Protein AF-A0A2P7RDS1-F1 (afdb_monomer)

InterPro domains:
  IPR008929 Chondroitin AC/alginate lyase [G3DSA:1.50.10.100] (1-178)
  IPR008929 Chondroitin AC/alginate lyase [G3DSA:1.50.10.100] (371-722)
  IPR008929 Chondroitin AC/alginate lyase [SSF48230] (504-694)
  IPR012480 Heparinase II/III-like, C-terminal [PF07940] (217-354)
  IPR012480 Heparinase II/III-like, C-terminal [PF07940] (730-804)
  IPR031680 Heparin-sulfate lyase, N-terminal [PF16889] (427-682)

Nearest PDB structures (foldseek):
  4mmh-assembly1_A  TM=7.755E-01  e=9.569E-22  Pedobacter heparinus
  4mmi-assembly1_A  TM=7.653E-01  e=6.709E-21  Pedobacter heparinus
  4fnv-assembly1_A  TM=7.150E-01  e=7.907E-20  Bacteroides thetaiotaomicron VPI-5482
  3bs6-assembly2_B  TM=5.977E-01  e=6.184E-02  Escherichia coli
  3bs6-assembly1_A  TM=4.457E-01  e=7.352E-02  Escherichia coli

Secondary structure (DSSP, 8-state):
-HHHHHHHHHHHHHTTTTS-HHHHHHHHHHHHHHHHHHH-GGG--TTSHHHHHHHHHHHHHHHH-GGGGGT--HHHHHHHHHHHHHHHB-TTS-BSSS-TTHHHHHHHHHHHHHHHHHHTT-HHHHHHHHHHHHHHHHHHHHHB-TTS-B---SS--S---HHHHHHH-----S--TT------SEEEETTTTEEEEEEE-SS-EEEEEEE---S-STT--S-TT-EEEEETTEEEE------SSS-HHHHHHHTSGGGSSSEEETTSPBPPTTS--S--EEEEEEE-SSEEEEEEEEEEETTEEEEEEEEEETTTTEEEEEEEEE-SSPP-SEEEEEEEBPTTEEEEEETTEEEEEETTEEEEEEEEEEESS-EEEEEEEEEEEE-SSTT-EEEEEEEEEEEEPPSSSEEEEEEEEEE---TTTSS---SHHHHHHHHHHHSEEEETTTEEEE--STT---TT--TT--HHHHHHHHTTTTHHHHHHHTTT-TT-HHHHHHHHHHHHHHHHHTTS-TT-TTTT-HHHHHHHHHHHHHHHHHHHHHSPPPHHHHHHHHHHHHHHHHHHH-GGG--TTSHHHHHHHHHHHHHHHHTTTSHHHHHHHHHHHHHHHHHHHTTB-TTS-BTT--HHHHHHHHHHHHHHHHHHHHTTTTS-GGGTS-HHHHHHHHHHHHHHB-TTSSB---SS--SSPPP----TT---TTHHHHHHHHTTTSSS---S-SEEEETTTTEEEEES-SSSTTS-EEEEE---S-SSS--S-TT-EEEEETTEEEE-------S-TT-HHHHHHTSGGGSS-EEETT--B--S-GGGTTTSEEEEEEEETTEEEEEEEE--BTTEEEEEEEEEETT--EEEEEEEEETT--S-EEEEEEEEEETTSEEEE-SSEEEEEETTEEEEEEEE-SS-EEEEEEEEEEEEETTEEEEEEEEEEEEEESSEEEEEEEEEE-

Mean predicted aligned error: 16.76 Å

Organism: NCBI:txid347535

Structure (mmCIF, N/CA/C/O backbone):
data_AF-A0A2P7RDS1-F1
#
_entry.id   AF-A0A2P7RDS1-F1
#
loop_
_atom_site.group_PDB
_atom_site.id
_atom_site.type_symbol
_atom_site.label_atom_id
_atom_site.label_alt_id
_atom_site.label_comp_id
_atom_site.label_asym_id
_atom_site.label_entity_id
_atom_site.label_seq_id
_atom_site.pdbx_PDB_ins_code
_atom_site.Cartn_x
_atom_site.Cartn_y
_atom_site.Cartn_z
_atom_site.occupancy
_atom_site.B_iso_or_equiv
_atom_site.auth_seq_id
_atom_site.auth_comp_id
_atom_site.auth_asym_id
_atom_site.auth_atom_id
_atom_site.pdbx_PDB_model_num
ATOM 1 N N . MET A 1 1 ? -11.608 -21.181 30.225 1.00 66.75 1 MET A N 1
ATOM 2 C CA . MET A 1 1 ? -11.337 -21.434 31.660 1.00 66.75 1 MET A CA 1
ATOM 3 C C . MET A 1 1 ? -9.903 -21.084 32.046 1.00 66.75 1 MET A C 1
ATOM 5 O O . MET A 1 1 ? -9.755 -20.303 32.967 1.00 66.75 1 MET A O 1
ATOM 9 N N . SER A 1 2 ? -8.866 -21.530 31.322 1.00 78.00 2 SER A N 1
ATOM 10 C CA . SER A 1 2 ? -7.461 -21.102 31.535 1.00 78.00 2 SER A CA 1
ATOM 11 C C . SER A 1 2 ? -7.276 -19.579 31.649 1.00 78.00 2 SER A C 1
ATOM 13 O O . SER A 1 2 ? -6.775 -19.084 32.653 1.00 78.00 2 SER A O 1
ATOM 15 N N . ILE A 1 3 ? -7.775 -18.826 30.661 1.00 83.19 3 ILE A N 1
ATOM 16 C CA . ILE A 1 3 ? -7.734 -17.350 30.659 1.00 83.19 3 ILE A CA 1
ATOM 17 C C . ILE A 1 3 ? -8.481 -16.771 31.870 1.00 83.19 3 ILE A C 1
ATOM 19 O O . ILE A 1 3 ? -7.999 -15.840 32.508 1.00 83.19 3 ILE A O 1
ATOM 23 N N . ARG A 1 4 ? -9.638 -17.352 32.218 1.00 88.75 4 ARG A N 1
ATOM 24 C CA . ARG A 1 4 ? -10.463 -16.904 33.349 1.00 88.75 4 ARG A CA 1
ATOM 25 C C . ARG A 1 4 ? -9.722 -17.057 34.677 1.00 88.75 4 ARG A C 1
ATOM 27 O O . ARG A 1 4 ? -9.740 -16.116 35.458 1.00 88.75 4 ARG A O 1
ATOM 34 N N . LEU A 1 5 ? -9.033 -18.179 34.899 1.00 91.06 5 LEU A N 1
ATOM 35 C CA . LEU A 1 5 ? -8.253 -18.396 36.119 1.00 91.06 5 LEU A CA 1
ATOM 36 C C . LEU A 1 5 ? -7.163 -17.329 36.286 1.00 91.06 5 LEU A C 1
ATOM 38 O O . LEU A 1 5 ? -7.060 -16.743 37.360 1.00 91.06 5 LEU A O 1
ATOM 42 N N . LYS A 1 6 ? -6.396 -17.031 35.225 1.00 89.69 6 LYS A N 1
ATOM 43 C CA . LYS A 1 6 ? -5.368 -15.974 35.262 1.00 89.69 6 LYS A CA 1
ATOM 44 C C . LYS A 1 6 ? -5.982 -14.612 35.620 1.00 89.69 6 LYS A C 1
ATOM 46 O O . LYS A 1 6 ? -5.530 -13.974 36.564 1.00 89.69 6 LYS A O 1
ATOM 51 N N . VAL A 1 7 ? -7.078 -14.233 34.954 1.00 91.38 7 VAL A N 1
ATOM 52 C CA . VAL A 1 7 ? -7.802 -12.976 35.224 1.00 91.38 7 VAL A CA 1
ATOM 53 C C . VAL A 1 7 ? -8.325 -12.908 36.661 1.00 91.38 7 VAL A C 1
ATOM 55 O O . VAL A 1 7 ? -8.214 -11.866 37.298 1.00 91.38 7 VAL A O 1
ATOM 58 N N . LEU A 1 8 ? -8.881 -14.001 37.193 1.00 91.81 8 LEU A N 1
ATOM 59 C CA . LEU A 1 8 ? -9.380 -14.042 38.570 1.00 91.81 8 LEU A CA 1
ATOM 60 C C . LEU A 1 8 ? -8.249 -13.893 39.594 1.00 91.81 8 LEU A C 1
ATOM 62 O O . LEU A 1 8 ? -8.420 -13.175 40.577 1.00 91.81 8 LEU A O 1
ATOM 66 N N . VAL A 1 9 ? -7.097 -14.527 39.359 1.00 91.44 9 VAL A N 1
ATOM 67 C CA . VAL A 1 9 ? -5.906 -14.387 40.211 1.00 91.44 9 VAL A CA 1
ATOM 68 C C . VAL A 1 9 ? -5.378 -12.950 40.175 1.00 91.44 9 VAL A C 1
ATOM 70 O O . VAL A 1 9 ? -5.138 -12.367 41.231 1.00 91.44 9 VAL A O 1
ATOM 73 N N . ASP A 1 10 ? -5.272 -12.338 38.995 1.00 92.00 10 ASP A N 1
ATOM 74 C CA . ASP A 1 10 ? -4.827 -10.944 38.844 1.00 92.00 10 ASP A CA 1
ATOM 75 C C . ASP A 1 10 ? -5.782 -9.967 39.524 1.00 92.00 10 ASP A C 1
ATOM 77 O O . ASP A 1 10 ? -5.372 -9.061 40.259 1.00 92.00 10 ASP A O 1
ATOM 81 N N . PHE A 1 11 ? -7.081 -10.184 39.323 1.00 91.88 11 PHE A N 1
ATOM 82 C CA . PHE A 1 11 ? -8.120 -9.404 39.967 1.00 91.88 11 PHE A CA 1
ATOM 83 C C . PHE A 1 11 ? -8.026 -9.528 41.489 1.00 91.88 11 PHE A C 1
ATOM 85 O O . PHE A 1 11 ? -7.984 -8.506 42.172 1.00 91.88 11 PHE A O 1
ATOM 92 N N . TYR A 1 12 ? -7.886 -10.746 42.019 1.00 91.38 12 TYR A N 1
ATOM 93 C CA . TYR A 1 12 ? -7.690 -10.983 43.447 1.00 91.38 12 TYR A CA 1
ATOM 94 C C . TYR A 1 12 ? -6.478 -10.213 43.990 1.00 91.38 12 TYR A C 1
ATOM 96 O O . TYR A 1 12 ? -6.614 -9.457 44.953 1.00 91.38 12 TYR A O 1
ATOM 104 N N . LEU A 1 13 ? -5.311 -10.343 43.348 1.00 88.56 13 LEU A N 1
ATOM 105 C CA . LEU A 1 13 ? -4.067 -9.709 43.795 1.00 88.56 13 LEU A CA 1
ATOM 106 C C . LEU A 1 13 ? -4.141 -8.178 43.755 1.00 88.56 13 LEU A C 1
ATOM 108 O O . LEU A 1 13 ? -3.735 -7.514 44.707 1.00 88.56 13 LEU A O 1
ATOM 112 N N . SER A 1 14 ? -4.712 -7.608 42.691 1.00 89.19 14 SER A N 1
ATOM 113 C CA . SER A 1 14 ? -4.890 -6.153 42.538 1.00 89.19 14 SER A CA 1
ATOM 114 C C . SER A 1 14 ? -5.932 -5.544 43.495 1.00 89.19 14 SER A C 1
ATOM 116 O O . SER A 1 14 ? -5.934 -4.324 43.737 1.00 89.19 14 SER A O 1
ATOM 118 N N . SER A 1 15 ? -6.796 -6.394 44.057 1.00 85.50 15 SER A N 1
ATOM 119 C CA . SER A 1 15 ? -7.920 -6.025 44.925 1.00 85.50 15 SER A CA 1
ATOM 120 C C . SER A 1 15 ? -7.655 -6.239 46.417 1.00 85.50 15 SER A C 1
ATOM 122 O O . SER A 1 15 ? -8.512 -5.918 47.248 1.00 85.50 15 SER A O 1
ATOM 124 N N . LEU A 1 16 ? -6.475 -6.753 46.782 1.00 81.06 16 LEU A N 1
ATOM 125 C CA . LEU A 1 16 ? -6.088 -6.953 48.177 1.00 81.06 16 LEU A CA 1
ATOM 126 C C . LEU A 1 16 ? -6.200 -5.640 48.970 1.00 81.06 16 LEU A C 1
ATOM 128 O O . LEU A 1 16 ? -5.641 -4.611 48.595 1.00 81.06 16 LEU A O 1
ATOM 132 N N . GLY A 1 17 ? -6.958 -5.681 50.070 1.00 79.88 17 GLY A N 1
ATOM 133 C CA . GLY A 1 17 ? -7.198 -4.528 50.945 1.00 79.88 17 GLY A CA 1
ATOM 134 C C . GLY A 1 17 ? -8.265 -3.533 50.463 1.00 79.88 17 GLY A C 1
ATOM 135 O O . GLY A 1 17 ? -8.507 -2.552 51.158 1.00 79.88 17 GLY A O 1
ATOM 136 N N . LYS A 1 18 ? -8.909 -3.770 49.310 1.00 87.06 18 LYS A N 1
ATOM 137 C CA . LYS A 1 18 ? -9.953 -2.890 48.738 1.00 87.06 18 LYS A CA 1
ATOM 138 C C . LYS A 1 18 ? -11.364 -3.483 48.780 1.00 87.06 18 LYS A C 1
ATOM 140 O O . LYS A 1 18 ? -12.331 -2.753 48.593 1.00 87.06 18 LYS A O 1
ATOM 145 N N . LEU A 1 19 ? -11.479 -4.793 48.986 1.00 88.44 19 LEU A N 1
ATOM 146 C CA . LEU A 1 19 ? -12.742 -5.529 48.938 1.00 88.44 19 LEU A CA 1
ATOM 147 C C . LEU A 1 19 ? -13.222 -5.952 50.326 1.00 88.44 19 LEU A C 1
ATOM 149 O O . LEU A 1 19 ? -12.424 -6.113 51.254 1.00 88.44 19 LEU A O 1
ATOM 153 N N . SER A 1 20 ? -14.533 -6.172 50.449 1.00 89.81 20 SER A N 1
ATOM 154 C CA . SER A 1 20 ? -15.117 -6.749 51.657 1.00 89.81 20 SER A CA 1
ATOM 155 C C . SER A 1 20 ? -14.665 -8.202 51.843 1.00 89.81 20 SER A C 1
ATOM 157 O O . SER A 1 20 ? -14.316 -8.899 50.888 1.00 89.81 20 SER A O 1
ATOM 159 N N . VAL A 1 21 ? -14.707 -8.698 53.081 1.00 85.81 21 VAL A N 1
ATOM 160 C CA . VAL A 1 21 ? -14.340 -10.091 53.392 1.00 85.81 21 VAL A CA 1
ATOM 161 C C . VAL A 1 21 ? -15.208 -11.093 52.615 1.00 85.81 21 VAL A C 1
ATOM 163 O O . VAL A 1 21 ? -14.703 -12.130 52.184 1.00 85.81 21 VAL A O 1
ATOM 166 N N . SER A 1 22 ? -16.493 -10.786 52.396 1.00 88.88 22 SER A N 1
ATOM 167 C CA . SER A 1 22 ? -17.398 -11.629 51.605 1.00 88.88 22 SER A CA 1
ATOM 168 C C . SER A 1 22 ? -17.017 -11.675 50.127 1.00 88.88 22 SER A C 1
ATOM 170 O O . SER A 1 22 ? -17.043 -12.755 49.540 1.00 88.88 22 SER A O 1
ATOM 172 N N . ASP A 1 23 ? -16.602 -10.549 49.544 1.00 89.56 23 ASP A N 1
ATOM 173 C CA . ASP A 1 23 ? -16.216 -10.489 48.128 1.00 89.56 23 ASP A CA 1
ATOM 174 C C . ASP A 1 23 ? -14.889 -11.213 47.889 1.00 89.56 23 ASP A C 1
ATOM 176 O O . ASP A 1 23 ? -14.757 -11.992 46.946 1.00 89.56 23 ASP A O 1
ATOM 180 N N . VAL A 1 24 ? -13.922 -11.027 48.796 1.00 87.00 24 VAL A N 1
ATOM 181 C CA . VAL A 1 24 ? -12.646 -11.759 48.779 1.00 87.00 24 VAL A CA 1
ATOM 182 C C . VAL A 1 24 ? -12.894 -13.266 48.830 1.00 87.00 24 VAL A C 1
ATOM 184 O O . VAL A 1 24 ? -12.278 -14.016 48.072 1.00 87.00 24 VAL A O 1
ATOM 187 N N . LYS A 1 25 ? -13.816 -13.718 49.690 1.00 89.00 25 LYS A N 1
ATOM 188 C CA . LYS A 1 25 ? -14.192 -15.132 49.783 1.00 89.00 25 LYS A CA 1
ATOM 189 C C . LYS A 1 25 ? -14.826 -15.639 48.485 1.00 89.00 25 LYS A C 1
ATOM 191 O O . LYS A 1 25 ? -14.401 -16.674 47.987 1.00 89.00 25 LYS A O 1
ATOM 196 N N . ALA A 1 26 ? -15.769 -14.897 47.904 1.00 91.19 26 ALA A N 1
ATOM 197 C CA . ALA A 1 26 ? -16.424 -15.288 46.655 1.00 91.19 26 ALA A CA 1
ATOM 198 C C . ALA A 1 26 ? -15.431 -15.430 45.485 1.00 91.19 26 ALA A C 1
ATOM 200 O O . ALA A 1 26 ? -15.507 -16.387 44.716 1.00 91.19 26 ALA A O 1
ATOM 201 N N . ILE A 1 27 ? -14.462 -14.514 45.369 1.00 90.81 27 ILE A N 1
ATOM 202 C CA . ILE A 1 27 ? -13.417 -14.581 44.335 1.00 90.81 27 ILE A CA 1
ATOM 203 C C . ILE A 1 27 ? -12.525 -15.806 44.544 1.00 90.81 27 ILE A C 1
ATOM 205 O O . ILE A 1 27 ? -12.230 -16.516 43.584 1.00 90.81 27 ILE A O 1
ATOM 209 N N . LYS A 1 28 ? -12.122 -16.088 45.790 1.00 90.38 28 LYS A N 1
ATOM 210 C CA . LYS A 1 28 ? -11.350 -17.295 46.111 1.00 90.38 28 LYS A CA 1
ATOM 211 C C . LYS A 1 28 ? -12.117 -18.570 45.770 1.00 90.38 28 LYS A C 1
ATOM 213 O O . LYS A 1 28 ? -11.552 -19.447 45.129 1.00 90.38 28 LYS A O 1
ATOM 218 N N . ASP A 1 29 ? -13.402 -18.645 46.112 1.00 91.38 29 ASP A N 1
ATOM 219 C CA . ASP A 1 29 ? -14.250 -19.798 45.789 1.00 91.38 29 ASP A CA 1
ATOM 220 C C . ASP A 1 29 ? -14.329 -20.030 44.264 1.00 91.38 29 ASP A C 1
ATOM 222 O O . ASP A 1 29 ? -14.273 -21.174 43.803 1.00 91.38 29 ASP A O 1
ATOM 226 N N . LEU A 1 30 ? -14.375 -18.957 43.461 1.00 93.25 30 LEU A N 1
ATOM 227 C CA . LEU A 1 30 ? -14.298 -19.040 41.997 1.00 93.25 30 LEU A CA 1
ATOM 228 C C . LEU A 1 30 ? -12.928 -19.522 41.504 1.00 93.25 30 LEU A C 1
ATOM 230 O O . LEU A 1 30 ? -12.876 -20.400 40.642 1.00 93.25 30 LEU A O 1
ATOM 234 N N . ILE A 1 31 ? -11.830 -18.993 42.056 1.00 93.00 31 ILE A N 1
ATOM 235 C CA . ILE A 1 31 ? -10.463 -19.440 41.740 1.00 93.00 31 ILE A CA 1
ATOM 236 C C . ILE A 1 31 ? -10.318 -20.937 42.039 1.00 93.00 31 ILE A C 1
ATOM 238 O O . ILE A 1 31 ? -9.854 -21.691 41.186 1.00 93.00 31 ILE A O 1
ATOM 242 N N . PHE A 1 32 ? -10.767 -21.394 43.210 1.00 91.62 32 PHE A N 1
ATOM 243 C CA . PHE A 1 32 ? -10.698 -22.801 43.608 1.00 91.62 32 PHE A CA 1
ATOM 244 C C . PHE A 1 32 ? -11.563 -23.706 42.728 1.00 91.62 32 PHE A C 1
ATOM 246 O O . PHE A 1 32 ? -11.130 -24.797 42.349 1.00 91.62 32 PHE A O 1
ATOM 253 N N . SER A 1 33 ? -12.761 -23.251 42.358 1.00 91.56 33 SER A N 1
ATOM 254 C CA . SER A 1 33 ? -13.622 -23.954 41.402 1.00 91.56 33 SER A CA 1
ATOM 255 C C . SER A 1 33 ? -12.934 -24.115 40.042 1.00 91.56 33 SER A C 1
ATOM 257 O O . SER A 1 33 ? -12.936 -25.205 39.464 1.00 91.56 33 SER A O 1
ATOM 259 N N . ASP A 1 34 ? -12.273 -23.063 39.553 1.00 92.69 34 ASP A N 1
ATOM 260 C CA . ASP A 1 34 ? -11.528 -23.100 38.295 1.00 92.69 34 ASP A CA 1
ATOM 261 C C . ASP A 1 34 ? -10.317 -24.030 38.374 1.00 92.69 34 ASP A C 1
ATOM 263 O O . ASP A 1 34 ? -10.145 -24.857 37.480 1.00 92.69 34 ASP A O 1
ATOM 267 N N . ILE A 1 35 ? -9.535 -23.979 39.457 1.00 92.75 35 ILE A N 1
ATOM 268 C CA . ILE A 1 35 ? -8.428 -24.917 39.698 1.00 92.75 35 ILE A CA 1
ATOM 269 C C . ILE A 1 35 ? -8.935 -26.362 39.627 1.00 92.75 35 ILE A C 1
ATOM 271 O O . ILE A 1 35 ? -8.406 -27.161 38.856 1.00 92.75 35 ILE A O 1
ATOM 275 N N . LYS A 1 36 ? -10.009 -26.691 40.358 1.00 90.44 36 LYS A N 1
ATOM 276 C CA . LYS A 1 36 ? -10.587 -28.043 40.366 1.00 90.44 36 LYS A CA 1
ATOM 277 C C . LYS A 1 36 ? -11.021 -28.492 38.968 1.00 90.44 36 LYS A C 1
ATOM 279 O O . LYS A 1 36 ? -10.762 -29.629 38.581 1.00 90.44 36 LYS A O 1
ATOM 284 N N . ASN A 1 37 ? -11.636 -27.601 38.193 1.00 90.19 37 ASN A N 1
ATOM 285 C CA . ASN A 1 37 ? -12.050 -27.904 36.823 1.00 90.19 37 ASN A CA 1
ATOM 286 C C . ASN A 1 37 ? -10.862 -28.139 35.880 1.00 90.19 37 ASN A C 1
ATOM 288 O O . ASN A 1 37 ? -10.942 -29.026 35.031 1.00 90.19 37 ASN A O 1
ATOM 292 N N . LEU A 1 38 ? -9.768 -27.381 36.023 1.00 90.56 38 LEU A N 1
ATOM 293 C CA . LEU A 1 38 ? -8.552 -27.526 35.207 1.00 90.56 38 LEU A CA 1
ATOM 294 C C . LEU A 1 38 ? -7.701 -28.756 35.576 1.00 90.56 38 LEU A C 1
ATOM 296 O O . LEU A 1 38 ? -6.872 -29.203 34.775 1.00 90.56 38 LEU A O 1
ATOM 300 N N . LEU A 1 39 ? -7.883 -29.295 36.781 1.00 89.56 39 LEU A N 1
ATOM 301 C CA . LEU A 1 39 ? -7.261 -30.544 37.228 1.00 89.56 39 LEU A CA 1
ATOM 302 C C . LEU A 1 39 ? -8.040 -31.787 36.778 1.00 89.56 39 LEU A C 1
ATOM 304 O O . LEU A 1 39 ? -7.464 -32.870 36.760 1.00 89.56 39 LEU A O 1
ATOM 308 N N . SER A 1 40 ? -9.316 -31.641 36.403 1.00 87.75 40 SER A N 1
ATOM 309 C CA . SER A 1 40 ? -10.146 -32.757 35.937 1.00 87.75 40 SER A CA 1
ATOM 310 C C . SER A 1 40 ? -9.571 -33.404 34.674 1.00 87.75 40 SER A C 1
ATOM 312 O O . SER A 1 40 ? -9.276 -32.705 33.699 1.00 87.75 40 SER A O 1
ATOM 314 N N . GLU A 1 41 ? -9.463 -34.736 34.668 1.00 83.44 41 GLU A N 1
ATOM 315 C CA . GLU A 1 41 ? -9.017 -35.502 33.497 1.00 83.44 41 GLU A CA 1
ATOM 316 C C . GLU A 1 41 ? -9.964 -35.321 32.302 1.00 83.44 41 GLU A C 1
ATOM 318 O O . GLU A 1 41 ? -9.493 -35.202 31.174 1.00 83.44 41 GLU A O 1
ATOM 323 N N . ASP A 1 42 ? -11.271 -35.173 32.549 1.00 84.12 42 ASP A N 1
ATOM 324 C CA . ASP A 1 42 ? -12.288 -34.975 31.504 1.00 84.12 42 ASP A CA 1
ATOM 325 C C . ASP A 1 42 ? -12.080 -33.681 30.698 1.00 84.12 42 ASP A C 1
ATOM 327 O O . ASP A 1 42 ? -12.539 -33.562 29.563 1.00 84.12 42 ASP A O 1
ATOM 331 N N . ASN A 1 43 ? -11.384 -32.699 31.280 1.00 80.94 43 ASN A N 1
ATOM 332 C CA . ASN A 1 43 ? -11.129 -31.396 30.667 1.00 80.94 43 ASN A CA 1
ATOM 333 C C . ASN A 1 43 ? -9.703 -31.262 30.109 1.00 80.94 43 ASN A C 1
ATOM 335 O O . ASN A 1 43 ? -9.367 -30.210 29.554 1.00 80.94 43 ASN A O 1
ATOM 339 N N . TYR A 1 44 ? -8.846 -32.277 30.275 1.00 86.12 44 TYR A N 1
ATOM 340 C CA . TYR A 1 44 ? -7.436 -32.193 29.911 1.00 86.12 44 TYR A CA 1
ATOM 341 C C . TYR A 1 44 ? -7.117 -32.935 28.609 1.00 86.12 44 TYR A C 1
ATOM 343 O O . TYR A 1 44 ? -7.055 -34.161 28.552 1.00 86.12 44 TYR A O 1
ATOM 351 N N . ASN A 1 45 ? -6.801 -32.170 27.564 1.00 80.25 45 ASN A N 1
ATOM 352 C CA . ASN A 1 45 ? -6.382 -32.711 26.272 1.00 80.25 45 ASN A CA 1
ATOM 353 C C . ASN A 1 45 ? -4.859 -32.889 26.225 1.00 80.25 45 ASN A C 1
ATOM 355 O O . ASN A 1 45 ? -4.131 -31.986 25.800 1.00 80.25 45 ASN A O 1
ATOM 359 N N . ALA A 1 46 ? -4.378 -34.055 26.665 1.00 80.81 46 ALA A N 1
ATOM 360 C CA . ALA A 1 46 ? -2.962 -34.403 26.570 1.00 80.81 46 ALA A CA 1
ATOM 361 C C . ALA A 1 46 ? -2.476 -34.369 25.111 1.00 80.81 46 ALA A C 1
ATOM 363 O O . ALA A 1 46 ? -3.154 -34.854 24.205 1.00 80.81 46 ALA A O 1
ATOM 364 N N . GLY A 1 47 ? -1.299 -33.777 24.896 1.00 82.19 47 GLY A N 1
ATOM 365 C CA . GLY A 1 47 ? -0.678 -33.688 23.571 1.00 82.19 47 GLY A CA 1
ATOM 366 C C . GLY A 1 47 ? -1.263 -32.629 22.642 1.00 82.19 47 GLY A C 1
ATOM 367 O O . GLY A 1 47 ? -0.935 -32.629 21.459 1.00 82.19 47 GLY A O 1
ATOM 368 N N . HIS A 1 48 ? -2.084 -31.721 23.172 1.00 85.12 48 HIS A N 1
ATOM 369 C CA . HIS A 1 48 ? -2.648 -30.589 22.444 1.00 85.12 48 HIS A CA 1
ATOM 370 C C . HIS A 1 48 ? -2.258 -29.270 23.123 1.00 85.12 48 HIS A C 1
ATOM 372 O O . HIS A 1 48 ? -2.191 -29.189 24.353 1.00 85.12 48 HIS A O 1
ATOM 378 N N . ASN A 1 49 ? -2.086 -28.203 22.336 1.00 87.00 49 ASN A N 1
ATOM 379 C CA . ASN A 1 49 ? -1.786 -26.859 22.852 1.00 87.00 49 ASN A CA 1
ATOM 380 C C . ASN A 1 49 ? -2.772 -26.378 23.944 1.00 87.00 49 ASN A C 1
ATOM 382 O O . ASN A 1 49 ? -2.351 -25.767 24.923 1.00 87.00 49 ASN A O 1
ATOM 386 N N . HIS A 1 50 ? -4.060 -26.726 23.847 1.00 85.94 50 HIS A N 1
ATOM 387 C CA . HIS A 1 50 ? -5.076 -26.410 24.847 1.00 85.94 50 HIS A CA 1
ATOM 388 C C . HIS A 1 50 ? -4.743 -26.999 26.221 1.00 85.94 50 HIS A C 1
ATOM 390 O O . HIS A 1 50 ? -4.888 -26.286 27.210 1.00 85.94 50 HIS A O 1
ATOM 396 N N . GLY A 1 51 ? -4.264 -28.248 26.292 1.00 89.50 51 GLY A N 1
ATOM 397 C CA . GLY A 1 51 ? -3.836 -28.871 27.549 1.00 89.50 51 GLY A CA 1
ATOM 398 C C . GLY A 1 51 ? -2.671 -28.110 28.180 1.00 89.50 51 GLY A C 1
ATOM 399 O O . GLY A 1 51 ? -2.733 -27.740 29.352 1.00 89.50 51 GLY A O 1
ATOM 400 N N . LEU A 1 52 ? -1.671 -27.752 27.370 1.00 91.00 52 LEU A N 1
ATOM 401 C CA . LEU A 1 52 ? -0.523 -26.961 27.818 1.00 91.00 52 LEU A CA 1
ATOM 402 C C . LEU A 1 52 ? -0.937 -25.574 28.345 1.00 91.00 52 LEU A C 1
ATOM 404 O O . LEU A 1 52 ? -0.427 -25.122 29.365 1.00 91.00 52 LEU A O 1
ATOM 408 N N . MET A 1 53 ? -1.916 -24.914 27.714 1.00 91.19 53 MET A N 1
ATOM 409 C CA . MET A 1 53 ? -2.471 -23.644 28.209 1.00 91.19 53 MET A CA 1
ATOM 410 C C . MET A 1 53 ? -3.169 -23.783 29.573 1.00 91.19 53 MET A C 1
ATOM 412 O O . MET A 1 53 ? -3.163 -22.831 30.362 1.00 91.19 53 MET A O 1
ATOM 416 N N . LEU A 1 54 ? -3.793 -24.934 29.861 1.00 92.75 54 LEU A N 1
ATOM 417 C CA . LEU A 1 54 ? -4.365 -25.203 31.185 1.00 92.75 54 LEU A CA 1
ATOM 418 C C . LEU A 1 54 ? -3.253 -25.335 32.232 1.00 92.75 54 LEU A C 1
ATOM 420 O O . LEU A 1 54 ? -3.348 -24.710 33.287 1.00 92.75 54 LEU A O 1
ATOM 424 N N . ASP A 1 55 ? -2.187 -26.077 31.913 1.00 93.62 55 ASP A N 1
ATOM 425 C CA . ASP A 1 55 ? -1.020 -26.245 32.790 1.00 93.62 55 ASP A CA 1
ATOM 426 C C . ASP A 1 55 ? -0.340 -24.914 33.099 1.00 93.62 55 ASP A C 1
ATOM 428 O O . ASP A 1 55 ? -0.127 -24.592 34.263 1.00 93.62 55 ASP A O 1
ATOM 432 N N . LEU A 1 56 ? -0.091 -24.087 32.082 1.00 93.38 56 LEU A N 1
ATOM 433 C CA . LEU A 1 56 ? 0.472 -22.744 32.255 1.00 93.38 56 LEU A CA 1
ATOM 434 C C . LEU A 1 56 ? -0.386 -21.864 33.173 1.00 93.38 56 LEU A C 1
ATOM 436 O O . LEU A 1 56 ? 0.137 -21.061 33.940 1.00 93.38 56 LEU A O 1
ATOM 440 N N . SER A 1 57 ? -1.711 -22.018 33.126 1.00 92.75 57 SER A N 1
ATOM 441 C CA . SER A 1 57 ? -2.621 -21.261 33.996 1.00 92.75 57 SER A CA 1
ATOM 442 C C . SER A 1 57 ? -2.580 -21.747 35.445 1.00 92.75 57 SER A C 1
ATOM 444 O O . SER A 1 57 ? -2.645 -20.929 36.361 1.00 92.75 57 SER A O 1
ATOM 446 N N . LEU A 1 58 ? -2.432 -23.057 35.664 1.00 93.25 58 LEU A N 1
ATOM 447 C CA . LEU A 1 58 ? -2.222 -23.626 36.997 1.00 93.25 58 LEU A CA 1
ATOM 448 C C . LEU A 1 58 ? -0.851 -23.237 37.562 1.00 93.25 58 LEU A C 1
ATOM 450 O O . LEU A 1 58 ? -0.774 -22.845 38.720 1.00 93.25 58 LEU A O 1
ATOM 454 N N . LEU A 1 59 ? 0.210 -23.267 36.751 1.00 92.81 59 LEU A N 1
ATOM 455 C CA . LEU A 1 59 ? 1.554 -22.839 37.156 1.00 92.81 59 LEU A CA 1
ATOM 456 C C . LEU A 1 59 ? 1.601 -21.346 37.492 1.00 92.81 59 LEU A C 1
ATOM 458 O O . LEU A 1 59 ? 2.170 -20.976 38.515 1.00 92.81 59 LEU A O 1
ATOM 462 N N . TYR A 1 60 ? 0.926 -20.505 36.702 1.00 92.00 60 TYR A N 1
ATOM 463 C CA . TYR A 1 60 ? 0.728 -19.093 37.034 1.00 92.00 60 TYR A CA 1
ATOM 464 C C . TYR A 1 60 ? 0.017 -18.911 38.381 1.00 92.00 60 TYR A C 1
ATOM 466 O O . TYR A 1 60 ? 0.411 -18.091 39.209 1.00 92.00 60 TYR A O 1
ATOM 474 N N . CYS A 1 61 ? -1.037 -19.693 38.626 1.00 91.31 61 CYS A N 1
ATOM 475 C CA . CYS A 1 61 ? -1.743 -19.661 39.901 1.00 91.31 61 CYS A CA 1
ATOM 476 C C . CYS A 1 61 ? -0.829 -20.104 41.057 1.00 91.31 61 CYS A C 1
ATOM 478 O O . CYS A 1 61 ? -0.783 -19.425 42.079 1.00 91.31 61 CYS A O 1
ATOM 480 N N . ALA A 1 62 ? -0.033 -21.161 40.871 1.00 89.62 62 ALA A N 1
ATOM 481 C CA . ALA A 1 62 ? 0.942 -21.632 41.854 1.00 89.62 62 ALA A CA 1
ATOM 482 C C . ALA A 1 62 ? 2.023 -20.589 42.176 1.00 89.62 62 ALA A C 1
ATOM 484 O O . ALA A 1 62 ? 2.394 -20.428 43.339 1.00 89.62 62 ALA A O 1
ATOM 485 N N . SER A 1 63 ? 2.508 -19.848 41.173 1.00 86.56 63 SER A N 1
ATOM 486 C CA . SER A 1 63 ? 3.513 -18.798 41.376 1.00 86.56 63 SER A CA 1
ATOM 487 C C . SER A 1 63 ? 2.947 -17.553 42.061 1.00 86.56 63 SER A C 1
ATOM 489 O O . SER A 1 63 ? 3.636 -16.920 42.861 1.00 86.56 63 SER A O 1
ATOM 491 N N . SER A 1 64 ? 1.699 -17.192 41.755 1.00 87.62 64 SER A N 1
ATOM 492 C CA . SER A 1 64 ? 1.129 -15.885 42.112 1.00 87.62 64 SER A CA 1
ATOM 493 C C . SER A 1 64 ? 0.152 -15.940 43.296 1.00 87.62 64 SER A C 1
ATOM 495 O O . SER A 1 64 ? -0.051 -14.938 43.979 1.00 87.62 64 SER A O 1
ATOM 497 N N . PHE A 1 65 ? -0.438 -17.103 43.586 1.00 86.56 65 PHE A N 1
ATOM 498 C CA . PHE A 1 65 ? -1.469 -17.295 44.608 1.00 86.56 65 PHE A CA 1
ATOM 499 C C . PHE A 1 65 ? -1.128 -18.488 45.516 1.00 86.56 65 PHE A C 1
ATOM 501 O O . PHE A 1 65 ? -1.475 -19.632 45.232 1.00 86.56 65 PHE A O 1
ATOM 508 N N . LYS A 1 66 ? -0.454 -18.217 46.644 1.00 81.81 66 LYS A N 1
ATOM 509 C CA . LYS A 1 66 ? 0.135 -19.242 47.537 1.00 81.81 66 LYS A CA 1
ATOM 510 C C . LYS A 1 66 ? -0.845 -20.304 48.053 1.00 81.81 66 LYS A C 1
ATOM 512 O O . LYS A 1 66 ? -0.440 -21.441 48.252 1.00 81.81 66 LYS A O 1
ATOM 517 N N . GLU A 1 67 ? -2.112 -19.944 48.255 1.00 82.50 67 GLU A N 1
ATOM 518 C CA . GLU A 1 67 ? -3.161 -20.854 48.753 1.00 82.50 67 GLU A CA 1
ATOM 519 C C . GLU A 1 67 ? -3.521 -21.959 47.745 1.00 82.50 67 GLU A C 1
ATOM 521 O O . GLU A 1 67 ? -4.162 -22.940 48.102 1.00 82.50 67 GLU A O 1
ATOM 526 N N . SER A 1 68 ? -3.089 -21.843 46.485 1.00 82.12 68 SER A N 1
ATOM 527 C CA . SER A 1 68 ? -3.267 -22.901 45.483 1.00 82.12 68 SER A CA 1
ATOM 528 C C . SER A 1 68 ? -2.499 -24.190 45.806 1.00 82.12 68 SER A C 1
ATOM 530 O O . SER A 1 68 ? -2.927 -25.260 45.374 1.00 82.12 68 SER A O 1
ATOM 532 N N . GLY A 1 69 ? -1.418 -24.113 46.596 1.00 77.00 69 GLY A N 1
ATOM 533 C CA . GLY A 1 69 ? -0.606 -25.273 46.984 1.00 77.00 69 GLY A CA 1
ATOM 534 C C . GLY A 1 69 ? -1.358 -26.320 47.814 1.00 77.00 69 GLY A C 1
ATOM 535 O O . GLY A 1 69 ? -0.944 -27.474 47.852 1.00 77.00 69 GLY A O 1
ATOM 536 N N . ASP A 1 70 ? -2.493 -25.947 48.412 1.00 83.06 70 ASP A N 1
ATOM 537 C CA . ASP A 1 70 ? -3.361 -26.866 49.156 1.00 83.06 70 ASP A CA 1
ATOM 538 C C . ASP A 1 70 ? -4.263 -27.714 48.233 1.00 83.06 70 ASP A C 1
ATOM 540 O O . ASP A 1 70 ? -4.889 -28.674 48.682 1.00 83.06 70 ASP A O 1
ATOM 544 N N . PHE A 1 71 ? -4.346 -27.371 46.940 1.00 84.81 71 PHE A N 1
ATOM 545 C CA . PHE A 1 71 ? -5.291 -27.970 45.988 1.00 84.81 71 PHE A CA 1
ATOM 546 C C . PHE A 1 71 ? -4.640 -28.914 44.979 1.00 84.81 71 PHE A C 1
ATOM 548 O O . PHE A 1 71 ? -5.311 -29.823 44.489 1.00 84.81 71 PHE A O 1
ATOM 555 N N . PHE A 1 72 ? -3.366 -28.708 44.637 1.00 87.19 72 PHE A N 1
ATOM 556 C CA . PHE A 1 72 ? -2.644 -29.591 43.723 1.00 87.19 72 PHE A CA 1
ATOM 557 C C . PHE A 1 72 ? -1.133 -29.564 43.936 1.00 87.19 72 PHE A C 1
ATOM 559 O O . PHE A 1 72 ? -0.554 -28.560 44.344 1.00 87.19 72 PHE A O 1
ATOM 566 N N . ASP A 1 73 ? -0.491 -30.677 43.580 1.00 88.12 73 ASP A N 1
ATOM 567 C CA . ASP A 1 73 ? 0.962 -30.768 43.505 1.00 88.12 73 ASP A CA 1
ATOM 568 C C . ASP A 1 73 ? 1.459 -30.147 42.189 1.00 88.12 73 ASP A C 1
ATOM 570 O O . ASP A 1 73 ? 1.109 -30.596 41.093 1.00 88.12 73 ASP A O 1
ATOM 574 N N . VAL A 1 74 ? 2.306 -29.121 42.289 1.00 90.19 74 VAL A N 1
ATOM 575 C CA . VAL A 1 74 ? 2.944 -28.463 41.138 1.00 90.19 74 VAL A CA 1
ATOM 576 C C . VAL A 1 74 ? 3.755 -29.459 40.301 1.00 90.19 74 VAL A C 1
ATOM 578 O O . VAL A 1 74 ? 3.793 -29.342 39.075 1.00 90.19 74 VAL A O 1
ATOM 581 N N . LYS A 1 75 ? 4.353 -30.481 40.929 1.00 89.50 75 LYS A N 1
ATOM 582 C CA . LYS A 1 75 ? 5.086 -31.535 40.220 1.00 89.50 75 LYS A CA 1
ATOM 583 C C . LYS A 1 75 ? 4.180 -32.299 39.256 1.00 89.50 75 LYS A C 1
ATOM 585 O O . LYS A 1 75 ? 4.566 -32.520 38.113 1.00 89.50 75 LYS A O 1
ATOM 590 N N . MET A 1 76 ? 2.953 -32.614 39.673 1.00 91.75 76 MET A N 1
ATOM 591 C CA . MET A 1 76 ? 1.964 -33.278 38.819 1.00 91.75 76 MET A CA 1
ATOM 592 C C . MET A 1 76 ? 1.656 -32.448 37.564 1.00 91.75 76 MET A C 1
ATOM 594 O O . MET A 1 76 ? 1.518 -33.001 36.474 1.00 91.75 76 MET A O 1
ATOM 598 N N . VAL A 1 77 ? 1.575 -31.119 37.695 1.00 93.56 77 VAL A N 1
ATOM 599 C CA . VAL A 1 77 ? 1.333 -30.210 36.561 1.00 93.56 77 VAL A CA 1
ATOM 600 C C . VAL A 1 77 ? 2.523 -30.197 35.599 1.00 93.56 77 VAL A C 1
ATOM 602 O O . VAL A 1 77 ? 2.319 -30.249 34.387 1.00 93.56 77 VAL A O 1
ATOM 605 N N . PHE A 1 78 ? 3.761 -30.205 36.104 1.00 94.06 78 PHE A N 1
ATOM 606 C CA . PHE A 1 78 ? 4.951 -30.334 35.253 1.00 94.06 78 PHE A CA 1
ATOM 607 C C . PHE A 1 78 ? 5.042 -31.694 34.555 1.00 94.06 78 PHE A C 1
ATOM 609 O O . PHE A 1 78 ? 5.349 -31.730 33.364 1.00 94.06 78 PHE A O 1
ATOM 616 N N . ASP A 1 79 ? 4.726 -32.793 35.242 1.00 91.50 79 ASP A N 1
ATOM 617 C CA . ASP A 1 79 ? 4.691 -34.134 34.644 1.00 91.50 79 ASP A CA 1
ATOM 618 C C . ASP A 1 79 ? 3.659 -34.188 33.502 1.00 91.50 79 ASP A C 1
ATOM 620 O O . ASP A 1 79 ? 3.925 -34.714 32.414 1.00 91.50 79 ASP A O 1
ATOM 624 N N . ARG A 1 80 ? 2.492 -33.565 33.717 1.00 92.62 80 ARG A N 1
ATOM 625 C CA . ARG A 1 80 ? 1.414 -33.435 32.732 1.00 92.62 80 ARG A CA 1
ATOM 626 C C . ARG A 1 80 ? 1.840 -32.585 31.525 1.00 92.62 80 ARG A C 1
ATOM 628 O O . ARG A 1 80 ? 1.693 -33.031 30.383 1.00 92.62 80 ARG A O 1
ATOM 635 N N . ALA A 1 81 ? 2.461 -31.431 31.767 1.00 93.62 81 ALA A N 1
ATOM 636 C CA . ALA A 1 81 ? 2.978 -30.542 30.727 1.00 93.62 81 ALA A CA 1
ATOM 637 C C . ALA A 1 81 ? 4.117 -31.186 29.914 1.00 93.62 81 ALA A C 1
ATOM 639 O O . ALA A 1 81 ? 4.128 -31.099 28.685 1.00 93.62 81 ALA A O 1
ATOM 640 N N . SER A 1 82 ? 5.040 -31.891 30.577 1.00 93.19 82 SER A N 1
ATOM 641 C CA . SER A 1 82 ? 6.142 -32.628 29.945 1.00 93.19 82 SER A CA 1
ATOM 642 C C . SER A 1 82 ? 5.617 -33.734 29.025 1.00 93.19 82 SER A C 1
ATOM 644 O O . SER A 1 82 ? 6.003 -33.824 27.854 1.00 93.19 82 SER A O 1
ATOM 646 N N . LYS A 1 83 ? 4.638 -34.519 29.502 1.00 92.94 83 LYS A N 1
ATOM 647 C CA . LYS A 1 83 ? 3.942 -35.525 28.688 1.00 92.94 83 LYS A CA 1
ATOM 648 C C . LYS A 1 83 ? 3.278 -34.886 27.467 1.00 92.94 83 LYS A C 1
ATOM 650 O O . LYS A 1 83 ? 3.452 -35.394 26.358 1.00 92.94 83 LYS A O 1
ATOM 655 N N . THR A 1 84 ? 2.586 -33.762 27.641 1.00 93.19 84 THR A N 1
ATOM 656 C CA . THR A 1 84 ? 1.950 -33.027 26.540 1.00 93.19 84 THR A CA 1
ATOM 657 C C . THR A 1 84 ? 2.966 -32.521 25.518 1.00 93.19 84 THR A C 1
ATOM 659 O O . THR A 1 84 ? 2.797 -32.783 24.327 1.00 93.19 84 THR A O 1
ATOM 662 N N . LEU A 1 85 ? 4.076 -31.913 25.944 1.00 93.56 85 LEU A N 1
ATOM 663 C CA . LEU A 1 85 ? 5.137 -31.487 25.027 1.00 93.56 85 LEU A CA 1
ATOM 664 C C . LEU A 1 85 ? 5.753 -32.663 24.261 1.00 93.56 85 LEU A C 1
ATOM 666 O O . LEU A 1 85 ? 5.961 -32.554 23.056 1.00 93.56 85 LEU A O 1
ATOM 670 N N . SER A 1 86 ? 5.992 -33.808 24.910 1.00 91.56 86 SER A N 1
ATOM 671 C CA . SER A 1 86 ? 6.526 -35.009 24.240 1.00 91.56 86 SER A CA 1
ATOM 672 C C . SER A 1 86 ? 5.577 -35.589 23.178 1.00 91.56 86 SER A C 1
ATOM 674 O O . SER A 1 86 ? 5.995 -36.304 22.259 1.00 91.56 86 SER A O 1
ATOM 676 N N . GLN A 1 87 ? 4.282 -35.284 23.286 1.00 90.62 87 GLN A N 1
ATOM 677 C CA . GLN A 1 87 ? 3.264 -35.660 22.312 1.00 90.62 87 GLN A CA 1
ATOM 678 C C . GLN A 1 87 ? 3.156 -34.623 21.188 1.00 90.62 87 GLN A C 1
ATOM 680 O O . GLN A 1 87 ? 3.101 -35.042 20.033 1.00 90.62 87 GLN A O 1
ATOM 685 N N . MET A 1 88 ? 3.252 -33.325 21.492 1.00 91.19 88 MET A N 1
ATOM 686 C CA . MET A 1 88 ? 3.237 -32.229 20.509 1.00 91.19 88 MET A CA 1
ATOM 687 C C . MET A 1 88 ? 4.506 -32.174 19.647 1.00 91.19 88 MET A C 1
ATOM 689 O O . MET A 1 88 ? 4.428 -31.921 18.448 1.00 91.19 88 MET A O 1
ATOM 693 N N . PHE A 1 89 ? 5.671 -32.449 20.235 1.00 92.69 89 PHE A N 1
ATOM 694 C CA . PHE A 1 89 ? 6.973 -32.374 19.576 1.00 92.69 89 PHE A CA 1
ATOM 695 C C . PHE A 1 89 ? 7.624 -33.750 19.463 1.00 92.69 89 PHE A C 1
ATOM 697 O O . PHE A 1 89 ? 7.376 -34.665 20.252 1.00 92.69 89 PHE A O 1
ATOM 704 N N . ASN A 1 90 ? 8.457 -33.933 18.446 1.00 91.38 90 ASN A N 1
ATOM 705 C CA . ASN A 1 90 ? 9.340 -35.085 18.357 1.00 91.38 90 ASN A CA 1
ATOM 706 C C . ASN A 1 90 ? 10.611 -34.866 19.203 1.00 91.38 90 ASN A C 1
ATOM 708 O O . ASN A 1 90 ? 10.856 -33.784 19.732 1.00 91.38 90 ASN A O 1
ATOM 712 N N . SER A 1 91 ? 11.447 -35.899 19.322 1.00 91.19 91 SER A N 1
ATOM 713 C CA . SER A 1 91 ? 12.685 -35.849 20.120 1.00 91.19 91 SER A CA 1
ATOM 714 C C . SER A 1 91 ? 13.695 -34.784 19.665 1.00 91.19 91 SER A C 1
ATOM 716 O O . SER A 1 91 ? 14.589 -34.437 20.431 1.00 91.19 91 SER A O 1
ATOM 718 N N . SER A 1 92 ? 13.585 -34.310 18.421 1.00 90.00 92 SER A N 1
ATOM 719 C CA . SER A 1 92 ? 14.443 -33.281 17.826 1.00 90.00 92 SER A CA 1
ATOM 720 C C . SER A 1 92 ? 13.915 -31.859 18.060 1.00 90.00 92 SER A C 1
ATOM 722 O O . SER A 1 92 ? 14.615 -30.906 17.738 1.00 90.00 92 SER A O 1
ATOM 724 N N . GLY A 1 93 ? 12.703 -31.702 18.608 1.00 93.06 93 GLY A N 1
ATOM 725 C CA . GLY A 1 93 ? 12.074 -30.402 18.864 1.00 93.06 93 GLY A CA 1
ATOM 726 C C . GLY A 1 93 ? 11.163 -29.886 17.745 1.00 93.06 93 GLY A C 1
ATOM 727 O O . GLY A 1 93 ? 10.646 -28.776 17.862 1.00 93.06 93 GLY A O 1
ATOM 728 N N . PHE A 1 94 ? 10.924 -30.662 16.681 1.00 92.19 94 PHE A N 1
ATOM 729 C CA . PHE A 1 94 ? 9.951 -30.302 15.643 1.00 92.19 94 PHE A CA 1
ATOM 730 C C . PHE A 1 94 ? 8.539 -30.743 16.027 1.00 92.19 94 PHE A C 1
ATOM 732 O O . PHE A 1 94 ? 8.337 -31.825 16.587 1.00 92.19 94 PHE A O 1
ATOM 739 N N . THR A 1 95 ? 7.562 -29.897 15.724 1.00 91.44 95 THR A N 1
ATOM 740 C CA . THR A 1 95 ? 6.140 -30.127 15.952 1.00 91.44 95 THR A CA 1
ATOM 741 C C . THR A 1 95 ? 5.654 -31.300 15.111 1.00 91.44 95 THR A C 1
ATOM 743 O O . THR A 1 95 ? 6.110 -31.524 13.989 1.00 91.44 95 THR A O 1
ATOM 746 N N . LYS A 1 96 ? 4.701 -32.059 15.647 1.00 87.94 96 LYS A N 1
ATOM 747 C CA . LYS A 1 96 ? 4.033 -33.153 14.933 1.00 87.94 96 LYS A CA 1
ATOM 748 C C . LYS A 1 96 ? 2.797 -32.688 14.151 1.00 87.94 96 LYS A C 1
ATOM 750 O O . LYS A 1 96 ? 2.134 -33.531 13.554 1.00 87.94 96 LYS A O 1
ATOM 755 N N . GLU A 1 97 ? 2.499 -31.385 14.143 1.00 81.38 97 GLU A N 1
ATOM 756 C CA . GLU A 1 97 ? 1.291 -30.772 13.553 1.00 81.38 97 GLU A CA 1
ATOM 757 C C . GLU A 1 97 ? 1.404 -30.403 12.055 1.00 81.38 97 GLU A C 1
ATOM 759 O O . GLU A 1 97 ? 0.616 -29.603 11.575 1.00 81.38 97 GLU A O 1
ATOM 764 N N . HIS A 1 98 ? 2.352 -30.972 11.294 1.00 81.56 98 HIS A N 1
ATOM 765 C CA . HIS A 1 98 ? 2.486 -30.812 9.820 1.00 81.56 98 HIS A CA 1
ATOM 766 C C . HIS A 1 98 ? 2.366 -29.373 9.293 1.00 81.56 98 HIS A C 1
ATOM 768 O O . HIS A 1 98 ? 1.980 -29.162 8.152 1.00 81.56 98 HIS A O 1
ATOM 774 N N . SER A 1 99 ? 2.705 -28.378 10.114 1.00 89.12 99 SER A N 1
ATOM 775 C CA . SER A 1 99 ? 2.568 -26.964 9.785 1.00 89.12 99 SER A CA 1
ATOM 776 C C . SER A 1 99 ? 3.750 -26.168 10.324 1.00 89.12 99 SER A C 1
ATOM 778 O O . SER A 1 99 ? 4.138 -26.271 11.491 1.00 89.12 99 SER A O 1
ATOM 780 N N . ILE A 1 100 ? 4.297 -25.328 9.450 1.00 90.88 100 ILE A N 1
ATOM 781 C CA . ILE A 1 100 ? 5.408 -24.421 9.718 1.00 90.88 100 ILE A CA 1
ATOM 782 C C . ILE A 1 100 ? 4.982 -23.325 10.693 1.00 90.88 100 ILE A C 1
ATOM 784 O O . ILE A 1 100 ? 5.773 -22.954 11.553 1.00 90.88 100 ILE A O 1
ATOM 788 N N . VAL A 1 101 ? 3.738 -22.838 10.617 1.00 90.88 101 VAL A N 1
ATOM 789 C CA . VAL A 1 101 ? 3.228 -21.787 11.522 1.00 90.88 101 VAL A CA 1
ATOM 790 C C . VAL A 1 101 ? 2.936 -22.317 12.923 1.00 90.88 101 VAL A C 1
ATOM 792 O O . VAL A 1 101 ? 3.113 -21.597 13.908 1.00 90.88 101 VAL A O 1
ATOM 795 N N . TYR A 1 102 ? 2.536 -23.581 13.047 1.00 91.12 102 TYR A N 1
ATOM 796 C CA . TYR A 1 102 ? 2.265 -24.166 14.359 1.00 91.12 102 TYR A CA 1
ATOM 797 C C . TYR A 1 102 ? 3.536 -24.530 15.142 1.00 91.12 102 TYR A C 1
ATOM 799 O O . TYR A 1 102 ? 3.478 -24.651 16.366 1.00 91.12 102 TYR A O 1
ATOM 807 N N . GLN A 1 103 ? 4.707 -24.605 14.493 1.00 93.50 103 GLN A N 1
ATOM 808 C CA . GLN A 1 103 ? 5.995 -24.713 15.191 1.00 93.50 103 GLN A CA 1
ATOM 809 C C . GLN A 1 103 ? 6.238 -23.528 16.151 1.00 93.50 103 GLN A C 1
ATOM 811 O O . GLN A 1 103 ? 6.328 -23.775 17.356 1.00 93.50 103 GLN A O 1
ATOM 816 N N . PRO A 1 104 ? 6.325 -22.256 15.697 1.00 94.12 104 PRO A N 1
ATOM 817 C CA . PRO A 1 104 ? 6.542 -21.123 16.592 1.00 94.12 104 PRO A CA 1
ATOM 818 C C . PRO A 1 104 ? 5.368 -20.895 17.549 1.00 94.12 104 PRO A C 1
ATOM 820 O O . PRO A 1 104 ? 5.594 -20.463 18.676 1.00 94.12 104 PRO A O 1
ATOM 823 N N . PHE A 1 105 ? 4.132 -21.230 17.156 1.00 92.75 105 PHE A N 1
ATOM 824 C CA . PHE A 1 105 ? 2.981 -21.148 18.058 1.00 92.75 105 PHE A CA 1
ATOM 825 C C . PHE A 1 105 ? 3.141 -22.054 19.282 1.00 92.75 105 PHE A C 1
ATOM 827 O O . PHE A 1 105 ? 3.066 -21.593 20.422 1.00 92.75 105 PHE A O 1
ATOM 834 N N . ASN A 1 106 ? 3.435 -23.334 19.053 1.00 93.94 106 ASN A N 1
ATOM 835 C CA . ASN A 1 106 ? 3.635 -24.291 20.134 1.00 93.94 106 ASN A CA 1
ATOM 836 C C . ASN A 1 106 ? 4.939 -24.014 20.905 1.00 93.94 106 ASN A C 1
ATOM 838 O O . ASN A 1 106 ? 4.981 -24.198 22.122 1.00 93.94 106 ASN A O 1
ATOM 842 N N . ALA A 1 107 ? 5.988 -23.528 20.232 1.00 94.62 107 ALA A N 1
ATOM 843 C CA . ALA A 1 107 ? 7.245 -23.143 20.874 1.00 94.62 107 ALA A CA 1
ATOM 844 C C . ALA A 1 107 ? 7.080 -21.936 21.811 1.00 94.62 107 ALA A C 1
ATOM 846 O O . ALA A 1 107 ? 7.684 -21.911 22.878 1.00 94.62 107 ALA A O 1
ATOM 847 N N . ALA A 1 108 ? 6.220 -20.968 21.477 1.00 93.19 108 ALA A N 1
ATOM 848 C CA . ALA A 1 108 ? 5.911 -19.847 22.364 1.00 93.19 108 ALA A CA 1
ATOM 849 C C . ALA A 1 108 ? 5.278 -20.315 23.690 1.00 93.19 108 ALA A C 1
ATOM 851 O O . ALA A 1 108 ? 5.665 -19.837 24.755 1.00 93.19 108 ALA A O 1
ATOM 852 N N . LEU A 1 109 ? 4.369 -21.298 23.646 1.00 93.25 109 LEU A N 1
ATOM 853 C CA . LEU A 1 109 ? 3.800 -21.908 24.857 1.00 93.25 109 LEU A CA 1
ATOM 854 C C . LEU A 1 109 ? 4.853 -22.699 25.648 1.00 93.25 109 LEU A C 1
ATOM 856 O O . LEU A 1 109 ? 4.902 -22.617 26.875 1.00 93.25 109 LEU A O 1
ATOM 860 N N . ALA A 1 110 ? 5.729 -23.436 24.958 1.00 93.88 110 ALA A N 1
ATOM 861 C CA . ALA A 1 110 ? 6.853 -24.129 25.588 1.00 93.88 110 ALA A CA 1
ATOM 862 C C . ALA A 1 110 ? 7.818 -23.139 26.272 1.00 93.88 110 ALA A C 1
ATOM 864 O O . ALA A 1 110 ? 8.323 -23.407 27.359 1.00 93.88 110 ALA A O 1
ATOM 865 N N . ASN A 1 111 ? 8.028 -21.964 25.679 1.00 92.75 111 ASN A N 1
ATOM 866 C CA . ASN A 1 111 ? 8.827 -20.899 26.271 1.00 92.75 111 ASN A CA 1
ATOM 867 C C . ASN A 1 111 ? 8.162 -20.267 27.489 1.00 92.75 111 ASN A C 1
ATOM 869 O O . ASN A 1 111 ? 8.870 -19.980 28.446 1.00 92.75 111 ASN A O 1
ATOM 873 N N . GLU A 1 112 ? 6.842 -20.096 27.520 1.00 91.19 112 GLU A N 1
ATOM 874 C CA . GLU A 1 112 ? 6.153 -19.682 28.751 1.00 91.19 112 GLU A CA 1
ATOM 875 C C . GLU A 1 112 ? 6.369 -20.725 29.865 1.00 91.19 112 GLU A C 1
ATOM 877 O O . GLU A 1 112 ? 6.680 -20.377 31.003 1.00 91.19 112 GLU A O 1
ATOM 882 N N . LEU A 1 113 ? 6.327 -22.021 29.523 1.00 92.06 113 LEU A N 1
ATOM 883 C CA . LEU A 1 113 ? 6.590 -23.103 30.477 1.00 92.06 113 LEU A CA 1
ATOM 884 C C . LEU A 1 113 ? 8.029 -23.074 31.007 1.00 92.06 113 LEU A C 1
ATOM 886 O O . LEU A 1 113 ? 8.253 -23.413 32.167 1.00 92.06 113 LEU A O 1
ATOM 890 N N . PHE A 1 114 ? 8.997 -22.662 30.184 1.00 90.38 114 PHE A N 1
ATOM 891 C CA . PHE A 1 114 ? 10.403 -22.572 30.579 1.00 90.38 114 PHE A CA 1
ATOM 892 C C . PHE A 1 114 ? 10.615 -21.651 31.784 1.00 90.38 114 PHE A C 1
ATOM 894 O O . PHE A 1 114 ? 11.451 -21.975 32.623 1.00 90.38 114 PHE A O 1
ATOM 901 N N . ASP A 1 115 ? 9.894 -20.524 31.880 1.00 86.00 115 ASP A N 1
ATOM 902 C CA . ASP A 1 115 ? 10.053 -19.597 33.016 1.00 86.00 115 ASP A CA 1
ATOM 903 C C . ASP A 1 115 ? 9.692 -20.291 34.330 1.00 86.00 115 ASP A C 1
ATOM 905 O O . ASP A 1 115 ? 10.498 -20.337 35.257 1.00 86.00 115 ASP A O 1
ATOM 909 N N . TYR A 1 116 ? 8.541 -20.963 34.360 1.00 89.75 116 TYR A N 1
ATOM 910 C CA . TYR A 1 116 ? 8.131 -21.753 35.518 1.00 89.75 116 TYR A CA 1
ATOM 911 C C . TYR A 1 116 ? 9.066 -22.945 35.763 1.00 89.75 116 TYR A C 1
ATOM 913 O O . TYR A 1 116 ? 9.439 -23.232 36.897 1.00 89.75 116 TYR A O 1
ATOM 921 N N . ALA A 1 117 ? 9.482 -23.651 34.713 1.00 87.81 117 ALA A N 1
ATOM 922 C CA . ALA A 1 117 ? 10.384 -24.792 34.835 1.00 87.81 117 ALA A CA 1
ATOM 923 C C . ALA A 1 117 ? 11.731 -24.397 35.468 1.00 87.81 117 ALA A C 1
ATOM 925 O O . ALA A 1 117 ? 12.278 -25.167 36.261 1.00 87.81 117 ALA A O 1
ATOM 926 N N . ALA A 1 118 ? 12.247 -23.204 35.155 1.00 84.31 118 ALA A N 1
ATOM 927 C CA . ALA A 1 118 ? 13.462 -22.658 35.754 1.00 84.31 118 ALA A CA 1
ATOM 928 C C . ALA A 1 118 ? 13.282 -22.383 37.254 1.00 84.31 118 ALA A C 1
ATOM 930 O O . ALA A 1 118 ? 14.101 -22.842 38.056 1.00 84.31 118 ALA A O 1
ATOM 931 N N . ASP A 1 119 ? 12.181 -21.733 37.639 1.00 84.00 119 ASP A N 1
ATOM 932 C CA . ASP A 1 119 ? 11.867 -21.424 39.040 1.00 84.00 119 ASP A CA 1
ATOM 933 C C . ASP A 1 119 ? 11.724 -22.694 39.898 1.00 84.00 119 ASP A C 1
ATOM 935 O O . ASP A 1 119 ? 12.198 -22.753 41.036 1.00 84.00 119 ASP A O 1
ATOM 939 N N . PHE A 1 120 ? 11.143 -23.752 39.325 1.00 82.25 120 PHE A N 1
ATOM 940 C CA . PHE A 1 120 ? 10.920 -25.044 39.985 1.00 82.25 120 PHE A CA 1
ATOM 941 C C . PHE A 1 120 ? 11.994 -26.108 39.672 1.00 82.25 120 PHE A C 1
ATOM 943 O O . PHE A 1 120 ? 11.804 -27.286 39.991 1.00 82.25 120 PHE A O 1
ATOM 950 N N . LYS A 1 121 ? 13.135 -25.712 39.082 1.00 86.00 121 LYS A N 1
ATOM 951 C CA . LYS A 1 121 ? 14.324 -26.553 38.813 1.00 86.00 121 LYS A CA 1
ATOM 952 C C . LYS A 1 121 ? 14.054 -27.840 38.005 1.00 86.00 121 LYS A C 1
ATOM 954 O O . LYS A 1 121 ? 14.654 -28.881 38.272 1.00 86.00 121 LYS A O 1
ATOM 959 N N . GLN A 1 122 ? 13.190 -27.775 36.993 1.00 89.12 122 GLN A N 1
ATOM 960 C CA . GLN A 1 122 ? 12.842 -28.902 36.112 1.00 89.12 122 GLN A CA 1
ATOM 961 C C . GLN A 1 122 ? 13.849 -29.062 34.952 1.00 89.12 122 GLN A C 1
ATOM 963 O O . GLN A 1 122 ? 13.583 -28.666 33.817 1.00 89.12 122 GLN A O 1
ATOM 968 N N . SER A 1 123 ? 15.030 -29.630 35.220 1.00 87.25 123 SER A N 1
ATOM 969 C CA . SER A 1 123 ? 16.162 -29.652 34.271 1.00 87.25 123 SER A CA 1
ATOM 970 C C . SER A 1 123 ? 15.902 -30.386 32.948 1.00 87.25 123 SER A C 1
ATOM 972 O O . SER A 1 123 ? 16.285 -29.883 31.895 1.00 87.25 123 SER A O 1
ATOM 974 N N . GLU A 1 124 ? 15.243 -31.548 32.973 1.00 89.00 124 GLU A N 1
ATOM 975 C CA . GLU A 1 124 ? 14.967 -32.334 31.754 1.00 89.00 124 GLU A CA 1
ATOM 976 C C . GLU A 1 124 ? 13.997 -31.603 30.814 1.00 89.00 124 GLU A C 1
ATOM 978 O O . GLU A 1 124 ? 14.176 -31.575 29.594 1.00 89.00 124 GLU A O 1
ATOM 983 N N . LEU A 1 125 ? 12.991 -30.951 31.398 1.00 91.62 125 LEU A N 1
ATOM 984 C CA . LEU A 1 125 ? 12.008 -30.150 30.679 1.00 91.62 125 LEU A CA 1
ATOM 985 C C . LEU A 1 125 ? 12.660 -28.923 30.027 1.00 91.62 125 LEU A C 1
ATOM 987 O O . LEU A 1 125 ? 12.402 -28.634 28.860 1.00 91.62 125 LEU A O 1
ATOM 991 N N . ILE A 1 126 ? 13.548 -28.243 30.757 1.00 90.94 126 ILE A N 1
ATOM 992 C CA . ILE A 1 126 ? 14.346 -27.117 30.252 1.00 90.94 126 ILE A CA 1
ATOM 993 C C . ILE A 1 126 ? 15.173 -27.542 29.032 1.00 90.94 126 ILE A C 1
ATOM 995 O O . ILE A 1 126 ? 15.158 -26.847 28.014 1.00 90.94 126 ILE A O 1
ATOM 999 N N . GLU A 1 127 ? 15.856 -28.689 29.099 1.00 91.88 127 GLU A N 1
ATOM 1000 C CA . GLU A 1 127 ? 16.656 -29.205 27.981 1.00 91.88 127 GLU A CA 1
ATOM 1001 C C . GLU A 1 127 ? 15.780 -29.515 26.755 1.00 91.88 127 GLU A C 1
ATOM 1003 O O . GLU A 1 127 ? 16.146 -29.204 25.617 1.00 91.88 127 GLU A O 1
ATOM 1008 N N . PHE A 1 128 ? 14.593 -30.091 26.964 1.00 94.38 128 PHE A N 1
ATOM 1009 C CA . PHE A 1 128 ? 13.674 -30.372 25.864 1.00 94.38 128 PHE A CA 1
ATOM 1010 C C . PHE A 1 128 ? 13.123 -29.093 25.219 1.00 94.38 128 PHE A C 1
ATOM 1012 O O . PHE A 1 128 ? 13.089 -28.994 23.992 1.00 94.38 128 PHE A O 1
ATOM 1019 N N . ILE A 1 129 ? 12.783 -28.073 26.013 1.00 93.62 129 ILE A N 1
ATOM 1020 C CA . ILE A 1 129 ? 12.347 -26.768 25.492 1.00 93.62 129 ILE A CA 1
ATOM 1021 C C . ILE A 1 129 ? 13.472 -26.084 24.700 1.00 93.62 129 ILE A C 1
ATOM 1023 O O . ILE A 1 129 ? 13.225 -25.493 23.651 1.00 93.62 129 ILE A O 1
ATOM 1027 N N . GLN A 1 130 ? 14.732 -26.223 25.119 1.00 91.38 130 GLN A N 1
ATOM 1028 C CA . GLN A 1 130 ? 15.868 -25.724 24.336 1.00 91.38 130 GLN A CA 1
ATOM 1029 C C . GLN A 1 130 ? 15.999 -26.427 22.975 1.00 91.38 130 GLN A C 1
ATOM 1031 O O . GLN A 1 130 ? 16.305 -25.768 21.980 1.00 91.38 130 GLN A O 1
ATOM 1036 N N . LYS A 1 131 ? 15.722 -27.738 22.893 1.00 92.62 131 LYS A N 1
ATOM 1037 C CA . LYS A 1 131 ? 15.654 -28.459 21.606 1.00 92.62 131 LYS A CA 1
ATOM 1038 C C . LYS A 1 131 ? 14.537 -27.906 20.719 1.00 92.62 131 LYS A C 1
ATOM 1040 O O . LYS A 1 131 ? 14.779 -27.677 19.536 1.00 92.62 131 LYS A O 1
ATOM 1045 N N . ILE A 1 132 ? 13.363 -27.622 21.291 1.00 94.50 132 ILE A N 1
ATOM 1046 C CA . ILE A 1 132 ? 12.239 -26.984 20.583 1.00 94.50 132 ILE A CA 1
ATOM 1047 C C . ILE A 1 132 ? 12.647 -25.615 20.025 1.00 94.50 132 ILE A C 1
ATOM 1049 O O . ILE A 1 132 ? 12.402 -25.338 18.851 1.00 94.50 132 ILE A O 1
ATOM 1053 N N . ASN A 1 133 ? 13.320 -24.780 20.817 1.00 91.75 133 ASN A N 1
ATOM 1054 C CA . ASN A 1 133 ? 13.787 -23.465 20.369 1.00 91.75 133 ASN A CA 1
ATOM 1055 C C . ASN A 1 133 ? 14.786 -23.578 19.213 1.00 91.75 133 ASN A C 1
ATOM 1057 O O . ASN A 1 133 ? 14.596 -22.955 18.173 1.00 91.75 133 ASN A O 1
ATOM 1061 N N . ASN A 1 134 ? 15.785 -24.456 19.339 1.00 89.81 134 ASN A N 1
ATOM 1062 C CA . ASN A 1 134 ? 16.772 -24.681 18.282 1.00 89.81 134 ASN A CA 1
ATOM 1063 C C . ASN A 1 134 ? 16.134 -25.196 16.979 1.00 89.81 134 ASN A C 1
ATOM 1065 O O . ASN A 1 134 ? 16.554 -24.806 15.889 1.00 89.81 134 ASN A O 1
ATOM 1069 N N . ALA A 1 135 ? 15.139 -26.083 17.072 1.00 91.69 135 ALA A N 1
ATOM 1070 C CA . ALA A 1 135 ? 14.392 -26.566 15.912 1.00 91.69 135 ALA A CA 1
ATOM 1071 C C . ALA A 1 135 ? 13.541 -25.455 15.280 1.00 91.69 135 ALA A C 1
ATOM 1073 O O . ALA A 1 135 ? 13.503 -25.334 14.057 1.00 91.69 135 ALA A O 1
ATOM 1074 N N . THR A 1 136 ? 12.913 -24.614 16.106 1.00 93.19 136 THR A N 1
ATOM 1075 C CA . THR A 1 136 ? 12.095 -23.473 15.669 1.00 93.19 136 THR A CA 1
ATOM 1076 C C . THR A 1 136 ? 12.933 -22.443 14.920 1.00 93.19 136 THR A C 1
ATOM 1078 O O . THR A 1 136 ? 12.570 -22.071 13.806 1.00 93.19 136 THR A O 1
ATOM 1081 N N . ASP A 1 137 ? 14.086 -22.051 15.467 1.00 89.38 137 ASP A N 1
ATOM 1082 C CA . ASP A 1 137 ? 15.010 -21.108 14.825 1.00 89.38 137 ASP A CA 1
ATOM 1083 C C . ASP A 1 137 ? 15.465 -21.614 13.452 1.00 89.38 137 ASP A C 1
ATOM 1085 O O . ASP A 1 137 ? 15.406 -20.891 12.454 1.00 89.38 137 ASP A O 1
ATOM 1089 N N . LYS A 1 138 ? 15.872 -22.888 13.384 1.00 89.00 138 LYS A N 1
ATOM 1090 C CA . LYS A 1 138 ? 16.292 -23.527 12.131 1.00 89.00 138 LYS A CA 1
ATOM 1091 C C . LYS A 1 138 ? 15.151 -23.601 11.120 1.00 89.00 138 LYS A C 1
ATOM 1093 O O . LYS A 1 138 ? 15.368 -23.281 9.952 1.00 89.00 138 LYS A O 1
ATOM 1098 N N . LEU A 1 139 ? 13.951 -23.999 11.550 1.00 91.38 139 LEU A N 1
ATOM 1099 C CA . LEU A 1 139 ? 12.789 -24.097 10.668 1.00 91.38 139 LEU A CA 1
ATOM 1100 C C . LEU A 1 139 ? 12.419 -22.730 10.096 1.00 91.38 139 LEU A C 1
ATOM 1102 O O . LEU A 1 139 ? 12.278 -22.611 8.886 1.00 91.38 139 LEU A O 1
ATOM 1106 N N . LEU A 1 140 ? 12.301 -21.699 10.939 1.00 90.56 140 LEU A N 1
ATOM 1107 C CA . LEU A 1 140 ? 11.928 -20.354 10.498 1.00 90.56 140 LEU A CA 1
ATOM 1108 C C . LEU A 1 140 ? 12.969 -19.753 9.548 1.00 90.56 140 LEU A C 1
ATOM 1110 O O . LEU A 1 140 ? 12.599 -19.116 8.564 1.00 90.56 140 LEU A O 1
ATOM 1114 N N . ALA A 1 141 ? 14.262 -19.978 9.798 1.00 87.06 141 ALA A N 1
ATOM 1115 C CA . ALA A 1 141 ? 15.318 -19.515 8.903 1.00 87.06 141 ALA A CA 1
ATOM 1116 C C . ALA A 1 141 ? 15.241 -20.183 7.518 1.00 87.06 141 ALA A C 1
ATOM 1118 O O . ALA A 1 141 ? 15.366 -19.504 6.499 1.00 87.06 141 ALA A O 1
ATOM 1119 N N . MET A 1 142 ? 15.001 -21.497 7.482 1.00 89.44 142 MET A N 1
ATOM 1120 C CA . MET A 1 142 ? 14.977 -22.295 6.250 1.00 89.44 142 MET A CA 1
ATOM 1121 C C . MET A 1 142 ? 13.657 -22.196 5.476 1.00 89.44 142 MET A C 1
ATOM 1123 O O . MET A 1 142 ? 13.653 -22.306 4.254 1.00 89.44 142 MET A O 1
ATOM 1127 N N . ALA A 1 143 ? 12.537 -21.987 6.170 1.00 91.12 143 ALA A N 1
ATOM 1128 C CA . ALA A 1 143 ? 11.201 -21.931 5.580 1.00 91.12 143 ALA A CA 1
ATOM 1129 C C . ALA A 1 143 ? 10.804 -20.544 5.058 1.00 91.12 143 ALA A C 1
ATOM 1131 O O . ALA A 1 143 ? 9.715 -20.382 4.509 1.00 91.12 143 ALA A O 1
ATOM 1132 N N . LYS A 1 144 ? 11.645 -19.527 5.255 1.00 88.56 144 LYS A N 1
ATOM 1133 C CA . LYS A 1 144 ? 11.388 -18.171 4.773 1.00 88.56 144 LYS A CA 1
ATOM 1134 C C . LYS A 1 144 ? 11.820 -18.038 3.314 1.00 88.56 144 LYS A C 1
ATOM 1136 O O . LYS A 1 144 ? 12.972 -18.317 2.992 1.00 88.56 144 LYS A O 1
ATOM 1141 N N . LEU A 1 145 ? 10.933 -17.574 2.444 1.00 84.94 145 LEU A N 1
ATOM 1142 C CA . LEU A 1 145 ? 11.169 -17.241 1.037 1.00 84.94 145 LEU A CA 1
ATOM 1143 C C . LEU A 1 145 ? 11.912 -15.903 0.884 1.00 84.94 145 LEU A C 1
ATOM 1145 O O . LEU A 1 145 ? 12.155 -15.181 1.855 1.00 84.94 145 LEU A O 1
ATOM 1149 N N . SER A 1 146 ? 12.369 -15.594 -0.330 1.00 81.19 146 SER A N 1
ATOM 1150 C CA . SER A 1 146 ? 13.175 -14.396 -0.612 1.00 81.19 146 SER A CA 1
ATOM 1151 C C . SER A 1 146 ? 12.400 -13.083 -0.502 1.00 81.19 146 SER A C 1
ATOM 1153 O O . SER A 1 146 ? 12.996 -12.054 -0.189 1.00 81.19 146 SER A O 1
ATOM 1155 N N . ASP A 1 147 ? 11.086 -13.123 -0.701 1.00 75.31 147 ASP A N 1
ATOM 1156 C CA . ASP A 1 147 ? 10.173 -11.989 -0.523 1.00 75.31 147 ASP A CA 1
ATOM 1157 C C . ASP A 1 147 ? 9.788 -11.741 0.952 1.00 75.31 147 ASP A C 1
ATOM 1159 O O . ASP A 1 147 ? 9.123 -10.760 1.280 1.00 75.31 147 ASP A O 1
ATOM 1163 N N . GLY A 1 148 ? 10.240 -12.614 1.856 1.00 79.62 148 GLY A N 1
ATOM 1164 C CA . GLY A 1 148 ? 10.000 -12.530 3.288 1.00 79.62 148 GLY A CA 1
ATOM 1165 C C . GLY A 1 148 ? 8.805 -13.334 3.803 1.00 79.62 148 GLY A C 1
ATOM 1166 O O . GLY A 1 148 ? 8.643 -13.390 5.026 1.00 79.62 148 GLY A O 1
ATOM 1167 N N . HIS A 1 149 ? 8.023 -13.969 2.926 1.00 87.50 149 HIS A N 1
ATOM 1168 C CA . HIS A 1 149 ? 6.941 -14.880 3.305 1.00 87.50 149 HIS A CA 1
ATOM 1169 C C . HIS A 1 149 ? 7.474 -16.258 3.721 1.00 87.50 149 HIS A C 1
ATOM 1171 O O . HIS A 1 149 ? 8.654 -16.558 3.560 1.00 87.50 149 HIS A O 1
ATOM 1177 N N . TYR A 1 150 ? 6.613 -17.096 4.292 1.00 90.94 150 TYR A N 1
ATOM 1178 C CA . TYR A 1 150 ? 6.919 -18.470 4.685 1.00 90.94 150 TYR A CA 1
ATOM 1179 C C . TYR A 1 150 ? 6.225 -19.475 3.767 1.00 90.94 150 TYR A C 1
ATOM 1181 O O . TYR A 1 150 ? 5.142 -19.209 3.246 1.00 90.94 150 TYR A O 1
ATOM 1189 N N . LEU A 1 151 ? 6.855 -20.639 3.608 1.00 90.62 151 LEU A N 1
ATOM 1190 C CA . LEU A 1 151 ? 6.288 -21.791 2.910 1.00 90.62 151 LEU A CA 1
ATOM 1191 C C . LEU A 1 151 ? 4.934 -22.214 3.513 1.00 90.62 151 LEU A C 1
ATOM 1193 O O . LEU A 1 151 ? 4.738 -22.191 4.731 1.00 90.62 151 LEU A O 1
ATOM 1197 N N . THR A 1 152 ? 4.020 -22.667 2.660 1.00 89.69 152 THR A N 1
ATOM 1198 C CA . THR A 1 152 ? 2.621 -22.981 2.989 1.00 89.69 152 THR A CA 1
ATOM 1199 C C . THR A 1 152 ? 2.352 -24.485 3.143 1.00 89.69 152 THR A C 1
ATOM 1201 O O . THR A 1 152 ? 1.385 -25.007 2.607 1.00 89.69 152 THR A O 1
ATOM 1204 N N . VAL A 1 153 ? 3.198 -25.199 3.896 1.00 86.81 153 VAL A N 1
ATOM 1205 C CA . VAL A 1 153 ? 3.012 -26.643 4.172 1.00 86.81 153 VAL A CA 1
ATOM 1206 C C . VAL A 1 153 ? 1.920 -26.868 5.225 1.00 86.81 153 VAL A C 1
ATOM 1208 O O . VAL A 1 153 ? 1.953 -26.224 6.279 1.00 86.81 153 VAL A O 1
ATOM 1211 N N . GLY A 1 154 ? 0.983 -27.787 4.985 1.00 87.31 154 GLY A N 1
ATOM 1212 C CA . GLY A 1 154 ? -0.178 -28.004 5.852 1.00 87.31 154 GLY A CA 1
ATOM 1213 C C . GLY A 1 154 ? -1.018 -26.736 6.060 1.00 87.31 154 GLY A C 1
ATOM 1214 O O . GLY A 1 154 ? -1.104 -25.877 5.187 1.00 87.31 154 GLY A O 1
ATOM 1215 N N . ASP A 1 155 ? -1.593 -26.554 7.253 1.00 88.81 155 ASP A N 1
ATOM 1216 C CA . ASP A 1 155 ? -2.349 -25.332 7.594 1.00 88.81 155 ASP A CA 1
ATOM 1217 C C . ASP A 1 155 ? -1.436 -24.109 7.888 1.00 88.81 155 ASP A C 1
ATOM 1219 O O . ASP A 1 155 ? -1.649 -23.352 8.837 1.00 88.81 155 ASP A O 1
ATOM 1223 N N . SER A 1 156 ? -0.366 -23.922 7.107 1.00 90.06 156 SER A N 1
ATOM 1224 C CA . SER A 1 156 ? 0.555 -22.785 7.234 1.00 90.06 156 SER A CA 1
ATOM 1225 C C . SER A 1 156 ? 0.100 -21.565 6.439 1.00 90.06 156 SER A C 1
ATOM 1227 O O . SER A 1 156 ? -0.452 -21.664 5.345 1.00 90.06 156 SER A O 1
ATOM 1229 N N . PHE A 1 157 ? 0.418 -20.387 6.974 1.00 88.25 157 PHE A N 1
ATOM 1230 C CA . PHE A 1 157 ? 0.156 -19.094 6.355 1.00 88.25 157 PHE A CA 1
ATOM 1231 C C . PHE A 1 157 ? 1.446 -18.453 5.849 1.00 88.25 157 PHE A C 1
ATOM 1233 O O . PHE A 1 157 ? 2.499 -18.566 6.477 1.00 88.25 157 PHE A O 1
ATOM 1240 N N . ARG A 1 158 ? 1.329 -17.677 4.768 1.00 89.06 158 ARG A N 1
ATOM 1241 C CA . ARG A 1 158 ? 2.451 -16.960 4.138 1.00 89.06 158 ARG A CA 1
ATOM 1242 C C . ARG A 1 158 ? 3.104 -15.934 5.057 1.00 89.06 158 ARG A C 1
ATOM 1244 O O . ARG A 1 158 ? 4.291 -15.649 4.931 1.00 89.06 158 ARG A O 1
ATOM 1251 N N . LYS A 1 159 ? 2.346 -15.372 5.998 1.00 88.69 159 LYS A N 1
ATOM 1252 C CA . LYS A 1 159 ? 2.831 -14.384 6.962 1.00 88.69 159 LYS A CA 1
ATOM 1253 C C . LYS A 1 159 ? 2.636 -14.899 8.381 1.00 88.69 159 LYS A C 1
ATOM 1255 O O . LYS A 1 159 ? 1.525 -15.243 8.774 1.00 88.69 159 LYS A O 1
ATOM 1260 N N . ILE A 1 160 ? 3.718 -14.892 9.150 1.00 85.06 160 ILE A N 1
ATOM 1261 C CA . ILE A 1 160 ? 3.706 -15.193 10.583 1.00 85.06 160 ILE A CA 1
ATOM 1262 C C . ILE A 1 160 ? 3.770 -13.867 11.342 1.00 85.06 160 ILE A C 1
ATOM 1264 O O . ILE A 1 160 ? 4.547 -12.983 10.975 1.00 85.06 160 ILE A O 1
ATOM 1268 N N . ASP A 1 161 ? 2.943 -13.722 12.380 1.00 82.31 161 ASP A N 1
ATOM 1269 C CA . ASP A 1 161 ? 2.953 -12.548 13.257 1.00 82.31 161 ASP A CA 1
ATOM 1270 C C . ASP A 1 161 ? 4.357 -12.361 13.875 1.00 82.31 161 ASP A C 1
ATOM 1272 O O . ASP A 1 161 ? 4.850 -13.269 14.553 1.00 82.31 161 ASP A O 1
ATOM 1276 N N . PRO A 1 162 ? 5.015 -11.201 13.676 1.00 83.75 162 PRO A N 1
ATOM 1277 C CA . PRO A 1 162 ? 6.300 -10.905 14.302 1.00 83.75 162 PRO A CA 1
ATOM 1278 C C . PRO A 1 162 ? 6.305 -11.084 15.827 1.00 83.75 162 PRO A C 1
ATOM 1280 O O . PRO A 1 162 ? 7.314 -11.523 16.377 1.00 83.75 162 PRO A O 1
ATOM 1283 N N . SER A 1 163 ? 5.185 -10.803 16.506 1.00 84.38 163 SER A N 1
ATOM 1284 C CA . SER A 1 163 ? 5.059 -10.977 17.958 1.00 84.38 163 SER A CA 1
ATOM 1285 C C . SER A 1 163 ? 5.124 -12.451 18.373 1.00 84.38 163 SER A C 1
ATOM 1287 O O . SER A 1 163 ? 5.667 -12.785 19.428 1.00 84.38 163 SER A O 1
ATOM 1289 N N . LEU A 1 164 ? 4.617 -13.350 17.523 1.00 86.31 164 LEU A N 1
ATOM 1290 C CA . LEU A 1 164 ? 4.687 -14.791 17.733 1.00 86.31 164 LEU A CA 1
ATOM 1291 C C . LEU A 1 164 ? 6.117 -15.298 17.557 1.00 86.31 164 LEU A C 1
ATOM 1293 O O . LEU A 1 164 ? 6.598 -16.066 18.389 1.00 86.31 164 LEU A O 1
ATOM 1297 N N . ILE A 1 165 ? 6.804 -14.826 16.510 1.00 86.19 165 ILE A N 1
ATOM 1298 C CA . ILE A 1 165 ? 8.217 -15.145 16.275 1.00 86.19 165 ILE A CA 1
ATOM 1299 C C . ILE A 1 165 ? 9.038 -14.729 17.497 1.00 86.19 165 ILE A C 1
ATOM 1301 O O . ILE A 1 165 ? 9.783 -15.542 18.033 1.00 86.19 165 ILE A O 1
ATOM 1305 N N . GLU A 1 166 ? 8.851 -13.506 17.995 1.00 85.06 166 GLU A N 1
ATOM 1306 C CA . GLU A 1 166 ? 9.579 -13.017 19.166 1.00 85.06 166 GLU A CA 1
ATOM 1307 C C . GLU A 1 166 ? 9.342 -13.874 20.419 1.00 85.06 166 GLU A C 1
ATOM 1309 O O . GLU A 1 166 ? 10.300 -14.233 21.099 1.00 85.06 166 GLU A O 1
ATOM 1314 N N . LYS A 1 167 ? 8.096 -14.282 20.694 1.00 87.12 167 LYS A N 1
ATOM 1315 C CA . LYS A 1 167 ? 7.776 -15.172 21.828 1.00 87.12 167 LYS A CA 1
ATOM 1316 C C . LYS A 1 167 ? 8.342 -16.587 21.667 1.00 87.12 167 LYS A C 1
ATOM 1318 O O . LYS A 1 167 ? 8.629 -17.262 22.655 1.00 87.12 167 LYS A O 1
ATOM 1323 N N . SER A 1 168 ? 8.502 -17.054 20.431 1.00 85.31 168 SER A N 1
ATOM 1324 C CA . SER A 1 168 ? 9.037 -18.387 20.135 1.00 85.31 168 SER A CA 1
ATOM 1325 C C . SER A 1 168 ? 10.569 -18.483 20.230 1.00 85.31 168 SER A C 1
ATOM 1327 O O . SER A 1 168 ? 11.093 -19.590 20.307 1.00 85.31 168 SER A O 1
ATOM 1329 N N . ILE A 1 169 ? 11.285 -17.350 20.300 1.00 79.38 169 ILE A N 1
ATOM 1330 C CA . ILE A 1 169 ? 12.757 -17.290 20.306 1.00 79.38 169 ILE A CA 1
ATOM 1331 C C . ILE A 1 169 ? 13.250 -16.660 21.619 1.00 79.38 169 ILE A C 1
ATOM 1333 O O . ILE A 1 169 ? 13.383 -15.443 21.745 1.00 79.38 169 ILE A O 1
ATOM 1337 N N . LYS A 1 170 ? 13.549 -17.491 22.625 1.00 64.31 170 LYS A N 1
ATOM 1338 C CA . LYS A 1 170 ? 13.819 -17.026 24.000 1.00 64.31 170 LYS A CA 1
ATOM 1339 C C . LYS A 1 170 ? 15.246 -16.512 24.276 1.00 64.31 170 LYS A C 1
ATOM 1341 O O . LYS A 1 170 ? 15.501 -15.968 25.345 1.00 64.31 170 LYS A O 1
ATOM 1346 N N . ASN A 1 171 ? 16.184 -16.624 23.330 1.00 54.84 171 ASN A N 1
ATOM 1347 C CA . ASN A 1 171 ? 17.605 -16.308 23.552 1.00 54.84 171 ASN A CA 1
ATOM 1348 C C . ASN A 1 171 ? 18.148 -15.223 22.600 1.00 54.84 171 ASN A C 1
ATOM 1350 O O . ASN A 1 171 ? 18.809 -15.526 21.613 1.00 54.84 171 ASN A O 1
ATOM 1354 N N . LYS A 1 172 ? 17.961 -13.937 22.937 1.00 48.38 172 LYS A N 1
ATOM 1355 C CA . LYS A 1 172 ? 18.746 -12.820 22.349 1.00 48.38 172 LYS A CA 1
ATOM 1356 C C . LYS A 1 172 ? 20.032 -12.493 23.144 1.00 48.38 172 LYS A C 1
ATOM 1358 O O . LYS A 1 172 ? 20.774 -11.592 22.758 1.00 48.38 172 LYS A O 1
ATOM 1363 N N . THR A 1 173 ? 20.320 -13.195 24.247 1.00 33.84 173 THR A N 1
ATOM 1364 C CA . THR A 1 173 ? 21.391 -12.850 25.212 1.00 33.84 173 THR A CA 1
ATOM 1365 C C . THR A 1 173 ? 22.717 -13.592 25.057 1.00 33.84 173 THR A C 1
ATOM 1367 O O . THR A 1 173 ? 23.648 -13.311 25.810 1.00 33.84 173 THR A O 1
ATOM 1370 N N . THR A 1 174 ? 22.903 -14.431 24.041 1.00 33.56 174 THR A N 1
ATOM 1371 C CA . THR A 1 174 ? 24.257 -14.733 23.562 1.00 33.56 174 THR A CA 1
ATOM 1372 C C . THR A 1 174 ? 24.588 -13.771 22.432 1.00 33.56 174 THR A C 1
ATOM 1374 O O . THR A 1 174 ? 24.094 -13.875 21.313 1.00 33.56 174 THR A O 1
ATOM 1377 N N . LYS A 1 175 ? 25.460 -12.803 22.742 1.00 31.30 175 LYS A N 1
ATOM 1378 C CA . LYS A 1 175 ? 26.280 -12.090 21.760 1.00 31.30 175 LYS A CA 1
ATOM 1379 C C . LYS A 1 175 ? 27.079 -13.117 20.947 1.00 31.30 175 LYS A C 1
ATOM 1381 O O . LYS A 1 175 ? 28.259 -13.313 21.183 1.00 31.30 175 LYS A O 1
ATOM 1386 N N . ASN A 1 176 ? 26.436 -13.726 19.966 1.00 29.83 176 ASN A N 1
ATOM 1387 C CA . ASN A 1 176 ? 27.068 -14.243 18.772 1.00 29.83 176 ASN A CA 1
ATOM 1388 C C . ASN A 1 176 ? 26.388 -13.559 17.591 1.00 29.83 176 ASN A C 1
ATOM 1390 O O . ASN A 1 176 ? 25.672 -14.163 16.801 1.00 29.83 176 ASN A O 1
ATOM 1394 N N . LYS A 1 177 ? 26.715 -12.273 17.422 1.00 31.53 177 LYS A N 1
ATOM 1395 C CA . LYS A 1 177 ? 26.571 -11.576 16.135 1.00 31.53 177 LYS A CA 1
ATOM 1396 C C . LYS A 1 177 ? 27.400 -12.231 15.004 1.00 31.53 177 LYS A C 1
ATOM 1398 O O . LYS A 1 177 ? 27.388 -11.703 13.907 1.00 31.53 177 LYS A O 1
ATOM 1403 N N . ASN A 1 178 ? 28.055 -13.375 15.260 1.00 31.66 178 ASN A N 1
ATOM 1404 C CA . ASN A 1 178 ? 28.869 -14.160 14.328 1.00 31.66 178 ASN A CA 1
ATOM 1405 C C . ASN A 1 178 ? 28.632 -15.697 14.390 1.00 31.66 178 ASN A C 1
ATOM 1407 O O . ASN A 1 178 ? 29.525 -16.443 14.006 1.00 31.66 178 ASN A O 1
ATOM 1411 N N . SER A 1 179 ? 27.484 -16.230 14.850 1.00 30.12 179 SER A N 1
ATOM 1412 C CA . SER A 1 179 ? 27.272 -17.703 14.801 1.00 30.12 179 SER A CA 1
ATOM 1413 C C . SER A 1 179 ? 25.857 -18.194 14.460 1.00 30.12 179 SER A C 1
ATOM 1415 O O . SER A 1 179 ? 25.375 -19.164 15.039 1.00 30.12 179 SER A O 1
ATOM 1417 N N . LEU A 1 180 ? 25.216 -17.582 13.469 1.00 34.06 180 LEU A N 1
ATOM 1418 C CA . LEU A 1 180 ? 24.312 -18.323 12.579 1.00 34.06 180 LEU A CA 1
ATOM 1419 C C . LEU A 1 180 ? 24.848 -18.223 11.143 1.00 34.06 180 LEU A C 1
ATOM 1421 O O . LEU A 1 180 ? 24.115 -17.943 10.204 1.00 34.06 180 LEU A O 1
ATOM 1425 N N . ASN A 1 181 ? 26.151 -18.481 10.971 1.00 34.91 181 ASN A N 1
ATOM 1426 C CA . ASN A 1 181 ? 26.598 -19.183 9.769 1.00 34.91 181 ASN A CA 1
ATOM 1427 C C . ASN A 1 181 ? 25.993 -20.587 9.872 1.00 34.91 181 ASN A C 1
ATOM 1429 O O . ASN A 1 181 ? 26.622 -21.501 10.404 1.00 34.91 181 ASN A O 1
ATOM 1433 N N . VAL A 1 182 ? 24.727 -20.744 9.480 1.00 38.91 182 VAL A N 1
ATOM 1434 C CA . VAL A 1 182 ? 24.159 -22.076 9.281 1.00 38.91 182 VAL A CA 1
ATOM 1435 C C . VAL A 1 182 ? 24.739 -22.563 7.965 1.00 38.91 182 VAL A C 1
ATOM 1437 O O . VAL A 1 182 ? 24.152 -22.391 6.906 1.00 38.91 182 VAL A O 1
ATOM 1440 N N . ASP A 1 183 ? 25.938 -23.124 8.057 1.00 41.38 183 ASP A N 1
ATOM 1441 C CA . ASP A 1 183 ? 26.660 -23.804 6.981 1.00 41.38 183 ASP A CA 1
ATOM 1442 C C . ASP A 1 183 ? 26.035 -25.188 6.721 1.00 41.38 183 ASP A C 1
ATOM 1444 O O . ASP A 1 183 ? 26.691 -26.229 6.681 1.00 41.38 183 ASP A O 1
ATOM 1448 N N . HIS A 1 184 ? 24.707 -25.214 6.640 1.00 57.94 184 HIS A N 1
ATOM 1449 C CA . HIS A 1 184 ? 23.923 -26.372 6.267 1.00 57.94 184 HIS A CA 1
ATOM 1450 C C . HIS A 1 184 ? 22.853 -25.882 5.307 1.00 57.94 184 HIS A C 1
ATOM 1452 O O . HIS A 1 184 ? 21.772 -25.472 5.720 1.00 57.94 184 HIS A O 1
ATOM 1458 N N . ASP A 1 185 ? 23.144 -25.997 4.014 1.00 79.75 185 ASP A N 1
ATOM 1459 C CA . ASP A 1 185 ? 22.171 -25.791 2.940 1.00 79.75 185 ASP A CA 1
ATOM 1460 C C . ASP A 1 185 ? 20.935 -26.710 3.071 1.00 79.75 185 ASP A C 1
ATOM 1462 O O . ASP A 1 185 ? 20.023 -26.618 2.262 1.00 79.75 185 ASP A O 1
ATOM 1466 N N . LEU A 1 186 ? 20.896 -27.639 4.037 1.00 87.56 186 LEU A N 1
ATOM 1467 C CA . LEU A 1 186 ? 19.868 -28.662 4.200 1.00 87.56 186 LEU A CA 1
ATOM 1468 C C . LEU A 1 186 ? 19.382 -28.759 5.657 1.00 87.56 186 LEU A C 1
ATOM 1470 O O . LEU A 1 186 ? 20.165 -29.010 6.574 1.00 87.56 186 LEU A O 1
ATOM 1474 N N . LEU A 1 187 ? 18.065 -28.683 5.843 1.00 89.56 187 LEU A N 1
ATOM 1475 C CA . LEU A 1 187 ? 17.339 -29.103 7.037 1.00 89.56 187 LEU A CA 1
ATOM 1476 C C . LEU A 1 187 ? 16.532 -30.353 6.690 1.00 89.56 187 LEU A C 1
ATOM 1478 O O . LEU A 1 187 ? 15.619 -30.302 5.871 1.00 89.56 187 LEU A O 1
ATOM 1482 N N . LEU A 1 188 ? 16.851 -31.466 7.345 1.00 87.12 188 LEU A N 1
ATOM 1483 C CA . LEU A 1 188 ? 16.111 -32.718 7.237 1.00 87.12 188 LEU A CA 1
ATOM 1484 C C . LEU A 1 188 ? 15.662 -33.156 8.625 1.00 87.12 188 LEU A C 1
ATOM 1486 O O . LEU A 1 188 ? 16.495 -33.386 9.501 1.00 87.12 188 LEU A O 1
ATOM 1490 N N . ASP A 1 189 ? 14.360 -33.354 8.795 1.00 86.94 189 ASP A N 1
ATOM 1491 C CA . ASP A 1 189 ? 13.830 -34.098 9.931 1.00 86.94 189 ASP A CA 1
ATOM 1492 C C . ASP A 1 189 ? 12.858 -35.153 9.401 1.00 86.94 189 ASP A C 1
ATOM 1494 O O . ASP A 1 189 ? 11.705 -34.874 9.080 1.00 86.94 189 ASP A O 1
ATOM 1498 N N . THR A 1 190 ? 13.349 -36.388 9.272 1.00 79.94 190 THR A N 1
ATOM 1499 C CA . THR A 1 190 ? 12.569 -37.525 8.751 1.00 79.94 190 THR A CA 1
ATOM 1500 C C . THR A 1 190 ? 11.383 -37.863 9.641 1.00 79.94 190 THR A C 1
ATOM 1502 O O . THR A 1 190 ? 10.389 -38.396 9.156 1.00 79.94 190 THR A O 1
ATOM 1505 N N . LYS A 1 191 ? 11.463 -37.520 10.935 1.00 80.62 191 LYS A N 1
ATOM 1506 C CA . LYS A 1 191 ? 10.339 -37.653 11.852 1.00 80.62 191 LYS A CA 1
ATOM 1507 C C . LYS A 1 191 ? 9.271 -36.644 11.482 1.00 80.62 191 LYS A C 1
ATOM 1509 O O . LYS A 1 191 ? 8.180 -37.088 11.225 1.00 80.62 191 LYS A O 1
ATOM 1514 N N . ALA A 1 192 ? 9.535 -35.346 11.397 1.00 83.19 192 ALA A N 1
ATOM 1515 C CA . ALA A 1 192 ? 8.569 -34.336 10.950 1.00 83.19 192 ALA A CA 1
ATOM 1516 C C . ALA A 1 192 ? 8.187 -34.483 9.464 1.00 83.19 192 ALA A C 1
ATOM 1518 O O . ALA A 1 192 ? 7.202 -33.897 9.029 1.00 83.19 192 ALA A O 1
ATOM 1519 N N . GLY A 1 193 ? 8.969 -35.263 8.712 1.00 86.50 193 GLY A N 1
ATOM 1520 C CA . GLY A 1 193 ? 8.837 -35.525 7.284 1.00 86.50 193 GLY A CA 1
ATOM 1521 C C . GLY A 1 193 ? 8.942 -34.261 6.442 1.00 86.50 193 GLY A C 1
ATOM 1522 O O . GLY A 1 193 ? 8.232 -34.113 5.452 1.00 86.50 193 GLY A O 1
ATOM 1523 N N . ILE A 1 194 ? 9.851 -33.369 6.841 1.00 89.12 194 ILE A N 1
ATOM 1524 C CA . ILE A 1 194 ? 10.181 -32.135 6.132 1.00 89.12 194 ILE A CA 1
ATOM 1525 C C . ILE A 1 194 ? 11.649 -32.195 5.704 1.00 89.12 194 ILE A C 1
ATOM 1527 O O . ILE A 1 194 ? 12.538 -32.528 6.494 1.00 89.12 194 ILE A O 1
ATOM 1531 N N . CYS A 1 195 ? 11.891 -31.837 4.447 1.00 92.38 195 CYS A N 1
ATOM 1532 C CA . CYS A 1 195 ? 13.208 -31.607 3.874 1.00 92.38 195 CYS A CA 1
ATOM 1533 C C . CYS A 1 195 ? 13.219 -30.207 3.247 1.00 92.38 195 CYS A C 1
ATOM 1535 O O . CYS A 1 195 ? 12.501 -29.962 2.279 1.00 92.38 195 CYS A O 1
ATOM 1537 N N . LEU A 1 196 ? 13.997 -29.285 3.814 1.00 92.69 196 LEU A N 1
ATOM 1538 C CA . LEU A 1 196 ? 14.195 -27.936 3.284 1.00 92.69 196 LEU A CA 1
ATOM 1539 C C . LEU A 1 196 ? 15.638 -27.796 2.829 1.00 92.69 196 LEU A C 1
ATOM 1541 O O . LEU A 1 196 ? 16.560 -27.985 3.617 1.00 92.69 196 LEU A O 1
ATOM 1545 N N . TYR A 1 197 ? 15.831 -27.422 1.578 1.00 91.94 197 TYR A N 1
ATOM 1546 C CA . TYR A 1 197 ? 17.125 -27.100 1.011 1.00 91.94 197 TYR A CA 1
ATOM 1547 C C . TYR A 1 197 ? 17.157 -25.625 0.625 1.00 91.94 197 TYR A C 1
ATOM 1549 O O . TYR A 1 197 ? 16.213 -25.119 0.026 1.00 91.94 197 TYR A O 1
ATOM 1557 N N . SER A 1 198 ? 18.234 -24.928 0.964 1.00 88.56 198 SER A N 1
ATOM 1558 C CA . SER A 1 198 ? 18.465 -23.534 0.607 1.00 88.56 198 SER A CA 1
ATOM 1559 C C . SER A 1 198 ? 19.943 -23.344 0.323 1.00 88.56 198 SER A C 1
ATOM 1561 O O . SER A 1 198 ? 20.754 -23.471 1.230 1.00 88.56 198 SER A O 1
ATOM 1563 N N . LYS A 1 199 ? 20.288 -22.972 -0.908 1.00 83.75 199 LYS A N 1
ATOM 1564 C CA . LYS A 1 199 ? 21.654 -22.599 -1.282 1.00 83.75 199 LYS A CA 1
ATOM 1565 C C . LYS A 1 199 ? 21.651 -21.222 -1.921 1.00 83.75 199 LYS A C 1
ATOM 1567 O O . LYS A 1 199 ? 20.799 -20.913 -2.755 1.00 83.75 199 LYS A O 1
ATOM 1572 N N . LYS A 1 200 ? 22.623 -20.401 -1.532 1.00 74.94 200 LYS A N 1
ATOM 1573 C CA . LYS A 1 200 ? 22.886 -19.096 -2.136 1.00 74.94 200 LYS A CA 1
ATOM 1574 C C . LYS A 1 200 ? 24.379 -18.971 -2.408 1.00 74.94 200 LYS A C 1
ATOM 1576 O O . LYS A 1 200 ? 25.163 -18.879 -1.471 1.00 74.94 200 LYS A O 1
ATOM 1581 N N . ASP A 1 201 ? 24.756 -18.948 -3.678 1.00 67.31 201 ASP A N 1
ATOM 1582 C CA . ASP A 1 201 ? 26.103 -18.591 -4.119 1.00 67.31 201 ASP A CA 1
ATOM 1583 C C . ASP A 1 201 ? 26.059 -17.374 -5.059 1.00 67.31 201 ASP A C 1
ATOM 1585 O O . ASP A 1 201 ? 24.997 -16.800 -5.302 1.00 67.31 201 ASP A O 1
ATOM 1589 N N . ASN A 1 202 ? 27.219 -16.935 -5.557 1.00 55.50 202 ASN A N 1
ATOM 1590 C CA . ASN A 1 202 ? 27.314 -15.763 -6.437 1.00 55.50 202 ASN A CA 1
ATOM 1591 C C . ASN A 1 202 ? 26.566 -15.938 -7.773 1.00 55.50 202 ASN A C 1
ATOM 1593 O O . ASN A 1 202 ? 26.356 -14.953 -8.475 1.00 55.50 202 ASN A O 1
ATOM 1597 N N . SER A 1 203 ? 26.205 -17.169 -8.143 1.00 56.97 203 SER A N 1
ATOM 1598 C CA . SER A 1 203 ? 25.620 -17.509 -9.442 1.00 56.97 203 SER A CA 1
ATOM 1599 C C . SER A 1 203 ? 24.153 -17.933 -9.367 1.00 56.97 203 SER A C 1
ATOM 1601 O O . SER A 1 203 ? 23.432 -17.794 -10.355 1.00 56.97 203 SER A O 1
ATOM 1603 N N . CYS A 1 204 ? 23.692 -18.441 -8.221 1.00 70.50 204 CYS A N 1
ATOM 1604 C CA . CYS A 1 204 ? 22.327 -18.919 -8.055 1.00 70.50 204 CYS A CA 1
ATOM 1605 C C . CYS A 1 204 ? 21.836 -18.852 -6.606 1.00 70.50 204 CYS A C 1
ATOM 1607 O O . CYS A 1 204 ? 22.582 -19.039 -5.640 1.00 70.50 204 CYS A O 1
ATOM 1609 N N . GLN A 1 205 ? 20.533 -18.632 -6.463 1.00 83.00 205 GLN A N 1
ATOM 1610 C CA . GLN A 1 205 ? 19.810 -18.816 -5.215 1.00 83.00 205 GLN A CA 1
ATOM 1611 C C . GLN A 1 205 ? 18.692 -19.829 -5.453 1.00 83.00 205 GLN A C 1
ATOM 1613 O O . GLN A 1 205 ? 17.817 -19.588 -6.274 1.00 83.00 205 GLN A O 1
ATOM 1618 N N . ILE A 1 206 ? 18.691 -20.948 -4.738 1.00 88.56 206 ILE A N 1
ATOM 1619 C CA . ILE A 1 206 ? 17.642 -21.965 -4.844 1.00 88.56 206 ILE A CA 1
ATOM 1620 C C . ILE A 1 206 ? 17.114 -22.310 -3.460 1.00 88.56 206 ILE A C 1
ATOM 1622 O O . ILE A 1 206 ? 17.894 -22.503 -2.525 1.00 88.56 206 ILE A O 1
ATOM 1626 N N . LYS A 1 207 ? 15.790 -22.399 -3.337 1.00 91.62 207 LYS A N 1
ATOM 1627 C CA . LYS A 1 207 ? 15.123 -22.988 -2.179 1.00 91.62 207 LYS A CA 1
ATOM 1628 C C . LYS A 1 207 ? 14.161 -24.059 -2.643 1.00 91.62 207 LYS A C 1
ATOM 1630 O O . LYS A 1 207 ? 13.363 -23.832 -3.546 1.00 91.62 207 LYS A O 1
ATOM 1635 N N . LEU A 1 208 ? 14.242 -25.216 -2.010 1.00 93.69 208 LEU A N 1
ATOM 1636 C CA . LEU A 1 208 ? 13.393 -26.357 -2.287 1.00 93.69 208 LEU A CA 1
ATOM 1637 C C . LEU A 1 208 ? 12.831 -26.876 -0.969 1.00 93.69 208 LEU A C 1
ATOM 1639 O O . LEU A 1 208 ? 13.586 -27.164 -0.043 1.00 93.69 208 LEU A O 1
ATOM 1643 N N . ALA A 1 209 ? 11.518 -27.036 -0.902 1.00 93.62 209 ALA A N 1
ATOM 1644 C CA . ALA A 1 209 ? 10.855 -27.721 0.194 1.00 93.62 209 ALA A CA 1
ATOM 1645 C C . ALA A 1 209 ? 10.226 -29.007 -0.322 1.00 93.62 209 ALA A C 1
ATOM 1647 O O . ALA A 1 209 ? 9.624 -29.001 -1.389 1.00 93.62 209 ALA A O 1
ATOM 1648 N N . PHE A 1 210 ? 10.342 -30.087 0.439 1.00 94.81 210 PHE A N 1
ATOM 1649 C CA . PHE A 1 210 ? 9.699 -31.364 0.164 1.00 94.81 210 PHE A CA 1
ATOM 1650 C C . PHE A 1 210 ? 9.089 -31.906 1.455 1.00 94.81 210 PHE A C 1
ATOM 1652 O O . PHE A 1 210 ? 9.755 -31.923 2.496 1.00 94.81 210 PHE A O 1
ATOM 1659 N N . THR A 1 211 ? 7.836 -32.353 1.389 1.00 92.75 211 THR A N 1
ATOM 1660 C CA . THR A 1 211 ? 7.094 -32.849 2.554 1.00 92.75 211 THR A CA 1
ATOM 1661 C C . THR A 1 211 ? 6.489 -34.228 2.298 1.00 92.75 211 THR A C 1
ATOM 1663 O O . THR A 1 211 ? 5.963 -34.523 1.226 1.00 92.75 211 THR A O 1
ATOM 1666 N N . SER A 1 212 ? 6.581 -35.111 3.290 1.00 92.12 212 SER A N 1
ATOM 1667 C CA . SER A 1 212 ? 5.827 -36.365 3.331 1.00 92.12 212 SER A CA 1
ATOM 1668 C C . SER A 1 212 ? 5.742 -36.853 4.768 1.00 92.12 212 SER A C 1
ATOM 1670 O O . SER A 1 212 ? 6.705 -37.416 5.292 1.00 92.12 212 SER A O 1
ATOM 1672 N N . CYS A 1 213 ? 4.606 -36.614 5.426 1.00 87.38 213 CYS A N 1
ATOM 1673 C CA . CYS A 1 213 ? 4.402 -37.056 6.799 1.00 87.38 213 CYS A CA 1
ATOM 1674 C C . CYS A 1 213 ? 2.934 -37.076 7.227 1.00 87.38 213 CYS A C 1
ATOM 1676 O O . CYS A 1 213 ? 2.145 -36.248 6.774 1.00 87.38 213 CYS A O 1
ATOM 1678 N N . TRP A 1 214 ? 2.582 -37.978 8.154 1.00 85.00 214 TRP A N 1
ATOM 1679 C CA . TRP A 1 214 ? 1.256 -38.009 8.782 1.00 85.00 214 TRP A CA 1
ATOM 1680 C C . TRP A 1 214 ? 1.276 -38.586 10.213 1.00 85.00 214 TRP A C 1
ATOM 1682 O O . TRP A 1 214 ? 1.040 -39.770 10.448 1.00 85.00 214 TRP A O 1
ATOM 1692 N N . HIS A 1 215 ? 1.555 -37.728 11.199 1.00 81.31 215 HIS A N 1
ATOM 1693 C CA . HIS A 1 215 ? 1.516 -38.063 12.640 1.00 81.31 215 HIS A CA 1
ATOM 1694 C C . HIS A 1 215 ? 0.153 -37.878 13.279 1.00 81.31 215 HIS A C 1
ATOM 1696 O O . HIS A 1 215 ? -0.222 -38.648 14.164 1.00 81.31 215 HIS A O 1
ATOM 1702 N N . SER A 1 216 ? -0.545 -36.820 12.879 1.00 80.06 216 SER A N 1
ATOM 1703 C CA . SER A 1 216 ? -1.816 -36.390 13.443 1.00 80.06 216 SER A CA 1
ATOM 1704 C C . SER A 1 216 ? -2.721 -35.882 12.324 1.00 80.06 216 SER A C 1
ATOM 1706 O O . SER A 1 216 ? -2.272 -35.554 11.227 1.00 80.06 216 SER A O 1
ATOM 1708 N N . ASN A 1 217 ? -4.021 -35.857 12.597 1.00 80.00 217 ASN A N 1
ATOM 1709 C CA . ASN A 1 217 ? -5.017 -35.239 11.725 1.00 80.00 217 ASN A CA 1
ATOM 1710 C C . ASN A 1 217 ? -5.109 -33.713 11.919 1.00 80.00 217 ASN A C 1
ATOM 1712 O O . ASN A 1 217 ? -5.713 -33.034 11.091 1.00 80.00 217 ASN A O 1
ATOM 1716 N N . ALA A 1 218 ? -4.542 -33.183 13.006 1.00 81.62 218 ALA A N 1
ATOM 1717 C CA . ALA A 1 218 ? -4.514 -31.758 13.297 1.00 81.62 218 ALA A CA 1
ATOM 1718 C C . ALA A 1 218 ? -3.641 -31.034 12.269 1.00 81.62 218 ALA A C 1
ATOM 1720 O O . ALA A 1 218 ? -2.519 -31.463 12.006 1.00 81.62 218 ALA A O 1
ATOM 1721 N N . HIS A 1 219 ? -4.181 -29.959 11.689 1.00 85.81 219 HIS A N 1
ATOM 1722 C CA . HIS A 1 219 ? -3.489 -29.090 10.728 1.00 85.81 219 HIS A CA 1
ATOM 1723 C C . HIS A 1 219 ? -2.928 -29.797 9.481 1.00 85.81 219 HIS A C 1
ATOM 1725 O O . HIS A 1 219 ? -2.090 -29.250 8.765 1.00 85.81 219 HIS A O 1
ATOM 1731 N N . LYS A 1 220 ? -3.424 -31.012 9.207 1.00 85.94 220 LYS A N 1
ATOM 1732 C CA . LYS A 1 220 ? -2.966 -31.885 8.129 1.00 85.94 220 LYS A CA 1
ATOM 1733 C C . LYS A 1 220 ? -3.785 -31.689 6.853 1.00 85.94 220 LYS A C 1
ATOM 1735 O O . LYS A 1 220 ? -5.019 -31.715 6.881 1.00 85.94 220 LYS A O 1
ATOM 1740 N N . GLN A 1 221 ? -3.079 -31.609 5.730 1.00 90.19 221 GLN A N 1
ATOM 1741 C CA . GLN A 1 221 ? -3.624 -31.604 4.371 1.00 90.19 221 GLN A CA 1
ATOM 1742 C C . GLN A 1 221 ? -3.228 -32.890 3.628 1.00 90.19 221 GLN A C 1
ATOM 1744 O O . GLN A 1 221 ? -2.494 -33.716 4.169 1.00 90.19 221 GLN A O 1
ATOM 1749 N N . ASN A 1 222 ? -3.734 -33.112 2.416 1.00 91.00 222 ASN A N 1
ATOM 1750 C CA . ASN A 1 222 ? -3.324 -34.236 1.560 1.00 91.00 222 ASN A CA 1
ATOM 1751 C C . ASN A 1 222 ? -2.095 -33.868 0.708 1.00 91.00 222 ASN A C 1
ATOM 1753 O O . ASN A 1 222 ? -2.050 -34.115 -0.497 1.00 91.00 222 ASN A O 1
ATOM 1757 N N . ASP A 1 223 ? -1.109 -33.256 1.353 1.00 91.94 223 ASP A N 1
ATOM 1758 C CA . ASP A 1 223 ? 0.098 -32.677 0.767 1.00 91.94 223 ASP A CA 1
ATOM 1759 C C . ASP A 1 223 ? 1.280 -33.661 0.723 1.00 91.94 223 ASP A C 1
ATOM 1761 O O . ASP A 1 223 ? 2.419 -33.263 0.488 1.00 91.94 223 ASP A O 1
ATOM 1765 N N . GLU A 1 224 ? 1.045 -34.964 0.926 1.00 92.75 224 GLU A N 1
ATOM 1766 C CA . GLU A 1 224 ? 2.094 -35.974 0.780 1.00 92.75 224 GLU A CA 1
ATOM 1767 C C . GLU A 1 224 ? 2.791 -35.872 -0.582 1.00 92.75 224 GLU A C 1
ATOM 1769 O O . GLU A 1 224 ? 2.140 -35.782 -1.625 1.00 92.75 224 GLU A O 1
ATOM 1774 N N . LEU A 1 225 ? 4.128 -35.921 -0.555 1.00 94.88 225 LEU A N 1
ATOM 1775 C CA . LEU A 1 225 ? 5.014 -35.812 -1.718 1.00 94.88 225 LEU A CA 1
ATOM 1776 C C . LEU A 1 225 ? 4.964 -34.445 -2.429 1.00 94.88 225 LEU A C 1
ATOM 1778 O O . LEU A 1 225 ? 5.546 -34.313 -3.513 1.00 94.88 225 LEU A O 1
ATOM 1782 N N . SER A 1 226 ? 4.300 -33.440 -1.840 1.00 95.50 226 SER A N 1
ATOM 1783 C CA . SER A 1 226 ? 4.294 -32.065 -2.347 1.00 95.50 226 SER A CA 1
ATOM 1784 C C . SER A 1 226 ? 5.678 -31.431 -2.214 1.00 95.50 226 SER A C 1
ATOM 1786 O O . SER A 1 226 ? 6.478 -31.776 -1.333 1.00 95.50 226 SER A O 1
ATOM 1788 N N . PHE A 1 227 ? 5.961 -30.488 -3.108 1.00 96.31 227 PHE A N 1
ATOM 1789 C CA . PHE A 1 227 ? 7.184 -29.705 -3.082 1.00 96.31 227 PHE A CA 1
ATOM 1790 C C . PHE A 1 227 ? 6.923 -28.252 -3.486 1.00 96.31 227 PHE A C 1
ATOM 1792 O O . PHE A 1 227 ? 6.007 -27.963 -4.253 1.00 96.31 227 PHE A O 1
ATOM 1799 N N . ILE A 1 228 ? 7.766 -27.353 -2.980 1.00 96.06 228 ILE A N 1
ATOM 1800 C CA . ILE A 1 228 ? 7.782 -25.920 -3.302 1.00 96.06 228 ILE A CA 1
ATOM 1801 C C . ILE A 1 228 ? 9.179 -25.583 -3.818 1.00 96.06 228 ILE A C 1
ATOM 1803 O O . ILE A 1 228 ? 10.170 -26.089 -3.283 1.00 96.06 228 ILE A O 1
ATOM 1807 N N . LEU A 1 229 ? 9.268 -24.733 -4.839 1.00 95.88 229 LEU A N 1
ATOM 1808 C CA . LEU A 1 229 ? 10.525 -24.360 -5.483 1.00 95.88 229 LEU A CA 1
ATOM 1809 C C . LEU A 1 229 ? 10.604 -22.853 -5.727 1.00 95.88 229 LEU A C 1
ATOM 1811 O O . LEU A 1 229 ? 9.841 -22.299 -6.518 1.00 95.88 229 LEU A O 1
ATOM 1815 N N . GLU A 1 230 ? 11.612 -22.223 -5.134 1.00 93.19 230 GLU A N 1
ATOM 1816 C CA . GLU A 1 230 ? 12.054 -20.870 -5.456 1.00 93.19 230 GLU A CA 1
ATOM 1817 C C . GLU A 1 230 ? 13.421 -20.930 -6.142 1.00 93.19 230 GLU A C 1
ATOM 1819 O O . GLU A 1 230 ? 14.349 -21.577 -5.652 1.00 93.19 230 GLU A O 1
ATOM 1824 N N . TYR A 1 231 ? 13.565 -20.216 -7.254 1.00 90.38 231 TYR A N 1
ATOM 1825 C CA . TYR A 1 231 ? 14.824 -20.084 -7.977 1.00 90.38 231 TYR A CA 1
ATOM 1826 C C . TYR A 1 231 ? 15.080 -18.610 -8.314 1.00 90.38 231 TYR A C 1
ATOM 1828 O O . TYR A 1 231 ? 14.215 -17.916 -8.843 1.00 90.38 231 TYR A O 1
ATOM 1836 N N . ASN A 1 232 ? 16.257 -18.112 -7.938 1.00 83.56 232 ASN A N 1
ATOM 1837 C CA . ASN A 1 232 ? 16.701 -16.719 -8.030 1.00 83.56 232 ASN A CA 1
ATOM 1838 C C . ASN A 1 232 ? 15.685 -15.698 -7.489 1.00 83.56 232 ASN A C 1
ATOM 1840 O O . ASN A 1 232 ? 15.471 -14.638 -8.067 1.00 83.56 232 ASN A O 1
ATOM 1844 N N . GLY A 1 233 ? 15.055 -16.023 -6.356 1.00 80.88 233 GLY A N 1
ATOM 1845 C CA . GLY A 1 233 ? 14.062 -15.166 -5.701 1.00 80.88 233 GLY A CA 1
ATOM 1846 C C . GLY A 1 233 ? 12.675 -15.181 -6.349 1.00 80.88 233 GLY A C 1
ATOM 1847 O O . GLY A 1 233 ? 11.816 -14.403 -5.944 1.00 80.88 233 GLY A O 1
ATOM 1848 N N . ILE A 1 234 ? 12.443 -16.055 -7.332 1.00 86.00 234 ILE A N 1
ATOM 1849 C CA . ILE A 1 234 ? 11.142 -16.260 -7.968 1.00 86.00 234 ILE A CA 1
ATOM 1850 C C . ILE A 1 234 ? 10.581 -17.604 -7.502 1.00 86.00 234 ILE A C 1
ATOM 1852 O O . ILE A 1 234 ? 11.166 -18.652 -7.780 1.00 86.00 234 ILE A O 1
ATOM 1856 N N . CYS A 1 235 ? 9.440 -17.582 -6.809 1.00 92.94 235 CYS A N 1
ATOM 1857 C CA . CYS A 1 235 ? 8.678 -18.792 -6.505 1.00 92.94 235 CYS A CA 1
ATOM 1858 C C . CYS A 1 235 ? 8.056 -19.318 -7.808 1.00 92.94 235 CYS A C 1
ATOM 1860 O O . CYS A 1 235 ? 7.277 -18.609 -8.446 1.00 92.94 235 CYS A O 1
ATOM 1862 N N . ILE A 1 236 ? 8.454 -20.517 -8.241 1.00 95.62 236 ILE A N 1
ATOM 1863 C CA . ILE A 1 236 ? 7.963 -21.151 -9.473 1.00 95.62 236 ILE A CA 1
ATOM 1864 C C . ILE A 1 236 ? 6.789 -22.062 -9.134 1.00 95.62 236 ILE A C 1
ATOM 1866 O O . ILE A 1 236 ? 5.679 -21.860 -9.628 1.00 95.62 236 ILE A O 1
ATOM 1870 N N . PHE A 1 237 ? 7.057 -23.037 -8.263 1.00 97.19 237 PHE A N 1
ATOM 1871 C CA . PHE A 1 237 ? 6.067 -23.967 -7.740 1.00 97.19 237 PHE A CA 1
ATOM 1872 C C . PHE A 1 237 ? 5.794 -23.609 -6.291 1.00 97.19 237 PHE A C 1
ATOM 1874 O O . PHE A 1 237 ? 6.737 -23.537 -5.506 1.00 97.19 237 PHE A O 1
ATOM 1881 N N . ASP A 1 238 ? 4.531 -23.388 -5.959 1.00 94.75 238 ASP A N 1
ATOM 1882 C CA . ASP A 1 238 ? 4.064 -23.033 -4.617 1.00 94.75 238 ASP A CA 1
ATOM 1883 C C . ASP A 1 238 ? 2.969 -24.020 -4.188 1.00 94.75 238 ASP A C 1
ATOM 1885 O O . ASP A 1 238 ? 2.604 -24.919 -4.943 1.00 94.75 238 ASP A O 1
ATOM 1889 N N . ASP A 1 239 ? 2.443 -23.854 -2.983 1.00 93.38 239 ASP A N 1
ATOM 1890 C CA . ASP A 1 239 ? 1.266 -24.558 -2.488 1.00 93.38 239 ASP A CA 1
ATOM 1891 C C . ASP A 1 239 ? 0.099 -23.574 -2.280 1.00 93.38 239 ASP A C 1
ATOM 1893 O O . ASP A 1 239 ? 0.313 -22.374 -2.107 1.00 93.38 239 ASP A O 1
ATOM 1897 N N . VAL A 1 240 ? -1.151 -24.038 -2.292 1.00 91.69 240 VAL A N 1
ATOM 1898 C CA . VAL A 1 240 ? -2.332 -23.145 -2.266 1.00 91.69 240 VAL A CA 1
ATOM 1899 C C . VAL A 1 240 ? -2.509 -22.391 -0.948 1.00 91.69 240 VAL A C 1
ATOM 1901 O O . VAL A 1 240 ? -3.128 -21.327 -0.925 1.00 91.69 240 VAL A O 1
ATOM 1904 N N . GLY A 1 241 ? -1.927 -22.903 0.139 1.00 90.62 241 GLY A N 1
ATOM 1905 C CA . GLY A 1 241 ? -2.063 -22.349 1.482 1.00 90.62 241 GLY A CA 1
ATOM 1906 C C . GLY A 1 241 ? -3.404 -22.655 2.144 1.00 90.62 241 GLY A C 1
ATOM 1907 O O . GLY A 1 241 ? -4.242 -23.392 1.628 1.00 90.62 241 GLY A O 1
ATOM 1908 N N . TYR A 1 242 ? -3.591 -22.100 3.341 1.00 89.69 242 TYR A N 1
ATOM 1909 C CA . TYR A 1 242 ? -4.735 -22.395 4.200 1.00 89.69 242 TYR A CA 1
ATOM 1910 C C . TYR A 1 242 ? -5.479 -21.134 4.638 1.00 89.69 242 TYR A C 1
ATOM 1912 O O . TYR A 1 242 ? -4.870 -20.112 4.961 1.00 89.69 242 TYR A O 1
ATOM 1920 N N . THR A 1 243 ? -6.808 -21.230 4.697 1.00 89.31 243 THR A N 1
ATOM 1921 C CA . THR A 1 243 ? -7.684 -20.181 5.220 1.00 89.31 243 THR A CA 1
ATOM 1922 C C . THR A 1 243 ? -8.902 -20.755 5.941 1.00 89.31 243 THR A C 1
ATOM 1924 O O . THR A 1 243 ? -9.557 -21.693 5.482 1.00 89.31 243 THR A O 1
ATOM 1927 N N . GLU A 1 244 ? -9.237 -20.160 7.083 1.00 87.00 244 GLU A N 1
ATOM 1928 C CA . GLU A 1 244 ? -10.469 -20.412 7.821 1.00 87.00 244 GLU A CA 1
ATOM 1929 C C . GLU A 1 244 ? -11.695 -19.678 7.243 1.00 87.00 244 GLU A C 1
ATOM 1931 O O . GLU A 1 244 ? -12.824 -20.036 7.583 1.00 87.00 244 GLU A O 1
ATOM 1936 N N . PHE A 1 245 ? -11.487 -18.703 6.348 1.00 89.62 245 PHE A N 1
ATOM 1937 C CA . PHE A 1 245 ? -12.507 -17.778 5.827 1.00 89.62 245 PHE A CA 1
ATOM 1938 C C . PHE A 1 245 ? -13.298 -18.319 4.624 1.00 89.62 245 PHE A C 1
ATOM 1940 O O . PHE A 1 245 ? -14.012 -17.574 3.955 1.00 89.62 245 PHE A O 1
ATOM 1947 N N . VAL A 1 246 ? -13.203 -19.621 4.355 1.00 87.69 246 VAL A N 1
ATOM 1948 C CA . VAL A 1 246 ? -13.988 -20.319 3.328 1.00 87.69 246 VAL A CA 1
ATOM 1949 C C . VAL A 1 246 ? -14.997 -21.275 3.965 1.00 87.69 246 VAL A C 1
ATOM 1951 O O . VAL A 1 246 ? -14.883 -21.658 5.132 1.00 87.69 246 VAL A O 1
ATOM 1954 N N . THR A 1 247 ? -16.007 -21.673 3.186 1.00 91.62 247 THR A N 1
ATOM 1955 C CA . THR A 1 247 ? -17.007 -22.667 3.617 1.00 91.62 247 THR A CA 1
ATOM 1956 C C . THR A 1 247 ? -16.349 -23.996 4.000 1.00 91.62 247 THR A C 1
ATOM 1958 O O . THR A 1 247 ? -15.244 -24.290 3.553 1.00 91.62 247 THR A O 1
ATOM 1961 N N . ASP A 1 248 ? -17.040 -24.856 4.756 1.00 87.75 248 ASP A N 1
ATOM 1962 C CA . ASP A 1 248 ? -16.537 -26.204 5.076 1.00 87.75 248 ASP A CA 1
ATOM 1963 C C . ASP A 1 248 ? -16.129 -26.998 3.832 1.00 87.75 248 ASP A C 1
ATOM 1965 O O . ASP A 1 248 ? -15.076 -27.630 3.816 1.00 87.75 248 ASP A O 1
ATOM 1969 N N . LYS A 1 249 ? -16.920 -26.907 2.756 1.00 88.75 249 LYS A N 1
ATOM 1970 C CA . LYS A 1 249 ? -16.579 -27.522 1.466 1.00 88.75 249 LYS A CA 1
ATOM 1971 C C . LYS A 1 249 ? -15.300 -26.928 0.874 1.00 88.75 249 LYS A C 1
ATOM 1973 O O . LYS A 1 249 ? -14.459 -27.677 0.392 1.00 88.75 249 LYS A O 1
ATOM 1978 N N . GLY A 1 250 ? -15.145 -25.606 0.945 1.00 89.12 250 GLY A N 1
ATOM 1979 C CA . GLY A 1 250 ? -13.925 -24.919 0.523 1.00 89.12 250 GLY A CA 1
ATOM 1980 C C . GLY A 1 250 ? -12.709 -25.333 1.350 1.00 89.12 250 GLY A C 1
ATOM 1981 O O . GLY A 1 250 ? -11.645 -25.565 0.787 1.00 89.12 250 GLY A O 1
ATOM 1982 N N . ARG A 1 251 ? -12.854 -25.503 2.670 1.00 89.06 251 ARG A N 1
ATOM 1983 C CA . ARG A 1 251 ? -11.772 -25.994 3.539 1.00 89.06 251 ARG A CA 1
ATOM 1984 C C . ARG A 1 251 ? -11.378 -27.422 3.189 1.00 89.06 251 ARG A C 1
ATOM 1986 O O . ARG A 1 251 ? -10.196 -27.721 3.109 1.00 89.06 251 ARG A O 1
ATOM 1993 N N . GLU A 1 252 ? -12.347 -28.304 2.964 1.00 89.44 252 GLU A N 1
ATOM 1994 C CA . GLU A 1 252 ? -12.074 -29.684 2.553 1.00 89.44 252 GLU A CA 1
ATOM 1995 C C . GLU A 1 252 ? -11.364 -29.755 1.194 1.00 89.44 252 GLU A C 1
ATOM 1997 O O . GLU A 1 252 ? -10.472 -30.586 1.024 1.00 89.44 252 GLU A O 1
ATOM 2002 N N . TRP A 1 253 ? -11.703 -28.850 0.272 1.00 91.75 253 TRP A N 1
ATOM 2003 C CA . TRP A 1 253 ? -11.029 -28.701 -1.016 1.00 91.75 253 TRP A CA 1
ATOM 2004 C C . TRP A 1 253 ? -9.584 -28.194 -0.867 1.00 91.75 253 TRP A C 1
ATOM 2006 O O . TRP A 1 253 ? -8.682 -28.821 -1.407 1.00 91.75 253 TRP A O 1
ATOM 2016 N N . HIS A 1 254 ? -9.327 -27.164 -0.048 1.00 89.81 254 HIS A N 1
ATOM 2017 C CA . HIS A 1 254 ? -7.961 -26.663 0.215 1.00 89.81 254 HIS A CA 1
ATOM 2018 C C . HIS A 1 254 ? -7.063 -27.700 0.910 1.00 89.81 254 HIS A C 1
ATOM 2020 O O . HIS A 1 254 ? -5.848 -27.559 0.919 1.00 89.81 254 HIS A O 1
ATOM 2026 N N . ARG A 1 255 ? -7.657 -28.738 1.513 1.00 90.81 255 ARG A N 1
ATOM 2027 C CA . ARG A 1 255 ? -6.946 -29.857 2.150 1.00 90.81 255 ARG A CA 1
ATOM 2028 C C . ARG A 1 255 ? -6.924 -31.126 1.287 1.00 90.81 255 ARG A C 1
ATOM 2030 O O . ARG A 1 255 ? -6.529 -32.186 1.790 1.00 90.81 255 ARG A O 1
ATOM 2037 N N . SER A 1 256 ? -7.434 -31.066 0.057 1.00 91.62 256 SER A N 1
ATOM 2038 C CA . SER A 1 256 ? -7.473 -32.184 -0.892 1.00 91.62 256 SER A CA 1
ATOM 2039 C C . SER A 1 256 ? -6.131 -32.342 -1.591 1.00 91.62 256 SER A C 1
ATOM 2041 O O . SER A 1 256 ? -5.402 -31.392 -1.814 1.00 91.62 256 SER A O 1
ATOM 2043 N N . GLU A 1 257 ? -5.827 -33.561 -2.010 1.00 91.44 257 GLU A N 1
ATOM 2044 C CA . GLU A 1 257 ? -4.644 -33.886 -2.791 1.00 91.44 257 GLU A CA 1
ATOM 2045 C C . GLU A 1 257 ? -4.587 -33.063 -4.070 1.00 91.44 257 GLU A C 1
ATOM 2047 O O . GLU A 1 257 ? -3.497 -32.717 -4.493 1.00 91.44 257 GLU A O 1
ATOM 2052 N N . SER A 1 258 ? -5.747 -32.723 -4.644 1.00 90.75 258 SER A N 1
ATOM 2053 C CA . SER A 1 258 ? -5.913 -32.115 -5.967 1.00 90.75 258 SER A CA 1
ATOM 2054 C C . SER A 1 258 ? -5.301 -30.720 -6.114 1.00 90.75 258 SER A C 1
ATOM 2056 O O . SER A 1 258 ? -5.139 -30.250 -7.241 1.00 90.75 258 SER A O 1
ATOM 2058 N N . VAL A 1 259 ? -4.924 -30.087 -5.002 1.00 92.75 259 VAL A N 1
ATOM 2059 C CA . VAL A 1 259 ? -4.411 -28.712 -4.945 1.00 92.75 259 VAL A CA 1
ATOM 2060 C C . VAL A 1 259 ? -2.949 -28.627 -4.510 1.00 92.75 259 VAL A C 1
ATOM 2062 O O . VAL A 1 259 ? -2.453 -27.538 -4.253 1.00 92.75 259 VAL A O 1
ATOM 2065 N N . HIS A 1 260 ? -2.246 -29.760 -4.466 1.00 95.19 260 HIS A N 1
ATOM 2066 C CA . HIS A 1 260 ? -0.826 -29.827 -4.117 1.00 95.19 260 HIS A CA 1
ATOM 2067 C C . HIS A 1 260 ? 0.023 -30.276 -5.310 1.00 95.19 260 HIS A C 1
ATOM 2069 O O . HIS A 1 260 ? -0.469 -30.926 -6.239 1.00 95.19 260 HIS A O 1
ATOM 2075 N N . SER A 1 261 ? 1.324 -29.986 -5.281 1.00 96.62 261 SER A N 1
ATOM 2076 C CA . SER A 1 261 ? 2.278 -30.457 -6.293 1.00 96.62 261 SER A CA 1
ATOM 2077 C C . SER A 1 261 ? 2.632 -31.930 -6.067 1.00 96.62 261 SER A C 1
ATOM 2079 O O . SER A 1 261 ? 3.786 -32.247 -5.807 1.00 96.62 261 SER A O 1
ATOM 2081 N N . ASN A 1 262 ? 1.653 -32.839 -6.119 1.00 95.25 262 ASN A N 1
ATOM 2082 C CA . ASN A 1 262 ? 1.812 -34.292 -5.966 1.00 95.25 262 ASN A CA 1
ATOM 2083 C C . ASN A 1 262 ? 1.174 -35.060 -7.140 1.00 95.25 262 ASN A C 1
ATOM 2085 O O . ASN A 1 262 ? 1.037 -34.510 -8.233 1.00 95.25 262 ASN A O 1
ATOM 2089 N N . PHE A 1 263 ? 0.862 -36.345 -6.977 1.00 94.19 263 PHE A N 1
ATOM 2090 C CA . PHE A 1 263 ? 0.152 -37.106 -8.003 1.00 94.19 263 PHE A CA 1
ATOM 2091 C C . PHE A 1 263 ? -0.911 -38.023 -7.398 1.00 94.19 263 PHE A C 1
ATOM 2093 O O . PHE A 1 263 ? -0.876 -38.340 -6.211 1.00 94.19 263 PHE A O 1
ATOM 2100 N N . SER A 1 264 ? -1.879 -38.425 -8.217 1.00 91.69 264 SER A N 1
ATOM 2101 C CA . SER A 1 264 ? -3.016 -39.262 -7.822 1.00 91.69 264 SER A CA 1
ATOM 2102 C C . SER A 1 264 ? -3.399 -40.243 -8.926 1.00 91.69 264 SER A C 1
ATOM 2104 O O . SER A 1 264 ? -3.257 -39.935 -10.106 1.00 91.69 264 SER A O 1
ATOM 2106 N N . VAL A 1 265 ? -3.929 -41.408 -8.549 1.00 88.06 265 VAL A N 1
ATOM 2107 C CA . VAL A 1 265 ? -4.527 -42.377 -9.481 1.00 88.06 265 VAL A CA 1
ATOM 2108 C C . VAL A 1 265 ? -6.042 -42.241 -9.373 1.00 88.06 265 VAL A C 1
ATOM 2110 O O . VAL A 1 265 ? -6.589 -42.506 -8.311 1.00 88.06 265 VAL A O 1
ATOM 2113 N N . GLN A 1 266 ? -6.736 -41.848 -10.445 1.00 86.38 266 GLN A N 1
ATOM 2114 C CA . GLN A 1 266 ? -8.185 -41.578 -10.402 1.00 86.38 266 GLN A CA 1
ATOM 2115 C C . GLN A 1 266 ? -9.021 -42.778 -9.932 1.00 86.38 266 GLN A C 1
ATOM 2117 O O . GLN A 1 266 ? -10.089 -42.598 -9.358 1.00 86.38 266 GLN A O 1
ATOM 2122 N N . ALA A 1 267 ? -8.536 -44.000 -10.161 1.00 81.94 267 ALA A N 1
ATOM 2123 C CA . ALA A 1 267 ? -9.200 -45.226 -9.730 1.00 81.94 267 ALA A CA 1
ATOM 2124 C C . ALA A 1 267 ? -9.006 -45.558 -8.235 1.00 81.94 267 ALA A C 1
ATOM 2126 O O . ALA A 1 267 ? -9.618 -46.509 -7.755 1.00 81.94 267 ALA A O 1
ATOM 2127 N N . ILE A 1 268 ? -8.161 -44.821 -7.500 1.00 84.19 268 ILE A N 1
ATOM 2128 C CA . ILE A 1 268 ? -7.855 -45.094 -6.091 1.00 84.19 268 ILE A CA 1
ATOM 2129 C C . ILE A 1 268 ? -8.152 -43.864 -5.240 1.00 84.19 268 ILE A C 1
ATOM 2131 O O . ILE A 1 268 ? -7.539 -42.809 -5.394 1.00 84.19 268 ILE A O 1
ATOM 2135 N N . GLU A 1 269 ? -9.061 -44.021 -4.284 1.00 84.31 269 GLU A N 1
ATOM 2136 C CA . GLU A 1 269 ? -9.356 -42.966 -3.321 1.00 84.31 269 GLU A CA 1
ATOM 2137 C C . GLU A 1 269 ? -8.215 -42.777 -2.313 1.00 84.31 269 GLU A C 1
ATOM 2139 O O . GLU A 1 269 ? -7.589 -43.731 -1.833 1.00 84.31 269 GLU A O 1
ATOM 2144 N N . TRP A 1 270 ? -7.991 -41.522 -1.926 1.00 87.88 270 TRP A N 1
ATOM 2145 C CA . TRP A 1 270 ? -7.126 -41.194 -0.802 1.00 87.88 270 TRP A CA 1
ATOM 2146 C C . TRP A 1 270 ? -7.788 -41.578 0.524 1.00 87.88 270 TRP A C 1
ATOM 2148 O O . TRP A 1 270 ? -8.971 -41.329 0.764 1.00 87.88 270 TRP A O 1
ATOM 2158 N N . SER A 1 271 ? -7.001 -42.140 1.437 1.00 84.31 271 SER A N 1
ATOM 2159 C CA . SER A 1 271 ? -7.442 -42.477 2.785 1.00 84.31 271 SER A CA 1
ATOM 2160 C C . SER A 1 271 ? -7.956 -41.233 3.516 1.00 84.31 271 SER A C 1
ATOM 2162 O O . SER A 1 271 ? -7.414 -40.134 3.382 1.00 84.31 271 SER A O 1
ATOM 2164 N N . LYS A 1 272 ? -9.013 -41.390 4.320 1.00 82.88 272 LYS A N 1
ATOM 2165 C CA . LYS A 1 272 ? -9.588 -40.279 5.094 1.00 82.88 272 LYS A CA 1
ATOM 2166 C C . LYS A 1 272 ? -8.566 -39.726 6.096 1.00 82.88 272 LYS A C 1
ATOM 2168 O O . LYS A 1 272 ? -8.033 -40.495 6.894 1.00 82.88 272 LYS A O 1
ATOM 2173 N N . ARG A 1 273 ? -8.386 -38.397 6.147 1.00 81.56 273 ARG A N 1
ATOM 2174 C CA . ARG A 1 273 ? -7.452 -37.700 7.067 1.00 81.56 273 ARG A CA 1
ATOM 2175 C C . ARG A 1 273 ? -7.684 -37.991 8.557 1.00 81.56 273 ARG A C 1
ATOM 2177 O O . ARG A 1 273 ? -6.801 -37.756 9.374 1.00 81.56 273 ARG A O 1
ATOM 2184 N N . GLN A 1 274 ? -8.852 -38.510 8.936 1.00 78.25 274 GLN A N 1
ATOM 2185 C CA . GLN A 1 274 ? -9.163 -38.900 10.314 1.00 78.25 274 GLN A CA 1
ATOM 2186 C C . GLN A 1 274 ? -8.609 -40.284 10.710 1.00 78.25 274 GLN A C 1
ATOM 2188 O O . GLN A 1 274 ? -8.601 -40.602 11.895 1.00 78.25 274 GLN A O 1
ATOM 2193 N N . LYS A 1 275 ? -8.162 -41.114 9.757 1.00 69.88 275 LYS A N 1
ATOM 2194 C CA . LYS A 1 275 ? -7.665 -42.481 10.000 1.00 69.88 275 LYS A CA 1
ATOM 2195 C C . LYS A 1 275 ? -6.149 -42.563 9.785 1.00 69.88 275 LYS A C 1
ATOM 2197 O O . LYS A 1 275 ? -5.717 -43.120 8.783 1.00 69.88 275 LYS A O 1
ATOM 2202 N N . THR A 1 276 ? -5.367 -41.987 10.698 1.00 64.81 276 THR A N 1
ATOM 2203 C CA . THR A 1 276 ? -3.893 -41.956 10.619 1.00 64.81 276 THR A CA 1
ATOM 2204 C C . THR A 1 276 ? -3.292 -43.349 10.414 1.00 64.81 276 THR A C 1
ATOM 2206 O O . THR A 1 276 ? -3.582 -44.264 11.184 1.00 64.81 276 THR A O 1
ATOM 2209 N N . ASP A 1 277 ? -2.425 -43.505 9.408 1.00 64.12 277 ASP A N 1
ATOM 2210 C CA . ASP A 1 277 ? -1.688 -44.757 9.160 1.00 64.12 277 ASP A CA 1
ATOM 2211 C C . ASP A 1 277 ? -0.184 -44.676 9.491 1.00 64.12 277 ASP A C 1
ATOM 2213 O O . ASP A 1 277 ? 0.489 -45.699 9.461 1.00 64.12 277 ASP A O 1
ATOM 2217 N N . LYS A 1 278 ? 0.338 -43.495 9.876 1.00 71.38 278 LYS A N 1
ATOM 2218 C CA . LYS A 1 278 ? 1.750 -43.223 10.253 1.00 71.38 278 LYS A CA 1
ATOM 2219 C C . LYS A 1 278 ? 2.808 -43.742 9.264 1.00 71.38 278 LYS A C 1
ATOM 2221 O O . LYS A 1 278 ? 3.985 -43.808 9.612 1.00 71.38 278 LYS A O 1
ATOM 2226 N N . ASN A 1 279 ? 2.408 -44.060 8.038 1.00 81.12 279 ASN A N 1
ATOM 2227 C CA . ASN A 1 279 ? 3.283 -44.638 7.023 1.00 81.12 279 ASN A CA 1
ATOM 2228 C C . ASN A 1 279 ? 3.763 -43.595 6.006 1.00 81.12 279 ASN A C 1
ATOM 2230 O O . ASN A 1 279 ? 4.638 -43.890 5.199 1.00 81.12 279 ASN A O 1
ATOM 2234 N N . SER A 1 280 ? 3.229 -42.370 6.034 1.00 88.25 280 SER A N 1
ATOM 2235 C CA . SER A 1 280 ? 3.792 -41.247 5.279 1.00 88.25 280 SER A CA 1
ATOM 2236 C C . SER A 1 280 ? 5.096 -40.785 5.930 1.00 88.25 280 SER A C 1
ATOM 2238 O O . SER A 1 280 ? 5.076 -40.352 7.084 1.00 88.25 280 SER A O 1
ATOM 2240 N N . LEU A 1 281 ? 6.214 -40.862 5.206 1.00 88.62 281 LEU A N 1
ATOM 2241 C CA . LEU A 1 281 ? 7.522 -40.417 5.689 1.00 88.62 281 LEU A CA 1
ATOM 2242 C C . LEU A 1 281 ? 8.463 -39.973 4.563 1.00 88.62 281 LEU A C 1
ATOM 2244 O O . LEU A 1 281 ? 8.401 -40.454 3.428 1.00 88.62 281 LEU A O 1
ATOM 2248 N N . VAL A 1 282 ? 9.400 -39.088 4.906 1.00 88.75 282 VAL A N 1
ATOM 2249 C CA . VAL A 1 282 ? 10.618 -38.866 4.118 1.00 88.75 282 VAL A CA 1
ATOM 2250 C C . VAL A 1 282 ? 11.595 -39.988 4.465 1.00 88.75 282 VAL A C 1
ATOM 2252 O O . VAL A 1 282 ? 12.118 -40.052 5.576 1.00 88.75 282 VAL A O 1
ATOM 2255 N N . THR A 1 283 ? 11.798 -40.904 3.520 1.00 86.38 283 THR A N 1
ATOM 2256 C CA . THR A 1 283 ? 12.584 -42.140 3.703 1.00 86.38 283 THR A CA 1
ATOM 2257 C C . THR A 1 283 ? 14.084 -41.906 3.625 1.00 86.38 283 THR A C 1
ATOM 2259 O O . THR A 1 283 ? 14.855 -42.617 4.266 1.00 86.38 283 THR A O 1
ATOM 2262 N N . TYR A 1 284 ? 14.505 -40.924 2.832 1.00 84.88 284 TYR A N 1
ATOM 2263 C CA . TYR A 1 284 ? 15.908 -40.676 2.545 1.00 84.88 284 TYR A CA 1
ATOM 2264 C C . TYR A 1 284 ? 16.093 -39.242 2.056 1.00 84.88 284 TYR A C 1
ATOM 2266 O O . TYR A 1 284 ? 15.277 -38.739 1.282 1.00 84.88 284 TYR A O 1
ATOM 2274 N N . ALA A 1 285 ? 17.177 -38.602 2.485 1.00 84.75 285 ALA A N 1
ATOM 2275 C CA . ALA A 1 285 ? 17.717 -37.449 1.789 1.00 84.75 285 ALA A CA 1
ATOM 2276 C C . ALA A 1 285 ? 19.246 -37.446 1.874 1.00 84.75 285 ALA A C 1
ATOM 2278 O O . ALA A 1 285 ? 19.819 -37.760 2.917 1.00 84.75 285 ALA A O 1
ATOM 2279 N N . GLU A 1 286 ? 19.894 -37.071 0.779 1.00 85.88 286 GLU A N 1
ATOM 2280 C CA . GLU A 1 286 ? 21.340 -36.920 0.671 1.00 85.88 286 GLU A CA 1
ATOM 2281 C C . GLU A 1 286 ? 21.655 -35.580 0.016 1.00 85.88 286 GLU A C 1
ATOM 2283 O O . GLU A 1 286 ? 21.064 -35.218 -0.999 1.00 85.88 286 GLU A O 1
ATOM 2288 N N . ASN A 1 287 ? 22.609 -34.855 0.591 1.00 87.12 287 ASN A N 1
ATOM 2289 C CA . ASN A 1 287 ? 23.107 -33.595 0.065 1.00 87.12 287 ASN A CA 1
ATOM 2290 C C . ASN A 1 287 ? 24.633 -33.651 0.019 1.00 87.12 287 ASN A C 1
ATOM 2292 O O . ASN A 1 287 ? 25.275 -33.737 1.064 1.00 87.12 287 ASN A O 1
ATOM 2296 N N . ASN A 1 288 ? 25.210 -33.594 -1.177 1.00 85.56 288 ASN A N 1
ATOM 2297 C CA . ASN A 1 288 ? 26.656 -33.507 -1.371 1.00 85.56 288 ASN A CA 1
ATOM 2298 C C . ASN A 1 288 ? 27.008 -32.316 -2.277 1.00 85.56 288 ASN A C 1
ATOM 2300 O O . ASN A 1 288 ? 26.163 -31.461 -2.526 1.00 85.56 288 ASN A O 1
ATOM 2304 N N . HIS A 1 289 ? 28.250 -32.204 -2.749 1.00 79.81 289 HIS A N 1
ATOM 2305 C CA . HIS A 1 289 ? 28.661 -31.045 -3.546 1.00 79.81 289 HIS A CA 1
ATOM 2306 C C . HIS A 1 289 ? 27.885 -30.895 -4.870 1.00 79.81 289 HIS A C 1
ATOM 2308 O O . HIS A 1 289 ? 27.547 -29.774 -5.245 1.00 79.81 289 HIS A O 1
ATOM 2314 N N . ASN A 1 290 ? 27.539 -32.008 -5.523 1.00 84.25 290 ASN A N 1
ATOM 2315 C CA . ASN A 1 290 ? 26.993 -32.024 -6.883 1.00 84.25 290 ASN A CA 1
ATOM 2316 C C . ASN A 1 290 ? 25.479 -32.237 -6.917 1.00 84.25 290 ASN A C 1
ATOM 2318 O O . ASN A 1 290 ? 24.808 -31.724 -7.810 1.00 84.25 290 ASN A O 1
ATOM 2322 N N . HIS A 1 291 ? 24.923 -32.970 -5.949 1.00 88.62 291 HIS A N 1
ATOM 2323 C CA . HIS A 1 291 ? 23.512 -33.337 -5.954 1.00 88.62 291 HIS A CA 1
ATOM 2324 C C . HIS A 1 291 ? 22.827 -33.181 -4.601 1.00 88.62 291 HIS A C 1
ATOM 2326 O O . HIS A 1 291 ? 23.441 -33.266 -3.535 1.00 88.62 291 HIS A O 1
ATOM 2332 N N . LEU A 1 292 ? 21.518 -32.957 -4.673 1.00 91.31 292 LEU A N 1
ATOM 2333 C CA . LEU A 1 292 ? 20.572 -33.156 -3.582 1.00 91.31 292 LEU A CA 1
ATOM 2334 C C . LEU A 1 292 ? 19.557 -34.199 -4.042 1.00 91.31 292 LEU A C 1
ATOM 2336 O O . LEU A 1 292 ? 18.953 -34.028 -5.093 1.00 91.31 292 LEU A O 1
ATOM 2340 N N . VAL A 1 293 ? 19.333 -35.242 -3.253 1.00 93.94 293 VAL A N 1
ATOM 2341 C CA . VAL A 1 293 ? 18.297 -36.248 -3.508 1.00 93.94 293 VAL A CA 1
ATOM 2342 C C . VAL A 1 293 ? 17.413 -36.351 -2.277 1.00 93.94 293 VAL A C 1
ATOM 2344 O O . VAL A 1 293 ? 17.927 -36.462 -1.171 1.00 93.94 293 VAL A O 1
ATOM 2347 N N . VAL A 1 294 ? 16.095 -36.338 -2.454 1.00 94.31 294 VAL A N 1
ATOM 2348 C CA . VAL A 1 294 ? 15.109 -36.599 -1.399 1.00 94.31 294 VAL A CA 1
ATOM 2349 C C . VAL A 1 294 ? 14.079 -37.607 -1.893 1.00 94.31 294 VAL A C 1
ATOM 2351 O O . VAL A 1 294 ? 13.622 -37.529 -3.030 1.00 94.31 294 VAL A O 1
ATOM 2354 N N . LYS A 1 295 ? 13.721 -38.573 -1.047 1.00 95.19 295 LYS A N 1
ATOM 2355 C CA . LYS A 1 295 ? 12.737 -39.614 -1.349 1.00 95.19 295 LYS A CA 1
ATOM 2356 C C . LYS A 1 295 ? 11.648 -39.651 -0.283 1.00 95.19 295 LYS A C 1
ATOM 2358 O O . LYS A 1 295 ? 11.921 -39.917 0.890 1.00 95.19 295 LYS A O 1
ATOM 2363 N N . GLY A 1 296 ? 10.408 -39.433 -0.700 1.00 94.62 296 GLY A N 1
ATOM 2364 C CA . GLY A 1 296 ? 9.211 -39.580 0.122 1.00 94.62 296 GLY A CA 1
ATOM 2365 C C . GLY A 1 296 ? 8.443 -40.855 -0.204 1.00 94.62 296 GLY A C 1
ATOM 2366 O O . GLY A 1 296 ? 8.508 -41.363 -1.322 1.00 94.62 296 GLY A O 1
ATOM 2367 N N . HIS A 1 297 ? 7.700 -41.337 0.784 1.00 92.56 297 HIS A N 1
ATOM 2368 C CA . HIS A 1 297 ? 6.804 -42.483 0.692 1.00 92.56 297 HIS A CA 1
ATOM 2369 C C . HIS A 1 297 ? 5.494 -42.183 1.433 1.00 92.56 297 HIS A C 1
ATOM 2371 O O . HIS A 1 297 ? 5.533 -41.504 2.462 1.00 92.56 297 HIS A O 1
ATOM 2377 N N . HIS A 1 298 ? 4.362 -42.713 0.960 1.00 91.88 298 HIS A N 1
ATOM 2378 C CA . HIS A 1 298 ? 3.122 -42.823 1.739 1.00 91.88 298 HIS A CA 1
ATOM 2379 C C . HIS A 1 298 ? 2.252 -44.011 1.298 1.00 91.88 298 HIS A C 1
ATOM 2381 O O . HIS A 1 298 ? 2.399 -44.523 0.192 1.00 91.88 298 HIS A O 1
ATOM 2387 N N . THR A 1 299 ? 1.295 -44.414 2.144 1.00 88.69 299 THR A N 1
ATOM 2388 C CA . THR A 1 299 ? 0.320 -45.490 1.854 1.00 88.69 299 THR A CA 1
ATOM 2389 C C . THR A 1 299 ? -1.120 -44.993 1.751 1.00 88.69 299 THR A C 1
ATOM 2391 O O . THR A 1 299 ? -2.082 -45.727 1.988 1.00 88.69 299 THR A O 1
ATOM 2394 N N . ARG A 1 300 ? -1.299 -43.717 1.397 1.00 86.31 300 ARG A N 1
ATOM 2395 C CA . ARG A 1 300 ? -2.632 -43.093 1.407 1.00 86.31 300 ARG A CA 1
ATOM 2396 C C . ARG A 1 300 ? -3.553 -43.537 0.277 1.00 86.31 300 ARG A C 1
ATOM 2398 O O . ARG A 1 300 ? -4.753 -43.332 0.388 1.00 86.31 300 ARG A O 1
ATOM 2405 N N . PHE A 1 301 ? -3.040 -44.191 -0.757 1.00 84.81 301 PHE A N 1
ATOM 2406 C CA . PHE A 1 301 ? -3.848 -44.798 -1.818 1.00 84.81 301 PHE A CA 1
ATOM 2407 C C . PHE A 1 301 ? -4.404 -46.148 -1.352 1.00 84.81 301 PHE A C 1
ATOM 2409 O O . PHE A 1 301 ? -3.878 -47.189 -1.731 1.00 84.81 301 PHE A O 1
ATOM 2416 N N . ALA A 1 302 ? -5.410 -46.161 -0.475 1.00 74.44 302 ALA A N 1
ATOM 2417 C CA . ALA A 1 302 ? -5.987 -47.399 0.074 1.00 74.44 302 ALA A CA 1
ATOM 2418 C C . ALA A 1 302 ? -4.929 -48.459 0.494 1.00 74.44 302 ALA A C 1
ATOM 2420 O O . ALA A 1 302 ? -5.054 -49.637 0.172 1.00 74.44 302 ALA A O 1
ATOM 2421 N N . SER A 1 303 ? -3.862 -48.027 1.183 1.00 70.50 303 SER A N 1
ATOM 2422 C CA . SER A 1 303 ? -2.717 -48.853 1.616 1.00 70.50 303 SER A CA 1
ATOM 2423 C C . SER A 1 303 ? -1.736 -49.314 0.524 1.00 70.50 303 SER A C 1
ATOM 2425 O O . SER A 1 303 ? -0.823 -50.085 0.810 1.00 70.50 303 SER A O 1
ATOM 2427 N N . THR A 1 304 ? -1.856 -48.793 -0.695 1.00 80.94 304 THR A N 1
ATOM 2428 C CA . THR A 1 304 ? -0.858 -48.929 -1.763 1.00 80.94 304 THR A CA 1
ATOM 2429 C C . THR A 1 304 ? 0.357 -48.046 -1.470 1.00 80.94 304 THR A C 1
ATOM 2431 O O . THR A 1 304 ? 0.179 -46.840 -1.288 1.00 80.94 304 THR A O 1
ATOM 2434 N N . PRO A 1 305 ? 1.582 -48.601 -1.457 1.00 86.81 305 PRO A N 1
ATOM 2435 C CA . PRO A 1 305 ? 2.817 -47.828 -1.377 1.00 86.81 305 PRO A CA 1
ATOM 2436 C C . PRO A 1 305 ? 3.022 -46.920 -2.592 1.00 86.81 305 PRO A C 1
ATOM 2438 O O . PRO A 1 305 ? 3.070 -47.386 -3.733 1.00 86.81 305 PRO A O 1
ATOM 2441 N N . VAL A 1 306 ? 3.200 -45.631 -2.324 1.00 91.56 306 VAL A N 1
ATOM 2442 C CA . VAL A 1 306 ? 3.469 -44.584 -3.311 1.00 91.56 306 VAL A CA 1
ATOM 2443 C C . VAL A 1 306 ? 4.767 -43.891 -2.937 1.00 91.56 306 VAL A C 1
ATOM 2445 O O . VAL A 1 306 ? 4.979 -43.557 -1.771 1.00 91.56 306 VAL A O 1
ATOM 2448 N N . GLU A 1 307 ? 5.632 -43.657 -3.917 1.00 95.06 307 GLU A N 1
ATOM 2449 C CA . GLU A 1 307 ? 6.927 -43.022 -3.714 1.00 95.06 307 GLU A CA 1
ATOM 2450 C C . GLU A 1 307 ? 7.167 -41.895 -4.718 1.00 95.06 307 GLU A C 1
ATOM 2452 O O . GLU A 1 307 ? 6.819 -41.997 -5.897 1.00 95.06 307 GLU A O 1
ATOM 2457 N N . ARG A 1 308 ? 7.847 -40.849 -4.246 1.00 96.50 308 ARG A N 1
ATOM 2458 C CA . ARG A 1 308 ? 8.435 -39.808 -5.091 1.00 96.50 308 ARG A CA 1
ATOM 2459 C C . ARG A 1 308 ? 9.885 -39.594 -4.711 1.00 96.50 308 ARG A C 1
ATOM 2461 O O . ARG A 1 308 ? 10.200 -39.423 -3.534 1.00 96.50 308 ARG A O 1
ATOM 2468 N N . LEU A 1 309 ? 10.751 -39.546 -5.714 1.00 96.50 309 LEU A N 1
ATOM 2469 C CA . LEU A 1 309 ? 12.139 -39.123 -5.583 1.00 96.50 309 LEU A CA 1
ATOM 2470 C C . LEU A 1 309 ? 12.329 -37.797 -6.318 1.00 96.50 309 LEU A C 1
ATOM 2472 O O . LEU A 1 309 ? 11.976 -37.688 -7.486 1.00 96.50 309 LEU A O 1
ATOM 2476 N N . LEU A 1 310 ? 12.905 -36.808 -5.644 1.00 96.56 310 LEU A N 1
ATOM 2477 C CA . LEU A 1 310 ? 13.308 -35.535 -6.227 1.00 96.56 310 LEU A CA 1
ATOM 2478 C C . LEU A 1 310 ? 14.833 -35.427 -6.147 1.00 96.56 310 LEU A C 1
ATOM 2480 O O . LEU A 1 310 ? 15.403 -35.475 -5.059 1.00 96.56 310 LEU A O 1
ATOM 2484 N N . ALA A 1 311 ? 15.489 -35.296 -7.299 1.00 95.56 311 ALA A N 1
ATOM 2485 C CA . ALA A 1 311 ? 16.934 -35.148 -7.421 1.00 95.56 311 ALA A CA 1
ATOM 2486 C C . ALA A 1 311 ? 17.292 -33.832 -8.122 1.00 95.56 311 ALA A C 1
ATOM 2488 O O . ALA A 1 311 ? 16.987 -33.652 -9.295 1.00 95.56 311 ALA A O 1
ATOM 2489 N N . LEU A 1 312 ? 17.957 -32.923 -7.416 1.00 93.94 312 LEU A N 1
ATOM 2490 C CA . LEU A 1 312 ? 18.539 -31.702 -7.963 1.00 93.94 312 LEU A CA 1
ATOM 2491 C C . LEU A 1 312 ? 20.009 -31.954 -8.324 1.00 93.94 312 LEU A C 1
ATOM 2493 O O . LEU A 1 312 ? 20.839 -32.184 -7.443 1.00 93.94 312 LEU A O 1
ATOM 2497 N N . ASP A 1 313 ? 20.321 -31.850 -9.612 1.00 91.56 313 ASP A N 1
ATOM 2498 C CA . ASP A 1 313 ? 21.673 -31.674 -10.141 1.00 91.56 313 ASP A CA 1
ATOM 2499 C C . ASP A 1 313 ? 22.042 -30.190 -10.012 1.00 91.56 313 ASP A C 1
ATOM 2501 O O . ASP A 1 313 ? 21.453 -29.326 -10.668 1.00 91.56 313 ASP A O 1
ATOM 2505 N N . LYS A 1 314 ? 22.980 -29.885 -9.113 1.00 86.06 314 LYS A N 1
ATOM 2506 C CA . LYS A 1 314 ? 23.338 -28.508 -8.751 1.00 86.06 314 LYS A CA 1
ATOM 2507 C C . LYS A 1 314 ? 24.183 -27.824 -9.816 1.00 86.06 314 LYS A C 1
ATOM 2509 O O . LYS A 1 314 ? 24.124 -26.603 -9.922 1.00 86.06 314 LYS A O 1
ATOM 2514 N N . GLU A 1 315 ? 24.961 -28.592 -10.574 1.00 82.00 315 GLU A N 1
ATOM 2515 C CA . GLU A 1 315 ? 25.822 -28.075 -11.637 1.00 82.00 315 GLU A CA 1
ATOM 2516 C C . GLU A 1 315 ? 24.980 -27.714 -12.860 1.00 82.00 315 GLU A C 1
ATOM 2518 O O . GLU A 1 315 ? 25.095 -26.616 -13.401 1.00 82.00 315 GLU A O 1
ATOM 2523 N N . ARG A 1 316 ? 24.067 -28.609 -13.251 1.00 84.69 316 ARG A N 1
ATOM 2524 C CA . ARG A 1 316 ? 23.164 -28.394 -14.391 1.00 84.69 316 ARG A CA 1
ATOM 2525 C C . ARG A 1 316 ? 21.903 -27.615 -14.042 1.00 84.69 316 ARG A C 1
ATOM 2527 O O . ARG A 1 316 ? 21.079 -27.394 -14.923 1.00 84.69 316 ARG A O 1
ATOM 2534 N N . GLN A 1 317 ? 21.711 -27.277 -12.766 1.00 88.25 317 GLN A N 1
ATOM 2535 C CA . GLN A 1 317 ? 20.505 -26.626 -12.247 1.00 88.25 317 GLN A CA 1
ATOM 2536 C C . GLN A 1 317 ? 19.225 -27.313 -12.747 1.00 88.25 317 GLN A C 1
ATOM 2538 O O . GLN A 1 317 ? 18.289 -26.689 -13.239 1.00 88.25 317 GLN A O 1
ATOM 2543 N N . THR A 1 318 ? 19.213 -28.640 -12.671 1.00 93.19 318 THR A N 1
ATOM 2544 C CA . THR A 1 318 ? 18.139 -29.473 -13.213 1.00 93.19 318 THR A CA 1
ATOM 2545 C C . THR A 1 318 ? 17.548 -30.320 -12.102 1.00 93.19 318 THR A C 1
ATOM 2547 O O . THR A 1 318 ? 18.283 -30.952 -11.347 1.00 93.19 318 THR A O 1
ATOM 2550 N N . ILE A 1 319 ? 16.222 -30.363 -12.013 1.00 96.25 319 ILE A N 1
ATOM 2551 C CA . ILE A 1 319 ? 15.496 -31.190 -11.052 1.00 96.25 319 ILE A CA 1
ATOM 2552 C C . ILE A 1 319 ? 14.845 -32.355 -11.791 1.00 96.25 319 ILE A C 1
ATOM 2554 O O . ILE A 1 319 ? 14.073 -32.154 -12.724 1.00 96.25 319 ILE A O 1
ATOM 2558 N N . TYR A 1 320 ? 15.120 -33.572 -11.344 1.00 96.88 320 TYR A N 1
ATOM 2559 C CA . TYR A 1 320 ? 14.439 -34.785 -11.773 1.00 96.88 320 TYR A CA 1
ATOM 2560 C C . TYR A 1 320 ? 13.427 -35.196 -10.710 1.00 96.88 320 TYR A C 1
ATOM 2562 O O . TYR A 1 320 ? 13.775 -35.310 -9.536 1.00 96.88 320 TYR A O 1
ATOM 2570 N N . ILE A 1 321 ? 12.184 -35.437 -11.116 1.00 97.12 321 ILE A N 1
ATOM 2571 C CA . ILE A 1 321 ? 11.118 -35.948 -10.254 1.00 97.12 321 ILE A CA 1
ATOM 2572 C C . ILE A 1 321 ? 10.720 -37.311 -10.788 1.00 97.12 321 ILE A C 1
ATOM 2574 O O . ILE A 1 321 ? 10.283 -37.418 -11.929 1.00 97.12 321 ILE A O 1
ATOM 2578 N N . LYS A 1 322 ? 10.870 -38.344 -9.967 1.00 96.00 322 LYS A N 1
ATOM 2579 C CA . LYS A 1 322 ? 10.463 -39.704 -10.289 1.00 96.00 322 LYS A CA 1
ATOM 2580 C C . LYS A 1 322 ? 9.299 -40.119 -9.400 1.00 96.00 322 LYS A C 1
ATOM 2582 O O . LYS A 1 322 ? 9.485 -40.276 -8.195 1.00 96.00 322 LYS A O 1
ATOM 2587 N N . ASP A 1 323 ? 8.145 -40.337 -10.016 1.00 94.81 323 ASP A N 1
ATOM 2588 C CA . ASP A 1 323 ? 6.930 -40.833 -9.373 1.00 94.81 323 ASP A CA 1
ATOM 2589 C C . ASP A 1 323 ? 6.786 -42.330 -9.624 1.00 94.81 323 ASP A C 1
ATOM 2591 O O . ASP A 1 323 ? 6.947 -42.789 -10.757 1.00 94.81 323 ASP A O 1
ATOM 2595 N N . SER A 1 324 ? 6.479 -43.094 -8.575 1.00 91.88 324 SER A N 1
ATOM 2596 C CA . SER A 1 324 ? 6.297 -44.541 -8.690 1.00 91.88 324 SER A CA 1
ATOM 2597 C C . SER A 1 324 ? 5.319 -45.100 -7.663 1.00 91.88 324 SER A C 1
ATOM 2599 O O . SER A 1 324 ? 5.163 -44.564 -6.567 1.00 91.88 324 SER A O 1
ATOM 2601 N N . PHE A 1 325 ? 4.663 -46.200 -8.014 1.00 89.06 325 PHE A N 1
ATOM 2602 C CA . PHE A 1 325 ? 3.898 -47.014 -7.072 1.00 89.06 325 PHE A CA 1
ATOM 2603 C C . PHE A 1 325 ? 3.921 -48.479 -7.502 1.00 89.06 325 PHE A C 1
ATOM 2605 O O . PHE A 1 325 ? 4.175 -48.800 -8.668 1.00 89.06 325 PHE A O 1
ATOM 2612 N N . PHE A 1 326 ? 3.607 -49.363 -6.557 1.00 84.44 326 PHE A N 1
ATOM 2613 C CA . PHE A 1 326 ? 3.406 -50.786 -6.810 1.00 84.44 326 PHE A CA 1
ATOM 2614 C C . PHE A 1 326 ? 2.098 -51.263 -6.174 1.00 84.44 326 PHE A C 1
ATOM 2616 O O . PHE A 1 326 ? 1.841 -50.979 -5.007 1.00 84.44 326 PHE A O 1
ATOM 2623 N N . THR A 1 327 ? 1.296 -52.022 -6.920 1.00 77.31 327 THR A N 1
ATOM 2624 C CA . THR A 1 327 ? 0.023 -52.602 -6.466 1.00 77.31 327 THR A CA 1
ATOM 2625 C C . THR A 1 327 ? -0.033 -54.105 -6.679 1.00 77.31 327 THR A C 1
ATOM 2627 O O . THR A 1 327 ? 0.627 -54.652 -7.556 1.00 77.31 327 THR A O 1
ATOM 2630 N N . LEU A 1 328 ? -0.828 -54.794 -5.855 1.00 71.12 328 LEU A N 1
ATOM 2631 C CA . LEU A 1 328 ? -1.030 -56.242 -5.975 1.00 71.12 328 LEU A CA 1
ATOM 2632 C C . LEU A 1 328 ? -1.970 -56.601 -7.137 1.00 71.12 328 LEU A C 1
ATOM 2634 O O . LEU A 1 328 ? -1.788 -57.633 -7.783 1.00 71.12 328 LEU A O 1
ATOM 2638 N N . GLU A 1 329 ? -2.944 -55.741 -7.428 1.00 75.19 329 GLU A N 1
ATOM 2639 C CA . GLU A 1 329 ? -3.899 -55.897 -8.527 1.00 75.19 329 GLU A CA 1
ATOM 2640 C C . GLU A 1 329 ? -3.520 -54.990 -9.701 1.00 75.19 329 GLU A C 1
ATOM 2642 O O . GLU A 1 329 ? -2.900 -53.948 -9.509 1.00 75.19 329 GLU A O 1
ATOM 2647 N N . LYS A 1 330 ? -3.882 -55.378 -10.930 1.00 69.81 330 LYS A N 1
ATOM 2648 C CA . LYS A 1 330 ? -3.726 -54.489 -12.087 1.00 69.81 330 LYS A CA 1
ATOM 2649 C C . LYS A 1 330 ? -4.675 -53.307 -11.938 1.00 69.81 330 LYS A C 1
ATOM 2651 O O . LYS A 1 330 ? -5.875 -53.505 -11.754 1.00 69.81 330 LYS A O 1
ATOM 2656 N N . LEU A 1 331 ? -4.143 -52.101 -12.075 1.00 70.81 331 LEU A N 1
ATOM 2657 C CA . LEU A 1 331 ? -4.940 -50.884 -12.083 1.00 70.81 331 LEU A CA 1
ATOM 2658 C C . LEU A 1 331 ? -5.261 -50.469 -13.520 1.00 70.81 331 LEU A C 1
ATOM 2660 O O . LEU A 1 331 ? -4.482 -50.705 -14.437 1.00 70.81 331 LEU A O 1
ATOM 2664 N N . GLY A 1 332 ? -6.419 -49.842 -13.699 1.00 72.81 332 GLY A N 1
ATOM 2665 C CA . GLY A 1 332 ? -6.772 -49.102 -14.908 1.00 72.81 332 GLY A CA 1
ATOM 2666 C C . GLY A 1 332 ? -7.103 -47.652 -14.555 1.00 72.81 332 GLY A C 1
ATOM 2667 O O . GLY A 1 332 ? -7.189 -47.294 -13.380 1.00 72.81 332 GLY A O 1
ATOM 2668 N N . GLY A 1 333 ? -7.299 -46.807 -15.565 1.00 84.31 333 GLY A N 1
ATOM 2669 C CA . GLY A 1 333 ? -7.715 -45.412 -15.385 1.00 84.31 333 GLY A CA 1
ATOM 2670 C C . GLY A 1 333 ? -6.617 -44.407 -15.722 1.00 84.31 333 GLY A C 1
ATOM 2671 O O . GLY A 1 333 ? -5.820 -44.631 -16.630 1.00 84.31 333 GLY A O 1
ATOM 2672 N N . VAL A 1 334 ? -6.601 -43.277 -15.014 1.00 90.44 334 VAL A N 1
ATOM 2673 C CA . VAL A 1 334 ? -5.733 -42.130 -15.318 1.00 90.44 334 VAL A CA 1
ATOM 2674 C C . VAL A 1 334 ? -4.909 -41.751 -14.094 1.00 90.44 334 VAL A C 1
ATOM 2676 O O . VAL A 1 334 ? -5.428 -41.667 -12.979 1.00 90.44 334 VAL A O 1
ATOM 2679 N N . ILE A 1 335 ? -3.624 -41.506 -14.317 1.00 91.50 335 ILE A N 1
ATOM 2680 C CA . ILE A 1 335 ? -2.698 -40.928 -13.349 1.00 91.50 335 ILE A CA 1
ATOM 2681 C C . ILE A 1 335 ? -2.623 -39.433 -13.621 1.00 91.50 335 ILE A C 1
ATOM 2683 O O . ILE A 1 335 ? -2.358 -39.016 -14.746 1.00 91.50 335 ILE A O 1
ATOM 2687 N N . GLU A 1 336 ? -2.854 -38.633 -12.590 1.00 94.19 336 GLU A N 1
ATOM 2688 C CA . GLU A 1 336 ? -2.799 -37.178 -12.641 1.00 94.19 336 GLU A CA 1
ATOM 2689 C C . GLU A 1 336 ? -1.611 -36.693 -11.809 1.00 94.19 336 GLU A C 1
ATOM 2691 O O . GLU A 1 336 ? -1.663 -36.732 -10.579 1.00 94.19 336 GLU A O 1
ATOM 2696 N N . THR A 1 337 ? -0.546 -36.239 -12.474 1.00 95.31 337 THR A N 1
ATOM 2697 C CA . THR A 1 337 ? 0.577 -35.539 -11.832 1.00 95.31 337 THR A CA 1
ATOM 2698 C C . THR A 1 337 ? 0.347 -34.033 -11.907 1.00 95.31 337 THR A C 1
ATOM 2700 O O . THR A 1 337 ? -0.000 -33.508 -12.966 1.00 95.31 337 THR A O 1
ATOM 2703 N N . ARG A 1 338 ? 0.549 -33.339 -10.784 1.00 97.00 338 ARG A N 1
ATOM 2704 C CA . ARG A 1 338 ? 0.244 -31.918 -10.608 1.00 97.00 338 ARG A CA 1
ATOM 2705 C C . ARG A 1 338 ? 1.472 -31.100 -10.231 1.00 97.00 338 ARG A C 1
ATOM 2707 O O . ARG A 1 338 ? 2.295 -31.528 -9.423 1.00 97.00 338 ARG A O 1
ATOM 2714 N N . PHE A 1 339 ? 1.530 -29.893 -10.786 1.00 97.62 339 PHE A N 1
ATOM 2715 C CA . PHE A 1 339 ? 2.509 -28.860 -10.464 1.00 97.62 339 PHE A CA 1
ATOM 2716 C C . PHE A 1 339 ? 1.779 -27.536 -10.247 1.00 97.62 339 PHE A C 1
ATOM 2718 O O . PHE A 1 339 ? 1.299 -26.921 -11.203 1.00 97.62 339 PHE A O 1
ATOM 2725 N N . VAL A 1 340 ? 1.644 -27.128 -8.990 1.00 97.81 340 VAL A N 1
ATOM 2726 C CA . VAL A 1 340 ? 0.941 -25.906 -8.590 1.00 97.81 340 VAL A CA 1
ATOM 2727 C C . VAL A 1 340 ? 1.886 -24.726 -8.743 1.00 97.81 340 VAL A C 1
ATOM 2729 O O . VAL A 1 340 ? 3.007 -24.756 -8.241 1.00 97.81 340 VAL A O 1
ATOM 2732 N N . LEU A 1 341 ? 1.457 -23.698 -9.471 1.00 97.50 341 LEU A N 1
ATOM 2733 C CA . LEU A 1 341 ? 2.291 -22.539 -9.764 1.00 97.50 341 LEU A CA 1
ATOM 2734 C C . LEU A 1 341 ? 2.066 -21.424 -8.751 1.00 97.50 341 LEU A C 1
ATOM 2736 O O . LEU A 1 341 ? 0.978 -21.276 -8.193 1.00 97.50 341 LEU A O 1
ATOM 2740 N N . HIS A 1 342 ? 3.074 -20.578 -8.565 1.00 95.00 342 HIS A N 1
ATOM 2741 C CA . HIS A 1 342 ? 2.857 -19.276 -7.941 1.00 95.00 342 HIS A CA 1
ATOM 2742 C C . HIS A 1 342 ? 2.047 -18.361 -8.894 1.00 95.00 342 HIS A C 1
ATOM 2744 O O . HIS A 1 342 ? 2.306 -18.384 -10.102 1.00 95.00 342 HIS A O 1
ATOM 2750 N N . PRO A 1 343 ? 1.129 -17.494 -8.410 1.00 91.00 343 PRO A N 1
ATOM 2751 C CA . PRO A 1 343 ? 0.278 -16.652 -9.267 1.00 91.00 343 PRO A CA 1
ATOM 2752 C C . PRO A 1 343 ? 1.022 -15.713 -10.225 1.00 91.00 343 PRO A C 1
ATOM 2754 O O . PRO A 1 343 ? 0.445 -15.224 -11.194 1.00 91.00 343 PRO A O 1
ATOM 2757 N N . SER A 1 344 ? 2.302 -15.431 -9.962 1.00 86.12 344 SER A N 1
ATOM 2758 C CA . SER A 1 344 ? 3.142 -14.615 -10.849 1.00 86.12 344 SER A CA 1
ATOM 2759 C C . SER A 1 344 ? 3.678 -15.368 -12.069 1.00 86.12 344 SER A C 1
ATOM 2761 O O . SER A 1 344 ? 4.354 -14.757 -12.900 1.00 86.12 344 SER A O 1
ATOM 2763 N N . ILE A 1 345 ? 3.462 -16.682 -12.146 1.00 90.75 345 ILE A N 1
ATOM 2764 C CA . ILE A 1 345 ? 3.988 -17.539 -13.203 1.00 90.75 345 ILE A CA 1
ATOM 2765 C C . ILE A 1 345 ? 2.927 -17.741 -14.275 1.00 90.75 345 ILE A C 1
ATOM 2767 O O . ILE A 1 345 ? 1.786 -18.108 -14.011 1.00 90.75 345 ILE A O 1
ATOM 2771 N N . SER A 1 346 ? 3.339 -17.512 -15.514 1.00 87.12 346 SER A N 1
ATOM 2772 C CA . SER A 1 346 ? 2.572 -17.830 -16.716 1.00 87.12 346 SER A CA 1
ATOM 2773 C C . SER A 1 346 ? 3.200 -19.024 -17.429 1.00 87.12 346 SER A C 1
ATOM 2775 O O . SER A 1 346 ? 4.335 -19.398 -17.135 1.00 87.12 346 SER A O 1
ATOM 2777 N N . VAL A 1 347 ? 2.452 -19.654 -18.334 1.00 89.38 347 VAL A N 1
ATOM 2778 C CA . VAL A 1 347 ? 2.852 -20.922 -18.955 1.00 89.38 347 VAL A CA 1
ATOM 2779 C C . VAL A 1 347 ? 2.660 -20.861 -20.456 1.00 89.38 347 VAL A C 1
ATOM 2781 O O . VAL A 1 347 ? 1.585 -20.468 -20.911 1.00 89.38 347 VAL A O 1
ATOM 2784 N N . ASN A 1 348 ? 3.666 -21.332 -21.191 1.00 85.50 348 ASN A N 1
ATOM 2785 C CA . ASN A 1 348 ? 3.568 -21.626 -22.614 1.00 85.50 348 ASN A CA 1
ATOM 2786 C C . ASN A 1 348 ? 3.731 -23.130 -22.846 1.00 85.50 348 ASN A C 1
ATOM 2788 O O . ASN A 1 348 ? 4.603 -23.773 -22.263 1.00 85.50 348 ASN A O 1
ATOM 2792 N N . PHE A 1 349 ? 2.903 -23.675 -23.734 1.00 85.38 349 PHE A N 1
ATOM 2793 C CA . PHE A 1 349 ? 3.004 -25.059 -24.187 1.00 85.38 349 PHE A CA 1
ATOM 2794 C C . PHE A 1 349 ? 3.730 -25.092 -25.531 1.00 85.38 349 PHE A C 1
ATOM 2796 O O . PHE A 1 349 ? 3.282 -24.450 -26.481 1.00 85.38 349 PHE A O 1
ATOM 2803 N N . ASN A 1 350 ? 4.834 -25.833 -25.620 1.00 75.88 350 ASN A N 1
ATOM 2804 C CA . ASN A 1 350 ? 5.582 -26.017 -26.859 1.00 75.88 350 ASN A CA 1
ATOM 2805 C C . ASN A 1 350 ? 5.831 -27.510 -27.105 1.00 75.88 350 ASN A C 1
ATOM 2807 O O . ASN A 1 350 ? 6.724 -28.111 -26.515 1.00 75.88 350 ASN A O 1
ATOM 2811 N N . ASN A 1 351 ? 5.030 -28.117 -27.983 1.00 70.12 351 ASN A N 1
ATOM 2812 C CA . ASN A 1 351 ? 5.009 -29.565 -28.217 1.00 70.12 351 ASN A CA 1
ATOM 2813 C C . ASN A 1 351 ? 4.767 -30.362 -26.916 1.00 70.12 351 ASN A C 1
ATOM 2815 O O . ASN A 1 351 ? 3.635 -30.405 -26.441 1.00 70.12 351 ASN A O 1
ATOM 2819 N N . ASN A 1 352 ? 5.827 -30.957 -26.350 1.00 69.06 352 ASN A N 1
ATOM 2820 C CA . ASN A 1 352 ? 5.829 -31.737 -25.103 1.00 69.06 352 ASN A CA 1
ATOM 2821 C C . ASN A 1 352 ? 6.528 -31.011 -23.937 1.00 69.06 352 ASN A C 1
ATOM 2823 O O . ASN A 1 352 ? 6.614 -31.566 -22.839 1.00 69.06 352 ASN A O 1
ATOM 2827 N N . ASP A 1 353 ? 7.014 -29.790 -24.170 1.00 84.44 353 ASP A N 1
ATOM 2828 C CA . ASP A 1 353 ? 7.716 -28.982 -23.182 1.00 84.44 353 ASP A CA 1
ATOM 2829 C C . ASP A 1 353 ? 6.772 -27.914 -22.628 1.00 84.44 353 ASP A C 1
ATOM 2831 O O . ASP A 1 353 ? 6.005 -27.269 -23.353 1.00 84.44 353 ASP A O 1
ATOM 2835 N N . ILE A 1 354 ? 6.840 -27.721 -21.316 1.00 93.88 354 ILE A N 1
ATOM 2836 C CA . ILE A 1 354 ? 6.043 -26.741 -20.589 1.00 93.88 354 ILE A CA 1
ATOM 2837 C C . ILE A 1 354 ? 7.004 -25.669 -20.096 1.00 93.88 354 ILE A C 1
ATOM 2839 O O . ILE A 1 354 ? 7.820 -25.916 -19.208 1.00 93.88 354 ILE A O 1
ATOM 2843 N N . GLU A 1 355 ? 6.936 -24.484 -20.691 1.00 91.44 355 GLU A N 1
ATOM 2844 C CA . GLU A 1 355 ? 7.769 -23.354 -20.295 1.00 91.44 355 GLU A CA 1
ATOM 2845 C C . GLU A 1 355 ? 7.056 -22.541 -19.216 1.00 91.44 355 GLU A C 1
ATOM 2847 O O . GLU A 1 355 ? 5.923 -22.098 -19.409 1.00 91.44 355 GLU A O 1
ATOM 2852 N N . PHE A 1 356 ? 7.734 -22.300 -18.097 1.00 93.69 356 PHE A N 1
ATOM 2853 C CA . PHE A 1 356 ? 7.274 -21.405 -17.039 1.00 93.69 356 PHE A CA 1
ATOM 2854 C C . PHE A 1 356 ? 7.919 -20.045 -17.220 1.00 93.69 356 PHE A C 1
ATOM 2856 O O . PHE A 1 356 ? 9.143 -19.942 -17.339 1.00 93.69 356 PHE A O 1
ATOM 2863 N N . LEU A 1 357 ? 7.101 -18.999 -17.228 1.00 83.25 357 LEU A N 1
ATOM 2864 C CA . LEU A 1 357 ? 7.533 -17.635 -17.469 1.00 83.25 357 LEU A CA 1
ATOM 2865 C C . LEU A 1 357 ? 7.202 -16.749 -16.275 1.00 83.25 357 LEU A C 1
ATOM 2867 O O . LEU A 1 357 ? 6.046 -16.657 -15.861 1.00 83.25 357 LEU A O 1
ATOM 2871 N N . SER A 1 358 ? 8.203 -16.026 -15.781 1.00 78.38 358 SER A N 1
ATOM 2872 C CA . SER A 1 358 ? 7.996 -14.896 -14.880 1.00 78.38 358 SER A CA 1
ATOM 2873 C C . SER A 1 358 ? 8.138 -13.622 -15.684 1.00 78.38 358 SER A C 1
ATOM 2875 O O . SER A 1 358 ? 9.157 -13.409 -16.343 1.00 78.38 358 SER A O 1
ATOM 2877 N N . LYS A 1 359 ? 7.099 -12.780 -15.653 1.00 67.69 359 LYS A N 1
ATOM 2878 C CA . LYS A 1 359 ? 7.107 -11.483 -16.340 1.00 67.69 359 LYS A CA 1
ATOM 2879 C C . LYS A 1 359 ? 7.516 -11.604 -17.821 1.00 67.69 359 LYS A C 1
ATOM 2881 O O . LYS A 1 359 ? 8.352 -10.847 -18.291 1.00 67.69 359 LYS A O 1
ATOM 2886 N N . GLY A 1 360 ? 6.975 -12.605 -18.521 1.00 65.00 360 GLY A N 1
ATOM 2887 C CA . GLY A 1 360 ? 7.241 -12.863 -19.943 1.00 65.00 360 GLY A CA 1
ATOM 2888 C C . GLY A 1 360 ? 8.581 -13.536 -20.265 1.00 65.00 360 GLY A C 1
ATOM 2889 O O . GLY A 1 360 ? 8.823 -13.859 -21.425 1.00 65.00 360 GLY A O 1
ATOM 2890 N N . VAL A 1 361 ? 9.441 -13.794 -19.275 1.00 69.12 361 VAL A N 1
ATOM 2891 C CA . VAL A 1 361 ? 10.745 -14.443 -19.470 1.00 69.12 361 VAL A CA 1
ATOM 2892 C C . VAL A 1 361 ? 10.689 -15.886 -18.983 1.00 69.12 361 VAL A C 1
ATOM 2894 O O . VAL A 1 361 ? 10.297 -16.134 -17.845 1.00 69.12 361 VAL A O 1
ATOM 2897 N N . CYS A 1 362 ? 11.109 -16.835 -19.824 1.00 82.44 362 CYS A N 1
ATOM 2898 C CA . CYS A 1 362 ? 11.201 -18.246 -19.451 1.00 82.44 362 CYS A CA 1
ATOM 2899 C C . CYS A 1 362 ? 12.259 -18.456 -18.352 1.00 82.44 362 CYS A C 1
ATOM 2901 O O . CYS A 1 362 ? 13.414 -18.054 -18.510 1.00 82.44 362 CYS A O 1
ATOM 2903 N N . ILE A 1 363 ? 11.844 -19.073 -17.245 1.00 86.00 363 ILE A N 1
ATOM 2904 C CA . ILE A 1 363 ? 12.671 -19.335 -16.054 1.00 86.00 363 ILE A CA 1
ATOM 2905 C C . ILE A 1 363 ? 12.865 -20.814 -15.760 1.00 86.00 363 ILE A C 1
ATOM 2907 O O . ILE A 1 363 ? 13.805 -21.182 -15.060 1.00 86.00 363 ILE A O 1
ATOM 2911 N N . ALA A 1 364 ? 11.980 -21.660 -16.275 1.00 93.81 364 ALA A N 1
ATOM 2912 C CA . ALA A 1 364 ? 12.100 -23.096 -16.149 1.00 93.81 364 ALA A CA 1
ATOM 2913 C C . ALA A 1 364 ? 11.367 -23.793 -17.295 1.00 93.81 364 ALA A C 1
ATOM 2915 O O . ALA A 1 364 ? 10.393 -23.259 -17.832 1.00 93.81 364 ALA A O 1
ATOM 2916 N N . ARG A 1 365 ? 11.812 -25.001 -17.638 1.00 94.31 365 ARG A N 1
ATOM 2917 C CA . ARG A 1 365 ? 11.126 -25.893 -18.580 1.00 94.31 365 ARG A CA 1
ATOM 2918 C C . ARG A 1 365 ? 10.877 -27.241 -17.940 1.00 94.31 365 ARG A C 1
ATOM 2920 O O . ARG A 1 365 ? 11.813 -27.842 -17.428 1.00 94.31 365 ARG A O 1
ATOM 2927 N N . LEU A 1 366 ? 9.641 -27.717 -17.991 1.00 96.06 366 LEU A N 1
ATOM 2928 C CA . LEU A 1 366 ? 9.256 -29.059 -17.569 1.00 96.06 366 LEU A CA 1
ATOM 2929 C C . LEU A 1 366 ? 9.058 -29.947 -18.797 1.00 96.06 366 LEU A C 1
ATOM 2931 O O . LEU A 1 366 ? 8.315 -29.597 -19.709 1.00 96.06 366 LEU A O 1
ATOM 2935 N N . THR A 1 367 ? 9.704 -31.109 -18.783 1.00 93.19 367 THR A N 1
ATOM 2936 C CA . THR A 1 367 ? 9.623 -32.134 -19.831 1.00 93.19 367 THR A CA 1
ATOM 2937 C C . THR A 1 367 ? 9.385 -33.504 -19.201 1.00 93.19 367 THR A C 1
ATOM 2939 O O . THR A 1 367 ? 9.885 -33.795 -18.109 1.00 93.19 367 THR A O 1
ATOM 2942 N N . VAL A 1 368 ? 8.626 -34.367 -19.875 1.00 89.50 368 VAL A N 1
ATOM 2943 C CA . VAL A 1 368 ? 8.482 -35.774 -19.472 1.00 89.50 368 VAL A CA 1
ATOM 2944 C C . VAL A 1 368 ? 9.599 -36.573 -20.143 1.00 89.50 368 VAL A C 1
ATOM 2946 O O . VAL A 1 368 ? 9.643 -36.647 -21.367 1.00 89.50 368 VAL A O 1
ATOM 2949 N N . GLN A 1 369 ? 10.526 -37.130 -19.359 1.00 83.19 369 GLN A N 1
ATOM 2950 C CA . GLN A 1 369 ? 11.716 -37.820 -19.879 1.00 83.19 369 GLN A CA 1
ATOM 2951 C C . GLN A 1 369 ? 11.430 -39.280 -20.214 1.00 83.19 369 GLN A C 1
ATOM 2953 O O . GLN A 1 369 ? 11.716 -39.748 -21.311 1.00 83.19 369 GLN A O 1
ATOM 2958 N N . GLU A 1 370 ? 10.864 -40.002 -19.252 1.00 77.75 370 GLU A N 1
ATOM 2959 C CA . GLU A 1 370 ? 10.596 -41.430 -19.362 1.00 77.75 370 GLU A CA 1
ATOM 2960 C C . GLU A 1 370 ? 9.280 -41.729 -18.660 1.00 77.75 370 GLU A C 1
ATOM 2962 O O . GLU A 1 370 ? 9.081 -41.336 -17.513 1.00 77.75 370 GLU A O 1
ATOM 2967 N N . SER A 1 371 ? 8.379 -42.436 -19.329 1.00 77.38 371 SER A N 1
ATOM 2968 C CA . SER A 1 371 ? 7.166 -42.954 -18.709 1.00 77.38 371 SER A CA 1
ATOM 2969 C C . SER A 1 371 ? 6.840 -44.301 -19.328 1.00 77.38 371 SER A C 1
ATOM 2971 O O . SER A 1 371 ? 6.835 -44.444 -20.551 1.00 77.38 371 SER A O 1
ATOM 2973 N N . LYS A 1 372 ? 6.536 -45.297 -18.488 1.00 73.25 372 LYS A N 1
ATOM 2974 C CA . LYS A 1 372 ? 5.945 -46.569 -18.954 1.00 73.25 372 LYS A CA 1
ATOM 2975 C C . LYS A 1 372 ? 4.508 -46.388 -19.458 1.00 73.25 372 LYS A C 1
ATOM 2977 O O . LYS A 1 372 ? 3.924 -47.319 -20.004 1.00 73.25 372 LYS A O 1
ATOM 2982 N N . SER A 1 373 ? 3.956 -45.199 -19.249 1.00 79.00 373 SER A N 1
ATOM 2983 C CA . SER A 1 373 ? 2.571 -44.843 -19.489 1.00 79.00 373 SER A CA 1
ATOM 2984 C C . SER A 1 373 ? 2.468 -43.850 -20.631 1.00 79.00 373 SER A C 1
ATOM 2986 O O . SER A 1 373 ? 3.255 -42.905 -20.725 1.00 79.00 373 SER A O 1
ATOM 2988 N N . LYS A 1 374 ? 1.462 -44.022 -21.485 1.00 85.12 374 LYS A N 1
ATOM 2989 C CA . LYS A 1 374 ? 1.169 -43.056 -22.538 1.00 85.12 374 LYS A CA 1
ATOM 2990 C C . LYS A 1 374 ? 0.612 -41.772 -21.915 1.00 85.12 374 LYS A C 1
ATOM 2992 O O . LYS A 1 374 ? -0.353 -41.827 -21.155 1.00 85.12 374 LYS A O 1
ATOM 2997 N N . ILE A 1 375 ? 1.188 -40.620 -22.261 1.00 88.25 375 ILE A N 1
ATOM 2998 C CA . ILE A 1 375 ? 0.610 -39.315 -21.912 1.00 88.25 375 ILE A CA 1
ATOM 2999 C C . ILE A 1 375 ? -0.689 -39.149 -22.708 1.00 88.25 375 ILE A C 1
ATOM 3001 O O . ILE A 1 375 ? -0.692 -39.263 -23.936 1.00 88.25 375 ILE A O 1
ATOM 3005 N N . LEU A 1 376 ? -1.789 -38.913 -22.001 1.00 90.06 376 LEU A N 1
ATOM 3006 C CA . LEU A 1 376 ? -3.120 -38.709 -22.566 1.00 90.06 376 LEU A CA 1
ATOM 3007 C C . LEU A 1 376 ? -3.373 -37.229 -22.856 1.00 90.06 376 LEU A C 1
ATOM 3009 O O . LEU A 1 376 ? -3.849 -36.884 -23.933 1.00 90.06 376 LEU A O 1
ATOM 3013 N N . GLU A 1 377 ? -3.056 -36.365 -21.892 1.00 91.69 377 GLU A N 1
ATOM 3014 C CA . GLU A 1 377 ? -3.316 -34.928 -21.962 1.00 91.69 377 GLU A CA 1
ATOM 3015 C C . GLU A 1 377 ? -2.343 -34.175 -21.048 1.00 91.69 377 GLU A C 1
ATOM 3017 O O . GLU A 1 377 ? -2.088 -34.591 -19.920 1.00 91.69 377 GLU A O 1
ATOM 3022 N N . ILE A 1 378 ? -1.838 -33.035 -21.512 1.00 92.00 378 ILE A N 1
ATOM 3023 C CA . ILE A 1 378 ? -1.197 -32.033 -20.660 1.00 92.00 378 ILE A CA 1
ATOM 3024 C C . ILE A 1 378 ? -2.099 -30.809 -20.688 1.00 92.00 378 ILE A C 1
ATOM 3026 O O . ILE A 1 378 ? -2.373 -30.273 -21.762 1.00 92.00 378 ILE A O 1
ATOM 3030 N N . LYS A 1 379 ? -2.560 -30.362 -19.521 1.00 91.81 379 LYS A N 1
ATOM 3031 C CA . LYS A 1 379 ? -3.443 -29.199 -19.428 1.00 91.81 379 LYS A CA 1
ATOM 3032 C C . LYS A 1 379 ? -3.110 -28.290 -18.264 1.00 91.81 379 LYS A C 1
ATOM 3034 O O . LYS A 1 379 ? -2.453 -28.674 -17.298 1.00 91.81 379 LYS A O 1
ATOM 3039 N N . LYS A 1 380 ? -3.623 -27.070 -18.374 1.00 93.62 380 LYS A N 1
ATOM 3040 C CA . LYS A 1 380 ? -3.630 -26.066 -17.318 1.00 93.62 380 LYS A CA 1
ATOM 3041 C C . LYS A 1 380 ? -5.034 -25.943 -16.749 1.00 93.62 380 LYS A C 1
ATOM 3043 O O . LYS A 1 380 ? -5.991 -25.838 -17.512 1.00 93.62 380 LYS A O 1
ATOM 3048 N N . GLU A 1 381 ? -5.143 -25.909 -15.431 1.00 94.25 381 GLU A N 1
ATOM 3049 C CA . GLU A 1 381 ? -6.397 -25.677 -14.719 1.00 94.25 381 GLU A CA 1
ATOM 3050 C C . GLU A 1 381 ? -6.217 -24.530 -13.727 1.00 94.25 381 GLU A C 1
ATOM 3052 O O . GLU A 1 381 ? -5.138 -24.364 -13.163 1.00 94.25 381 GLU A O 1
ATOM 3057 N N . ARG A 1 382 ? -7.261 -23.722 -13.533 1.00 94.75 382 ARG A N 1
ATOM 3058 C CA . ARG A 1 382 ? -7.248 -22.634 -12.556 1.00 94.75 382 ARG A CA 1
ATOM 3059 C C . ARG A 1 382 ? -7.832 -23.137 -11.238 1.00 94.75 382 ARG A C 1
ATOM 3061 O O . ARG A 1 382 ? -8.935 -23.674 -11.241 1.00 94.75 382 ARG A O 1
ATOM 3068 N N . ILE A 1 383 ? -7.111 -22.934 -10.141 1.00 94.69 383 ILE A N 1
ATOM 3069 C CA . ILE A 1 383 ? -7.500 -23.343 -8.785 1.00 94.69 383 ILE A CA 1
ATOM 3070 C C . ILE A 1 383 ? -7.434 -22.153 -7.821 1.00 94.69 383 ILE A C 1
ATOM 3072 O O . ILE A 1 383 ? -6.738 -21.175 -8.109 1.00 94.69 383 ILE A O 1
ATOM 3076 N N . ASP A 1 384 ? -8.150 -22.218 -6.696 1.00 94.12 384 ASP A N 1
ATOM 3077 C CA . ASP A 1 384 ? -8.075 -21.194 -5.648 1.00 94.12 384 ASP A CA 1
ATOM 3078 C C . ASP A 1 384 ? -6.657 -21.096 -5.064 1.00 94.12 384 ASP A C 1
ATOM 3080 O O . ASP A 1 384 ? -5.901 -22.069 -5.016 1.00 94.12 384 ASP A O 1
ATOM 3084 N N . TYR A 1 385 ? -6.301 -19.896 -4.612 1.00 93.50 385 TYR A N 1
ATOM 3085 C CA . TYR A 1 385 ? -5.009 -19.606 -4.001 1.00 93.50 385 TYR A CA 1
ATOM 3086 C C . TYR A 1 385 ? -5.178 -18.631 -2.838 1.00 93.50 385 TYR A C 1
ATOM 3088 O O . TYR A 1 385 ? -5.750 -17.551 -3.004 1.00 93.50 385 TYR A O 1
ATOM 3096 N N . VAL A 1 386 ? -4.670 -18.985 -1.658 1.00 92.88 386 VAL A N 1
ATOM 3097 C CA . VAL A 1 386 ? -4.747 -18.126 -0.474 1.00 92.88 386 VAL A CA 1
ATOM 3098 C C . VAL A 1 386 ? -3.624 -17.092 -0.513 1.00 92.88 386 VAL A C 1
ATOM 3100 O O . VAL A 1 386 ? -2.432 -17.421 -0.523 1.00 92.88 386 VAL A O 1
ATOM 3103 N N . GLU A 1 387 ? -4.007 -15.815 -0.518 1.00 87.50 387 GLU A N 1
ATOM 3104 C CA . GLU A 1 387 ? -3.059 -14.705 -0.540 1.00 87.50 387 GLU A CA 1
ATOM 3105 C C . GLU A 1 387 ? -2.411 -14.453 0.833 1.00 87.50 387 GLU A C 1
ATOM 3107 O O . GLU A 1 387 ? -2.682 -15.105 1.841 1.00 87.50 387 GLU A O 1
ATOM 3112 N N . ASN A 1 388 ? -1.551 -13.435 0.895 1.00 82.50 388 ASN A N 1
ATOM 3113 C CA . ASN A 1 388 ? -0.917 -12.990 2.137 1.00 82.50 388 ASN A CA 1
ATOM 3114 C C . ASN A 1 388 ? -1.936 -12.557 3.199 1.00 82.50 388 ASN A C 1
ATOM 3116 O O . ASN A 1 388 ? -1.699 -12.736 4.396 1.00 82.50 388 ASN A O 1
ATOM 3120 N N . ASN A 1 389 ? -3.063 -11.982 2.769 1.00 82.56 389 ASN A N 1
ATOM 3121 C CA . ASN A 1 389 ? -4.211 -11.800 3.640 1.00 82.56 389 ASN A CA 1
ATOM 3122 C C . ASN A 1 389 ? -5.059 -13.071 3.597 1.00 82.56 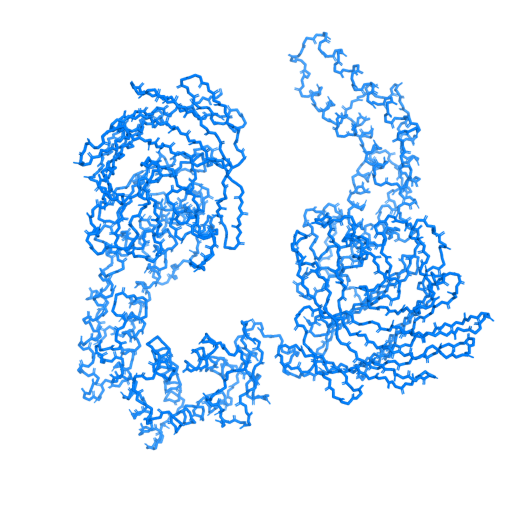389 ASN A C 1
ATOM 3124 O O . ASN A 1 389 ? -5.672 -13.370 2.579 1.00 82.56 389 ASN A O 1
ATOM 3128 N N . ARG A 1 390 ? -5.134 -13.774 4.728 1.00 82.56 390 ARG A N 1
ATOM 3129 C CA . ARG A 1 390 ? -5.842 -15.052 4.859 1.00 82.56 390 ARG A CA 1
ATOM 3130 C C . ARG A 1 390 ? -7.330 -14.957 4.527 1.00 82.56 390 ARG A C 1
ATOM 3132 O O . ARG A 1 390 ? -7.916 -15.965 4.161 1.00 82.56 390 ARG A O 1
ATOM 3139 N N . SER A 1 391 ? -7.948 -13.779 4.626 1.00 85.62 391 SER A N 1
ATOM 3140 C CA . SER A 1 391 ? -9.345 -13.593 4.215 1.00 85.62 391 SER A CA 1
ATOM 3141 C C . SER A 1 391 ? -9.531 -13.438 2.702 1.00 85.62 391 SER A C 1
ATOM 3143 O O . SER A 1 391 ? -10.666 -13.434 2.232 1.00 85.62 391 SER A O 1
ATOM 3145 N N . LYS A 1 392 ? -8.443 -13.315 1.930 1.00 86.12 392 LYS A N 1
ATOM 3146 C CA . LYS A 1 392 ? -8.469 -13.169 0.474 1.00 86.12 392 LYS A CA 1
ATOM 3147 C C . LYS A 1 392 ? -8.054 -14.469 -0.205 1.00 86.12 392 LYS A C 1
ATOM 3149 O O . LYS A 1 392 ? -6.946 -14.968 -0.013 1.00 86.12 392 LYS A O 1
ATOM 3154 N N . VAL A 1 393 ? -8.953 -14.967 -1.043 1.00 88.69 393 VAL A N 1
ATOM 3155 C CA . VAL A 1 393 ? -8.725 -16.108 -1.925 1.00 88.69 393 VAL A CA 1
ATOM 3156 C C . VAL A 1 393 ? -8.761 -15.591 -3.355 1.00 88.69 393 VAL A C 1
ATOM 3158 O O . VAL A 1 393 ? -9.771 -15.036 -3.791 1.00 88.69 393 VAL A O 1
ATOM 3161 N N . SER A 1 394 ? -7.643 -15.722 -4.059 1.00 90.69 394 SER A N 1
ATOM 3162 C CA . SER A 1 394 ? -7.546 -15.473 -5.493 1.00 90.69 394 SER A CA 1
ATOM 3163 C C . SER A 1 394 ? -7.378 -16.795 -6.227 1.00 90.69 394 SER A C 1
ATOM 3165 O O . SER A 1 394 ? -7.994 -17.787 -5.847 1.00 90.69 394 SER A O 1
ATOM 3167 N N . SER A 1 395 ? -6.603 -16.824 -7.310 1.00 92.06 395 SER A N 1
ATOM 3168 C CA . SER A 1 395 ? -6.463 -18.029 -8.117 1.00 92.06 395 SER A CA 1
ATOM 3169 C C . SER A 1 395 ? -5.070 -18.167 -8.713 1.00 92.06 395 SER A C 1
ATOM 3171 O O . SER A 1 395 ? -4.435 -17.178 -9.084 1.00 92.06 395 SER A O 1
ATOM 3173 N N . THR A 1 396 ? -4.620 -19.407 -8.861 1.00 94.56 396 THR A N 1
ATOM 3174 C CA . THR A 1 396 ? -3.371 -19.759 -9.534 1.00 94.56 396 THR A CA 1
ATOM 3175 C C . THR A 1 396 ? -3.597 -20.866 -10.555 1.00 94.56 396 THR A C 1
ATOM 3177 O O . THR A 1 396 ? -4.641 -21.517 -10.568 1.00 94.56 396 THR A O 1
ATOM 3180 N N . ASP A 1 397 ? -2.634 -21.046 -11.447 1.00 95.44 397 ASP A N 1
ATOM 3181 C CA . ASP A 1 397 ? -2.650 -22.126 -12.423 1.00 95.44 397 ASP A CA 1
ATOM 3182 C C . ASP A 1 397 ? -1.977 -23.381 -11.827 1.00 95.44 397 ASP A C 1
ATOM 3184 O O . ASP A 1 397 ? -0.937 -23.302 -11.173 1.00 95.44 397 ASP A O 1
ATOM 3188 N N . VAL A 1 398 ? -2.551 -24.557 -12.080 1.00 97.00 398 VAL A N 1
ATOM 3189 C CA . VAL A 1 398 ? -1.925 -25.865 -11.854 1.00 97.00 398 VAL A CA 1
ATOM 3190 C C . VAL A 1 398 ? -1.734 -26.560 -13.195 1.00 97.00 398 VAL A C 1
ATOM 3192 O O . VAL A 1 398 ? -2.638 -26.600 -14.035 1.00 97.00 398 VAL A O 1
ATOM 3195 N N . ILE A 1 399 ? -0.545 -27.115 -13.408 1.00 97.00 399 ILE A N 1
ATOM 3196 C CA . ILE A 1 399 ? -0.260 -27.964 -14.562 1.00 97.00 399 ILE A CA 1
ATOM 3197 C C . ILE A 1 399 ? -0.573 -29.406 -14.206 1.00 97.00 399 ILE A C 1
ATOM 3199 O O . ILE A 1 399 ? -0.034 -29.938 -13.238 1.00 97.00 399 ILE A O 1
ATOM 3203 N N . LYS A 1 400 ? -1.436 -30.026 -15.011 1.00 95.56 400 LYS A N 1
ATOM 3204 C CA . LYS A 1 400 ? -1.860 -31.419 -14.892 1.00 95.56 400 LYS A CA 1
ATOM 3205 C C . LYS A 1 400 ? -1.328 -32.214 -16.074 1.00 95.56 400 LYS A C 1
ATOM 3207 O O . LYS A 1 400 ? -1.649 -31.909 -17.222 1.00 95.56 400 LYS A O 1
ATOM 3212 N N . ILE A 1 401 ? -0.543 -33.245 -15.783 1.00 94.06 401 ILE A N 1
ATOM 3213 C CA . ILE A 1 401 ? -0.107 -34.245 -16.757 1.00 94.06 401 ILE A CA 1
ATOM 3214 C C . ILE A 1 401 ? -0.921 -35.508 -16.499 1.00 94.06 401 ILE A C 1
ATOM 3216 O O . ILE A 1 401 ? -0.754 -36.164 -15.470 1.00 94.06 401 ILE A O 1
ATOM 3220 N N . LEU A 1 402 ? -1.824 -35.817 -17.428 1.00 93.31 402 LEU A N 1
ATOM 3221 C CA . LEU A 1 402 ? -2.657 -37.009 -17.402 1.00 93.31 402 LEU A CA 1
ATOM 3222 C C . LEU A 1 402 ? -1.968 -38.117 -18.187 1.00 93.31 402 LEU A C 1
ATOM 3224 O O . LEU A 1 402 ? -1.730 -37.979 -19.387 1.00 93.31 402 LEU A O 1
ATOM 3228 N N . SER A 1 403 ? -1.672 -39.223 -17.517 1.00 90.62 403 SER A N 1
ATOM 3229 C CA . SER A 1 403 ? -1.083 -40.418 -18.120 1.00 90.62 403 SER A CA 1
ATOM 3230 C C . SER A 1 403 ? -2.010 -41.613 -17.949 1.00 90.62 403 SER A C 1
ATOM 3232 O O . SER A 1 403 ? -2.735 -41.714 -16.963 1.00 90.62 403 SER A O 1
ATOM 3234 N N . GLU A 1 404 ? -1.992 -42.530 -18.907 1.00 88.56 404 GLU A N 1
ATOM 3235 C CA . GLU A 1 404 ? -2.697 -43.805 -18.797 1.00 88.56 404 GLU A CA 1
ATOM 3236 C C . GLU A 1 404 ? -2.141 -44.600 -17.613 1.00 88.56 404 GLU A C 1
ATOM 3238 O O . GLU A 1 404 ? -0.934 -44.778 -17.503 1.00 88.56 404 GLU A O 1
ATOM 3243 N N . CYS A 1 405 ? -2.991 -45.078 -16.708 1.00 80.69 405 CYS A N 1
ATOM 3244 C CA . CYS A 1 405 ? -2.539 -46.028 -15.701 1.00 80.69 405 CYS A CA 1
ATOM 3245 C C . CYS A 1 405 ? -2.289 -47.369 -16.410 1.00 80.69 405 CYS A C 1
ATOM 3247 O O . CYS A 1 405 ? -3.239 -47.922 -16.971 1.00 80.69 405 CYS A O 1
ATOM 3249 N N . PRO A 1 406 ? -1.048 -47.880 -16.451 1.00 71.12 406 PRO A N 1
ATOM 3250 C CA . PRO A 1 406 ? -0.756 -49.097 -17.189 1.00 71.12 406 PRO A CA 1
ATOM 3251 C C . PRO A 1 406 ? -1.494 -50.275 -16.543 1.00 71.12 406 PRO A C 1
ATOM 3253 O O . PRO A 1 406 ? -1.550 -50.358 -15.319 1.00 71.12 406 PRO A O 1
ATOM 3256 N N . GLU A 1 407 ? -1.985 -51.231 -17.346 1.00 70.69 407 GLU A N 1
ATOM 3257 C CA . GLU A 1 407 ? -2.544 -52.512 -16.862 1.00 70.69 407 GLU A CA 1
ATOM 3258 C C . GLU A 1 407 ? -1.450 -53.452 -16.297 1.00 70.69 407 GLU A C 1
ATOM 3260 O O . GLU A 1 407 ? -1.358 -54.651 -16.608 1.00 70.69 407 GLU A O 1
ATOM 3265 N N . SER A 1 408 ? -0.566 -52.893 -15.481 1.00 69.88 408 SER A N 1
ATOM 3266 C CA . SER A 1 408 ? 0.546 -53.519 -14.790 1.00 69.88 408 SER A CA 1
ATOM 3267 C C . SER A 1 408 ? 0.408 -53.283 -13.285 1.00 69.88 408 SER A C 1
ATOM 3269 O O . SER A 1 408 ? -0.383 -52.474 -12.809 1.00 69.88 408 SER A O 1
ATOM 3271 N N . GLN A 1 409 ? 1.213 -54.011 -12.519 1.00 75.31 409 GLN A N 1
ATOM 3272 C CA . GLN A 1 409 ? 1.318 -53.846 -11.069 1.00 75.31 409 GLN A CA 1
ATOM 3273 C C . GLN A 1 409 ? 2.227 -52.673 -10.667 1.00 75.31 409 GLN A C 1
ATOM 3275 O O . GLN A 1 409 ? 2.431 -52.442 -9.480 1.00 75.31 409 GLN A O 1
ATOM 3280 N N . SER A 1 410 ? 2.825 -51.946 -11.619 1.00 81.06 410 SER A N 1
ATOM 3281 C CA . SER A 1 410 ? 3.795 -50.889 -11.316 1.00 81.06 410 SER A CA 1
ATOM 3282 C C . SER A 1 410 ? 3.753 -49.723 -12.291 1.00 81.06 410 SER A C 1
ATOM 3284 O O . SER A 1 410 ? 3.617 -49.902 -13.503 1.00 81.06 410 SER A O 1
ATOM 3286 N N . TYR A 1 411 ? 3.955 -48.532 -11.740 1.00 85.44 411 TYR A N 1
ATOM 3287 C CA . TYR A 1 411 ? 4.094 -47.280 -12.469 1.00 85.44 411 TYR A CA 1
ATOM 3288 C C . TYR A 1 411 ? 5.444 -46.642 -12.159 1.00 85.44 411 TYR A C 1
ATOM 3290 O O . TYR A 1 411 ? 5.889 -46.656 -11.014 1.00 85.44 411 TYR A O 1
ATOM 3298 N N . ASP A 1 412 ? 6.061 -46.069 -13.189 1.00 88.69 412 ASP A N 1
ATOM 3299 C CA . ASP A 1 412 ? 7.226 -45.197 -13.087 1.00 88.69 412 ASP A CA 1
ATOM 3300 C C . ASP A 1 412 ? 7.094 -44.094 -14.145 1.00 88.69 412 ASP A C 1
ATOM 3302 O O . ASP A 1 412 ? 6.933 -44.400 -15.335 1.00 88.69 412 ASP A O 1
ATOM 3306 N N . ALA A 1 413 ? 7.215 -42.837 -13.720 1.00 91.69 413 ALA A N 1
ATOM 3307 C CA . ALA A 1 413 ? 7.392 -41.695 -14.609 1.00 91.69 413 ALA A CA 1
ATOM 3308 C C . ALA A 1 413 ? 8.462 -40.744 -14.072 1.00 91.69 413 ALA A C 1
ATOM 3310 O O . ALA A 1 413 ? 8.518 -40.470 -12.873 1.00 91.69 413 ALA A O 1
ATOM 3311 N N . THR A 1 414 ? 9.285 -40.228 -14.980 1.00 94.88 414 THR A N 1
ATOM 3312 C CA . THR A 1 414 ? 10.354 -39.275 -14.702 1.00 94.88 414 THR A CA 1
ATOM 3313 C C . THR A 1 414 ? 10.075 -37.964 -15.423 1.00 94.88 414 THR A C 1
ATOM 3315 O O . THR A 1 414 ? 9.975 -37.910 -16.651 1.00 94.88 414 THR A O 1
ATOM 3318 N N . TYR A 1 415 ? 10.018 -36.892 -14.648 1.00 95.31 415 TYR A N 1
ATOM 3319 C CA . TYR A 1 415 ? 9.883 -35.515 -15.094 1.00 95.31 415 TYR A CA 1
ATOM 3320 C C . TYR A 1 415 ? 11.203 -34.783 -14.890 1.00 95.31 415 TYR A C 1
ATOM 3322 O O . TYR A 1 415 ? 11.890 -35.002 -13.893 1.00 95.31 415 TYR A O 1
ATOM 3330 N N . LYS A 1 416 ? 11.553 -33.896 -15.816 1.00 95.88 416 LYS A N 1
ATOM 3331 C CA . LYS A 1 416 ? 12.753 -33.065 -15.743 1.00 95.88 416 LYS A CA 1
ATOM 3332 C C . LYS A 1 416 ? 12.354 -31.601 -15.801 1.00 95.88 416 LYS A C 1
ATOM 3334 O O . LYS A 1 416 ? 11.706 -31.185 -16.756 1.00 95.88 416 LYS A O 1
ATOM 3339 N N . ILE A 1 417 ? 12.767 -30.844 -14.793 1.00 96.81 417 ILE A N 1
ATOM 3340 C CA . ILE A 1 417 ? 12.643 -29.393 -14.715 1.00 96.81 417 ILE A CA 1
ATOM 3341 C C . ILE A 1 417 ? 14.037 -28.801 -14.912 1.00 96.81 417 ILE A C 1
ATOM 3343 O O . ILE A 1 417 ? 14.900 -28.929 -14.046 1.00 96.81 417 ILE A O 1
ATOM 3347 N N . GLU A 1 418 ? 14.266 -28.157 -16.047 1.00 94.06 418 GLU A N 1
ATOM 3348 C CA . GLU A 1 418 ? 15.483 -27.389 -16.312 1.00 94.06 418 GLU A CA 1
ATOM 3349 C C . GLU A 1 418 ? 15.283 -25.962 -15.817 1.00 94.06 418 GLU A C 1
ATOM 3351 O O . GLU A 1 418 ? 14.388 -25.271 -16.303 1.00 94.06 418 GLU A O 1
ATOM 3356 N N . LEU A 1 419 ? 16.093 -25.517 -14.853 1.00 91.81 419 LEU A N 1
ATOM 3357 C CA . LEU A 1 419 ? 16.072 -24.137 -14.376 1.00 91.81 419 LEU A CA 1
ATOM 3358 C C . LEU A 1 419 ? 16.953 -23.294 -15.289 1.00 91.81 419 LEU A C 1
ATOM 3360 O O . LEU A 1 419 ? 18.105 -23.632 -15.558 1.00 91.81 419 LEU A O 1
ATOM 3364 N N . ILE A 1 420 ? 16.402 -22.194 -15.786 1.00 84.25 420 ILE A N 1
ATOM 3365 C CA . ILE A 1 420 ? 17.092 -21.332 -16.737 1.00 84.25 420 ILE A CA 1
ATOM 3366 C C . ILE A 1 420 ? 17.664 -20.151 -15.967 1.00 84.25 420 ILE A C 1
ATOM 3368 O O . ILE A 1 420 ? 16.946 -19.225 -15.579 1.00 84.25 420 ILE A O 1
ATOM 3372 N N . SER A 1 421 ? 18.985 -20.168 -15.782 1.00 65.31 421 SER A N 1
ATOM 3373 C CA . SER A 1 421 ? 19.736 -19.001 -15.336 1.00 65.31 421 SER A CA 1
ATOM 3374 C C . SER A 1 421 ? 19.724 -17.959 -16.450 1.00 65.31 421 SER A C 1
ATOM 3376 O O . SER A 1 421 ? 20.597 -17.928 -17.319 1.00 65.31 421 SER A O 1
ATOM 3378 N N . ASN A 1 422 ? 18.715 -17.100 -16.465 1.00 53.19 422 ASN A N 1
ATOM 3379 C CA . ASN A 1 422 ? 18.802 -15.904 -17.276 1.00 53.19 422 ASN A CA 1
ATOM 3380 C C . ASN A 1 422 ? 19.626 -14.893 -16.478 1.00 53.19 422 ASN A C 1
ATOM 3382 O O . ASN A 1 422 ? 19.202 -14.487 -15.396 1.00 53.19 422 ASN A O 1
ATOM 3386 N N . ASN A 1 423 ? 20.779 -14.458 -16.995 1.00 42.53 423 ASN A N 1
ATOM 3387 C CA . ASN A 1 423 ? 21.526 -13.348 -16.384 1.00 42.53 423 ASN A CA 1
ATOM 3388 C C . ASN A 1 423 ? 20.683 -12.055 -16.334 1.00 42.53 423 ASN A C 1
ATOM 3390 O O . ASN A 1 423 ? 20.985 -11.144 -15.579 1.00 42.53 423 ASN A O 1
ATOM 3394 N N . ALA A 1 424 ? 19.584 -12.004 -17.095 1.00 40.19 424 ALA A N 1
ATOM 3395 C CA . ALA A 1 424 ? 18.510 -11.019 -16.999 1.00 40.19 424 ALA A CA 1
ATOM 3396 C C . ALA A 1 424 ? 17.663 -11.095 -15.708 1.00 40.19 424 ALA A C 1
ATOM 3398 O O . ALA A 1 424 ? 16.930 -10.160 -15.410 1.00 40.19 424 ALA A O 1
ATOM 3399 N N . LEU A 1 425 ? 17.677 -12.215 -14.979 1.00 39.50 425 LEU A N 1
ATOM 3400 C CA . LEU A 1 425 ? 16.777 -12.515 -13.854 1.00 39.50 425 LEU A CA 1
ATOM 3401 C C . LEU A 1 425 ? 17.505 -12.856 -12.546 1.00 39.50 425 LEU A C 1
ATOM 3403 O O . LEU A 1 425 ? 16.905 -12.745 -11.482 1.00 39.50 425 LEU A O 1
ATOM 3407 N N . THR A 1 426 ? 18.789 -13.233 -12.593 1.00 38.03 426 THR A N 1
ATOM 3408 C CA . THR A 1 426 ? 19.688 -13.178 -11.418 1.00 38.03 426 THR A CA 1
ATOM 3409 C C . THR A 1 426 ? 19.982 -11.744 -10.993 1.00 38.03 426 THR A C 1
ATOM 3411 O O . THR A 1 426 ? 20.390 -11.495 -9.858 1.00 38.03 426 THR A O 1
ATOM 3414 N N . VAL A 1 427 ? 19.732 -10.790 -11.888 1.00 39.44 427 VAL A N 1
ATOM 3415 C CA . VAL A 1 427 ? 19.702 -9.376 -11.570 1.00 39.44 427 VAL A CA 1
ATOM 3416 C C . VAL A 1 427 ? 18.394 -9.098 -10.842 1.00 39.44 427 VAL A C 1
ATOM 3418 O O . VAL A 1 427 ? 17.335 -8.873 -11.422 1.00 39.44 427 VAL A O 1
ATOM 3421 N N . ARG A 1 428 ? 18.490 -9.156 -9.521 1.00 42.03 428 ARG A N 1
ATOM 3422 C CA . ARG A 1 428 ? 17.603 -8.442 -8.621 1.00 42.03 428 ARG A CA 1
ATOM 3423 C C . ARG A 1 428 ? 17.447 -7.009 -9.148 1.00 42.03 428 ARG A C 1
ATOM 3425 O O . ARG A 1 428 ? 18.409 -6.246 -9.121 1.00 42.03 428 ARG A O 1
ATOM 3432 N N . TYR A 1 429 ? 16.272 -6.672 -9.688 1.00 53.34 429 TYR A N 1
ATOM 3433 C CA . TYR A 1 429 ? 15.950 -5.312 -10.142 1.00 53.34 429 TYR A CA 1
ATOM 3434 C C . TYR A 1 429 ? 15.684 -4.391 -8.945 1.00 53.34 429 TYR A C 1
ATOM 3436 O O . TYR A 1 429 ? 14.634 -3.754 -8.845 1.00 53.34 429 TYR A O 1
ATOM 3444 N N . ASP A 1 430 ? 16.607 -4.411 -7.987 1.00 49.09 430 ASP A N 1
ATOM 3445 C CA . ASP A 1 430 ? 16.507 -3.722 -6.705 1.00 49.09 430 ASP A CA 1
ATOM 3446 C C . ASP A 1 430 ? 16.771 -2.217 -6.878 1.00 49.09 430 ASP A C 1
ATOM 3448 O O . ASP A 1 430 ? 16.403 -1.420 -6.014 1.00 49.09 430 ASP A O 1
ATOM 3452 N N . ASP A 1 431 ? 17.385 -1.828 -8.003 1.00 60.22 431 ASP A N 1
ATOM 3453 C CA . ASP A 1 431 ? 17.764 -0.459 -8.345 1.00 60.22 431 ASP A CA 1
ATOM 3454 C C . ASP A 1 431 ? 17.717 -0.175 -9.865 1.00 60.22 431 ASP A C 1
ATOM 3456 O O . ASP A 1 431 ? 17.595 -1.070 -10.700 1.00 60.22 431 ASP A O 1
ATOM 3460 N N . GLU A 1 432 ? 17.806 1.101 -10.245 1.00 70.94 432 GLU A N 1
ATOM 3461 C CA . GLU A 1 432 ? 17.727 1.557 -11.645 1.00 70.94 432 GLU A CA 1
ATOM 3462 C C . GLU A 1 432 ? 18.932 1.100 -12.502 1.00 70.94 432 GLU A C 1
ATOM 3464 O O . GLU A 1 432 ? 18.825 0.997 -13.724 1.00 70.94 432 GLU A O 1
ATOM 3469 N N . GLN A 1 433 ? 20.074 0.787 -11.883 1.00 74.25 433 GLN A N 1
ATOM 3470 C CA . GLN A 1 433 ? 21.308 0.380 -12.567 1.00 74.25 433 GLN A CA 1
ATOM 3471 C C . GLN A 1 433 ? 21.196 -1.038 -13.131 1.00 74.25 433 GLN A C 1
ATOM 3473 O O . GLN A 1 433 ? 21.536 -1.302 -14.288 1.00 74.25 433 GLN A O 1
ATOM 3478 N N . SER A 1 434 ? 20.682 -1.943 -12.309 1.00 67.62 434 SER A N 1
ATOM 3479 C CA . SER A 1 434 ? 20.415 -3.338 -12.634 1.00 67.62 434 SER A CA 1
ATOM 3480 C C . SER A 1 434 ? 19.459 -3.479 -13.841 1.00 67.62 434 SER A C 1
ATOM 3482 O O . SER A 1 434 ? 19.667 -4.304 -14.739 1.00 67.62 434 SER A O 1
ATOM 3484 N N . VAL A 1 435 ? 18.472 -2.579 -13.941 1.00 77.50 435 VAL A N 1
ATOM 3485 C CA . VAL A 1 435 ? 17.553 -2.459 -15.082 1.00 77.50 435 VAL A CA 1
ATOM 3486 C C . VAL A 1 435 ? 18.290 -1.977 -16.337 1.00 77.50 435 VAL A C 1
ATOM 3488 O O . VAL A 1 435 ? 18.106 -2.556 -17.409 1.00 77.50 435 VAL A O 1
ATOM 3491 N N . GLY A 1 436 ? 19.162 -0.969 -16.217 1.00 83.00 436 GLY A N 1
ATOM 3492 C CA . GLY A 1 436 ? 19.977 -0.465 -17.327 1.00 83.00 436 GLY A CA 1
ATOM 3493 C C . GLY A 1 436 ? 20.901 -1.529 -17.930 1.00 83.00 436 GLY A C 1
ATOM 3494 O O . GLY A 1 436 ? 20.945 -1.687 -19.152 1.00 83.00 436 GLY A O 1
ATOM 3495 N N . TYR A 1 437 ? 21.560 -2.331 -17.085 1.00 78.62 437 TYR A N 1
ATOM 3496 C CA . TYR A 1 437 ? 22.362 -3.477 -17.532 1.00 78.62 437 TYR A CA 1
ATOM 3497 C C . TYR A 1 437 ? 21.523 -4.473 -18.344 1.00 78.62 437 TYR A C 1
ATOM 3499 O O . TYR A 1 437 ? 21.961 -4.942 -19.398 1.00 78.62 437 TYR A O 1
ATOM 3507 N N . ASN A 1 438 ? 20.304 -4.784 -17.893 1.00 75.94 438 ASN A N 1
ATOM 3508 C CA . ASN A 1 438 ? 19.427 -5.715 -18.597 1.00 75.94 438 ASN A CA 1
ATOM 3509 C C . ASN A 1 438 ? 18.998 -5.199 -19.977 1.00 75.94 438 ASN A C 1
ATOM 3511 O O . ASN A 1 438 ? 18.972 -5.970 -20.937 1.00 75.94 438 ASN A O 1
ATOM 3515 N N . ILE A 1 439 ? 18.713 -3.901 -20.099 1.00 83.31 439 ILE A N 1
ATOM 3516 C CA . ILE A 1 439 ? 18.387 -3.297 -21.395 1.00 83.31 439 ILE A CA 1
ATOM 3517 C C . ILE A 1 439 ? 19.579 -3.437 -22.350 1.00 83.31 439 ILE A C 1
ATOM 3519 O O . ILE A 1 439 ? 19.401 -3.867 -23.485 1.00 83.31 439 ILE A O 1
ATOM 3523 N N . LEU A 1 440 ? 20.801 -3.151 -21.894 1.00 81.94 440 LEU A N 1
ATOM 3524 C CA . LEU A 1 440 ? 21.989 -3.214 -22.751 1.00 81.94 440 LEU A CA 1
ATOM 3525 C C . LEU A 1 440 ? 22.356 -4.634 -23.195 1.00 81.94 440 LEU A C 1
ATOM 3527 O O . LEU A 1 440 ? 22.767 -4.825 -24.338 1.00 81.94 440 LEU A O 1
ATOM 3531 N N . ASN A 1 441 ? 22.232 -5.619 -22.304 1.00 77.75 441 ASN A N 1
ATOM 3532 C CA . ASN A 1 441 ? 22.723 -6.975 -22.565 1.00 77.75 441 ASN A CA 1
ATOM 3533 C C . ASN A 1 441 ? 21.645 -7.912 -23.117 1.00 77.75 441 ASN A C 1
ATOM 3535 O O . ASN A 1 441 ? 21.964 -8.817 -23.883 1.00 77.75 441 ASN A O 1
ATOM 3539 N N . ASN A 1 442 ? 20.378 -7.688 -22.759 1.00 71.44 442 ASN A N 1
ATOM 3540 C CA . ASN A 1 442 ? 19.269 -8.588 -23.091 1.00 71.44 442 ASN A CA 1
ATOM 3541 C C . ASN A 1 442 ? 18.172 -7.913 -23.927 1.00 71.44 442 ASN A C 1
ATOM 3543 O O . ASN A 1 442 ? 17.189 -8.558 -24.282 1.00 71.44 442 ASN A O 1
ATOM 3547 N N . ASN A 1 443 ? 18.322 -6.619 -24.228 1.00 76.50 443 ASN A N 1
ATOM 3548 C CA . ASN A 1 443 ? 17.343 -5.794 -24.932 1.00 76.50 443 ASN A CA 1
ATOM 3549 C C . ASN A 1 443 ? 15.913 -5.914 -24.394 1.00 76.50 443 ASN A C 1
ATOM 3551 O O . ASN A 1 443 ? 14.936 -5.983 -25.145 1.00 76.50 443 ASN A O 1
ATOM 3555 N N . ALA A 1 444 ? 15.804 -5.958 -23.070 1.00 79.50 444 ALA A N 1
ATOM 3556 C CA . ALA A 1 444 ? 14.543 -6.059 -22.369 1.00 79.50 444 ALA A CA 1
ATOM 3557 C C . ALA A 1 444 ? 14.492 -5.050 -21.225 1.00 79.50 444 ALA A C 1
ATOM 3559 O O . ALA A 1 444 ? 15.486 -4.796 -20.546 1.00 79.50 444 ALA A O 1
ATOM 3560 N N . TRP A 1 445 ? 13.319 -4.481 -20.991 1.00 82.19 445 TRP A N 1
ATOM 3561 C CA . TRP A 1 445 ? 13.106 -3.497 -19.943 1.00 82.19 445 TRP A CA 1
ATOM 3562 C C . TRP A 1 445 ? 12.175 -4.023 -18.876 1.00 82.19 445 TRP A C 1
ATOM 3564 O O . TRP A 1 445 ? 11.047 -4.417 -19.156 1.00 82.19 445 TRP A O 1
ATOM 3574 N N . PHE A 1 446 ? 12.660 -4.005 -17.641 1.00 78.06 446 PHE A N 1
ATOM 3575 C CA . PHE A 1 446 ? 11.866 -4.322 -16.473 1.00 78.06 446 PHE A CA 1
ATOM 3576 C C . PHE A 1 446 ? 11.169 -3.080 -15.929 1.00 78.06 446 PHE A C 1
ATOM 3578 O O . PHE A 1 446 ? 11.800 -2.061 -15.657 1.00 78.06 446 PHE A O 1
ATOM 3585 N N . THR A 1 447 ? 9.869 -3.202 -15.671 1.00 71.00 447 THR A N 1
ATOM 3586 C CA . THR A 1 447 ? 9.097 -2.207 -14.925 1.00 71.00 447 THR A CA 1
ATOM 3587 C C . THR A 1 447 ? 8.408 -2.875 -13.730 1.00 71.00 447 THR A C 1
ATOM 3589 O O . THR A 1 447 ? 7.902 -3.994 -13.867 1.00 71.00 447 THR A O 1
ATOM 3592 N N . PRO A 1 448 ? 8.303 -2.217 -12.558 1.00 62.09 448 PRO A N 1
ATOM 3593 C CA . PRO A 1 448 ? 7.644 -2.812 -11.393 1.00 62.09 448 PRO A CA 1
ATOM 3594 C C . PRO A 1 448 ? 6.194 -3.241 -11.654 1.00 62.09 448 PRO A C 1
ATOM 3596 O O . PRO A 1 448 ? 5.758 -4.269 -11.141 1.00 62.09 448 PRO A O 1
ATOM 3599 N N . ARG A 1 449 ? 5.462 -2.474 -12.476 1.00 63.19 449 ARG A N 1
ATOM 3600 C CA . ARG A 1 449 ? 4.027 -2.675 -12.735 1.00 63.19 449 ARG A CA 1
ATOM 3601 C C . ARG A 1 449 ? 3.731 -3.673 -13.857 1.00 63.19 449 ARG A C 1
ATOM 3603 O O . ARG A 1 449 ? 2.691 -4.318 -13.808 1.00 63.19 449 ARG A O 1
ATOM 3610 N N . PHE A 1 450 ? 4.614 -3.790 -14.849 1.00 67.00 450 PHE A N 1
ATOM 3611 C CA . PHE A 1 450 ? 4.375 -4.588 -16.062 1.00 67.00 450 PHE A CA 1
ATOM 3612 C C . PHE A 1 450 ? 5.376 -5.731 -16.267 1.00 67.00 450 PHE A C 1
ATOM 3614 O O . PHE A 1 450 ? 5.212 -6.551 -17.162 1.00 67.00 450 PHE A O 1
ATOM 3621 N N . GLY A 1 451 ? 6.401 -5.824 -15.422 1.00 65.31 451 GLY A N 1
ATOM 3622 C CA . GLY A 1 451 ? 7.449 -6.824 -15.559 1.00 65.31 451 GLY A CA 1
ATOM 3623 C C . GLY A 1 451 ? 8.430 -6.526 -16.692 1.00 65.31 451 GLY A C 1
ATOM 3624 O O . GLY A 1 451 ? 8.610 -5.365 -17.056 1.00 65.31 451 GLY A O 1
ATOM 3625 N N . THR A 1 452 ? 9.110 -7.560 -17.186 1.00 74.44 452 THR A N 1
ATOM 3626 C CA . THR A 1 452 ? 10.142 -7.475 -18.219 1.00 74.44 452 THR A CA 1
ATOM 3627 C C . THR A 1 452 ? 9.511 -7.556 -19.600 1.00 74.44 452 THR A C 1
ATOM 3629 O O . THR A 1 452 ? 8.809 -8.509 -19.919 1.00 74.44 452 THR A O 1
ATOM 3632 N N . VAL A 1 453 ? 9.787 -6.567 -20.440 1.00 74.62 453 VAL A N 1
ATOM 3633 C CA . VAL A 1 453 ? 9.271 -6.498 -21.805 1.00 74.62 453 VAL A CA 1
ATOM 3634 C C . VAL A 1 453 ? 10.440 -6.390 -22.786 1.00 74.62 453 VAL A C 1
ATOM 3636 O O . VAL A 1 453 ? 11.249 -5.470 -22.653 1.00 74.62 453 VAL A O 1
ATOM 3639 N N . PRO A 1 454 ? 10.571 -7.309 -23.757 1.00 76.94 454 PRO A N 1
ATOM 3640 C CA . PRO A 1 454 ? 11.606 -7.224 -24.784 1.00 76.94 454 PRO A CA 1
ATOM 3641 C C . PRO A 1 454 ? 11.315 -6.086 -25.777 1.00 76.94 454 PRO A C 1
ATOM 3643 O O . PRO A 1 454 ? 10.184 -5.933 -26.230 1.00 76.94 454 PRO A O 1
ATOM 3646 N N . PHE A 1 455 ? 12.339 -5.308 -26.145 1.00 68.38 455 PHE A N 1
ATOM 3647 C CA . PHE A 1 455 ? 12.224 -4.160 -27.058 1.00 68.38 455 PHE A CA 1
ATOM 3648 C C . PHE A 1 455 ? 12.365 -4.507 -28.554 1.00 68.38 455 PHE A C 1
ATOM 3650 O O . PHE A 1 455 ? 12.093 -3.657 -29.399 1.00 68.38 455 PHE A O 1
ATOM 3657 N N . GLY A 1 456 ? 12.781 -5.732 -28.901 1.00 57.34 456 GLY A N 1
ATOM 3658 C CA . GLY A 1 456 ? 13.154 -6.144 -30.268 1.00 57.34 456 GLY A CA 1
ATOM 3659 C C . GLY A 1 456 ? 14.642 -6.520 -30.348 1.00 57.34 456 GLY A C 1
ATOM 3660 O O . GLY A 1 456 ? 15.209 -6.881 -29.322 1.00 57.34 456 GLY A O 1
ATOM 3661 N N . PRO A 1 457 ? 15.319 -6.487 -31.511 1.00 53.03 457 PRO A N 1
ATOM 3662 C CA . PRO A 1 457 ? 16.776 -6.654 -31.607 1.00 53.03 457 PRO A CA 1
ATOM 3663 C C . PRO A 1 457 ? 17.537 -5.306 -31.643 1.00 53.03 457 PRO A C 1
ATOM 3665 O O . PRO A 1 457 ? 17.422 -4.531 -32.595 1.00 53.03 457 PRO A O 1
ATOM 3668 N N . GLY A 1 458 ? 18.379 -5.042 -30.636 1.00 63.12 458 GLY A N 1
ATOM 3669 C CA . GLY A 1 458 ? 19.204 -3.826 -30.527 1.00 63.12 458 GLY A CA 1
ATOM 3670 C C . GLY A 1 458 ? 18.399 -2.520 -30.399 1.00 63.12 458 GLY A C 1
ATOM 3671 O O . GLY A 1 458 ? 17.340 -2.485 -29.783 1.00 63.12 458 GLY A O 1
ATOM 3672 N N . VAL A 1 459 ? 18.883 -1.431 -31.010 1.00 65.19 459 VAL A N 1
ATOM 3673 C CA . VAL A 1 459 ? 18.248 -0.089 -30.960 1.00 65.19 459 VAL A CA 1
ATOM 3674 C C . VAL A 1 459 ? 17.010 0.069 -31.863 1.00 65.19 459 VAL A C 1
ATOM 3676 O O . VAL A 1 459 ? 16.417 1.145 -31.907 1.00 65.19 459 VAL A O 1
ATOM 3679 N N . LYS A 1 460 ? 16.618 -0.971 -32.613 1.00 70.06 460 LYS A N 1
ATOM 3680 C CA . LYS A 1 460 ? 15.435 -0.958 -33.490 1.00 70.06 460 LYS A CA 1
ATOM 3681 C C . LYS A 1 460 ? 14.205 -1.403 -32.702 1.00 70.06 460 LYS A C 1
ATOM 3683 O O . LYS A 1 460 ? 13.805 -2.562 -32.771 1.00 70.06 460 LYS A O 1
ATOM 3688 N N . ILE A 1 461 ? 13.663 -0.467 -31.935 1.00 83.25 461 ILE A N 1
ATOM 3689 C CA . ILE A 1 461 ? 12.510 -0.689 -31.065 1.00 83.25 461 ILE A CA 1
ATOM 3690 C C . ILE A 1 461 ? 11.216 -0.716 -31.891 1.00 83.25 461 ILE A C 1
ATOM 3692 O O . ILE A 1 461 ? 11.004 0.158 -32.735 1.00 83.25 461 ILE A O 1
ATOM 3696 N N . ASP A 1 462 ? 10.344 -1.693 -31.630 1.00 85.50 462 ASP A N 1
ATOM 3697 C CA . ASP A 1 462 ? 8.962 -1.666 -32.121 1.00 85.50 462 ASP A CA 1
ATOM 3698 C C . ASP A 1 462 ? 8.135 -0.677 -31.286 1.00 85.50 462 ASP A C 1
ATOM 3700 O O . ASP A 1 462 ? 7.762 -0.944 -30.144 1.00 85.50 462 ASP A O 1
ATOM 3704 N N . TRP A 1 463 ? 7.855 0.493 -31.858 1.00 89.81 463 TRP A N 1
ATOM 3705 C CA . TRP A 1 463 ? 7.094 1.549 -31.188 1.00 89.81 463 TRP A CA 1
ATOM 3706 C C . TRP A 1 463 ? 5.579 1.299 -31.151 1.00 89.81 463 TRP A C 1
ATOM 3708 O O . TRP A 1 463 ? 4.860 2.109 -30.579 1.00 89.81 463 TRP A O 1
ATOM 3718 N N . SER A 1 464 ? 5.087 0.198 -31.731 1.00 87.88 464 SER A N 1
ATOM 3719 C CA . SER A 1 464 ? 3.682 -0.230 -31.635 1.00 87.88 464 SER A CA 1
ATOM 3720 C C . SER A 1 464 ? 3.416 -1.212 -30.486 1.00 87.88 464 SER A C 1
ATOM 3722 O O . SER A 1 464 ? 2.292 -1.684 -30.313 1.00 87.88 464 SER A O 1
ATOM 3724 N N . LEU A 1 465 ? 4.445 -1.515 -29.690 1.00 84.81 465 LEU A N 1
ATOM 3725 C CA . LEU A 1 465 ? 4.421 -2.542 -28.658 1.00 84.81 465 LEU A CA 1
ATOM 3726 C C . LEU A 1 465 ? 3.390 -2.254 -27.551 1.00 84.81 465 LEU A C 1
ATOM 3728 O O . LEU A 1 465 ? 3.608 -1.415 -26.675 1.00 84.81 465 LEU A O 1
ATOM 3732 N N . ASP A 1 466 ? 2.304 -3.029 -27.540 1.00 85.12 466 ASP A N 1
ATOM 3733 C CA . ASP A 1 466 ? 1.277 -3.029 -26.488 1.00 85.12 466 ASP A CA 1
ATOM 3734 C C . ASP A 1 466 ? 0.886 -4.461 -26.052 1.00 85.12 466 ASP A C 1
ATOM 3736 O O . ASP A 1 466 ? -0.244 -4.909 -26.264 1.00 85.12 466 ASP A O 1
ATOM 3740 N N . PRO A 1 467 ? 1.811 -5.220 -25.432 1.00 79.06 467 PRO A N 1
ATOM 3741 C CA . PRO A 1 467 ? 1.589 -6.616 -25.050 1.00 79.06 467 PRO A CA 1
ATOM 3742 C C . PRO A 1 467 ? 0.519 -6.786 -23.963 1.00 79.06 467 PRO A C 1
ATOM 3744 O O . PRO A 1 467 ? 0.063 -7.901 -23.723 1.00 79.06 467 PRO A O 1
ATOM 3747 N N . PHE A 1 468 ? 0.115 -5.698 -23.302 1.00 78.06 468 PHE A N 1
ATOM 3748 C CA . PHE A 1 468 ? -0.864 -5.717 -22.215 1.00 78.06 468 PHE A CA 1
ATOM 3749 C C . PHE A 1 468 ? -2.213 -5.112 -22.605 1.00 78.06 468 PHE A C 1
ATOM 3751 O O . PHE A 1 468 ? -3.106 -5.074 -21.758 1.00 78.06 468 PHE A O 1
ATOM 3758 N N . SER A 1 469 ? -2.363 -4.613 -23.841 1.00 78.00 469 SER A N 1
ATOM 3759 C CA . SER A 1 469 ? -3.541 -3.841 -24.267 1.00 78.00 469 SER A CA 1
ATOM 3760 C C . SER A 1 469 ? -3.883 -2.731 -23.260 1.00 78.00 469 SER A C 1
ATOM 3762 O O . SER A 1 469 ? -5.026 -2.590 -22.817 1.00 78.00 469 SER A O 1
ATOM 3764 N N . ASN A 1 470 ? -2.862 -1.998 -22.798 1.00 78.06 470 ASN A N 1
ATOM 3765 C CA . ASN A 1 470 ? -2.957 -1.131 -21.628 1.00 78.06 470 ASN A CA 1
ATOM 3766 C C . ASN A 1 470 ? -2.427 0.280 -21.906 1.00 78.06 470 ASN A C 1
ATOM 3768 O O . ASN A 1 470 ? -1.228 0.504 -22.058 1.00 78.06 470 ASN A O 1
ATOM 3772 N N . ARG A 1 471 ? -3.315 1.280 -21.833 1.00 81.62 471 ARG A N 1
ATOM 3773 C CA . ARG A 1 471 ? -2.962 2.695 -22.053 1.00 81.62 471 ARG A CA 1
ATOM 3774 C C . ARG A 1 471 ? -1.817 3.207 -21.171 1.00 81.62 471 ARG A C 1
ATOM 3776 O O . ARG A 1 471 ? -1.045 4.051 -21.607 1.00 81.62 471 ARG A O 1
ATOM 3783 N N . SER A 1 472 ? -1.703 2.725 -19.929 1.00 80.31 472 SER A N 1
ATOM 3784 C CA . SER A 1 472 ? -0.648 3.156 -19.006 1.00 80.31 472 SER A CA 1
ATOM 3785 C C . SER A 1 472 ? 0.701 2.549 -19.369 1.00 80.31 472 SER A C 1
ATOM 3787 O O . SER A 1 472 ? 1.716 3.197 -19.140 1.00 80.31 472 SER A O 1
ATOM 3789 N N . TRP A 1 473 ? 0.717 1.345 -19.950 1.00 86.06 473 TRP A N 1
ATOM 3790 C CA . TRP A 1 473 ? 1.922 0.779 -20.550 1.00 86.06 473 TRP A CA 1
ATOM 3791 C C . TRP A 1 473 ? 2.371 1.628 -21.743 1.00 86.06 473 TRP A C 1
ATOM 3793 O O . TRP A 1 473 ? 3.501 2.110 -21.752 1.00 86.06 473 TRP A O 1
ATOM 3803 N N . VAL A 1 474 ? 1.464 1.886 -22.691 1.00 90.19 474 VAL A N 1
ATOM 3804 C CA . VAL A 1 474 ? 1.747 2.686 -23.893 1.00 90.19 474 VAL A CA 1
ATOM 3805 C C . VAL A 1 474 ? 2.270 4.076 -23.511 1.00 90.19 474 VAL A C 1
ATOM 3807 O O . VAL A 1 474 ? 3.323 4.496 -23.983 1.00 90.19 474 VAL A O 1
ATOM 3810 N N . TRP A 1 475 ? 1.608 4.764 -22.577 1.00 90.81 475 TRP A N 1
ATOM 3811 C CA . TRP A 1 475 ? 2.071 6.051 -22.052 1.00 90.81 475 TRP A CA 1
ATOM 3812 C C . TRP A 1 475 ? 3.478 5.970 -21.432 1.00 90.81 475 TRP A C 1
ATOM 3814 O O . TRP A 1 475 ? 4.348 6.775 -21.770 1.00 90.81 475 TRP A O 1
ATOM 3824 N N . LEU A 1 476 ? 3.731 4.972 -20.572 1.00 89.62 476 LEU A N 1
ATOM 3825 C CA . LEU A 1 476 ? 5.024 4.760 -19.906 1.00 89.62 476 LEU A CA 1
ATOM 3826 C C . LEU A 1 476 ? 6.156 4.479 -20.912 1.00 89.62 476 LEU A C 1
ATOM 3828 O O . LEU A 1 476 ? 7.290 4.931 -20.729 1.00 89.62 476 LEU A O 1
ATOM 3832 N N . PHE A 1 477 ? 5.845 3.740 -21.972 1.00 92.12 477 PHE A N 1
ATOM 3833 C CA . PHE A 1 477 ? 6.779 3.391 -23.030 1.00 92.12 477 PHE A CA 1
ATOM 3834 C C . PHE A 1 477 ? 7.099 4.596 -23.923 1.00 92.12 477 PHE A C 1
ATOM 3836 O O . PHE A 1 477 ? 8.270 4.931 -24.110 1.00 92.12 477 PHE A O 1
ATOM 3843 N N . HIS A 1 478 ? 6.078 5.325 -24.385 1.00 93.25 478 HIS A N 1
ATOM 3844 C CA . HIS A 1 478 ? 6.256 6.496 -25.248 1.00 93.25 478 HIS A CA 1
ATOM 3845 C C . HIS A 1 478 ? 6.841 7.719 -24.533 1.00 93.25 478 HIS A C 1
ATOM 3847 O O . HIS A 1 478 ? 7.337 8.612 -25.218 1.00 93.25 478 HIS A O 1
ATOM 3853 N N . GLN A 1 479 ? 6.856 7.781 -23.198 1.00 94.25 479 GLN A N 1
ATOM 3854 C CA . GLN A 1 479 ? 7.633 8.798 -22.473 1.00 94.25 479 GLN A CA 1
ATOM 3855 C C . GLN A 1 479 ? 9.128 8.453 -22.320 1.00 94.25 479 GLN A C 1
ATOM 3857 O O . GLN A 1 479 ? 9.879 9.224 -21.724 1.00 94.25 479 GLN A O 1
ATOM 3862 N N . LEU A 1 480 ? 9.566 7.296 -22.835 1.00 94.75 480 LEU A N 1
ATOM 3863 C CA . LEU A 1 480 ? 10.946 6.800 -22.763 1.00 94.75 480 LEU A CA 1
ATOM 3864 C C . LEU A 1 480 ? 11.455 6.631 -21.323 1.00 94.75 480 LEU A C 1
ATOM 3866 O O . LEU A 1 480 ? 12.602 6.952 -21.008 1.00 94.75 480 LEU A O 1
ATOM 3870 N N . ALA A 1 481 ? 10.598 6.134 -20.424 1.00 91.94 481 ALA A N 1
ATOM 3871 C CA . ALA A 1 481 ? 10.913 6.058 -18.996 1.00 91.94 481 ALA A CA 1
ATOM 3872 C C . ALA A 1 481 ? 12.187 5.251 -18.690 1.00 91.94 481 ALA A C 1
ATOM 3874 O O . ALA A 1 481 ? 12.891 5.594 -17.744 1.00 91.94 481 ALA A O 1
ATOM 3875 N N . PHE A 1 482 ? 12.509 4.253 -19.518 1.00 91.12 482 PHE A N 1
ATOM 3876 C CA . PHE A 1 482 ? 13.704 3.410 -19.412 1.00 91.12 482 PHE A CA 1
ATOM 3877 C C . PHE A 1 482 ? 15.036 4.131 -19.659 1.00 91.12 482 PHE A C 1
ATOM 3879 O O . PHE A 1 482 ? 16.088 3.610 -19.295 1.00 91.12 482 PHE A O 1
ATOM 3886 N N . ILE A 1 483 ? 15.030 5.336 -20.247 1.00 93.44 483 ILE A N 1
ATOM 3887 C CA . ILE A 1 483 ? 16.263 6.119 -20.445 1.00 93.44 483 ILE A CA 1
ATOM 3888 C C . ILE A 1 483 ? 16.955 6.391 -19.106 1.00 93.44 483 ILE A C 1
ATOM 3890 O O . ILE A 1 483 ? 18.179 6.349 -19.036 1.00 93.44 483 ILE A O 1
ATOM 3894 N N . LYS A 1 484 ? 16.200 6.624 -18.024 1.00 90.88 484 LYS A N 1
ATOM 3895 C CA . LYS A 1 484 ? 16.796 6.868 -16.699 1.00 90.88 484 LYS A CA 1
ATOM 3896 C C . LYS A 1 484 ? 17.632 5.672 -16.221 1.00 90.88 484 LYS A C 1
ATOM 3898 O O . LYS A 1 484 ? 18.696 5.869 -15.647 1.00 90.88 484 LYS A O 1
ATOM 3903 N N . ASP A 1 485 ? 17.174 4.456 -16.509 1.00 89.31 485 ASP A N 1
ATOM 3904 C CA . ASP A 1 485 ? 17.812 3.212 -16.085 1.00 89.31 485 ASP A CA 1
ATOM 3905 C C . ASP A 1 485 ? 19.147 3.033 -16.836 1.00 89.31 485 ASP A C 1
ATOM 3907 O O . ASP A 1 485 ? 20.188 2.772 -16.235 1.00 89.31 485 ASP A O 1
ATOM 3911 N N . LEU A 1 486 ? 19.151 3.318 -18.145 1.00 90.31 486 LEU A N 1
ATOM 3912 C CA . LEU A 1 486 ? 20.353 3.328 -18.990 1.00 90.31 486 LEU A CA 1
ATOM 3913 C C . LEU A 1 486 ? 21.375 4.404 -18.592 1.00 90.31 486 LEU A C 1
ATOM 3915 O O . LEU A 1 486 ? 22.575 4.146 -18.610 1.00 90.31 486 LEU A O 1
ATOM 3919 N N . LEU A 1 487 ? 20.925 5.608 -18.232 1.00 90.19 487 LEU A N 1
ATOM 3920 C CA . LEU A 1 487 ? 21.825 6.683 -17.799 1.00 90.19 487 LEU A CA 1
ATOM 3921 C C . LEU A 1 487 ? 22.398 6.431 -16.397 1.00 90.19 487 LEU A C 1
ATOM 3923 O O . LEU A 1 487 ? 23.513 6.852 -16.105 1.00 90.19 487 LEU A O 1
ATOM 3927 N N . ASN A 1 488 ? 21.655 5.754 -15.517 1.00 85.44 488 ASN A N 1
ATOM 3928 C CA . ASN A 1 488 ? 22.178 5.345 -14.214 1.00 85.44 488 ASN A CA 1
ATOM 3929 C C . ASN A 1 488 ? 23.214 4.227 -14.329 1.00 85.44 488 ASN A C 1
ATOM 3931 O O . ASN A 1 488 ? 24.170 4.238 -13.563 1.00 85.44 488 ASN A O 1
ATOM 3935 N N . TYR A 1 489 ? 23.060 3.311 -15.289 1.00 86.12 489 TYR A N 1
ATOM 3936 C CA . TYR A 1 489 ? 24.066 2.286 -15.570 1.00 86.12 489 TYR A CA 1
ATOM 3937 C C . TYR A 1 489 ? 25.459 2.889 -15.836 1.00 86.12 489 TYR A C 1
ATOM 3939 O O . TYR A 1 489 ? 26.447 2.457 -15.244 1.00 86.12 489 TYR A O 1
ATOM 3947 N N . ASP A 1 490 ? 25.528 3.951 -16.641 1.00 86.12 490 ASP A N 1
ATOM 3948 C CA . ASP A 1 490 ? 26.786 4.620 -17.001 1.00 86.12 490 ASP A CA 1
ATOM 3949 C C . ASP A 1 490 ? 27.453 5.393 -15.842 1.00 86.12 490 ASP A C 1
ATOM 3951 O O . ASP A 1 490 ? 28.588 5.845 -15.984 1.00 86.12 490 ASP A O 1
ATOM 3955 N N . LYS A 1 491 ? 26.800 5.559 -14.680 1.00 82.44 491 LYS A N 1
ATOM 3956 C CA . LYS A 1 491 ? 27.446 6.197 -13.514 1.00 82.44 491 LYS A CA 1
ATOM 3957 C C . LYS A 1 491 ? 28.603 5.364 -12.957 1.00 82.44 491 LYS A C 1
ATOM 3959 O O . LYS A 1 491 ? 29.574 5.947 -12.480 1.00 82.44 491 LYS A O 1
ATOM 3964 N N . ASP A 1 492 ? 28.507 4.038 -13.063 1.00 69.56 492 ASP A N 1
ATOM 3965 C CA . ASP A 1 492 ? 29.515 3.093 -12.567 1.00 69.56 492 ASP A CA 1
ATOM 3966 C C . ASP A 1 492 ? 30.289 2.398 -13.702 1.00 69.56 492 ASP A C 1
ATOM 3968 O O . ASP A 1 492 ? 31.355 1.824 -13.468 1.00 69.56 492 ASP A O 1
ATOM 3972 N N . ASP A 1 493 ? 29.786 2.468 -14.940 1.00 72.06 493 ASP A N 1
ATOM 3973 C CA . ASP A 1 493 ? 30.467 1.992 -16.145 1.00 72.06 493 ASP A CA 1
ATOM 3974 C C . ASP A 1 493 ? 30.962 3.176 -16.990 1.00 72.06 493 ASP A C 1
ATOM 3976 O O . ASP A 1 493 ? 30.211 3.822 -17.722 1.00 72.06 493 ASP A O 1
ATOM 3980 N N . SER A 1 494 ? 32.272 3.425 -16.948 1.00 73.31 494 SER A N 1
ATOM 3981 C CA . SER A 1 494 ? 32.919 4.504 -17.702 1.00 73.31 494 SER A CA 1
ATOM 3982 C C . SER A 1 494 ? 32.971 4.281 -19.221 1.00 73.31 494 SER A C 1
ATOM 3984 O O . SER A 1 494 ? 33.511 5.122 -19.941 1.00 73.31 494 SER A O 1
ATOM 3986 N N . SER A 1 495 ? 32.419 3.177 -19.741 1.00 79.06 495 SER A N 1
ATOM 3987 C CA . SER A 1 495 ? 32.404 2.881 -21.177 1.00 79.06 495 SER A CA 1
ATOM 3988 C C . SER A 1 495 ? 31.395 3.702 -21.990 1.00 79.06 495 SER A C 1
ATOM 3990 O O . SER A 1 495 ? 31.507 3.727 -23.217 1.00 79.06 495 SER A O 1
ATOM 3992 N N . GLY A 1 496 ? 30.424 4.374 -21.353 1.00 84.06 496 GLY A N 1
ATOM 3993 C CA . GLY A 1 496 ? 29.442 5.239 -22.032 1.00 84.06 496 GLY A CA 1
ATOM 3994 C C . GLY A 1 496 ? 28.464 4.492 -22.954 1.00 84.06 496 GLY A C 1
ATOM 3995 O O . GLY A 1 496 ? 27.922 5.062 -23.915 1.00 84.06 496 GLY A O 1
ATOM 3996 N N . LYS A 1 497 ? 28.284 3.186 -22.724 1.00 88.56 497 LYS A N 1
ATOM 3997 C CA . LYS A 1 497 ? 27.424 2.318 -23.539 1.00 88.56 497 LYS A CA 1
ATOM 3998 C C . LYS A 1 497 ? 25.947 2.651 -23.363 1.00 88.56 497 LYS A C 1
ATOM 4000 O O . LYS A 1 497 ? 25.226 2.657 -24.360 1.00 88.56 497 LYS A O 1
ATOM 4005 N N . GLY A 1 498 ? 25.507 2.956 -22.143 1.00 90.50 498 GLY A N 1
ATOM 4006 C CA . GLY A 1 498 ? 24.138 3.369 -21.838 1.00 90.50 498 GLY A CA 1
ATOM 4007 C C . GLY A 1 498 ? 23.744 4.626 -22.605 1.00 90.50 498 GLY A C 1
ATOM 4008 O O . GLY A 1 498 ? 22.741 4.639 -23.316 1.00 90.50 498 GLY A O 1
ATOM 4009 N N . LEU A 1 499 ? 24.584 5.655 -22.560 1.00 92.38 499 LEU 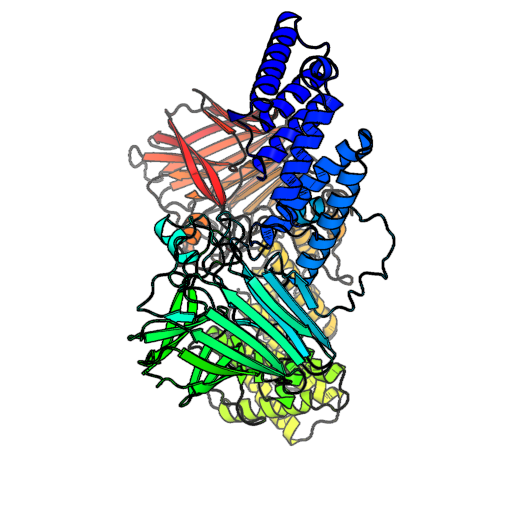A N 1
ATOM 4010 C CA . LEU A 1 499 ? 24.397 6.931 -23.239 1.00 92.38 499 LEU A CA 1
ATOM 4011 C C . LEU A 1 499 ? 24.392 6.773 -24.764 1.00 92.38 499 LEU A C 1
ATOM 4013 O O . LEU A 1 499 ? 23.560 7.367 -25.455 1.00 92.38 499 LEU A O 1
ATOM 4017 N N . SER A 1 500 ? 25.277 5.925 -25.294 1.00 90.94 500 SER A N 1
ATOM 4018 C CA . SER A 1 500 ? 25.307 5.587 -26.722 1.00 90.94 500 SER A CA 1
ATOM 4019 C C . SER A 1 500 ? 24.032 4.859 -27.163 1.00 90.94 500 SER A C 1
ATOM 4021 O O . SER A 1 500 ? 23.477 5.165 -28.222 1.00 90.94 500 SER A O 1
ATOM 4023 N N . PHE A 1 501 ? 23.526 3.936 -26.339 1.00 91.12 501 PHE A N 1
ATOM 4024 C CA . PHE A 1 501 ? 22.261 3.245 -26.583 1.00 91.12 501 PHE A CA 1
ATOM 4025 C C . PHE A 1 501 ? 21.082 4.222 -26.546 1.00 91.12 501 PHE A C 1
ATOM 4027 O O . PHE A 1 501 ? 20.264 4.222 -27.465 1.00 91.12 501 PHE A O 1
ATOM 4034 N N . CYS A 1 502 ? 21.034 5.117 -25.554 1.00 94.19 502 CYS A N 1
ATOM 4035 C CA . CYS A 1 502 ? 20.040 6.186 -25.464 1.00 94.19 502 CYS A CA 1
ATOM 4036 C C . CYS A 1 502 ? 19.997 7.039 -26.739 1.00 94.19 502 CYS A C 1
ATOM 4038 O O . CYS A 1 502 ? 18.914 7.287 -27.266 1.00 94.19 502 CYS A O 1
ATOM 4040 N N . LEU A 1 503 ? 21.148 7.445 -27.290 1.00 94.69 503 LEU A N 1
ATOM 4041 C CA . LEU A 1 503 ? 21.190 8.185 -28.556 1.00 94.69 503 LEU A CA 1
ATOM 4042 C C . LEU A 1 503 ? 20.577 7.382 -29.716 1.00 94.69 503 LEU A C 1
ATOM 4044 O O . LEU A 1 503 ? 19.830 7.937 -30.523 1.00 94.69 503 LEU A O 1
ATOM 4048 N N . GLY A 1 504 ? 20.866 6.079 -29.793 1.00 93.19 504 GLY A N 1
ATOM 4049 C CA . GLY A 1 504 ? 20.263 5.178 -30.778 1.00 93.19 504 GLY A CA 1
ATOM 4050 C C . GLY A 1 504 ? 18.742 5.070 -30.631 1.00 93.19 504 GLY A C 1
ATOM 4051 O O . GLY A 1 504 ? 18.023 5.171 -31.623 1.00 93.19 504 GLY A O 1
ATOM 4052 N N . VAL A 1 505 ? 18.250 4.954 -29.395 1.00 93.62 505 VAL A N 1
ATOM 4053 C CA . VAL A 1 505 ? 16.815 4.942 -29.071 1.00 93.62 505 VAL A CA 1
ATOM 4054 C C . VAL A 1 505 ? 16.138 6.236 -29.508 1.00 93.62 505 VAL A C 1
ATOM 4056 O O . VAL A 1 505 ? 15.092 6.183 -30.149 1.00 93.62 505 VAL A O 1
ATOM 4059 N N . LEU A 1 506 ? 16.729 7.399 -29.211 1.00 96.25 506 LEU A N 1
ATOM 4060 C CA . LEU A 1 506 ? 16.161 8.689 -29.610 1.00 96.25 506 LEU A CA 1
ATOM 4061 C C . LEU A 1 506 ? 16.082 8.826 -31.134 1.00 96.25 506 LEU A C 1
ATOM 4063 O O . LEU A 1 506 ? 15.064 9.289 -31.650 1.00 96.25 506 LEU A O 1
ATOM 4067 N N . LYS A 1 507 ? 17.125 8.399 -31.859 1.00 95.38 507 LYS A N 1
ATOM 4068 C CA . LYS A 1 507 ? 17.127 8.387 -33.331 1.00 95.38 507 LYS A CA 1
ATOM 4069 C C . LYS A 1 507 ? 16.045 7.456 -33.880 1.00 95.38 507 LYS A C 1
ATOM 4071 O O . LYS A 1 507 ? 15.264 7.885 -34.724 1.00 95.38 507 LYS A O 1
ATOM 4076 N N . SER A 1 508 ? 15.936 6.239 -33.342 1.00 93.62 508 SER A N 1
ATOM 4077 C CA . SER A 1 508 ? 14.885 5.285 -33.717 1.00 93.62 508 SER A CA 1
ATOM 4078 C C . SER A 1 508 ? 13.487 5.853 -33.465 1.00 93.62 508 SER A C 1
ATOM 4080 O O . SER A 1 508 ? 12.633 5.805 -34.352 1.00 93.62 508 SER A O 1
ATOM 4082 N N . TRP A 1 509 ? 13.245 6.436 -32.288 1.00 95.06 509 TRP A N 1
ATOM 4083 C CA . TRP A 1 509 ? 11.958 7.046 -31.966 1.00 95.06 509 TRP A CA 1
ATOM 4084 C C . TRP A 1 509 ? 11.619 8.169 -32.945 1.00 95.06 509 TRP A C 1
ATOM 4086 O O . TRP A 1 509 ? 10.507 8.217 -33.471 1.00 95.06 509 TRP A O 1
ATOM 4096 N N . TRP A 1 510 ? 12.586 9.047 -33.227 1.00 96.19 510 TRP A N 1
ATOM 4097 C CA . TRP A 1 510 ? 12.409 10.169 -34.142 1.00 96.19 510 TRP A CA 1
ATOM 4098 C C . TRP A 1 510 ? 12.085 9.712 -35.563 1.00 96.19 510 TRP A C 1
ATOM 4100 O O . TRP A 1 510 ? 11.116 10.189 -36.142 1.00 96.19 510 TRP A O 1
ATOM 4110 N N . GLU A 1 511 ? 12.831 8.756 -36.114 1.00 94.50 511 GLU A N 1
ATOM 4111 C CA . GLU A 1 511 ? 12.588 8.232 -37.464 1.00 94.50 511 GLU A CA 1
ATOM 4112 C C . GLU A 1 511 ? 11.168 7.683 -37.641 1.00 94.50 511 GLU A C 1
ATOM 4114 O O . GLU A 1 511 ? 10.572 7.886 -38.696 1.00 94.50 511 GLU A O 1
ATOM 4119 N N . ASN A 1 512 ? 10.610 7.055 -36.602 1.00 93.50 512 ASN A N 1
ATOM 4120 C CA . ASN A 1 512 ? 9.278 6.453 -36.647 1.00 93.50 512 ASN A CA 1
ATOM 4121 C C . ASN A 1 512 ? 8.138 7.433 -36.317 1.00 93.50 512 ASN A C 1
ATOM 4123 O O . ASN A 1 512 ? 7.000 7.188 -36.707 1.00 93.50 512 ASN A O 1
ATOM 4127 N N . ASN A 1 513 ? 8.410 8.536 -35.606 1.00 95.06 513 ASN A N 1
ATOM 4128 C CA . ASN A 1 513 ? 7.359 9.397 -35.041 1.00 95.06 513 ASN A CA 1
ATOM 4129 C C . ASN A 1 513 ? 7.444 10.880 -35.454 1.00 95.06 513 ASN A C 1
ATOM 4131 O O . ASN A 1 513 ? 6.539 11.664 -35.145 1.00 95.06 513 ASN A O 1
ATOM 4135 N N . LYS A 1 514 ? 8.492 11.306 -36.173 1.00 94.38 514 LYS A N 1
ATOM 4136 C CA . LYS A 1 514 ? 8.704 12.716 -36.561 1.00 94.38 514 LYS A CA 1
ATOM 4137 C C . LYS A 1 514 ? 7.624 13.302 -37.470 1.00 94.38 514 LYS A C 1
ATOM 4139 O O . LYS A 1 514 ? 7.502 14.520 -37.498 1.00 94.38 514 LYS A O 1
ATOM 4144 N N . ASP A 1 515 ? 6.827 12.485 -38.152 1.00 95.38 515 ASP A N 1
ATOM 4145 C CA . ASP A 1 515 ? 5.761 12.949 -39.055 1.00 95.38 515 ASP A CA 1
ATOM 4146 C C . ASP A 1 515 ? 4.352 12.745 -38.462 1.00 95.38 515 ASP A C 1
ATOM 4148 O O . ASP A 1 515 ? 3.356 13.171 -39.043 1.00 95.38 515 ASP A O 1
ATOM 4152 N N . VAL A 1 516 ? 4.249 12.156 -37.260 1.00 94.94 516 VAL A N 1
ATOM 4153 C CA . VAL A 1 516 ? 2.970 11.976 -36.557 1.00 94.94 516 VAL A CA 1
ATOM 4154 C C . VAL A 1 516 ? 2.430 13.344 -36.100 1.00 94.94 516 VAL A C 1
ATOM 4156 O O . VAL A 1 516 ? 3.194 14.120 -35.499 1.00 94.94 516 VAL A O 1
ATOM 4159 N N . PRO A 1 517 ? 1.141 13.659 -36.355 1.00 93.88 517 PRO A N 1
ATOM 4160 C CA . PRO A 1 517 ? 0.530 14.929 -35.970 1.00 93.88 517 PRO A CA 1
ATOM 4161 C C . PRO A 1 517 ? 0.316 15.026 -34.456 1.00 93.88 517 PRO A C 1
ATOM 4163 O O . PRO A 1 517 ? 0.044 14.025 -33.794 1.00 93.88 517 PRO A O 1
ATOM 4166 N N . PHE A 1 518 ? 0.355 16.249 -33.921 1.00 94.94 518 PHE A N 1
ATOM 4167 C CA . PHE A 1 518 ? 0.167 16.534 -32.490 1.00 94.94 518 PHE A CA 1
ATOM 4168 C C . PHE A 1 518 ? -1.183 16.085 -31.912 1.00 94.94 518 PHE A C 1
ATOM 4170 O O . PHE A 1 518 ? -1.302 15.926 -30.707 1.00 94.94 518 PHE A O 1
ATOM 4177 N N . THR A 1 519 ? -2.183 15.824 -32.755 1.00 90.62 519 THR A N 1
ATOM 4178 C CA . THR A 1 519 ? -3.496 15.299 -32.347 1.00 90.62 519 THR A CA 1
ATOM 4179 C C . THR A 1 519 ? -3.483 13.810 -31.978 1.00 90.62 519 THR A C 1
ATOM 4181 O O . THR A 1 519 ? -4.532 13.258 -31.671 1.00 90.62 519 THR A O 1
ATOM 4184 N N . SER A 1 520 ? -2.345 13.118 -32.089 1.00 91.31 520 SER A N 1
ATOM 4185 C CA . SER A 1 520 ? -2.223 11.724 -31.656 1.00 91.31 520 SER A CA 1
ATOM 4186 C C . SER A 1 520 ? -2.056 11.646 -30.140 1.00 91.31 520 SER A C 1
ATOM 4188 O O . SER A 1 520 ? -0.972 11.915 -29.629 1.00 91.31 520 SER A O 1
ATOM 4190 N N . ASP A 1 521 ? -3.088 11.178 -29.439 1.00 83.69 521 ASP A N 1
ATOM 4191 C CA . ASP A 1 521 ? -3.082 11.023 -27.974 1.00 83.69 521 ASP A CA 1
ATOM 4192 C C . ASP A 1 521 ? -2.131 9.919 -27.466 1.00 83.69 521 ASP A C 1
ATOM 4194 O O . ASP A 1 521 ? -1.906 9.787 -26.264 1.00 83.69 521 ASP A O 1
ATOM 4198 N N . VAL A 1 522 ? -1.560 9.120 -28.374 1.00 87.31 522 VAL A N 1
ATOM 4199 C CA . VAL A 1 522 ? -0.570 8.078 -28.059 1.00 87.31 522 VAL A CA 1
ATOM 4200 C C . VAL A 1 522 ? 0.846 8.650 -28.100 1.00 87.31 522 VAL A C 1
ATOM 4202 O O . VAL A 1 522 ? 1.578 8.611 -27.113 1.00 87.31 522 VAL A O 1
ATOM 4205 N N . VAL A 1 523 ? 1.241 9.205 -29.249 1.00 92.12 523 VAL A N 1
ATOM 4206 C CA . VAL A 1 523 ? 2.606 9.712 -29.462 1.00 92.12 523 VAL A CA 1
ATOM 4207 C C . VAL A 1 523 ? 2.781 11.063 -28.782 1.00 92.12 523 VAL A C 1
ATOM 4209 O O . VAL A 1 523 ? 3.781 11.295 -28.100 1.00 92.12 523 VAL A O 1
ATOM 4212 N N . TRP A 1 524 ? 1.792 11.939 -28.934 1.00 94.75 524 TRP A N 1
ATOM 4213 C CA . TRP A 1 524 ? 1.770 13.301 -28.417 1.00 94.75 524 TRP A CA 1
ATOM 4214 C C . TRP A 1 524 ? 0.767 13.426 -27.271 1.00 94.75 524 TRP A C 1
ATOM 4216 O O . TRP A 1 524 ? -0.038 14.348 -27.226 1.00 94.75 524 TRP A O 1
ATOM 4226 N N . HIS A 1 525 ? 0.817 12.484 -26.329 1.00 93.62 525 HIS A N 1
ATOM 4227 C CA . HIS A 1 525 ? 0.109 12.604 -25.058 1.00 93.62 525 HIS A CA 1
ATOM 4228 C C . HIS A 1 525 ? 0.604 13.843 -24.290 1.00 93.62 525 HIS A C 1
ATOM 4230 O O . HIS A 1 525 ? 1.815 14.079 -24.237 1.00 93.62 525 HIS A O 1
ATOM 4236 N N . ASP A 1 526 ? -0.297 14.583 -23.639 1.00 89.38 526 ASP A N 1
ATOM 4237 C CA . ASP A 1 526 ? -0.018 15.862 -22.961 1.00 89.38 526 ASP A CA 1
ATOM 4238 C C . ASP A 1 526 ? 1.169 15.784 -21.975 1.00 89.38 526 ASP A C 1
ATOM 4240 O O . ASP A 1 526 ? 2.193 16.447 -22.160 1.00 89.38 526 ASP A O 1
ATOM 4244 N N . HIS A 1 527 ? 1.083 14.913 -20.968 1.00 90.88 527 HIS A N 1
ATOM 4245 C CA . HIS A 1 527 ? 2.104 14.714 -19.940 1.00 90.88 527 HIS A CA 1
ATOM 4246 C C . HIS A 1 527 ? 3.272 13.862 -20.437 1.00 90.88 527 HIS A C 1
ATOM 4248 O O . HIS A 1 527 ? 4.433 14.175 -20.174 1.00 90.88 527 HIS A O 1
ATOM 4254 N N . GLY A 1 528 ? 2.974 12.814 -21.215 1.00 94.38 528 GLY A N 1
ATOM 4255 C CA . GLY A 1 528 ? 3.987 11.900 -21.747 1.00 94.38 528 GLY A CA 1
ATOM 4256 C C . GLY A 1 528 ? 5.008 12.608 -22.643 1.00 94.38 528 GLY A C 1
ATOM 4257 O O . GLY A 1 528 ? 6.197 12.300 -22.584 1.00 94.38 528 GLY A O 1
ATOM 4258 N N . SER A 1 529 ? 4.578 13.612 -23.415 1.00 96.88 529 SER A N 1
ATOM 4259 C CA . SER A 1 529 ? 5.465 14.414 -24.271 1.00 96.88 529 SER A CA 1
ATOM 4260 C C . SER A 1 529 ? 6.408 15.313 -23.473 1.00 96.88 529 SER A C 1
ATOM 4262 O O . SER A 1 529 ? 7.572 15.455 -23.851 1.00 96.88 529 SER A O 1
ATOM 4264 N N . ALA A 1 530 ? 5.942 15.881 -22.355 1.00 96.38 530 ALA A N 1
ATOM 4265 C CA . ALA A 1 530 ? 6.793 16.641 -21.444 1.00 96.38 530 ALA A CA 1
ATOM 4266 C C . ALA A 1 530 ? 7.848 15.731 -20.809 1.00 96.38 530 ALA A C 1
ATOM 4268 O O . ALA A 1 530 ? 9.044 15.992 -20.911 1.00 96.38 530 ALA A O 1
ATOM 4269 N N . LEU A 1 531 ? 7.431 14.602 -20.237 1.00 95.88 531 LEU A N 1
ATOM 4270 C CA . LEU A 1 531 ? 8.354 13.652 -19.616 1.00 95.88 531 LEU A CA 1
ATOM 4271 C C . LEU A 1 531 ? 9.356 13.081 -20.633 1.00 95.88 531 LEU A C 1
ATOM 4273 O O . LEU A 1 531 ? 10.539 12.964 -20.313 1.00 95.88 531 LEU A O 1
ATOM 4277 N N . ARG A 1 532 ? 8.938 12.844 -21.883 1.00 97.62 532 ARG A N 1
ATOM 4278 C CA . ARG A 1 532 ? 9.842 12.475 -22.980 1.00 97.62 532 ARG A CA 1
ATOM 4279 C C . ARG A 1 532 ? 10.868 13.565 -23.285 1.00 97.62 532 ARG A C 1
ATOM 4281 O O . ARG A 1 532 ? 12.053 13.253 -23.378 1.00 97.62 532 ARG A O 1
ATOM 4288 N N . LEU A 1 533 ? 10.452 14.831 -23.415 1.00 98.00 533 LEU A N 1
ATOM 4289 C CA . LEU A 1 533 ? 11.387 15.940 -23.644 1.00 98.00 533 LEU A CA 1
ATOM 4290 C C . LEU A 1 533 ? 12.407 16.051 -22.507 1.00 98.00 533 LEU A C 1
ATOM 4292 O O . LEU A 1 533 ? 13.588 16.268 -22.766 1.00 98.00 533 LEU A O 1
ATOM 4296 N N . ARG A 1 534 ? 11.993 15.809 -21.260 1.00 96.06 534 ARG A N 1
ATOM 4297 C CA . ARG A 1 534 ? 12.915 15.755 -20.122 1.00 96.06 534 ARG A CA 1
ATOM 4298 C C . ARG A 1 534 ? 14.009 14.704 -20.332 1.00 96.06 534 ARG A C 1
ATOM 4300 O O . ARG A 1 534 ? 15.181 15.017 -20.163 1.00 96.06 534 ARG A O 1
ATOM 4307 N N . ARG A 1 535 ? 13.647 13.493 -20.773 1.00 96.75 535 ARG A N 1
ATOM 4308 C CA . ARG A 1 535 ? 14.617 12.426 -21.091 1.00 96.75 535 ARG A CA 1
ATOM 4309 C C . ARG A 1 535 ? 15.518 12.774 -22.268 1.00 96.75 535 ARG A C 1
ATOM 4311 O O . ARG A 1 535 ? 16.706 12.474 -22.228 1.00 96.75 535 ARG A O 1
ATOM 4318 N N . ILE A 1 536 ? 14.981 13.440 -23.288 1.00 98.19 536 ILE A N 1
ATOM 4319 C CA . ILE A 1 536 ? 15.769 13.933 -24.424 1.00 98.19 536 ILE A CA 1
ATOM 4320 C C . ILE A 1 536 ? 16.828 14.938 -23.946 1.00 98.19 536 ILE A C 1
ATOM 4322 O O . ILE A 1 536 ? 17.993 14.817 -24.325 1.00 98.19 536 ILE A O 1
ATOM 4326 N N . LEU A 1 537 ? 16.450 15.887 -23.083 1.00 97.19 537 LEU A N 1
ATOM 4327 C CA . LEU A 1 537 ? 17.374 16.863 -22.497 1.00 97.19 537 LEU A CA 1
ATOM 4328 C C . LEU A 1 537 ? 18.420 16.198 -21.593 1.00 97.19 537 LEU A C 1
ATOM 4330 O O . LEU A 1 537 ? 19.588 16.579 -21.654 1.00 97.19 537 LEU A O 1
ATOM 4334 N N . ASP A 1 538 ? 18.036 15.194 -20.796 1.00 94.94 538 ASP A N 1
ATOM 4335 C CA . ASP A 1 538 ? 18.970 14.423 -19.963 1.00 94.94 538 ASP A CA 1
ATOM 4336 C C . ASP A 1 538 ? 20.088 13.800 -20.831 1.00 94.94 538 ASP A C 1
ATOM 4338 O O . ASP A 1 538 ? 21.272 13.965 -20.531 1.00 94.94 538 ASP A O 1
ATOM 4342 N N . VAL A 1 539 ? 19.726 13.151 -21.947 1.00 96.06 539 VAL A N 1
ATOM 4343 C CA . VAL A 1 539 ? 20.680 12.536 -22.893 1.00 96.06 539 VAL A CA 1
ATOM 4344 C C . VAL A 1 539 ? 21.533 13.592 -23.603 1.00 96.06 539 VAL A C 1
ATOM 4346 O O . VAL A 1 539 ? 22.751 13.437 -23.692 1.00 96.06 539 VAL A O 1
ATOM 4349 N N . PHE A 1 540 ? 20.921 14.679 -24.084 1.00 96.38 540 PHE A N 1
ATOM 4350 C CA . PHE A 1 540 ? 21.627 15.780 -24.747 1.00 96.38 540 PHE A CA 1
ATOM 4351 C C . PHE A 1 540 ? 22.691 16.416 -23.841 1.00 96.38 540 PHE A C 1
ATOM 4353 O O . PHE A 1 540 ? 23.837 16.596 -24.261 1.00 96.38 540 PHE A O 1
ATOM 4360 N N . ASN A 1 541 ? 22.329 16.724 -22.592 1.00 93.06 541 ASN A N 1
ATOM 4361 C CA . ASN A 1 541 ? 23.226 17.358 -21.629 1.00 93.06 541 ASN A CA 1
ATOM 4362 C C . ASN A 1 541 ? 24.400 16.438 -21.270 1.00 93.06 541 ASN A C 1
ATOM 4364 O O . ASN A 1 541 ? 25.539 16.899 -21.208 1.00 93.06 541 ASN A O 1
ATOM 4368 N N . GLN A 1 542 ? 24.148 15.139 -21.076 1.00 92.12 542 GLN A N 1
ATOM 4369 C CA . GLN A 1 542 ? 25.216 14.176 -20.802 1.00 92.12 542 GLN A CA 1
ATOM 4370 C C . GLN A 1 542 ? 26.156 13.993 -21.999 1.00 92.12 542 GLN A C 1
ATOM 4372 O O . GLN A 1 542 ? 27.371 14.022 -21.819 1.00 92.12 542 GLN A O 1
ATOM 4377 N N . LEU A 1 543 ? 25.628 13.879 -23.225 1.00 92.50 543 LEU A N 1
ATOM 4378 C CA . LEU A 1 543 ? 26.455 13.778 -24.436 1.00 92.50 543 LEU A CA 1
ATOM 4379 C C . LEU A 1 543 ? 27.329 15.016 -24.637 1.00 92.50 543 LEU A C 1
ATOM 4381 O O . LEU A 1 543 ? 28.527 14.879 -24.871 1.00 92.50 543 LEU A O 1
ATOM 4385 N N . SER A 1 544 ? 26.739 16.205 -24.507 1.00 89.88 544 SER A N 1
ATOM 4386 C CA . SER A 1 544 ? 27.443 17.482 -24.680 1.00 89.88 544 SER A CA 1
ATOM 4387 C C . SER A 1 544 ? 28.493 17.723 -23.594 1.00 89.88 544 SER A C 1
ATOM 4389 O O . SER A 1 544 ? 29.521 18.341 -23.853 1.00 89.88 544 SER A O 1
ATOM 4391 N N . GLY A 1 545 ? 28.250 17.227 -22.375 1.00 87.88 545 GLY A N 1
ATOM 4392 C CA . GLY A 1 545 ? 29.226 17.255 -21.286 1.00 87.88 545 GLY A CA 1
ATOM 4393 C C . GLY A 1 545 ? 30.364 16.246 -21.465 1.00 87.88 545 GLY A C 1
ATOM 4394 O O . GLY A 1 545 ? 31.480 16.507 -21.021 1.00 87.88 545 GLY A O 1
ATOM 4395 N N . ALA A 1 546 ? 30.103 15.115 -22.127 1.00 86.06 546 ALA A N 1
ATOM 4396 C CA . ALA A 1 546 ? 31.094 14.069 -22.369 1.00 86.06 546 ALA A CA 1
ATOM 4397 C C . ALA A 1 546 ? 32.001 14.363 -23.578 1.00 86.06 546 ALA A C 1
ATOM 4399 O O . ALA A 1 546 ? 33.186 14.030 -23.548 1.00 86.06 546 ALA A O 1
ATOM 4400 N N . ARG A 1 547 ? 31.467 14.964 -24.654 1.00 89.44 547 ARG A N 1
ATOM 4401 C CA . ARG A 1 547 ? 32.229 15.312 -25.867 1.00 89.44 547 ARG A CA 1
ATOM 4402 C C . ARG A 1 547 ? 31.563 16.406 -26.700 1.00 89.44 547 ARG A C 1
ATOM 4404 O O . ARG A 1 547 ? 30.369 16.664 -26.586 1.00 89.44 547 ARG A O 1
ATOM 4411 N N . ALA A 1 548 ? 32.324 16.966 -27.642 1.00 89.00 548 ALA A N 1
ATOM 4412 C CA . ALA A 1 548 ? 31.746 17.781 -28.705 1.00 89.00 548 ALA A CA 1
ATOM 4413 C C . ALA A 1 548 ? 30.755 16.950 -29.544 1.00 89.00 548 ALA A C 1
ATOM 4415 O O . ALA A 1 548 ? 31.054 15.822 -29.963 1.00 89.00 548 ALA A O 1
ATOM 4416 N N . LEU A 1 549 ? 29.572 17.515 -29.786 1.00 91.06 549 LEU A N 1
ATOM 4417 C CA . LEU A 1 549 ? 28.585 16.934 -30.690 1.00 91.06 549 LEU A CA 1
ATOM 4418 C C . LEU A 1 549 ? 29.045 17.090 -32.141 1.00 91.06 549 LEU A C 1
ATOM 4420 O O . LEU A 1 549 ? 29.618 18.110 -32.524 1.00 91.06 549 LEU A O 1
ATOM 4424 N N . THR A 1 550 ? 28.773 16.078 -32.962 1.00 93.75 550 THR A N 1
ATOM 4425 C CA . THR A 1 550 ? 28.951 16.193 -34.416 1.00 93.75 550 THR A CA 1
ATOM 4426 C C . THR A 1 550 ? 27.895 17.130 -35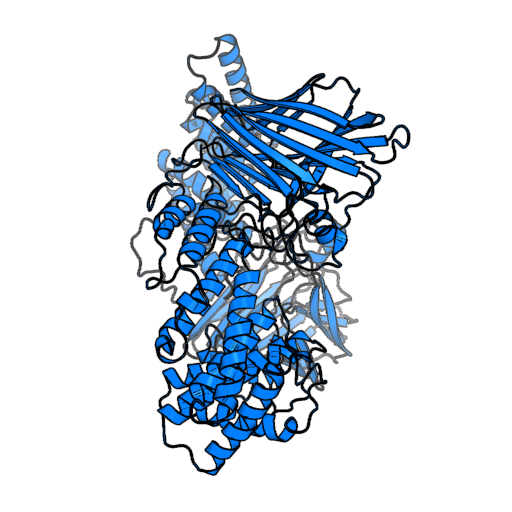.012 1.00 93.75 550 THR A C 1
ATOM 4428 O O . THR A 1 550 ? 26.844 17.355 -34.409 1.00 93.75 550 THR A O 1
ATOM 4431 N N . SER A 1 551 ? 28.140 17.657 -36.218 1.00 92.94 551 SER A N 1
ATOM 4432 C CA . SER A 1 551 ? 27.160 18.507 -36.918 1.00 92.94 551 SER A CA 1
ATOM 4433 C C . SER A 1 551 ? 25.809 17.802 -37.095 1.00 92.94 551 SER A C 1
ATOM 4435 O O . SER A 1 551 ? 24.763 18.420 -36.904 1.00 92.94 551 SER A O 1
ATOM 4437 N N . ASP A 1 552 ? 25.827 16.501 -37.399 1.00 94.19 552 ASP A N 1
ATOM 4438 C CA . ASP A 1 552 ? 24.614 15.698 -37.581 1.00 94.19 552 ASP A CA 1
ATOM 4439 C C . ASP A 1 552 ? 23.852 15.500 -36.267 1.00 94.19 552 ASP A C 1
ATOM 4441 O O . ASP A 1 552 ? 22.628 15.598 -36.234 1.00 94.19 552 ASP A O 1
ATOM 4445 N N . GLU A 1 553 ? 24.558 15.251 -35.160 1.00 94.38 553 GLU A N 1
ATOM 4446 C CA . GLU A 1 553 ? 23.934 15.132 -33.837 1.00 94.38 553 GLU A CA 1
ATOM 4447 C C . GLU A 1 553 ? 23.357 16.462 -33.362 1.00 94.38 553 GLU A C 1
ATOM 4449 O O . GLU A 1 553 ? 22.250 16.482 -32.829 1.00 94.38 553 GLU A O 1
ATOM 4454 N N . SER A 1 554 ? 24.071 17.566 -33.594 1.00 93.25 554 SER A N 1
ATOM 4455 C CA . SER A 1 554 ? 23.570 18.907 -33.294 1.00 93.25 554 SER A CA 1
ATOM 4456 C C . SER A 1 554 ? 22.283 19.195 -34.069 1.00 93.25 554 SER A C 1
ATOM 4458 O O . SER A 1 554 ? 21.291 19.595 -33.467 1.00 93.25 554 SER A O 1
ATOM 4460 N N . GLY A 1 555 ? 22.266 18.938 -35.383 1.00 94.94 555 GLY A N 1
ATOM 4461 C CA . GLY A 1 555 ? 21.071 19.118 -36.212 1.00 94.94 555 GLY A CA 1
ATOM 4462 C C . GLY A 1 555 ? 19.915 18.199 -35.801 1.00 94.94 555 GLY A C 1
ATOM 4463 O O . GLY A 1 555 ? 18.760 18.622 -35.772 1.00 94.94 555 GLY A O 1
ATOM 4464 N N . PHE A 1 556 ? 20.219 16.956 -35.419 1.00 97.38 556 PHE A N 1
ATOM 4465 C CA . PHE A 1 556 ? 19.234 16.005 -34.907 1.00 97.38 556 PHE A CA 1
ATOM 4466 C C . PHE A 1 556 ? 18.560 16.500 -33.621 1.00 97.38 556 PHE A C 1
ATOM 4468 O O . PHE A 1 556 ? 17.329 16.538 -33.557 1.00 97.38 556 PHE A O 1
ATOM 4475 N N . PHE A 1 557 ? 19.345 16.896 -32.613 1.00 97.19 557 PHE A N 1
ATOM 4476 C CA . PHE A 1 557 ? 18.800 17.406 -31.354 1.00 97.19 557 PHE A CA 1
ATOM 4477 C C . PHE A 1 557 ? 18.049 18.722 -31.554 1.00 97.19 557 PHE A C 1
ATOM 4479 O O . PHE A 1 557 ? 16.971 18.868 -30.982 1.00 97.19 557 PHE A O 1
ATOM 4486 N N . ASP A 1 558 ? 18.543 19.620 -32.415 1.00 95.31 558 ASP A N 1
ATOM 4487 C CA . ASP A 1 558 ? 17.847 20.859 -32.778 1.00 95.31 558 ASP A CA 1
ATOM 4488 C C . ASP A 1 558 ? 16.429 20.570 -33.299 1.00 95.31 558 ASP A C 1
ATOM 4490 O O . ASP A 1 558 ? 15.459 21.143 -32.801 1.00 95.31 558 ASP A O 1
ATOM 4494 N N . CYS A 1 559 ? 16.274 19.648 -34.256 1.00 96.56 559 CYS A N 1
ATOM 4495 C CA . CYS A 1 559 ? 14.960 19.291 -34.796 1.00 96.56 559 CYS A CA 1
ATOM 4496 C C . CYS A 1 559 ? 14.068 18.577 -33.769 1.00 96.56 559 CYS A C 1
ATOM 4498 O O . CYS A 1 559 ? 12.889 18.916 -33.630 1.00 96.56 559 CYS A O 1
ATOM 4500 N N . LEU A 1 560 ? 14.619 17.589 -33.055 1.00 97.94 560 LEU A N 1
ATOM 4501 C CA . LEU A 1 560 ? 13.878 16.775 -32.092 1.00 97.94 560 LEU A CA 1
ATOM 4502 C C . LEU A 1 560 ? 13.334 17.629 -30.940 1.00 97.94 560 LEU A C 1
ATOM 4504 O O . LEU A 1 560 ? 12.148 17.545 -30.614 1.00 97.94 560 LEU A O 1
ATOM 4508 N N . ILE A 1 561 ? 14.189 18.457 -30.338 1.00 97.94 561 ILE A N 1
ATOM 4509 C CA . ILE A 1 561 ? 13.843 19.300 -29.190 1.00 97.94 561 ILE A CA 1
ATOM 4510 C C . ILE A 1 561 ? 12.917 20.426 -29.624 1.00 97.94 561 ILE A C 1
ATOM 4512 O O . ILE A 1 561 ? 11.907 20.641 -28.957 1.00 97.94 561 ILE A O 1
ATOM 4516 N N . LYS A 1 562 ? 13.175 21.078 -30.768 1.00 97.00 562 LYS A N 1
ATOM 4517 C CA . LYS A 1 562 ? 12.278 22.117 -31.291 1.00 97.00 562 LYS A CA 1
ATOM 4518 C C . LYS A 1 562 ? 10.864 21.585 -31.507 1.00 97.00 562 LYS A C 1
ATOM 4520 O O . LYS A 1 562 ? 9.920 22.223 -31.064 1.00 97.00 562 LYS A O 1
ATOM 4525 N N . LYS A 1 563 ? 10.696 20.398 -32.104 1.00 97.69 563 LYS A N 1
ATOM 4526 C CA . LYS A 1 563 ? 9.353 19.832 -32.321 1.00 97.69 563 LYS A CA 1
ATOM 4527 C C . LYS A 1 563 ? 8.606 19.577 -31.005 1.00 97.69 563 LYS A C 1
ATOM 4529 O O . LYS A 1 563 ? 7.404 19.816 -30.929 1.00 97.69 563 LYS A O 1
ATOM 4534 N N . HIS A 1 564 ? 9.303 19.109 -29.969 1.00 98.06 564 HIS A N 1
ATOM 4535 C CA . HIS A 1 564 ? 8.699 18.936 -28.646 1.00 98.06 564 HIS A CA 1
ATOM 4536 C C . HIS A 1 564 ? 8.409 20.277 -27.964 1.00 98.06 564 HIS A C 1
ATOM 4538 O O . HIS A 1 564 ? 7.365 20.415 -27.335 1.00 98.06 564 HIS A O 1
ATOM 4544 N N . ALA A 1 565 ? 9.295 21.264 -28.106 1.00 97.94 565 ALA A N 1
ATOM 4545 C CA . ALA A 1 565 ? 9.076 22.608 -27.588 1.00 97.94 565 ALA A CA 1
ATOM 4546 C C . ALA A 1 565 ? 7.839 23.257 -28.230 1.00 97.94 565 ALA A C 1
ATOM 4548 O O . ALA A 1 565 ? 7.026 23.824 -27.512 1.00 97.94 565 ALA A O 1
ATOM 4549 N N . ASP A 1 566 ? 7.642 23.083 -29.539 1.00 97.62 566 ASP A N 1
ATOM 4550 C CA . ASP A 1 566 ? 6.479 23.600 -30.276 1.00 97.62 566 ASP A CA 1
ATOM 4551 C C . ASP A 1 566 ? 5.173 22.983 -29.785 1.00 97.62 566 ASP A C 1
ATOM 4553 O O . ASP A 1 566 ? 4.198 23.695 -29.557 1.00 97.62 566 ASP A O 1
ATOM 4557 N N . TYR A 1 567 ? 5.174 21.665 -29.568 1.00 97.56 567 TYR A N 1
ATOM 4558 C CA . TYR A 1 567 ? 4.035 20.962 -28.985 1.00 97.56 567 TYR A CA 1
ATOM 4559 C C . TYR A 1 567 ? 3.695 21.498 -27.590 1.00 97.56 567 TYR A C 1
ATOM 4561 O O . TYR A 1 567 ? 2.540 21.802 -27.311 1.00 97.56 567 TYR A O 1
ATOM 4569 N N . 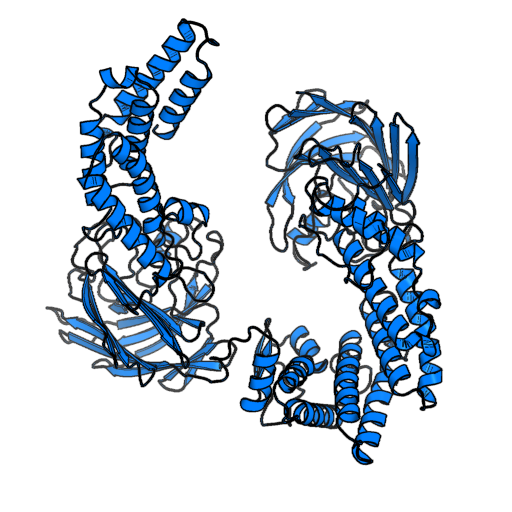LEU A 1 568 ? 4.701 21.634 -26.717 1.00 97.69 568 LEU A N 1
ATOM 4570 C CA . LEU A 1 568 ? 4.495 22.109 -25.348 1.00 97.69 568 LEU A CA 1
ATOM 4571 C C . LEU A 1 568 ? 4.134 23.598 -25.289 1.00 97.69 568 LEU A C 1
ATOM 4573 O O . LEU A 1 568 ? 3.465 24.018 -24.348 1.00 97.69 568 LEU A O 1
ATOM 4577 N N . ALA A 1 569 ? 4.575 24.406 -26.254 1.00 97.19 569 ALA A N 1
ATOM 4578 C CA . ALA A 1 569 ? 4.248 25.824 -26.332 1.00 97.19 569 ALA A CA 1
ATOM 4579 C C . ALA A 1 569 ? 2.816 26.065 -26.842 1.00 97.19 569 ALA A C 1
ATOM 4581 O O . ALA A 1 569 ? 2.172 27.018 -26.401 1.00 97.19 569 ALA A O 1
ATOM 4582 N N . ASP A 1 570 ? 2.286 25.203 -27.713 1.00 96.31 570 ASP A N 1
ATOM 4583 C CA . ASP A 1 570 ? 0.934 25.351 -28.259 1.00 96.31 570 ASP A CA 1
ATOM 4584 C C . ASP A 1 570 ? -0.137 25.235 -27.158 1.00 96.31 570 ASP A C 1
ATOM 4586 O O . ASP A 1 570 ? -0.280 24.230 -26.460 1.00 96.31 570 ASP A O 1
ATOM 4590 N N . GLU A 1 571 ? -0.921 26.303 -27.014 1.00 95.00 571 GLU A N 1
ATOM 4591 C CA . GLU A 1 571 ? -1.980 26.436 -26.016 1.00 95.00 571 GLU A CA 1
ATOM 4592 C C . GLU A 1 571 ? -3.054 25.344 -26.122 1.00 95.00 571 GLU A C 1
ATOM 4594 O O . GLU A 1 571 ? -3.692 25.018 -25.124 1.00 95.00 571 GLU A O 1
ATOM 4599 N N . LYS A 1 572 ? -3.244 24.737 -27.300 1.00 94.81 572 LYS A N 1
ATOM 4600 C CA . LYS A 1 572 ? -4.212 23.646 -27.496 1.00 94.81 572 LYS A CA 1
ATOM 4601 C C . LYS A 1 572 ? -3.861 22.376 -26.722 1.00 94.81 572 LYS A C 1
ATOM 4603 O O . LYS A 1 572 ? -4.766 21.605 -26.417 1.00 94.81 572 LYS A O 1
ATOM 4608 N N . PHE A 1 573 ? -2.578 22.153 -26.439 1.00 94.19 573 PHE A N 1
ATOM 4609 C CA . PHE A 1 573 ? -2.074 20.943 -25.779 1.00 94.19 573 PHE A CA 1
ATOM 4610 C C . PHE A 1 573 ? -1.589 21.207 -24.349 1.00 94.19 573 PHE A C 1
ATOM 4612 O O . PHE A 1 573 ? -1.098 20.301 -23.674 1.00 94.19 573 PHE A O 1
ATOM 4619 N N . TYR A 1 574 ? -1.733 22.446 -23.879 1.00 94.69 574 TYR A N 1
ATOM 4620 C CA . TYR A 1 574 ? -1.394 22.838 -22.524 1.00 94.69 574 TYR A CA 1
ATOM 4621 C C . TYR A 1 574 ? -2.497 22.422 -21.547 1.00 94.69 574 TYR A C 1
ATOM 4623 O O . TYR A 1 574 ? -3.625 22.920 -21.588 1.00 94.69 574 TYR A O 1
ATOM 4631 N N . SER A 1 575 ? -2.144 21.536 -20.619 1.00 91.56 575 SER A N 1
ATOM 4632 C CA . SER A 1 575 ? -3.026 21.023 -19.567 1.00 91.56 575 SER A CA 1
ATOM 4633 C C . SER A 1 575 ? -3.136 22.020 -18.411 1.00 91.56 575 SER A C 1
ATOM 4635 O O . SER A 1 575 ? -2.743 21.766 -17.277 1.00 91.56 575 SER A O 1
ATOM 4637 N N . ARG A 1 576 ? -3.659 23.203 -18.737 1.00 89.88 576 ARG A N 1
ATOM 4638 C CA . ARG A 1 576 ? -3.716 24.385 -17.877 1.00 89.88 576 ARG A CA 1
ATOM 4639 C C . ARG A 1 576 ? -4.373 24.108 -16.519 1.00 89.88 576 ARG A C 1
ATOM 4641 O O . ARG A 1 576 ? -5.544 23.725 -16.461 1.00 89.88 576 ARG A O 1
ATOM 4648 N N . GLY A 1 577 ? -3.672 24.437 -15.433 1.00 80.75 577 GLY A N 1
ATOM 4649 C CA . GLY A 1 577 ? -4.227 24.434 -14.076 1.00 80.75 577 GLY A CA 1
ATOM 4650 C C . GLY A 1 577 ? -4.351 23.045 -13.452 1.00 80.75 577 GLY A C 1
ATOM 4651 O O . GLY A 1 577 ? -5.179 22.851 -12.561 1.00 80.75 577 GLY A O 1
ATOM 4652 N N . ASN A 1 578 ? -3.577 22.078 -13.945 1.00 79.81 578 ASN A N 1
ATOM 4653 C CA . ASN A 1 578 ? -3.374 20.785 -13.305 1.00 79.81 578 ASN A CA 1
ATOM 4654 C C . ASN A 1 578 ? -1.871 20.450 -13.252 1.00 79.81 578 ASN A C 1
ATOM 4656 O O . ASN A 1 578 ? -1.023 21.160 -13.793 1.00 79.81 578 ASN A O 1
ATOM 4660 N N . ASN A 1 579 ? -1.531 19.340 -12.604 1.00 80.56 579 ASN A N 1
ATOM 4661 C CA . ASN A 1 579 ? -0.150 18.880 -12.463 1.00 80.56 579 ASN A CA 1
ATOM 4662 C C . ASN A 1 579 ? 0.576 18.646 -13.806 1.00 80.56 579 ASN A C 1
ATOM 4664 O O . ASN A 1 579 ? 1.779 18.893 -13.890 1.00 80.56 579 ASN A O 1
ATOM 4668 N N . HIS A 1 580 ? -0.122 18.212 -14.861 1.00 88.56 580 HIS A N 1
ATOM 4669 C CA . HIS A 1 580 ? 0.485 18.035 -16.182 1.00 88.56 580 HIS A CA 1
ATOM 4670 C C . HIS A 1 580 ? 0.925 19.384 -16.765 1.00 88.56 580 HIS A C 1
ATOM 4672 O O . HIS A 1 580 ? 2.029 19.474 -17.299 1.00 88.56 580 HIS A O 1
ATOM 4678 N N . GLY A 1 581 ? 0.112 20.438 -16.622 1.00 92.38 581 GLY A N 1
ATOM 4679 C CA . GLY A 1 581 ? 0.442 21.789 -17.085 1.00 92.38 581 GLY A CA 1
ATOM 4680 C C . GLY A 1 581 ? 1.722 22.347 -16.457 1.00 92.38 581 GLY A C 1
ATOM 4681 O O . GLY A 1 581 ? 2.565 22.927 -17.154 1.00 92.38 581 GLY A O 1
ATOM 4682 N N . LEU A 1 582 ? 1.922 22.105 -15.158 1.00 91.75 582 LEU A N 1
ATOM 4683 C CA . LEU A 1 582 ? 3.164 22.457 -14.470 1.00 91.75 582 LEU A CA 1
ATOM 4684 C C . LEU A 1 582 ? 4.368 21.709 -15.058 1.00 91.75 582 LEU A C 1
ATOM 4686 O O . LEU A 1 582 ? 5.369 22.339 -15.399 1.00 91.75 582 LEU A O 1
ATOM 4690 N N . ASP A 1 583 ? 4.277 20.386 -15.212 1.00 92.06 583 ASP A N 1
ATOM 4691 C CA . ASP A 1 583 ? 5.374 19.562 -15.736 1.00 92.06 583 ASP A CA 1
ATOM 4692 C C . ASP A 1 583 ? 5.720 19.901 -17.195 1.00 92.06 583 ASP A C 1
ATOM 4694 O O . ASP A 1 583 ? 6.903 19.949 -17.564 1.00 92.06 583 ASP A O 1
ATOM 4698 N N . GLN A 1 584 ? 4.704 20.188 -18.017 1.00 96.62 584 GLN A N 1
ATOM 4699 C CA . GLN A 1 584 ? 4.862 20.703 -19.379 1.00 96.62 584 GLN A CA 1
ATOM 4700 C C . GLN A 1 584 ? 5.659 22.007 -19.373 1.00 96.62 584 GLN A C 1
ATOM 4702 O O . GLN A 1 584 ? 6.647 22.139 -20.098 1.00 96.62 584 GLN A O 1
ATOM 4707 N N . THR A 1 585 ? 5.279 22.943 -18.503 1.00 96.75 585 THR A N 1
ATOM 4708 C CA . THR A 1 585 ? 5.916 24.258 -18.412 1.00 96.75 585 THR A CA 1
ATOM 4709 C C . THR A 1 585 ? 7.345 24.171 -17.874 1.00 96.75 585 THR A C 1
ATOM 4711 O O . THR A 1 585 ? 8.253 24.761 -18.456 1.00 96.75 585 THR A O 1
ATOM 4714 N N . ILE A 1 586 ? 7.585 23.398 -16.808 1.00 95.75 586 ILE A N 1
ATOM 4715 C CA . ILE A 1 586 ? 8.929 23.149 -16.265 1.00 95.75 586 ILE A CA 1
ATOM 4716 C C . ILE A 1 586 ? 9.847 22.577 -17.346 1.00 95.75 586 ILE A C 1
ATOM 4718 O O . ILE A 1 586 ? 11.008 22.976 -17.464 1.00 95.75 586 ILE A O 1
ATOM 4722 N N . THR A 1 587 ? 9.344 21.632 -18.138 1.00 97.06 587 THR A N 1
ATOM 4723 C CA . THR A 1 587 ? 10.170 20.972 -19.146 1.00 97.06 587 THR A CA 1
ATOM 4724 C C . THR A 1 587 ? 10.438 21.869 -20.353 1.00 97.06 587 THR A C 1
ATOM 4726 O O . THR A 1 587 ? 11.566 21.892 -20.849 1.00 97.06 587 THR A O 1
ATOM 4729 N N . LEU A 1 588 ? 9.456 22.666 -20.786 1.00 98.00 588 LEU A N 1
ATOM 4730 C CA . LEU A 1 588 ? 9.666 23.690 -21.811 1.00 98.00 588 LEU A CA 1
ATOM 4731 C C . LEU A 1 588 ? 10.678 24.748 -21.345 1.00 98.00 588 LEU A C 1
ATOM 4733 O O . LEU A 1 588 ? 11.567 25.116 -22.110 1.00 98.00 588 LEU A O 1
ATOM 4737 N N . PHE A 1 589 ? 10.610 25.175 -20.080 1.00 97.69 589 PHE A N 1
ATOM 4738 C CA . PHE A 1 589 ? 11.580 26.099 -19.488 1.00 97.69 589 PHE A CA 1
ATOM 4739 C C . PHE A 1 589 ? 13.000 25.526 -19.534 1.00 97.69 589 PHE A C 1
ATOM 4741 O O . PHE A 1 589 ? 13.921 26.199 -19.993 1.00 97.69 589 PHE A O 1
ATOM 4748 N N . LEU A 1 590 ? 13.176 24.264 -19.124 1.00 96.56 590 LEU A N 1
ATOM 4749 C CA . LEU A 1 590 ? 14.465 23.570 -19.206 1.00 96.56 590 LEU A CA 1
ATOM 4750 C C . LEU A 1 590 ? 15.004 23.530 -20.645 1.00 96.56 590 LEU A C 1
ATOM 4752 O O . LEU A 1 590 ? 16.187 23.789 -20.852 1.00 96.56 590 LEU A O 1
ATOM 4756 N N . ALA A 1 591 ? 14.144 23.274 -21.637 1.00 97.25 591 ALA A N 1
ATOM 4757 C CA . ALA A 1 591 ? 14.540 23.314 -23.043 1.00 97.25 591 ALA A CA 1
ATOM 4758 C C . ALA A 1 591 ? 14.990 24.719 -23.479 1.00 97.25 591 ALA A C 1
ATOM 4760 O O . ALA A 1 591 ? 16.024 24.851 -24.128 1.00 97.25 591 ALA A O 1
ATOM 4761 N N . CYS A 1 592 ? 14.265 25.772 -23.083 1.00 96.69 592 CYS A N 1
ATOM 4762 C CA . CYS A 1 592 ? 14.633 27.155 -23.401 1.00 96.69 592 CYS A CA 1
ATOM 4763 C C . CYS A 1 592 ? 15.984 27.544 -22.788 1.00 96.69 592 CYS A C 1
ATOM 4765 O O . CYS A 1 592 ? 16.800 28.188 -23.441 1.00 96.69 592 CYS A O 1
ATOM 4767 N N . VAL A 1 593 ? 16.248 27.127 -21.547 1.00 94.69 593 VAL A N 1
ATOM 4768 C CA . VAL A 1 593 ? 17.526 27.388 -20.871 1.00 94.69 593 VAL A CA 1
ATOM 4769 C C . VAL A 1 593 ? 18.683 26.650 -21.550 1.00 94.69 593 VAL A C 1
ATOM 4771 O O . VAL A 1 593 ? 19.750 27.237 -21.737 1.00 94.69 593 VAL A O 1
ATOM 4774 N N . SER A 1 594 ? 18.481 25.385 -21.937 1.00 92.44 594 SER A N 1
ATOM 4775 C CA . SER A 1 594 ? 19.494 24.579 -22.632 1.00 92.44 594 SER A CA 1
ATOM 4776 C C . SER A 1 594 ? 19.843 25.105 -24.030 1.00 92.44 594 SER A C 1
ATOM 4778 O O . SER A 1 594 ? 20.951 24.850 -24.489 1.00 92.44 594 SER A O 1
ATOM 4780 N N . PHE A 1 595 ? 18.935 25.839 -24.684 1.00 92.81 595 PHE A N 1
ATOM 4781 C CA . PHE A 1 595 ? 19.069 26.336 -26.063 1.00 92.81 595 PHE A CA 1
ATOM 4782 C C . PHE A 1 595 ? 18.924 27.863 -26.148 1.00 92.81 595 PHE A C 1
ATOM 4784 O O . PHE A 1 595 ? 18.352 28.399 -27.100 1.00 92.81 595 PHE A O 1
ATOM 4791 N N . LYS A 1 596 ? 19.414 28.584 -25.132 1.00 91.06 596 LYS A N 1
ATOM 4792 C CA . LYS A 1 596 ? 19.226 30.038 -24.966 1.00 91.06 596 LYS A CA 1
ATOM 4793 C C . LYS A 1 596 ? 19.743 30.895 -26.130 1.00 91.06 596 LYS A C 1
ATOM 4795 O O . LYS A 1 596 ? 19.351 32.049 -26.260 1.00 91.06 596 LYS A O 1
ATOM 4800 N N . GLU A 1 597 ? 20.632 30.358 -26.960 1.00 90.62 597 GLU A N 1
ATOM 4801 C CA . GLU A 1 597 ? 21.161 30.998 -28.166 1.00 90.62 597 GLU A CA 1
ATOM 4802 C C . GLU A 1 597 ? 20.221 30.909 -29.380 1.00 90.62 597 GLU A C 1
ATOM 4804 O O . GLU A 1 597 ? 20.432 31.605 -30.374 1.00 90.62 597 GLU A O 1
ATOM 4809 N N . LYS A 1 598 ? 19.188 30.060 -29.331 1.00 92.50 598 LYS A N 1
ATOM 4810 C CA . LYS A 1 598 ? 18.210 29.907 -30.412 1.00 92.50 598 LYS A CA 1
ATOM 4811 C C . LYS A 1 598 ? 17.089 30.940 -30.273 1.00 92.50 598 LYS A C 1
ATOM 4813 O O . LYS A 1 598 ? 16.527 31.124 -29.199 1.00 92.50 598 LYS A O 1
ATOM 4818 N N . ASN A 1 599 ? 16.664 31.534 -31.391 1.00 90.62 599 ASN A N 1
ATOM 4819 C CA . ASN A 1 599 ? 15.615 32.568 -31.399 1.00 90.62 599 ASN A CA 1
ATOM 4820 C C . ASN A 1 599 ? 14.284 32.113 -30.767 1.00 90.62 599 ASN A C 1
ATOM 4822 O O . ASN A 1 599 ? 13.634 32.896 -30.081 1.00 90.62 599 ASN A O 1
ATOM 4826 N N . TRP A 1 600 ? 13.887 30.851 -30.967 1.00 93.38 600 TRP A N 1
ATOM 4827 C CA . TRP A 1 600 ? 12.635 30.310 -30.421 1.00 93.38 600 TRP A CA 1
ATOM 4828 C C . TRP A 1 600 ? 12.651 30.179 -28.892 1.00 93.38 600 TRP A C 1
ATOM 4830 O O . TRP A 1 600 ? 11.600 30.251 -28.260 1.00 93.38 600 TRP A O 1
ATOM 4840 N N . ALA A 1 601 ? 13.830 30.011 -28.283 1.00 94.31 601 ALA A N 1
ATOM 4841 C CA . ALA A 1 601 ? 13.951 29.860 -26.837 1.00 94.31 601 ALA A CA 1
ATOM 4842 C C . ALA A 1 601 ? 13.570 31.155 -26.110 1.00 94.31 601 ALA A C 1
ATOM 4844 O O . ALA A 1 601 ? 12.941 31.101 -25.058 1.00 94.31 601 ALA A O 1
ATOM 4845 N N . ALA A 1 602 ? 13.888 32.319 -26.689 1.00 90.56 602 ALA A N 1
ATOM 4846 C CA . ALA A 1 602 ? 13.508 33.613 -26.127 1.00 90.56 602 ALA A CA 1
ATOM 4847 C C . ALA A 1 602 ? 11.981 33.817 -26.113 1.00 90.56 602 ALA A C 1
ATOM 4849 O O . ALA A 1 602 ? 11.433 34.284 -25.114 1.00 90.56 602 ALA A O 1
ATOM 4850 N N . GLU A 1 603 ? 11.290 33.426 -27.189 1.00 90.88 603 GLU A N 1
ATOM 4851 C CA . GLU A 1 603 ? 9.825 33.498 -27.287 1.00 90.88 603 GLU A CA 1
ATOM 4852 C C . GLU A 1 603 ? 9.154 32.587 -26.248 1.00 90.88 603 GLU A C 1
ATOM 4854 O O . GLU A 1 603 ? 8.302 33.025 -25.470 1.00 90.88 603 GLU A O 1
ATOM 4859 N N . TYR A 1 604 ? 9.586 31.327 -26.171 1.00 97.00 604 TYR A N 1
ATOM 4860 C CA . TYR A 1 604 ? 8.998 30.350 -25.255 1.00 97.00 604 TYR A CA 1
ATOM 4861 C C . TYR A 1 604 ? 9.387 30.572 -23.794 1.00 97.00 604 TYR A C 1
ATOM 4863 O O . TYR A 1 604 ? 8.625 30.190 -22.908 1.00 97.00 604 TYR A O 1
ATOM 4871 N N . LEU A 1 605 ? 10.501 31.248 -23.508 1.00 95.12 605 LEU A N 1
ATOM 4872 C CA . LEU A 1 605 ? 10.865 31.621 -22.143 1.00 95.12 605 LEU A CA 1
ATOM 4873 C C . LEU A 1 605 ? 9.857 32.604 -21.524 1.00 95.12 605 LEU A C 1
ATOM 4875 O O . LEU A 1 605 ? 9.508 32.459 -20.348 1.00 95.12 605 LEU A O 1
ATOM 4879 N N . SER A 1 606 ? 9.349 33.566 -22.304 1.00 91.81 606 SER A N 1
ATOM 4880 C CA . SER A 1 606 ? 8.284 34.466 -21.838 1.00 91.81 606 SER A CA 1
ATOM 4881 C C . SER A 1 606 ? 7.020 33.675 -21.497 1.00 91.81 606 SER A C 1
ATOM 4883 O O . SER A 1 606 ? 6.478 33.816 -20.403 1.00 91.81 606 SER A O 1
ATOM 4885 N N . LEU A 1 607 ? 6.613 32.765 -22.389 1.00 96.38 607 LEU A N 1
ATOM 4886 C CA . LEU A 1 607 ? 5.470 31.877 -22.170 1.00 96.38 607 LEU A CA 1
ATOM 4887 C C . LEU A 1 607 ? 5.647 30.998 -20.922 1.00 96.38 607 LEU A C 1
ATOM 4889 O O . LEU A 1 607 ? 4.717 30.856 -20.129 1.00 96.38 607 LEU A O 1
ATOM 4893 N N . CYS A 1 608 ? 6.837 30.424 -20.722 1.00 96.69 608 CYS A N 1
ATOM 4894 C CA . CYS A 1 608 ? 7.148 29.627 -19.536 1.00 96.69 608 CYS A CA 1
ATOM 4895 C C . CYS A 1 608 ? 7.021 30.447 -18.256 1.00 96.69 608 CYS A C 1
ATOM 4897 O O . CYS A 1 608 ? 6.502 29.946 -17.266 1.00 96.69 608 CYS A O 1
ATOM 4899 N N . THR A 1 609 ? 7.481 31.698 -18.273 1.00 94.50 609 THR A N 1
ATOM 4900 C CA . THR A 1 609 ? 7.396 32.593 -17.113 1.00 94.50 609 THR A CA 1
ATOM 4901 C C . THR A 1 609 ? 5.941 32.830 -16.720 1.00 94.50 609 THR A C 1
ATOM 4903 O O . THR A 1 609 ? 5.582 32.664 -15.553 1.00 94.50 609 THR A O 1
ATOM 4906 N N . ASP A 1 610 ? 5.090 33.147 -17.696 1.00 94.75 610 ASP A N 1
ATOM 4907 C CA . ASP A 1 610 ? 3.669 33.401 -17.461 1.00 94.75 610 ASP A CA 1
ATOM 4908 C C . ASP A 1 610 ? 2.932 32.140 -16.996 1.00 94.75 610 ASP A C 1
ATOM 4910 O O . ASP A 1 610 ? 2.143 32.191 -16.050 1.00 94.75 610 ASP A O 1
ATOM 4914 N N . ARG A 1 611 ? 3.227 30.982 -17.602 1.00 96.38 611 ARG A N 1
ATOM 4915 C CA . ARG A 1 611 ? 2.639 29.700 -17.194 1.00 96.38 611 ARG A CA 1
ATOM 4916 C C . ARG A 1 611 ? 3.115 29.248 -15.816 1.00 96.38 611 ARG A C 1
ATOM 4918 O O . ARG A 1 611 ? 2.290 28.805 -15.030 1.00 96.38 611 ARG A O 1
ATOM 4925 N N . LEU A 1 612 ? 4.397 29.395 -15.471 1.00 95.12 612 LEU A N 1
ATOM 4926 C CA . LEU A 1 612 ? 4.899 29.034 -14.139 1.00 95.12 612 LEU A CA 1
ATOM 4927 C C . LEU A 1 612 ? 4.227 29.871 -13.047 1.00 95.12 612 LEU A C 1
ATOM 4929 O O . LEU A 1 612 ? 3.832 29.316 -12.024 1.00 95.12 612 LEU A O 1
ATOM 4933 N N . ARG A 1 613 ? 4.064 31.183 -13.272 1.00 93.31 613 ARG A N 1
ATOM 4934 C CA . ARG A 1 613 ? 3.303 32.055 -12.362 1.00 93.31 613 ARG A CA 1
ATOM 4935 C C . ARG A 1 613 ? 1.870 31.571 -12.218 1.00 93.31 613 ARG A C 1
ATOM 4937 O O . ARG A 1 613 ? 1.419 31.351 -11.101 1.00 93.31 613 ARG A O 1
ATOM 4944 N N . TYR A 1 614 ? 1.197 31.337 -13.343 1.00 93.38 614 TYR A N 1
ATOM 4945 C CA . TYR A 1 614 ? -0.178 30.855 -13.351 1.00 93.38 614 TYR A CA 1
ATOM 4946 C C . TYR A 1 614 ? -0.335 29.529 -12.595 1.00 93.38 614 TYR A C 1
ATOM 4948 O O . TYR A 1 614 ? -1.231 29.412 -11.767 1.00 93.38 614 TYR A O 1
ATOM 4956 N N . GLU A 1 615 ? 0.519 28.536 -12.848 1.00 91.38 615 GLU A N 1
ATOM 4957 C CA . GLU A 1 615 ? 0.416 27.231 -12.186 1.00 91.38 615 GLU A CA 1
ATOM 4958 C C . GLU A 1 615 ? 0.674 27.345 -10.678 1.00 91.38 615 GLU A C 1
ATOM 4960 O O . GLU A 1 615 ? -0.075 26.774 -9.891 1.00 91.38 615 GLU A O 1
ATOM 4965 N N . VAL A 1 616 ? 1.664 28.139 -10.251 1.00 90.19 616 VAL A N 1
ATOM 4966 C CA . VAL A 1 616 ? 1.929 28.387 -8.821 1.00 90.19 616 VAL A CA 1
ATOM 4967 C C . VAL A 1 616 ? 0.758 29.107 -8.143 1.00 90.19 616 VAL A C 1
ATOM 4969 O O . VAL A 1 616 ? 0.328 28.693 -7.066 1.00 90.19 616 VAL A O 1
ATOM 4972 N N . GLU A 1 617 ? 0.186 30.128 -8.785 1.00 88.88 617 GLU A N 1
ATOM 4973 C CA . GLU A 1 617 ? -1.019 30.832 -8.315 1.00 88.88 617 GLU A CA 1
ATOM 4974 C C . GLU A 1 617 ? -2.259 29.925 -8.237 1.00 88.88 617 GLU A C 1
ATOM 4976 O O . GLU A 1 617 ? -3.248 30.276 -7.592 1.00 88.88 617 GLU A O 1
ATOM 4981 N N . ARG A 1 618 ? -2.241 28.764 -8.904 1.00 87.19 618 ARG A N 1
ATOM 4982 C CA . ARG A 1 618 ? -3.339 27.788 -8.902 1.00 87.19 618 ARG A CA 1
ATOM 4983 C C . ARG A 1 618 ? -3.128 26.595 -7.976 1.00 87.19 618 ARG A C 1
ATOM 4985 O O . ARG A 1 618 ? -3.997 25.728 -7.934 1.00 87.19 618 ARG A O 1
ATOM 4992 N N . MET A 1 619 ? -2.038 26.561 -7.216 1.00 88.19 619 MET A N 1
ATOM 4993 C CA . MET A 1 619 ? -1.805 25.520 -6.209 1.00 88.19 619 MET A CA 1
ATOM 4994 C C . MET A 1 619 ? -2.385 25.897 -4.842 1.00 88.19 619 MET A C 1
ATOM 4996 O O . MET A 1 619 ? -2.984 25.061 -4.166 1.00 88.19 619 MET A O 1
ATOM 5000 N N . PHE A 1 620 ? -2.218 27.156 -4.433 1.00 91.75 620 PHE A N 1
ATOM 5001 C CA . PHE A 1 620 ? -2.519 27.623 -3.079 1.00 91.75 620 PHE A CA 1
ATOM 5002 C C . PHE A 1 620 ? -3.317 28.923 -3.090 1.00 91.75 620 PHE A C 1
ATOM 5004 O O . PHE A 1 620 ? -3.087 29.791 -3.930 1.00 91.75 620 PHE A O 1
ATOM 5011 N N . ASP A 1 621 ? -4.217 29.079 -2.120 1.00 91.31 621 ASP A N 1
ATOM 5012 C CA . ASP A 1 621 ? -4.856 30.369 -1.843 1.00 91.31 621 ASP A CA 1
ATOM 5013 C C . ASP A 1 621 ? -3.862 31.303 -1.128 1.00 91.31 621 ASP A C 1
ATOM 5015 O O . ASP A 1 621 ? -2.814 30.872 -0.630 1.00 91.31 621 ASP A O 1
ATOM 5019 N N . GLY A 1 622 ? -4.178 32.602 -1.049 1.00 90.56 622 GLY A N 1
ATOM 5020 C CA . GLY A 1 622 ? -3.292 33.596 -0.426 1.00 90.56 622 GLY A CA 1
ATOM 5021 C C . GLY A 1 622 ? -3.049 33.348 1.071 1.00 90.56 622 GLY A C 1
ATOM 5022 O O . GLY A 1 622 ? -2.061 33.830 1.644 1.00 90.56 622 GLY A O 1
ATOM 5023 N N . ASP A 1 623 ? -3.933 32.562 1.692 1.00 92.50 623 ASP A N 1
ATOM 5024 C CA . ASP A 1 623 ? -3.856 32.090 3.073 1.00 92.50 623 ASP A CA 1
ATOM 5025 C C . ASP A 1 623 ? -2.941 30.858 3.270 1.00 92.50 623 ASP A C 1
ATOM 5027 O O . ASP A 1 623 ? -2.619 30.504 4.405 1.00 92.50 623 ASP A O 1
ATOM 5031 N N . GLY A 1 624 ? -2.435 30.265 2.181 1.00 94.62 624 GLY A N 1
ATOM 5032 C CA . GLY A 1 624 ? -1.489 29.147 2.181 1.00 94.62 624 GLY A CA 1
ATOM 5033 C C . GLY A 1 624 ? -2.121 27.754 2.179 1.00 94.62 624 GLY A C 1
ATOM 5034 O O . GLY A 1 624 ? -1.380 26.769 2.214 1.00 94.62 624 GLY A O 1
ATOM 5035 N N . GLY A 1 625 ? -3.450 27.627 2.143 1.00 94.94 625 GLY A N 1
ATOM 5036 C CA . GLY A 1 625 ? -4.105 26.330 1.967 1.00 94.94 625 GLY A CA 1
ATOM 5037 C C . GLY A 1 625 ? -4.156 25.889 0.501 1.00 94.94 625 GLY A C 1
ATOM 5038 O O . GLY A 1 625 ? -4.363 26.698 -0.401 1.00 94.94 625 GLY A O 1
ATOM 5039 N N . HIS A 1 626 ? -3.952 24.595 0.259 1.00 93.75 626 HIS A N 1
ATOM 5040 C CA . HIS A 1 626 ? -3.959 24.006 -1.078 1.00 93.75 626 HIS A CA 1
ATOM 5041 C C . HIS A 1 626 ? -5.384 23.872 -1.640 1.00 93.75 626 HIS A C 1
ATOM 5043 O O . HIS A 1 626 ? -6.307 23.460 -0.929 1.00 93.75 626 HIS A O 1
ATOM 5049 N N . PHE A 1 627 ? -5.557 24.146 -2.937 1.00 88.75 627 PHE A N 1
ATOM 5050 C CA . PHE A 1 627 ? -6.866 24.186 -3.617 1.00 88.75 627 PHE A CA 1
ATOM 5051 C C . PHE A 1 627 ? -7.627 22.857 -3.629 1.00 88.75 627 PHE A C 1
ATOM 5053 O O . PHE A 1 627 ? -8.838 22.823 -3.856 1.00 88.75 627 PHE A O 1
ATOM 5060 N N . GLU A 1 628 ? -6.918 21.748 -3.449 1.00 88.75 628 GLU A N 1
ATOM 5061 C CA . GLU A 1 628 ? -7.494 20.409 -3.564 1.00 88.75 628 GLU A CA 1
ATOM 5062 C C . GLU A 1 628 ? -8.141 19.894 -2.276 1.00 88.75 628 GLU A C 1
ATOM 5064 O O . GLU A 1 628 ? -8.692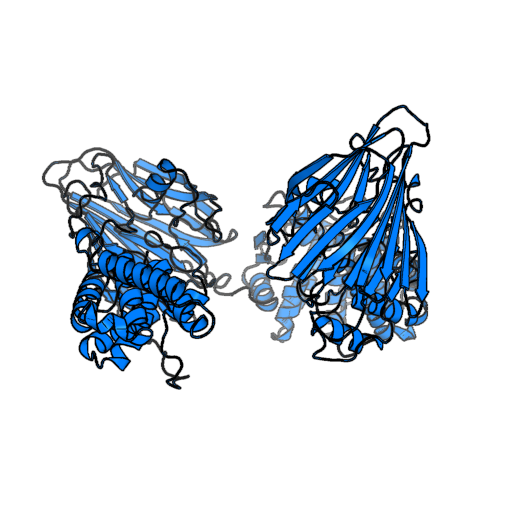 18.797 -2.276 1.00 88.75 628 GLU A O 1
ATOM 5069 N N . ASN A 1 629 ? -8.116 20.690 -1.201 1.00 90.75 629 ASN A N 1
ATOM 5070 C CA . ASN A 1 629 ? -8.761 20.378 0.075 1.00 90.75 629 ASN A CA 1
ATOM 5071 C C . ASN A 1 629 ? -8.422 18.976 0.629 1.00 90.75 629 ASN A C 1
ATOM 5073 O O . ASN A 1 629 ? -9.284 18.292 1.171 1.00 90.75 629 ASN A O 1
ATOM 5077 N N . SER A 1 630 ? -7.149 18.579 0.532 1.00 94.31 630 SER A N 1
ATOM 5078 C CA . SER A 1 630 ? -6.603 17.356 1.131 1.00 94.31 630 SER A CA 1
ATOM 5079 C C . SER A 1 630 ? -5.312 17.660 1.897 1.00 94.31 630 SER A C 1
ATOM 5081 O O . SER A 1 630 ? -4.465 18.433 1.435 1.00 94.31 630 SER A O 1
ATOM 5083 N N . CYS A 1 631 ? -5.146 17.029 3.063 1.00 96.19 631 CYS A N 1
ATOM 5084 C CA . CYS A 1 631 ? -3.941 17.155 3.879 1.00 96.19 631 CYS A CA 1
ATOM 5085 C C . CYS A 1 631 ? -2.706 16.564 3.187 1.00 96.19 631 CYS A C 1
ATOM 5087 O O . CYS A 1 631 ? -1.621 17.142 3.263 1.00 96.19 631 CYS A O 1
ATOM 5089 N N . HIS A 1 632 ? -2.866 15.456 2.457 1.00 94.81 632 HIS A N 1
ATOM 5090 C CA . HIS A 1 632 ? -1.776 14.863 1.682 1.00 94.81 632 HIS A CA 1
ATOM 5091 C C . HIS A 1 632 ? -1.307 15.817 0.574 1.00 94.81 632 HIS A C 1
ATOM 5093 O O . HIS A 1 632 ? -0.108 16.070 0.414 1.00 94.81 632 HIS A O 1
ATOM 5099 N N . TYR A 1 633 ? -2.261 16.408 -0.147 1.00 93.00 633 TYR A N 1
ATOM 5100 C CA . TYR A 1 633 ? -1.970 17.292 -1.273 1.00 93.00 633 TYR A CA 1
ATOM 5101 C C . TYR A 1 633 ? -1.433 18.665 -0.852 1.00 93.00 633 TYR A C 1
ATOM 5103 O O . TYR A 1 633 ? -0.674 19.262 -1.610 1.00 93.00 633 TYR A O 1
ATOM 5111 N N . GLN A 1 634 ? -1.681 19.116 0.384 1.00 95.56 634 GLN A N 1
ATOM 5112 C CA . GLN A 1 634 ? -0.935 20.238 0.969 1.00 95.56 634 GLN A CA 1
ATOM 5113 C C . GLN A 1 634 ? 0.582 19.980 0.930 1.00 95.56 634 GLN A C 1
ATOM 5115 O O . GLN A 1 634 ? 1.355 20.837 0.501 1.00 95.56 634 GLN A O 1
ATOM 5120 N N . GLY A 1 635 ? 1.021 18.790 1.357 1.00 94.12 635 GLY A N 1
ATOM 5121 C CA . GLY A 1 635 ? 2.434 18.404 1.350 1.00 94.12 635 GLY A CA 1
ATOM 5122 C C . GLY A 1 635 ? 2.996 18.213 -0.062 1.00 94.12 635 GLY A C 1
ATOM 5123 O O . GLY A 1 635 ? 4.116 18.648 -0.355 1.00 94.12 635 GLY A O 1
ATOM 5124 N N . LEU A 1 636 ? 2.213 17.608 -0.960 1.00 90.25 636 LEU A N 1
ATOM 5125 C CA . LEU A 1 636 ? 2.609 17.429 -2.358 1.00 90.25 636 LEU A CA 1
ATOM 5126 C C . LEU A 1 636 ? 2.781 18.777 -3.080 1.00 90.25 636 LEU A C 1
ATOM 5128 O O . LEU A 1 636 ? 3.802 18.986 -3.735 1.00 90.25 636 LEU A O 1
ATOM 5132 N N . GLY A 1 637 ? 1.852 19.717 -2.891 1.00 91.81 637 GLY A N 1
ATOM 5133 C CA . GLY A 1 637 ? 1.944 21.065 -3.453 1.00 91.81 637 GLY A CA 1
ATOM 5134 C C . GLY A 1 637 ? 3.170 21.830 -2.943 1.00 91.81 637 GLY A C 1
ATOM 5135 O O . GLY A 1 637 ? 3.876 22.462 -3.725 1.00 91.81 637 GLY A O 1
ATOM 5136 N N . ILE A 1 638 ? 3.512 21.713 -1.651 1.00 93.38 638 ILE A N 1
ATOM 5137 C CA . ILE A 1 638 ? 4.744 22.315 -1.103 1.00 93.38 638 ILE A CA 1
ATOM 5138 C C . ILE A 1 638 ? 5.978 21.710 -1.781 1.00 93.38 638 ILE A C 1
ATOM 5140 O O . ILE A 1 638 ? 6.910 22.432 -2.134 1.00 93.38 638 ILE A O 1
ATOM 5144 N N . THR A 1 639 ? 5.979 20.396 -2.017 1.00 90.81 639 THR A N 1
ATOM 5145 C CA . THR A 1 639 ? 7.069 19.717 -2.733 1.00 90.81 639 THR A CA 1
ATOM 5146 C C . THR A 1 639 ? 7.236 20.274 -4.150 1.00 90.81 639 THR A C 1
ATOM 5148 O O . THR A 1 639 ? 8.361 20.534 -4.582 1.00 90.81 639 THR A O 1
ATOM 5151 N N . GLN A 1 640 ? 6.130 20.520 -4.858 1.00 88.94 640 GLN A N 1
ATOM 5152 C CA . GLN A 1 640 ? 6.134 21.134 -6.190 1.00 88.94 640 GLN A CA 1
ATOM 5153 C C . GLN A 1 640 ? 6.633 22.587 -6.156 1.00 88.94 640 GLN A C 1
ATOM 5155 O O . GLN A 1 640 ? 7.491 22.948 -6.963 1.00 88.94 640 GLN A O 1
ATOM 5160 N N . LEU A 1 641 ? 6.204 23.401 -5.183 1.00 90.75 641 LEU A N 1
ATOM 5161 C CA . LEU A 1 641 ? 6.723 24.764 -4.997 1.00 90.75 641 LEU A CA 1
ATOM 5162 C C . LEU A 1 641 ? 8.235 24.776 -4.766 1.00 90.75 641 LEU A C 1
ATOM 5164 O O . LEU A 1 641 ? 8.959 25.560 -5.384 1.00 90.75 641 LEU A O 1
ATOM 5168 N N . LEU A 1 642 ? 8.731 23.894 -3.895 1.00 90.31 642 LEU A N 1
ATOM 5169 C CA . LEU A 1 642 ? 10.162 23.764 -3.631 1.00 90.31 642 LEU A CA 1
ATOM 5170 C C . LEU A 1 642 ? 10.910 23.286 -4.878 1.00 90.31 642 LEU A C 1
ATOM 5172 O O . LEU A 1 642 ? 12.006 23.775 -5.146 1.00 90.31 642 LEU A O 1
ATOM 5176 N N . MET A 1 643 ? 10.326 22.381 -5.668 1.00 88.81 643 MET A N 1
ATOM 5177 C CA . MET A 1 643 ? 10.896 21.947 -6.944 1.00 88.81 643 MET A CA 1
ATOM 5178 C C . MET A 1 643 ? 11.062 23.127 -7.911 1.00 88.81 643 MET A C 1
ATOM 5180 O O . MET A 1 643 ? 12.164 23.320 -8.428 1.00 88.81 643 MET A O 1
ATOM 5184 N N . VAL A 1 644 ? 10.014 23.933 -8.115 1.00 91.69 644 VAL A N 1
ATOM 5185 C CA . VAL A 1 644 ? 10.057 25.121 -8.987 1.00 91.69 644 VAL A CA 1
ATOM 5186 C C . VAL A 1 644 ? 11.059 26.146 -8.454 1.00 91.69 644 VAL A C 1
ATOM 5188 O O . VAL A 1 644 ? 11.927 26.599 -9.196 1.00 91.69 644 VAL A O 1
ATOM 5191 N N . SER A 1 645 ? 11.019 26.462 -7.157 1.00 90.94 645 SER A N 1
ATOM 5192 C CA . SER A 1 645 ? 11.956 27.407 -6.534 1.00 90.94 645 SER A CA 1
ATOM 5193 C C . SER A 1 645 ? 13.415 26.965 -6.709 1.00 90.94 645 SER A C 1
ATOM 5195 O O . SER A 1 645 ? 14.276 27.761 -7.088 1.00 90.94 645 SER A O 1
ATOM 5197 N N . ASN A 1 646 ? 13.702 25.677 -6.501 1.00 89.31 646 ASN A N 1
ATOM 5198 C CA . ASN A 1 646 ? 15.043 25.119 -6.660 1.00 89.31 646 ASN A CA 1
ATOM 5199 C C . ASN A 1 646 ? 15.498 25.098 -8.125 1.00 89.31 646 ASN A C 1
ATOM 5201 O O . ASN A 1 646 ? 16.668 25.372 -8.397 1.00 89.31 646 ASN A O 1
ATOM 5205 N N . LEU A 1 647 ? 14.595 24.790 -9.061 1.00 91.44 647 LEU A N 1
ATOM 5206 C CA . LEU A 1 647 ? 14.859 24.870 -10.497 1.00 91.44 647 LEU A CA 1
ATOM 5207 C C . LEU A 1 647 ? 15.267 26.292 -10.893 1.00 91.44 647 LEU A C 1
ATOM 5209 O O . LEU A 1 647 ? 16.331 26.486 -11.478 1.00 91.44 647 LEU A O 1
ATOM 5213 N N . LEU A 1 648 ? 14.462 27.287 -10.520 1.00 93.19 648 LEU A N 1
ATOM 5214 C CA . LEU A 1 648 ? 14.735 28.686 -10.840 1.00 93.19 648 LEU A CA 1
ATOM 5215 C C . LEU A 1 648 ? 16.010 29.183 -10.156 1.00 93.19 648 LEU A C 1
ATOM 5217 O O . LEU A 1 648 ? 16.764 29.950 -10.738 1.00 93.19 648 LEU A O 1
ATOM 5221 N N . ARG A 1 649 ? 16.331 28.692 -8.952 1.00 90.94 649 ARG A N 1
ATOM 5222 C CA . ARG A 1 649 ? 17.570 29.071 -8.254 1.00 90.94 649 ARG A CA 1
ATOM 5223 C C . ARG A 1 649 ? 18.816 28.619 -9.013 1.00 90.94 649 ARG A C 1
ATOM 5225 O O . ARG A 1 649 ? 19.806 29.351 -9.035 1.00 90.94 649 ARG A O 1
ATOM 5232 N N . LYS A 1 650 ? 18.764 27.441 -9.647 1.00 91.69 650 LYS A N 1
ATOM 5233 C CA . LYS A 1 650 ? 19.838 26.933 -10.519 1.00 91.69 650 LYS A CA 1
ATOM 5234 C C . LYS A 1 650 ? 19.999 27.755 -11.801 1.00 91.69 650 LYS A C 1
ATOM 5236 O O . LYS A 1 650 ? 21.091 27.766 -12.355 1.00 91.69 650 LYS A O 1
ATOM 5241 N N . HIS A 1 651 ? 18.948 28.454 -12.230 1.00 93.44 651 HIS A N 1
ATOM 5242 C CA . HIS A 1 651 ? 18.894 29.245 -13.466 1.00 93.44 651 HIS A CA 1
ATOM 5243 C C . HIS A 1 651 ? 18.518 30.712 -13.199 1.00 93.44 651 HIS A C 1
ATOM 5245 O O . HIS A 1 651 ? 17.798 31.343 -13.974 1.00 93.44 651 HIS A O 1
ATOM 5251 N N . ARG A 1 652 ? 18.997 31.257 -12.072 1.00 92.94 652 ARG A N 1
ATOM 5252 C CA . ARG A 1 652 ? 18.669 32.611 -11.584 1.00 92.94 652 ARG A CA 1
ATOM 5253 C C . ARG A 1 652 ? 19.122 33.734 -12.515 1.00 92.94 652 ARG A C 1
ATOM 5255 O O . ARG A 1 652 ? 18.657 34.859 -12.377 1.00 92.94 652 ARG A O 1
ATOM 5262 N N . ASP A 1 653 ? 20.072 33.446 -13.400 1.00 91.69 653 ASP A N 1
ATOM 5263 C CA . ASP A 1 653 ? 20.541 34.336 -14.462 1.00 91.69 653 ASP A CA 1
ATOM 5264 C C . ASP A 1 653 ? 19.520 34.475 -15.600 1.00 91.69 653 ASP A C 1
ATOM 5266 O O . ASP A 1 653 ? 19.545 35.473 -16.315 1.00 91.69 653 ASP A O 1
ATOM 5270 N N . VAL A 1 654 ? 18.609 33.506 -15.736 1.00 91.75 654 VAL A N 1
ATOM 5271 C CA . VAL A 1 654 ? 17.540 33.492 -16.742 1.00 91.75 654 VAL A CA 1
ATOM 5272 C C . VAL A 1 654 ? 16.219 33.984 -16.153 1.00 91.75 654 VAL A C 1
ATOM 5274 O O . VAL A 1 654 ? 15.582 34.866 -16.724 1.00 91.75 654 VAL A O 1
ATOM 5277 N N . LEU A 1 655 ? 15.801 33.429 -15.010 1.00 91.88 655 LEU A N 1
ATOM 5278 C CA . LEU A 1 655 ? 14.558 33.803 -14.333 1.00 91.88 655 LEU A CA 1
ATOM 5279 C C . LEU A 1 655 ? 14.735 33.721 -12.813 1.00 91.88 655 LEU A C 1
ATOM 5281 O O . LEU A 1 655 ? 15.083 32.674 -12.269 1.00 91.88 655 LEU A O 1
ATOM 5285 N N . SER A 1 656 ? 14.484 34.832 -12.117 1.00 91.12 656 SER A N 1
ATOM 5286 C CA . SER A 1 656 ? 14.599 34.889 -10.654 1.00 91.12 656 SER A CA 1
ATOM 5287 C C . SER A 1 656 ? 13.484 34.061 -9.986 1.00 91.12 656 SER A C 1
ATOM 5289 O O . SER A 1 656 ? 12.316 34.207 -10.367 1.00 91.12 656 SER A O 1
ATOM 5291 N N . PRO A 1 657 ? 13.803 33.225 -8.974 1.00 89.69 657 PRO A N 1
ATOM 5292 C CA . PRO A 1 657 ? 12.813 32.435 -8.235 1.00 89.69 657 PRO A CA 1
ATOM 5293 C C . PRO A 1 657 ? 11.678 33.268 -7.646 1.00 89.69 657 PRO A C 1
ATOM 5295 O O . PRO A 1 657 ? 10.520 32.870 -7.719 1.00 89.69 657 PRO A O 1
ATOM 5298 N N . GLU A 1 658 ? 12.011 34.438 -7.103 1.00 89.81 658 GLU A N 1
ATOM 5299 C CA . GLU A 1 658 ? 11.093 35.340 -6.403 1.00 89.81 658 GLU A CA 1
ATOM 5300 C C . GLU A 1 658 ? 10.022 35.917 -7.336 1.00 89.81 658 GLU A C 1
ATOM 5302 O O . GLU A 1 658 ? 8.977 36.374 -6.884 1.00 89.81 658 GLU A O 1
ATOM 5307 N N . SER A 1 659 ? 10.263 35.869 -8.649 1.00 90.12 659 SER A N 1
ATOM 5308 C CA . SER A 1 659 ? 9.308 36.309 -9.663 1.00 90.12 659 SER A CA 1
ATOM 5309 C C . SER A 1 659 ? 8.194 35.292 -9.951 1.00 90.12 659 SER A C 1
ATOM 5311 O O . SER A 1 659 ? 7.265 35.622 -10.686 1.00 90.12 659 SER A O 1
ATOM 5313 N N . VAL A 1 660 ? 8.296 34.075 -9.404 1.00 92.06 660 VAL A N 1
ATOM 5314 C CA . VAL A 1 660 ? 7.354 32.962 -9.615 1.00 92.06 660 VAL A CA 1
ATOM 5315 C C . VAL A 1 660 ? 6.890 32.370 -8.285 1.00 92.06 660 VAL A C 1
ATOM 5317 O O . VAL A 1 660 ? 5.700 32.151 -8.096 1.00 92.06 660 VAL A O 1
ATOM 5320 N N . VAL A 1 661 ? 7.816 32.100 -7.360 1.00 90.81 661 VAL A N 1
ATOM 5321 C CA . VAL A 1 661 ? 7.529 31.458 -6.073 1.00 90.81 661 VAL A CA 1
ATOM 5322 C C . VAL A 1 661 ? 7.807 32.433 -4.938 1.00 90.81 661 VAL A C 1
ATOM 5324 O O . VAL A 1 661 ? 8.946 32.835 -4.704 1.00 90.81 661 VAL A O 1
ATOM 5327 N N . SER A 1 662 ? 6.762 32.772 -4.188 1.00 90.12 662 SER A N 1
ATOM 5328 C CA . SER A 1 662 ? 6.881 33.603 -2.991 1.00 90.12 662 SER A CA 1
ATOM 5329 C C . SER A 1 662 ? 7.404 32.791 -1.801 1.00 90.12 662 SER A C 1
ATOM 5331 O O . SER A 1 662 ? 6.840 31.754 -1.447 1.00 90.12 662 SER A O 1
ATOM 5333 N N . GLN A 1 663 ? 8.442 33.293 -1.124 1.00 89.56 663 GLN A N 1
ATOM 5334 C CA . GLN A 1 663 ? 8.906 32.707 0.140 1.00 89.56 663 GLN A CA 1
ATOM 5335 C C . GLN A 1 663 ? 7.817 32.779 1.221 1.00 89.56 663 GLN A C 1
ATOM 5337 O O . GLN A 1 663 ? 7.673 31.850 2.011 1.00 89.56 663 GLN A O 1
ATOM 5342 N N . GLU A 1 664 ? 7.017 33.848 1.234 1.00 92.69 664 GLU A N 1
ATOM 5343 C CA . GLU A 1 664 ? 5.890 33.991 2.160 1.00 92.69 664 GLU A CA 1
ATOM 5344 C C . GLU A 1 664 ? 4.855 32.879 1.952 1.00 92.69 664 GLU A C 1
ATOM 5346 O O . GLU A 1 664 ? 4.340 32.331 2.925 1.00 92.69 664 GLU A O 1
ATOM 5351 N N . LEU A 1 665 ? 4.595 32.497 0.696 1.00 92.94 665 LEU A N 1
ATOM 5352 C CA . LEU A 1 665 ? 3.680 31.402 0.383 1.00 92.94 665 LEU A CA 1
ATOM 5353 C C . LEU A 1 665 ? 4.191 30.066 0.934 1.00 92.94 665 LEU A C 1
ATOM 5355 O O . LEU A 1 665 ? 3.421 29.334 1.549 1.00 92.94 665 LEU A O 1
ATOM 5359 N N . ILE A 1 666 ? 5.487 29.771 0.777 1.00 93.31 666 ILE A N 1
ATOM 5360 C CA . ILE A 1 666 ? 6.104 28.557 1.336 1.00 93.31 666 ILE A CA 1
ATOM 5361 C C . ILE A 1 666 ? 5.962 28.539 2.865 1.00 93.31 666 ILE A C 1
ATOM 5363 O O . ILE A 1 666 ? 5.620 27.501 3.438 1.00 93.31 666 ILE A O 1
ATOM 5367 N N . GLU A 1 667 ? 6.191 29.673 3.535 1.00 94.81 667 GLU A N 1
ATOM 5368 C CA . GLU A 1 667 ? 6.037 29.777 4.991 1.00 94.81 667 GLU A CA 1
ATOM 5369 C C . GLU A 1 667 ? 4.591 29.553 5.435 1.00 94.81 667 GLU A C 1
ATOM 5371 O O . GLU A 1 667 ? 4.351 28.752 6.342 1.00 94.81 667 GLU A O 1
ATOM 5376 N N . LYS A 1 668 ? 3.622 30.207 4.779 1.00 96.19 668 LYS A N 1
ATOM 5377 C CA . LYS A 1 668 ? 2.195 30.016 5.065 1.00 96.19 668 LYS A CA 1
ATOM 5378 C C . LYS A 1 668 ? 1.786 28.567 4.836 1.00 96.19 668 LYS A C 1
ATOM 5380 O O . LYS A 1 668 ? 1.282 27.938 5.759 1.00 96.19 668 LYS A O 1
ATOM 5385 N N . ALA A 1 669 ? 2.088 28.002 3.668 1.00 96.62 669 ALA A N 1
ATOM 5386 C CA . ALA A 1 669 ? 1.732 26.628 3.332 1.00 96.62 669 ALA A CA 1
ATOM 5387 C C . ALA A 1 669 ? 2.349 25.605 4.297 1.00 96.62 669 ALA A C 1
ATOM 5389 O O . ALA A 1 669 ? 1.679 24.655 4.707 1.00 96.62 669 ALA A O 1
ATOM 5390 N N . THR A 1 670 ? 3.596 25.821 4.726 1.00 96.19 670 THR A N 1
ATOM 5391 C CA . THR A 1 670 ? 4.252 24.967 5.729 1.00 96.19 670 THR A CA 1
ATOM 5392 C C . THR A 1 670 ? 3.586 25.093 7.096 1.00 96.19 670 THR A C 1
ATOM 5394 O O . THR A 1 670 ? 3.381 24.088 7.777 1.00 96.19 670 THR A O 1
ATOM 5397 N N . LYS A 1 671 ? 3.204 26.307 7.506 1.00 97.19 671 LYS A N 1
ATOM 5398 C CA . LYS A 1 671 ? 2.440 26.518 8.739 1.00 97.19 671 LYS A CA 1
ATOM 5399 C C . LYS A 1 671 ? 1.084 25.808 8.680 1.00 97.19 671 LYS A C 1
ATOM 5401 O O . LYS A 1 671 ? 0.712 25.162 9.657 1.00 97.19 671 LYS A O 1
ATOM 5406 N N . VAL A 1 672 ? 0.397 25.846 7.534 1.00 97.75 672 VAL A N 1
ATOM 5407 C CA . VAL A 1 672 ? -0.836 25.075 7.306 1.00 97.75 672 VAL A CA 1
ATOM 5408 C C . VAL A 1 672 ? -0.600 23.580 7.485 1.00 97.75 672 VAL A C 1
ATOM 5410 O O . VAL A 1 672 ? -1.314 22.931 8.249 1.00 97.75 672 VAL A O 1
ATOM 5413 N N . LEU A 1 673 ? 0.457 23.050 6.869 1.00 97.38 673 LEU A N 1
ATOM 5414 C CA . LEU A 1 673 ? 0.826 21.642 6.981 1.00 97.38 673 LEU A CA 1
ATOM 5415 C C . LEU A 1 673 ? 1.062 21.210 8.439 1.00 97.38 673 LEU A C 1
ATOM 5417 O O . LEU A 1 673 ? 0.658 20.115 8.815 1.00 97.38 673 LEU A O 1
ATOM 5421 N N . CYS A 1 674 ? 1.652 22.070 9.280 1.00 96.69 674 CYS A N 1
ATOM 5422 C CA . CYS A 1 674 ? 1.843 21.781 10.708 1.00 96.69 674 CYS A CA 1
ATOM 5423 C C . CYS A 1 674 ? 0.516 21.501 11.427 1.00 96.69 674 CYS A C 1
ATOM 5425 O O . CYS A 1 674 ? 0.445 20.586 12.242 1.00 96.69 674 CYS A O 1
ATOM 5427 N N . PHE A 1 675 ? -0.530 22.277 11.127 1.00 97.62 675 PHE A N 1
ATOM 5428 C CA . PHE A 1 675 ? -1.859 22.095 11.716 1.00 97.62 675 PHE A CA 1
ATOM 5429 C C . PHE A 1 675 ? -2.625 20.906 11.129 1.00 97.62 675 PHE A C 1
ATOM 5431 O O . PHE A 1 675 ? -3.546 20.425 11.777 1.00 97.62 675 PHE A O 1
ATOM 5438 N N . MET A 1 676 ? -2.261 20.406 9.947 1.00 97.94 676 MET A N 1
ATOM 5439 C CA . MET A 1 676 ? -2.859 19.201 9.350 1.00 97.94 676 MET A CA 1
ATOM 5440 C C . MET A 1 676 ? -2.328 17.891 9.955 1.00 97.94 676 MET A C 1
ATOM 5442 O O . MET A 1 676 ? -2.882 16.821 9.695 1.00 97.94 676 MET A O 1
ATOM 5446 N N . VAL A 1 677 ? -1.267 17.963 10.765 1.00 97.38 677 VAL A N 1
ATOM 5447 C CA . VAL A 1 677 ? -0.762 16.835 11.553 1.00 97.38 677 VAL A CA 1
ATOM 5448 C C . VAL A 1 677 ? -1.481 16.803 12.900 1.00 97.38 677 VAL A C 1
ATOM 5450 O O . VAL A 1 677 ? -1.435 17.755 13.681 1.00 97.38 677 VAL A O 1
ATOM 5453 N N . THR A 1 678 ? -2.146 15.686 13.173 1.00 97.38 678 THR A N 1
ATOM 5454 C CA . THR A 1 678 ? -2.887 15.449 14.418 1.00 97.38 678 THR A CA 1
ATOM 5455 C C . THR A 1 678 ? -1.935 15.303 15.617 1.00 97.38 678 THR A C 1
ATOM 5457 O O . THR A 1 678 ? -0.743 15.036 15.434 1.00 97.38 678 THR A O 1
ATOM 5460 N N . PRO A 1 679 ? -2.425 15.381 16.872 1.00 96.88 679 PRO A N 1
ATOM 5461 C CA . PRO A 1 679 ? -1.613 15.073 18.056 1.00 96.88 679 PRO A CA 1
ATOM 5462 C C . PRO A 1 679 ? -1.015 13.656 18.067 1.00 96.88 679 PRO A C 1
ATOM 5464 O O . PRO A 1 679 ? -0.097 13.389 18.839 1.00 96.88 679 PRO A O 1
ATOM 5467 N N . LEU A 1 680 ? -1.517 12.751 17.217 1.00 95.12 680 LEU A N 1
ATOM 5468 C CA . LEU A 1 680 ? -1.013 11.385 17.061 1.00 95.12 680 LEU A CA 1
ATOM 5469 C C . LEU A 1 680 ? 0.131 11.269 16.034 1.00 95.12 680 LEU A C 1
ATOM 5471 O O . LEU A 1 680 ? 0.630 10.170 15.807 1.00 95.12 680 LEU A O 1
ATOM 5475 N N . GLY A 1 681 ? 0.546 12.374 15.403 1.00 94.62 681 GLY A N 1
ATOM 5476 C CA . GLY A 1 681 ? 1.676 12.416 14.465 1.00 94.62 681 GLY A CA 1
ATOM 5477 C C . GLY A 1 681 ? 1.352 11.979 13.031 1.00 94.62 681 GLY A C 1
ATOM 5478 O O . GLY A 1 681 ? 2.245 11.955 12.183 1.00 94.62 681 GLY A O 1
ATOM 5479 N N . ASN A 1 682 ? 0.086 11.671 12.747 1.00 96.44 682 ASN A N 1
ATOM 5480 C CA . ASN A 1 682 ? -0.412 11.329 11.414 1.00 96.44 682 ASN A CA 1
ATOM 5481 C C . ASN A 1 682 ? -1.189 12.500 10.802 1.00 96.44 682 ASN A C 1
ATOM 5483 O O . ASN A 1 682 ? -1.677 13.370 11.534 1.00 96.44 682 ASN A O 1
ATOM 5487 N N . PHE A 1 683 ? -1.352 12.505 9.478 1.00 97.75 683 PHE A N 1
ATOM 5488 C CA . PHE A 1 683 ? -2.304 13.406 8.834 1.00 97.75 683 PHE A CA 1
ATOM 5489 C C . PHE A 1 683 ? -3.733 13.156 9.327 1.00 97.75 683 PHE A C 1
ATOM 5491 O O . PHE A 1 683 ? -4.130 12.015 9.575 1.00 97.75 683 PHE A O 1
ATOM 5498 N N . ALA A 1 684 ? -4.515 14.230 9.430 1.00 96.81 684 ALA A N 1
ATOM 5499 C CA . ALA A 1 684 ? -5.963 14.117 9.532 1.00 96.81 684 ALA A CA 1
ATOM 5500 C C . ALA A 1 684 ? -6.529 13.580 8.197 1.00 96.81 684 ALA A C 1
ATOM 5502 O O . ALA A 1 684 ? -6.179 14.125 7.146 1.00 96.81 684 ALA A O 1
ATOM 5503 N N . PRO A 1 685 ? -7.385 12.542 8.198 1.00 95.88 685 PRO A N 1
ATOM 5504 C CA . PRO A 1 685 ? -7.816 11.848 6.979 1.00 95.88 685 PRO A CA 1
ATOM 5505 C C . PRO A 1 685 ? -8.937 12.589 6.221 1.00 95.88 685 PRO A C 1
ATOM 5507 O O . PRO A 1 685 ? -9.960 12.000 5.899 1.00 95.88 685 PRO A O 1
ATOM 5510 N N . ILE A 1 686 ? -8.762 13.888 5.959 1.00 95.69 686 ILE A N 1
ATOM 5511 C CA . ILE A 1 686 ? -9.731 14.721 5.227 1.00 95.69 686 ILE A CA 1
ATOM 5512 C C . ILE A 1 686 ? -9.375 14.776 3.740 1.00 95.69 686 ILE A C 1
ATOM 5514 O O . ILE A 1 686 ? -8.206 14.967 3.373 1.00 95.69 686 ILE A O 1
ATOM 5518 N N . GLY A 1 687 ? -10.391 14.654 2.885 1.00 93.50 687 GLY A N 1
ATOM 5519 C CA . GLY A 1 687 ? -10.222 14.532 1.441 1.00 93.50 687 GLY A CA 1
ATOM 5520 C C . GLY A 1 687 ? -9.502 13.235 1.068 1.00 93.50 687 GLY A C 1
ATOM 5521 O O . GLY A 1 687 ? -9.512 12.253 1.809 1.00 93.50 687 GLY A O 1
ATOM 5522 N N . ASP A 1 688 ? -8.816 13.228 -0.071 1.00 94.38 688 ASP A N 1
ATOM 5523 C CA . ASP A 1 688 ? -7.946 12.109 -0.444 1.00 94.38 688 ASP A CA 1
ATOM 5524 C C . ASP A 1 688 ? -6.658 12.114 0.392 1.00 94.38 688 ASP A C 1
ATOM 5526 O O . ASP A 1 688 ? -5.590 12.517 -0.072 1.00 94.38 688 ASP A O 1
ATOM 5530 N N . THR A 1 689 ? -6.778 11.713 1.657 1.00 96.12 689 THR A N 1
ATOM 5531 C CA . THR A 1 689 ? -5.677 11.608 2.615 1.00 96.12 689 THR A CA 1
ATOM 5532 C C . THR A 1 689 ? -5.796 10.307 3.407 1.00 96.12 689 THR A C 1
ATOM 5534 O O . THR A 1 689 ? -6.838 10.001 3.980 1.00 96.12 689 THR A O 1
ATOM 5537 N N . GLU A 1 690 ? -4.702 9.551 3.481 1.00 95.12 690 GLU A N 1
ATOM 5538 C CA . GLU A 1 690 ? -4.546 8.450 4.434 1.00 95.12 690 GLU A CA 1
ATOM 5539 C C . GLU A 1 690 ? -4.263 8.984 5.847 1.00 95.12 690 GLU A C 1
ATOM 5541 O O . GLU A 1 690 ? -3.600 10.007 6.020 1.00 95.12 690 GLU A O 1
ATOM 5546 N N . ALA A 1 691 ? -4.680 8.249 6.879 1.00 95.00 691 ALA A N 1
ATOM 5547 C CA . ALA A 1 691 ? -4.343 8.542 8.273 1.00 95.00 691 ALA A CA 1
ATOM 5548 C C . ALA A 1 691 ? -2.921 8.053 8.615 1.00 95.00 691 ALA A C 1
ATOM 5550 O O . ALA A 1 691 ? -2.708 7.340 9.599 1.00 95.00 691 ALA A O 1
ATOM 5551 N N . SER A 1 692 ? -1.950 8.399 7.772 1.00 92.25 692 SER A N 1
ATOM 5552 C CA . SER A 1 692 ? -0.568 7.932 7.841 1.00 92.25 692 SER A CA 1
ATOM 5553 C C . SER A 1 692 ? 0.382 9.021 8.330 1.00 92.25 692 SER A C 1
ATOM 5555 O O . SER A 1 692 ? 0.049 10.211 8.375 1.00 92.25 692 SER A O 1
ATOM 5557 N N . LYS A 1 693 ? 1.603 8.609 8.683 1.00 92.06 693 LYS A N 1
ATOM 5558 C CA . LYS A 1 693 ? 2.681 9.548 8.975 1.00 92.06 693 LYS A CA 1
ATOM 5559 C C . LYS A 1 693 ? 3.038 10.327 7.699 1.00 92.06 693 LYS A C 1
ATOM 5561 O O . LYS A 1 693 ? 3.363 9.696 6.689 1.00 92.06 693 LYS A O 1
ATOM 5566 N N . PRO A 1 694 ? 3.043 11.668 7.734 1.00 91.81 694 PRO A N 1
ATOM 5567 C CA . PRO A 1 694 ? 3.450 12.465 6.586 1.00 91.81 694 PRO A CA 1
ATOM 5568 C C . PRO A 1 694 ? 4.899 12.183 6.151 1.00 91.81 694 PRO A C 1
ATOM 5570 O O . PRO A 1 694 ? 5.764 11.943 7.003 1.00 91.81 694 PRO A O 1
ATOM 5573 N N . PRO A 1 695 ? 5.212 12.276 4.846 1.00 79.75 695 PRO A N 1
ATOM 5574 C CA . PRO A 1 695 ? 6.583 12.165 4.370 1.00 79.75 695 PRO A CA 1
ATOM 5575 C C . PRO A 1 695 ? 7.436 13.375 4.788 1.00 79.75 695 PRO A C 1
ATOM 5577 O O . PRO A 1 695 ? 6.944 14.490 5.004 1.00 79.75 695 PRO A O 1
ATOM 5580 N N . ILE A 1 696 ? 8.753 13.166 4.857 1.00 80.94 696 ILE A N 1
ATOM 5581 C CA . ILE A 1 696 ? 9.727 14.256 4.984 1.00 80.94 696 ILE A CA 1
ATOM 5582 C C . ILE A 1 696 ? 9.921 14.860 3.590 1.00 80.94 696 ILE A C 1
ATOM 5584 O O . ILE A 1 696 ? 10.550 14.251 2.731 1.00 80.94 696 ILE A O 1
ATOM 5588 N N . ILE A 1 697 ? 9.359 16.049 3.369 1.00 84.88 697 ILE A N 1
ATOM 5589 C CA . ILE A 1 697 ? 9.308 16.696 2.043 1.00 84.88 697 ILE A CA 1
ATOM 5590 C C . ILE A 1 697 ? 10.345 17.810 1.840 1.00 84.88 697 ILE A C 1
ATOM 5592 O O . ILE A 1 697 ? 10.537 18.283 0.722 1.00 84.88 697 ILE A O 1
ATOM 5596 N N . PHE A 1 698 ? 11.013 18.254 2.908 1.00 86.94 698 PHE A N 1
ATOM 5597 C CA . PHE A 1 698 ? 11.931 19.392 2.856 1.00 86.94 698 PHE A CA 1
ATOM 5598 C C . PHE A 1 698 ? 13.379 18.921 2.676 1.00 86.94 698 PHE A C 1
ATOM 5600 O O . PHE A 1 698 ? 13.903 18.239 3.560 1.00 86.94 698 PHE A O 1
ATOM 5607 N N . PRO A 1 699 ? 14.059 19.295 1.579 1.00 76.75 699 PRO A N 1
ATOM 5608 C CA . PRO A 1 699 ? 15.469 18.977 1.405 1.00 76.75 699 PRO A CA 1
ATOM 5609 C C . PRO A 1 699 ? 16.342 19.817 2.348 1.00 76.75 699 PRO A C 1
ATOM 5611 O O . PRO A 1 699 ? 15.995 20.948 2.693 1.00 76.75 699 PRO A O 1
ATOM 5614 N N . ASP A 1 700 ? 17.524 19.311 2.713 1.00 75.06 700 ASP A N 1
ATOM 5615 C CA . ASP A 1 700 ? 18.420 19.973 3.679 1.00 75.06 700 ASP A CA 1
ATOM 5616 C C . ASP A 1 700 ? 18.814 21.406 3.309 1.00 75.06 700 ASP A C 1
ATOM 5618 O O . ASP A 1 700 ? 19.010 22.240 4.190 1.00 75.06 700 ASP A O 1
ATOM 5622 N N . TYR A 1 701 ? 18.884 21.703 2.013 1.00 70.44 701 TYR A N 1
ATOM 5623 C CA . TYR A 1 701 ? 19.292 23.000 1.474 1.00 70.44 701 TYR A CA 1
ATOM 5624 C C . TYR A 1 701 ? 18.132 23.991 1.259 1.00 70.44 701 TYR A C 1
ATOM 5626 O O . TYR A 1 701 ? 18.366 25.109 0.795 1.00 70.44 701 TYR A O 1
ATOM 5634 N N . SER A 1 702 ? 16.883 23.606 1.551 1.00 75.31 702 SER A N 1
ATOM 5635 C CA . SER A 1 702 ? 15.707 24.468 1.366 1.00 75.31 702 SER A CA 1
ATOM 5636 C C . SER A 1 702 ? 14.658 24.209 2.451 1.00 75.31 702 SER A C 1
ATOM 5638 O O . SER A 1 702 ? 13.591 23.645 2.201 1.00 75.31 702 SER A O 1
ATOM 5640 N N . LYS A 1 703 ? 14.994 24.597 3.688 1.00 86.69 703 LYS A N 1
ATOM 5641 C CA . LYS A 1 703 ? 14.112 24.493 4.859 1.00 86.69 703 LYS A CA 1
ATOM 5642 C C . LYS A 1 703 ? 13.491 25.859 5.178 1.00 86.69 703 LYS A C 1
ATOM 5644 O O . LYS A 1 703 ? 14.248 26.794 5.441 1.00 86.69 703 LYS A O 1
ATOM 5649 N N . PRO A 1 704 ? 12.153 25.993 5.168 1.00 89.81 704 PRO A N 1
ATOM 5650 C CA . PRO A 1 704 ? 11.483 27.205 5.639 1.00 89.81 704 PRO A CA 1
ATOM 5651 C C . PRO A 1 704 ? 11.617 27.367 7.159 1.00 89.81 704 PRO A C 1
ATOM 5653 O O . PRO A 1 704 ? 11.927 26.412 7.874 1.00 89.81 704 PRO A O 1
ATOM 5656 N N . ASN A 1 705 ? 11.325 28.556 7.680 1.00 92.06 705 ASN A N 1
ATOM 5657 C CA . ASN A 1 705 ? 11.364 28.846 9.116 1.00 92.06 705 ASN A CA 1
ATOM 5658 C C . ASN A 1 705 ? 10.416 27.930 9.903 1.00 92.06 705 ASN A C 1
ATOM 5660 O O . ASN A 1 705 ? 10.789 27.410 10.957 1.00 92.06 705 ASN A O 1
ATOM 5664 N N . ASN A 1 706 ? 9.224 27.666 9.358 1.00 93.06 706 ASN A N 1
ATOM 5665 C CA . ASN A 1 706 ? 8.251 26.754 9.966 1.00 93.06 706 ASN A CA 1
ATOM 5666 C C . ASN A 1 706 ? 8.642 25.261 9.875 1.00 93.06 706 ASN A C 1
ATOM 5668 O O . ASN A 1 706 ? 7.924 24.409 10.396 1.00 93.06 706 ASN A O 1
ATOM 5672 N N . TYR A 1 707 ? 9.786 24.900 9.279 1.00 93.31 707 TYR A N 1
ATOM 5673 C CA . TYR A 1 707 ? 10.250 23.507 9.236 1.00 93.31 707 TYR A CA 1
ATOM 5674 C C . TYR A 1 707 ? 10.431 22.909 10.639 1.00 93.31 707 TYR A C 1
ATOM 5676 O O . TYR A 1 707 ? 9.999 21.788 10.899 1.00 93.31 707 TYR A O 1
ATOM 5684 N N . SER A 1 708 ? 11.004 23.677 11.575 1.00 94.19 708 SER A N 1
ATOM 5685 C CA . SER A 1 708 ? 11.176 23.226 12.965 1.00 94.19 708 SER A CA 1
ATOM 5686 C C . SER A 1 708 ? 9.834 22.979 13.665 1.00 94.19 708 SER A C 1
ATOM 5688 O O . SER A 1 708 ? 9.743 22.117 14.539 1.00 94.19 708 SER A O 1
ATOM 5690 N N . ASN A 1 709 ? 8.786 23.698 13.256 1.00 95.12 709 ASN A N 1
ATOM 5691 C CA . ASN A 1 709 ? 7.426 23.491 13.738 1.00 95.12 709 ASN A CA 1
ATOM 5692 C C . ASN A 1 709 ? 6.791 22.226 13.173 1.00 95.12 709 ASN A C 1
ATOM 5694 O O . ASN A 1 709 ? 6.167 21.463 13.907 1.00 95.12 709 ASN A O 1
ATOM 5698 N N . TYR A 1 710 ? 7.020 21.962 11.891 1.00 94.44 710 TYR A N 1
ATOM 5699 C CA . TYR A 1 710 ? 6.567 20.735 11.257 1.00 94.44 710 TYR A CA 1
ATOM 5700 C C . TYR A 1 710 ? 7.231 19.497 11.877 1.00 94.44 710 TYR A C 1
ATOM 5702 O O . TYR A 1 710 ? 6.547 18.521 12.178 1.00 94.44 710 TYR A O 1
ATOM 5710 N N . GLN A 1 711 ? 8.537 19.560 12.173 1.00 93.19 711 GLN A N 1
ATOM 5711 C CA . GLN A 1 711 ? 9.239 18.502 12.916 1.00 93.19 711 GLN A CA 1
ATOM 5712 C C . GLN A 1 711 ? 8.615 18.250 14.295 1.00 93.19 711 GLN A C 1
ATOM 5714 O O . GLN A 1 711 ? 8.461 17.099 14.700 1.00 93.19 711 GLN A O 1
ATOM 5719 N N . PHE A 1 712 ? 8.198 19.309 14.990 1.00 93.25 712 PHE A N 1
ATOM 5720 C CA . PHE A 1 712 ? 7.527 19.200 16.286 1.00 93.25 712 PHE A CA 1
ATOM 5721 C C . PHE A 1 712 ? 6.176 18.507 16.191 1.00 93.25 712 PHE A C 1
ATOM 5723 O O . PHE A 1 712 ? 5.888 17.612 16.985 1.00 93.25 712 PHE A O 1
ATOM 5730 N N . ALA A 1 713 ? 5.373 18.864 15.191 1.00 93.12 713 ALA A N 1
ATOM 5731 C CA . ALA A 1 713 ? 4.102 18.202 14.943 1.00 93.12 713 ALA A CA 1
ATOM 5732 C C . ALA A 1 713 ? 4.296 16.707 14.612 1.00 93.12 713 ALA A C 1
ATOM 5734 O O . ALA A 1 713 ? 3.665 15.850 15.226 1.00 93.12 713 ALA A O 1
ATOM 5735 N N . LEU A 1 714 ? 5.236 16.386 13.715 1.00 91.88 714 LEU A N 1
ATOM 5736 C CA . LEU A 1 714 ? 5.553 15.016 13.286 1.00 91.88 714 LEU A CA 1
ATOM 5737 C C . LEU A 1 714 ? 6.085 14.110 14.398 1.00 91.88 714 LEU A C 1
ATOM 5739 O O . LEU A 1 714 ? 5.833 12.905 14.411 1.00 91.88 714 LEU A O 1
ATOM 5743 N N . SER A 1 715 ? 6.880 14.679 15.295 1.00 90.06 715 SER A N 1
ATOM 5744 C CA . SER A 1 715 ? 7.548 13.964 16.383 1.00 90.06 715 SER A CA 1
ATOM 5745 C C . SER A 1 715 ? 6.696 13.893 17.653 1.00 90.06 715 SER A C 1
ATOM 5747 O O . SER A 1 715 ? 7.187 13.466 18.700 1.00 90.06 715 SER A O 1
ATOM 5749 N N . CYS A 1 716 ? 5.432 14.328 17.581 1.00 90.69 716 CYS A N 1
ATOM 5750 C CA . CYS A 1 716 ? 4.522 14.420 18.724 1.00 90.69 716 CYS A CA 1
ATOM 5751 C C . CYS A 1 716 ? 5.126 15.218 19.896 1.00 90.69 716 CYS A C 1
ATOM 5753 O O . CYS A 1 716 ? 4.931 14.871 21.058 1.00 90.69 716 CYS A O 1
ATOM 5755 N N . GLY A 1 717 ? 5.884 16.271 19.576 1.00 88.81 717 GLY A N 1
ATOM 5756 C CA . GLY A 1 717 ? 6.499 17.185 20.536 1.00 88.81 717 GLY A CA 1
ATOM 5757 C C . GLY A 1 717 ? 7.909 16.827 21.014 1.00 88.81 717 GLY A C 1
ATOM 5758 O O . GLY A 1 717 ? 8.425 17.493 21.911 1.00 88.81 717 GLY A O 1
ATOM 5759 N N . THR A 1 718 ? 8.554 15.810 20.433 1.00 90.19 718 THR A N 1
ATOM 5760 C CA . THR A 1 718 ? 9.889 15.352 20.877 1.00 90.19 718 THR A CA 1
ATOM 5761 C C . THR A 1 718 ? 11.069 16.006 20.145 1.00 90.19 718 THR A C 1
ATOM 5763 O O . THR A 1 718 ? 12.156 16.094 20.711 1.00 90.19 718 THR A O 1
ATOM 5766 N N . GLU A 1 719 ? 10.874 16.529 18.933 1.00 91.38 719 GLU A N 1
ATOM 5767 C CA . GLU A 1 719 ? 11.909 17.174 18.112 1.00 91.38 719 GLU A CA 1
ATOM 5768 C C . GLU A 1 719 ? 11.419 18.505 17.529 1.00 91.38 719 GLU A C 1
ATOM 5770 O O . GLU A 1 719 ? 10.290 18.603 17.081 1.00 91.38 719 GLU A O 1
ATOM 5775 N N . GLY A 1 720 ? 12.264 19.535 17.447 1.00 92.94 720 GLY A N 1
ATOM 5776 C CA . GLY A 1 720 ? 11.870 20.837 16.885 1.00 92.94 720 GLY A CA 1
ATOM 5777 C C . GLY A 1 720 ? 11.225 21.777 17.910 1.00 92.94 720 GLY A C 1
ATOM 5778 O O . GLY A 1 720 ? 11.566 21.737 19.091 1.00 92.94 720 GLY A O 1
ATOM 5779 N N . LYS A 1 721 ? 10.345 22.684 17.466 1.00 95.06 721 LYS A N 1
ATOM 5780 C CA . LYS A 1 721 ? 9.704 23.698 18.329 1.00 95.06 721 LYS A CA 1
ATOM 5781 C C . LYS A 1 721 ? 8.207 23.815 18.059 1.00 95.06 721 LYS A C 1
ATOM 5783 O O . LYS A 1 721 ? 7.804 23.914 16.910 1.00 95.06 721 LYS A O 1
ATOM 5788 N N . ALA A 1 722 ? 7.387 23.895 19.101 1.00 94.38 722 ALA A N 1
ATOM 5789 C CA . ALA A 1 722 ? 5.955 24.164 18.970 1.00 94.38 722 ALA A CA 1
ATOM 5790 C C . ALA A 1 722 ? 5.658 25.476 18.217 1.00 94.38 722 ALA A C 1
ATOM 5792 O O . ALA A 1 722 ? 6.423 26.444 18.311 1.00 94.38 722 ALA A O 1
ATOM 5793 N N . LEU A 1 723 ? 4.533 25.519 17.491 1.00 94.25 723 LEU A N 1
ATOM 5794 C CA . LEU A 1 723 ? 3.983 26.783 16.995 1.00 94.25 723 LEU A CA 1
ATOM 5795 C C . LEU A 1 723 ? 3.554 27.659 18.175 1.00 94.25 723 LEU A C 1
ATOM 5797 O O . LEU A 1 723 ? 3.145 27.161 19.222 1.00 94.25 723 LEU A O 1
ATOM 5801 N N . LYS A 1 724 ? 3.642 28.980 17.991 1.00 91.38 724 LYS A N 1
ATOM 5802 C CA . LYS A 1 724 ? 3.087 29.938 18.959 1.00 91.38 724 LYS A CA 1
ATOM 5803 C C . LYS A 1 724 ? 1.564 29.992 18.889 1.00 91.38 724 LYS A C 1
ATOM 5805 O O . LYS A 1 724 ? 0.917 30.218 19.904 1.00 91.38 724 LYS A O 1
ATOM 5810 N N . ASP A 1 725 ? 1.019 29.807 17.692 1.00 92.25 725 ASP A N 1
ATOM 5811 C CA . ASP A 1 725 ? -0.415 29.849 17.454 1.00 92.25 725 ASP A CA 1
ATOM 5812 C C . ASP A 1 725 ? -1.045 28.493 17.762 1.00 92.25 725 ASP A C 1
ATOM 5814 O O . ASP A 1 725 ? -0.584 27.447 17.306 1.00 92.25 725 ASP A O 1
ATOM 5818 N N . ASN A 1 726 ? -2.138 28.534 18.508 1.00 92.88 726 ASN A N 1
ATOM 5819 C CA . ASN A 1 726 ? -2.936 27.372 18.885 1.00 92.88 726 ASN A CA 1
ATOM 5820 C C . ASN A 1 726 ? -4.132 27.157 17.950 1.00 92.88 726 ASN A C 1
ATOM 5822 O O . ASN A 1 726 ? -4.819 26.148 18.027 1.00 92.88 726 ASN A O 1
ATOM 5826 N N . TYR A 1 727 ? -4.391 28.088 17.041 1.00 93.75 727 TYR A N 1
ATOM 5827 C CA . TYR A 1 727 ? -5.503 28.008 16.109 1.00 93.75 727 TYR A CA 1
ATOM 5828 C C . TYR A 1 727 ? -5.125 28.647 14.780 1.00 93.75 727 TYR A C 1
ATOM 5830 O O . TYR A 1 727 ? -4.166 29.416 14.687 1.00 93.75 727 TYR A O 1
ATOM 5838 N N . MET A 1 728 ? -5.905 28.336 13.753 1.00 93.56 728 MET A N 1
ATOM 5839 C CA . MET A 1 728 ? -5.771 28.939 12.438 1.00 93.56 728 MET A CA 1
ATOM 5840 C C . MET A 1 728 ? -7.089 28.810 11.684 1.00 93.56 728 MET A C 1
ATOM 5842 O O . MET A 1 728 ? -7.706 27.749 11.686 1.00 93.56 728 MET A O 1
ATOM 5846 N N . VAL A 1 729 ? -7.521 29.887 11.033 1.00 93.75 729 VAL A N 1
ATOM 5847 C CA . VAL A 1 729 ? -8.721 29.906 10.191 1.00 93.75 729 VAL A CA 1
ATOM 5848 C C . VAL A 1 729 ? -8.313 30.433 8.827 1.00 93.75 729 VAL A C 1
ATOM 5850 O O . VAL A 1 729 ? -7.693 31.490 8.741 1.00 93.75 729 VAL A O 1
ATOM 5853 N N . LEU A 1 730 ? -8.654 29.681 7.785 1.00 93.75 730 LEU A N 1
ATOM 5854 C CA . LEU A 1 730 ? -8.290 29.912 6.393 1.00 93.75 730 LEU A CA 1
ATOM 5855 C C . LEU A 1 730 ? -9.576 30.056 5.558 1.00 93.75 730 LEU A C 1
ATOM 5857 O O . LEU A 1 730 ? -10.100 29.056 5.055 1.00 93.75 730 LEU A O 1
ATOM 5861 N N . PRO A 1 731 ? -10.167 31.265 5.478 1.00 90.81 731 PRO A N 1
ATOM 5862 C CA . PRO A 1 731 ? -11.441 31.477 4.795 1.00 90.81 731 PRO A CA 1
ATOM 5863 C C . PRO A 1 731 ? -11.412 31.201 3.289 1.00 90.81 731 PRO A C 1
ATOM 5865 O O . PRO A 1 731 ? -12.438 30.803 2.739 1.00 90.81 731 PRO A O 1
ATOM 5868 N N . GLU A 1 732 ? -10.272 31.418 2.622 1.00 88.94 732 GLU A N 1
ATOM 5869 C CA . GLU A 1 732 ? -10.165 31.280 1.165 1.00 88.94 732 GLU A CA 1
ATOM 5870 C C . GLU A 1 732 ? -10.056 29.812 0.756 1.00 88.94 732 GLU A C 1
ATOM 5872 O O . GLU A 1 732 ? -10.777 29.375 -0.148 1.00 88.94 732 GLU A O 1
ATOM 5877 N N . SER A 1 733 ? -9.198 29.062 1.454 1.00 90.75 733 SER A N 1
ATOM 5878 C CA . SER A 1 733 ? -8.973 27.637 1.195 1.00 90.75 733 SER A CA 1
ATOM 5879 C C . SER A 1 733 ? -9.953 26.718 1.925 1.00 90.75 733 SER A C 1
ATOM 5881 O O . SER A 1 733 ? -10.138 25.577 1.509 1.00 90.75 733 SER A O 1
ATOM 5883 N N . GLY A 1 734 ? -10.642 27.193 2.966 1.00 92.94 734 GLY A N 1
ATOM 5884 C CA . GLY A 1 734 ? -11.734 26.459 3.605 1.00 92.94 734 GLY A CA 1
ATOM 5885 C C . GLY A 1 734 ? -11.317 25.531 4.748 1.00 92.94 734 GLY A C 1
ATOM 5886 O O . GLY A 1 734 ? -11.938 24.483 4.927 1.00 92.94 734 GLY A O 1
ATOM 5887 N N . TRP A 1 735 ? -10.307 25.909 5.538 1.00 95.31 735 TRP A N 1
ATOM 5888 C CA . TRP A 1 735 ? -9.868 25.146 6.715 1.00 95.31 735 TRP A CA 1
ATOM 5889 C C . TRP A 1 735 ? -9.953 25.920 8.027 1.00 95.31 735 TRP A C 1
ATOM 5891 O O . TRP A 1 735 ? -9.656 27.112 8.086 1.00 95.31 735 TRP A O 1
ATOM 5901 N N . ALA A 1 736 ? -10.283 25.228 9.111 1.00 96.81 736 ALA A N 1
ATOM 5902 C CA . ALA A 1 736 ? -10.174 25.763 10.457 1.00 96.81 736 ALA A CA 1
ATOM 5903 C C . ALA A 1 736 ? -9.574 24.726 11.400 1.00 96.81 736 ALA A C 1
ATOM 5905 O O . ALA A 1 736 ? -9.971 23.564 11.400 1.00 96.81 736 ALA A O 1
ATOM 5906 N N . PHE A 1 737 ? -8.632 25.169 12.219 1.00 96.94 737 PHE A N 1
ATOM 5907 C CA . PHE A 1 737 ? -7.887 24.338 13.146 1.00 96.94 737 PHE A CA 1
ATOM 5908 C C . PHE A 1 737 ? -7.896 24.990 14.518 1.00 96.94 737 PHE A C 1
ATOM 5910 O O . PHE A 1 737 ? -7.674 26.196 14.642 1.00 96.94 737 PHE A O 1
ATOM 5917 N N . TYR A 1 738 ? -8.088 24.180 15.547 1.00 96.44 738 TYR A N 1
ATOM 5918 C CA . TYR A 1 738 ? -7.901 24.578 16.930 1.00 96.44 738 TYR A CA 1
ATOM 5919 C C . TYR A 1 738 ? -7.207 23.463 17.692 1.00 96.44 738 TYR A C 1
ATOM 5921 O O . TYR A 1 738 ? -7.575 22.295 17.589 1.00 96.44 738 TYR A O 1
ATOM 5929 N N . ARG A 1 739 ? -6.204 23.838 18.473 1.00 94.50 739 ARG A N 1
ATOM 5930 C CA . ARG A 1 739 ? -5.420 22.953 19.312 1.00 94.50 739 ARG A CA 1
ATOM 5931 C C . ARG A 1 739 ? -5.151 23.660 20.633 1.00 94.50 739 ARG A C 1
ATOM 5933 O O . ARG A 1 739 ? -4.587 24.745 20.637 1.00 94.50 739 ARG A O 1
ATOM 5940 N N . ASN A 1 740 ? -5.544 23.080 21.761 1.00 93.75 740 ASN A N 1
ATOM 5941 C CA . ASN A 1 740 ? -5.445 23.787 23.047 1.00 93.75 740 ASN A CA 1
ATOM 5942 C C . ASN A 1 740 ? -3.989 24.057 23.483 1.00 93.75 740 ASN A C 1
ATOM 5944 O O . ASN A 1 740 ? -3.690 25.102 24.058 1.00 93.75 740 ASN A O 1
ATOM 5948 N N . THR A 1 741 ? -3.084 23.114 23.222 1.00 92.88 741 THR A N 1
ATOM 5949 C CA . THR A 1 741 ? -1.649 23.193 23.520 1.00 92.88 741 THR A CA 1
ATOM 5950 C C . THR A 1 741 ? -0.841 22.469 22.455 1.00 92.88 741 THR A C 1
ATOM 5952 O O . THR A 1 741 ? -1.389 21.645 21.744 1.00 92.88 741 THR A O 1
ATOM 5955 N N . TRP A 1 742 ? 0.466 22.729 22.358 1.00 93.44 742 TRP A N 1
ATOM 5956 C CA . TRP A 1 742 ? 1.399 21.957 21.527 1.00 93.44 742 TRP A CA 1
ATOM 5957 C C . TRP A 1 742 ? 2.374 21.156 22.399 1.00 93.44 742 TRP A C 1
ATOM 5959 O O . TRP A 1 742 ? 3.560 21.474 22.437 1.00 93.44 742 TRP A O 1
ATOM 5969 N N . LYS A 1 743 ? 1.886 20.184 23.175 1.00 89.25 743 LYS A N 1
ATOM 5970 C CA . LYS A 1 743 ? 2.712 19.445 24.144 1.00 89.25 743 LYS A CA 1
ATOM 5971 C C . LYS A 1 743 ? 2.925 17.995 23.754 1.00 89.25 743 LYS A C 1
ATOM 5973 O O . LYS A 1 743 ? 4.067 17.577 23.614 1.00 89.25 743 LYS A O 1
ATOM 5978 N N . ASP A 1 744 ? 1.844 17.241 23.612 1.00 88.06 744 ASP A N 1
ATOM 5979 C CA . ASP A 1 744 ? 1.905 15.799 23.398 1.00 88.06 744 ASP A CA 1
ATOM 5980 C C . ASP A 1 744 ? 0.581 15.263 22.824 1.00 88.06 744 ASP A C 1
ATOM 5982 O O . ASP A 1 744 ? -0.340 16.011 22.496 1.00 88.06 744 ASP A O 1
ATOM 5986 N N . LYS A 1 745 ? 0.476 13.938 22.697 1.00 92.12 745 LYS A N 1
ATOM 5987 C CA . LYS A 1 745 ? -0.705 13.252 22.151 1.00 92.12 745 LYS A CA 1
ATOM 5988 C C . LYS A 1 745 ? -2.013 13.496 22.917 1.00 92.12 745 LYS A C 1
ATOM 5990 O O . LYS A 1 745 ? -3.077 13.146 22.416 1.00 92.12 745 LYS A O 1
ATOM 5995 N N . ASN A 1 746 ? -1.962 14.045 24.130 1.00 94.00 746 ASN A N 1
ATOM 5996 C CA . ASN A 1 746 ? -3.138 14.320 24.951 1.00 94.00 746 ASN A CA 1
ATOM 5997 C C . ASN A 1 746 ? -3.819 15.654 24.630 1.00 94.00 746 ASN A C 1
ATOM 5999 O O . ASN A 1 746 ? -4.877 15.930 25.205 1.00 94.00 746 ASN A O 1
ATOM 6003 N N . ASP A 1 747 ? -3.225 16.468 23.757 1.00 95.19 747 ASP A N 1
ATOM 6004 C CA . ASP A 1 747 ? -3.778 17.752 23.338 1.00 95.19 747 ASP A CA 1
ATOM 6005 C C . ASP A 1 747 ? -5.185 17.582 22.728 1.00 95.19 747 ASP A C 1
ATOM 6007 O O . ASP A 1 747 ? -5.476 16.609 22.030 1.00 95.19 747 ASP A O 1
ATOM 6011 N N . PHE A 1 748 ? -6.068 18.541 23.005 1.00 97.38 748 PHE A N 1
ATOM 6012 C CA . PHE A 1 748 ? -7.347 18.688 22.315 1.00 97.38 748 PHE A CA 1
ATOM 6013 C C . PHE A 1 748 ? -7.075 19.279 20.945 1.00 97.38 748 PHE A C 1
ATOM 6015 O O . PHE A 1 748 ? -6.421 20.317 20.848 1.00 97.38 748 PHE A O 1
ATOM 6022 N N . TYR A 1 749 ? -7.595 18.642 19.907 1.00 98.19 749 TYR A N 1
ATOM 6023 C CA . TYR A 1 749 ? -7.420 19.064 18.530 1.00 98.19 749 TYR A CA 1
ATOM 6024 C C . TYR A 1 749 ? -8.725 18.913 17.755 1.00 98.19 749 TYR A C 1
ATOM 6026 O O . TYR A 1 749 ? -9.345 17.849 17.752 1.00 98.19 749 TYR A O 1
ATOM 6034 N N . LEU A 1 750 ? -9.108 19.988 17.078 1.00 98.31 750 LEU A N 1
ATOM 6035 C CA . LEU A 1 750 ? -10.264 20.089 16.205 1.00 98.31 750 LEU A CA 1
ATOM 6036 C C . LEU A 1 750 ? -9.790 20.588 14.840 1.00 98.31 750 LEU A C 1
ATOM 6038 O O . LEU A 1 750 ? -9.164 21.646 14.749 1.00 98.31 750 LEU A O 1
ATOM 6042 N N . LEU A 1 751 ? -10.139 19.858 13.786 1.00 98.19 751 LEU A N 1
ATOM 6043 C CA . LEU A 1 751 ? -10.012 20.316 12.404 1.00 98.19 751 LEU A CA 1
ATOM 6044 C C . LEU A 1 751 ? -11.402 20.307 11.784 1.00 98.19 751 LEU A C 1
ATOM 6046 O O . LEU A 1 751 ? -12.090 19.295 11.856 1.00 98.19 751 LEU A O 1
ATOM 6050 N N . ALA A 1 752 ? -11.797 21.415 11.163 1.00 97.44 752 ALA A N 1
ATOM 6051 C CA . ALA A 1 752 ? -13.020 21.530 10.379 1.00 97.44 752 ALA A CA 1
ATOM 6052 C C . ALA A 1 752 ? -12.727 22.001 8.949 1.00 97.44 752 ALA A C 1
ATOM 6054 O O . ALA A 1 752 ? -11.805 22.793 8.720 1.00 97.44 752 ALA A O 1
ATOM 6055 N N . LYS A 1 753 ? -13.524 21.520 7.992 1.00 94.31 753 LYS A N 1
ATOM 6056 C CA . LYS A 1 753 ? -13.334 21.777 6.561 1.00 94.31 753 LYS A CA 1
ATOM 6057 C C . LYS A 1 753 ? -14.624 22.273 5.915 1.00 94.31 753 LYS A C 1
ATOM 6059 O O . LYS A 1 753 ? -15.689 21.683 6.080 1.00 94.31 753 LYS A O 1
ATOM 6064 N N . CYS A 1 754 ? -14.536 23.352 5.140 1.00 93.38 754 CYS A N 1
ATOM 6065 C CA . CYS A 1 754 ? -15.628 23.836 4.297 1.00 93.38 754 CYS A CA 1
ATOM 6066 C C . CYS A 1 754 ? -15.104 24.738 3.171 1.00 93.38 754 CYS A C 1
ATOM 6068 O O . CYS A 1 754 ? -14.750 25.894 3.408 1.00 93.38 754 CYS A O 1
ATOM 6070 N N . GLY A 1 755 ? -15.077 24.215 1.944 1.00 88.44 755 GLY A N 1
ATOM 6071 C CA . GLY A 1 755 ? -14.506 24.907 0.790 1.00 88.44 755 GLY A CA 1
ATOM 6072 C C . GLY A 1 755 ? -14.578 24.077 -0.491 1.00 88.44 755 GLY A C 1
ATOM 6073 O O . GLY A 1 755 ? -14.564 22.842 -0.459 1.00 88.44 755 GLY A O 1
ATOM 6074 N N . TYR A 1 756 ? -14.682 24.767 -1.631 1.00 85.75 756 TYR A N 1
ATOM 6075 C CA . TYR A 1 756 ? -14.725 24.136 -2.950 1.00 85.75 756 TYR A CA 1
ATOM 6076 C C . TYR A 1 756 ? -13.992 24.968 -4.008 1.00 85.75 756 TYR A C 1
ATOM 6078 O O . TYR A 1 756 ? -14.515 25.960 -4.527 1.00 85.75 756 TYR A O 1
ATOM 6086 N N . LYS A 1 757 ? -12.766 24.540 -4.338 1.00 80.75 757 LYS A N 1
ATOM 6087 C CA . LYS A 1 757 ? -11.922 25.149 -5.382 1.00 80.75 757 LYS A CA 1
ATOM 6088 C C . LYS A 1 757 ? -11.520 24.166 -6.494 1.00 80.75 757 LYS A C 1
ATOM 6090 O O . LYS A 1 757 ? -11.240 24.620 -7.608 1.00 80.75 757 LYS A O 1
ATOM 6095 N N . SER A 1 758 ? -11.548 22.858 -6.232 1.00 80.75 758 SER A N 1
ATOM 6096 C CA . SER A 1 758 ? -11.123 21.792 -7.152 1.00 80.75 758 SER A CA 1
ATOM 6097 C C . SER A 1 758 ? -12.046 20.563 -7.090 1.00 80.75 758 SER A C 1
ATOM 6099 O O . SER A 1 758 ? -12.629 20.280 -6.043 1.00 80.75 758 SER A O 1
ATOM 6101 N N . ASP A 1 759 ? -12.154 19.831 -8.207 1.00 78.81 759 ASP A N 1
ATOM 6102 C CA . ASP A 1 759 ? -13.012 18.639 -8.375 1.00 78.81 759 ASP A CA 1
ATOM 6103 C C . ASP A 1 759 ? -12.303 17.309 -8.051 1.00 78.81 759 ASP A C 1
ATOM 6105 O O . ASP A 1 759 ? -12.951 16.260 -7.978 1.00 78.81 759 ASP A O 1
ATOM 6109 N N . TYR A 1 760 ? -10.974 17.325 -7.913 1.00 78.06 760 TYR A N 1
ATOM 6110 C CA . TYR A 1 760 ? -10.167 16.103 -7.887 1.00 78.06 760 TYR A CA 1
ATOM 6111 C C . TYR A 1 760 ? -10.208 15.408 -6.522 1.00 78.06 760 TYR A C 1
ATOM 6113 O O . TYR A 1 760 ? -10.941 14.431 -6.363 1.00 78.06 760 TYR A O 1
ATOM 6121 N N . HIS A 1 761 ? -9.472 15.939 -5.545 1.00 88.38 761 HIS A N 1
ATOM 6122 C CA . HIS A 1 761 ? -9.184 15.269 -4.267 1.00 88.38 761 HIS A CA 1
ATOM 6123 C C . HIS A 1 761 ? -10.075 15.702 -3.095 1.00 88.38 761 HIS A C 1
ATOM 6125 O O . HIS A 1 761 ? -9.982 15.153 -1.997 1.00 88.38 761 HIS A O 1
ATOM 6131 N N . ARG A 1 762 ? -10.981 16.651 -3.347 1.00 88.31 762 ARG A N 1
ATOM 6132 C CA . ARG A 1 762 ? -12.059 17.041 -2.436 1.00 88.31 762 ARG A CA 1
ATOM 6133 C C . ARG A 1 762 ? -13.167 15.979 -2.430 1.00 88.31 762 ARG A C 1
ATOM 6135 O O . ARG A 1 762 ? -13.492 15.399 -3.472 1.00 88.31 762 ARG A O 1
ATOM 6142 N N . GLN A 1 763 ? -13.817 15.795 -1.285 1.00 93.00 763 GLN A N 1
ATOM 6143 C CA . GLN A 1 763 ? -14.983 14.922 -1.122 1.00 93.00 763 GLN A CA 1
ATOM 6144 C C . GLN A 1 763 ? -16.264 15.738 -0.879 1.00 93.00 763 GLN A C 1
ATOM 6146 O O . GLN A 1 763 ? -16.250 16.969 -0.914 1.00 93.00 763 GLN A O 1
ATOM 6151 N N . ASP A 1 764 ? -17.408 15.081 -0.715 1.00 93.75 764 ASP A N 1
ATOM 6152 C CA . ASP A 1 764 ? -18.677 15.751 -0.413 1.00 93.75 764 ASP A CA 1
ATOM 6153 C C . ASP A 1 764 ? -18.804 15.995 1.107 1.00 93.75 764 ASP A C 1
ATOM 6155 O O . ASP A 1 764 ? -19.793 15.629 1.735 1.00 93.75 764 ASP A O 1
ATOM 6159 N N . ASP A 1 765 ? -17.765 16.610 1.677 1.00 94.00 765 ASP A N 1
ATOM 6160 C CA . ASP A 1 765 ? -17.420 16.687 3.106 1.00 94.00 765 ASP A CA 1
ATOM 6161 C C . ASP A 1 765 ? -17.468 18.121 3.672 1.00 94.00 765 ASP A C 1
ATOM 6163 O O . ASP A 1 765 ? -16.891 18.423 4.719 1.00 94.00 765 ASP A O 1
ATOM 6167 N N . ASP A 1 766 ? -18.134 19.052 2.983 1.00 94.12 766 ASP A N 1
ATOM 6168 C CA . ASP A 1 766 ? -18.258 20.422 3.483 1.00 94.12 766 ASP A CA 1
ATOM 6169 C C . ASP A 1 766 ? -19.022 20.455 4.810 1.00 94.12 766 ASP A C 1
ATOM 6171 O O . ASP A 1 766 ? -20.104 19.888 4.933 1.00 94.12 766 ASP A O 1
ATOM 6175 N N . THR A 1 767 ? -18.471 21.186 5.784 1.00 95.75 767 THR A N 1
ATOM 6176 C CA . THR A 1 767 ? -18.888 21.254 7.198 1.00 95.75 767 THR A CA 1
ATOM 6177 C C . THR A 1 767 ? -18.504 20.044 8.059 1.00 95.75 767 THR A C 1
ATOM 6179 O O . THR A 1 767 ? -18.826 20.038 9.254 1.00 95.75 767 THR A O 1
ATOM 6182 N N . SER A 1 768 ? -17.772 19.069 7.504 1.00 96.88 768 SER A N 1
ATOM 6183 C CA . SER A 1 768 ? -17.175 17.976 8.281 1.00 96.88 768 SER A CA 1
ATOM 6184 C C . SER A 1 768 ? -16.106 18.494 9.248 1.00 96.88 768 SER A C 1
ATOM 6186 O O . SER A 1 768 ? -15.504 19.559 9.053 1.00 96.88 768 SER A O 1
ATOM 6188 N N . PHE A 1 769 ? -15.879 17.734 10.314 1.00 98.25 769 PHE A N 1
ATOM 6189 C CA . PHE A 1 769 ? -14.810 17.971 11.273 1.00 98.25 769 PHE A CA 1
ATOM 6190 C C . PHE A 1 769 ? -14.319 16.655 11.880 1.00 98.25 769 PHE A C 1
ATOM 6192 O O . PHE A 1 769 ? -15.062 15.678 11.949 1.00 98.25 769 PHE A O 1
ATOM 6199 N N . VAL A 1 770 ? -13.086 16.669 12.380 1.00 98.62 770 VAL A N 1
ATOM 6200 C CA . VAL A 1 770 ? -12.496 15.591 13.184 1.00 98.62 770 VAL A CA 1
ATOM 6201 C C . VAL A 1 770 ? -12.088 16.117 14.553 1.00 98.62 770 VAL A C 1
ATOM 6203 O O . VAL A 1 770 ? -11.727 17.288 14.697 1.00 98.62 770 VAL A O 1
ATOM 6206 N N . LEU A 1 771 ? -12.144 15.248 15.562 1.00 98.62 771 LEU A N 1
ATOM 6207 C CA . LEU A 1 771 ? -11.913 15.603 16.960 1.00 98.62 771 LEU A CA 1
ATOM 6208 C C . LEU A 1 771 ? -11.006 14.582 17.644 1.00 98.62 771 LEU A C 1
ATOM 6210 O O . LEU A 1 771 ? -11.321 13.392 17.690 1.00 98.62 771 LEU A O 1
ATOM 6214 N N . TYR A 1 772 ? -9.925 15.073 18.244 1.00 98.31 772 TYR A N 1
ATOM 6215 C CA . TYR A 1 772 ? -8.960 14.286 19.006 1.00 98.31 772 TYR A CA 1
ATOM 6216 C C . TYR A 1 772 ? -8.787 14.883 20.398 1.00 98.31 772 TYR A C 1
ATOM 6218 O O . TYR A 1 772 ? -8.752 16.104 20.558 1.00 98.31 772 TYR A O 1
ATOM 6226 N N . TYR A 1 773 ? -8.656 14.025 21.406 1.00 97.75 773 TYR A N 1
ATOM 6227 C CA . TYR A 1 773 ? -8.344 14.440 22.770 1.00 97.75 773 TYR A CA 1
ATOM 6228 C C . TYR A 1 773 ? -7.819 13.259 23.586 1.00 97.75 773 TYR A C 1
ATOM 6230 O O . TYR A 1 773 ? -8.311 12.140 23.433 1.00 97.75 773 TYR A O 1
ATOM 6238 N N . LYS A 1 774 ? -6.850 13.505 24.482 1.00 96.06 774 LYS A N 1
ATOM 6239 C CA . LYS A 1 774 ? -6.320 12.498 25.429 1.00 96.06 774 LYS A CA 1
ATOM 6240 C C . LYS A 1 774 ? -5.770 11.230 24.756 1.00 96.06 774 LYS A C 1
ATOM 6242 O O . LYS A 1 774 ? -5.927 10.130 25.273 1.00 96.06 774 LYS A O 1
ATOM 6247 N N . GLY A 1 775 ? -5.095 11.390 23.617 1.00 95.06 775 GLY A N 1
ATOM 6248 C CA . GLY A 1 775 ? -4.493 10.281 22.874 1.00 95.06 775 GLY A CA 1
ATOM 6249 C C . GLY A 1 775 ? -5.485 9.461 22.051 1.00 95.06 775 GLY A C 1
ATOM 6250 O O . GLY A 1 775 ? -5.090 8.439 21.500 1.00 95.06 775 GLY A O 1
ATOM 6251 N N . GLU A 1 776 ? -6.736 9.908 21.953 1.00 96.81 776 GLU A N 1
ATOM 6252 C CA . GLU A 1 776 ? -7.818 9.213 21.262 1.00 96.81 776 GLU A CA 1
ATOM 6253 C C . GLU A 1 776 ? -8.411 10.086 20.152 1.00 96.81 776 GLU A C 1
ATOM 6255 O O . GLU A 1 776 ? -8.51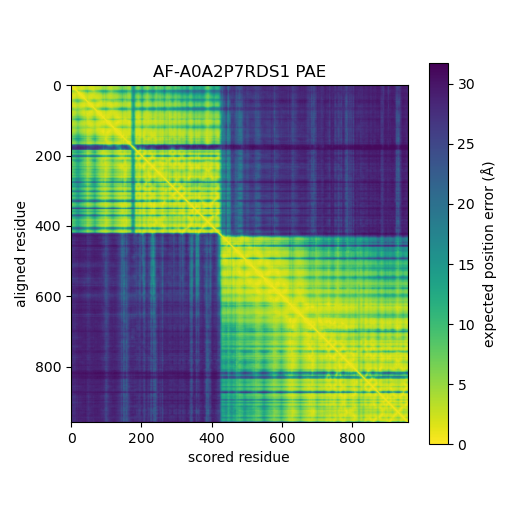2 11.310 20.275 1.00 96.81 776 GLU A O 1
ATOM 6260 N N . GLU A 1 777 ? -8.837 9.431 19.075 1.00 97.12 777 GLU A N 1
ATOM 6261 C CA . GLU A 1 777 ? -9.711 10.008 18.056 1.00 97.12 777 GLU A CA 1
ATOM 6262 C C . GLU A 1 777 ? -11.168 9.712 18.430 1.00 97.12 777 GLU A C 1
ATOM 6264 O O . GLU A 1 777 ? -11.529 8.555 18.664 1.00 97.12 777 GLU A O 1
ATOM 6269 N N . TRP A 1 778 ? -11.988 10.757 18.510 1.00 98.19 778 TRP A N 1
ATOM 6270 C CA . TRP A 1 778 ? -13.381 10.684 18.962 1.00 98.19 778 TRP A CA 1
ATOM 6271 C C . TRP A 1 778 ? -14.369 10.820 17.813 1.00 98.19 778 TRP A C 1
ATOM 6273 O O . TRP A 1 778 ? -15.323 10.053 17.744 1.00 98.19 778 TRP A O 1
ATOM 6283 N N . ILE A 1 779 ? -14.109 11.768 16.911 1.00 98.38 779 ILE A N 1
ATOM 6284 C CA . ILE A 1 779 ? -14.843 11.955 15.659 1.00 98.38 779 ILE A CA 1
ATOM 6285 C C . ILE A 1 779 ? -13.827 11.869 14.520 1.00 98.38 779 ILE A C 1
ATOM 6287 O O . ILE A 1 779 ? -12.814 12.573 14.558 1.00 98.38 779 ILE A O 1
ATOM 6291 N N . THR A 1 780 ? -14.084 11.005 13.541 1.00 96.81 780 THR A N 1
ATOM 6292 C CA . THR A 1 780 ? -13.194 10.744 12.399 1.00 96.81 780 THR A CA 1
ATOM 6293 C C . THR A 1 780 ? -13.880 11.051 11.062 1.00 96.81 780 THR A C 1
ATOM 6295 O O . THR A 1 780 ? -14.992 11.583 11.039 1.00 96.81 780 THR A O 1
ATOM 6298 N N . ASP A 1 781 ? -13.195 10.758 9.958 1.00 97.06 781 ASP A N 1
ATOM 6299 C CA . ASP A 1 781 ? -13.647 10.997 8.585 1.00 97.06 781 ASP A CA 1
ATOM 6300 C C . ASP A 1 781 ? -13.477 9.732 7.713 1.00 97.06 781 ASP A C 1
ATOM 6302 O O . ASP A 1 781 ? -12.895 8.736 8.153 1.00 97.06 781 ASP A O 1
ATOM 6306 N N . GLY A 1 782 ? -14.008 9.752 6.488 1.00 96.06 782 GLY A N 1
ATOM 6307 C CA . GLY A 1 782 ? -14.031 8.613 5.572 1.00 96.06 782 GLY A CA 1
ATOM 6308 C C . GLY A 1 782 ? -12.664 8.243 4.992 1.00 96.06 782 GLY A C 1
ATOM 6309 O O . GLY A 1 782 ? -12.415 7.066 4.727 1.00 96.06 782 GLY A O 1
ATOM 6310 N N . GLY A 1 783 ? -11.758 9.211 4.826 1.00 96.25 783 GLY A N 1
ATOM 6311 C CA . GLY A 1 783 ? -10.429 8.997 4.243 1.00 96.25 783 GLY A CA 1
ATOM 6312 C C . GLY A 1 783 ? -10.443 8.752 2.728 1.00 96.25 783 GLY A C 1
ATOM 6313 O O . GLY A 1 783 ? -11.345 9.180 2.017 1.00 96.25 783 GLY A O 1
ATOM 6314 N N . LEU A 1 784 ? -9.411 8.086 2.195 1.00 92.75 784 LEU A N 1
ATOM 6315 C CA . LEU A 1 784 ? -9.189 7.952 0.742 1.00 92.75 784 LEU A CA 1
ATOM 6316 C C . LEU A 1 784 ? -9.746 6.655 0.127 1.00 92.75 784 LEU A C 1
ATOM 6318 O O . LEU A 1 784 ? -10.395 6.694 -0.922 1.00 92.75 784 LEU A O 1
ATOM 6322 N N . TYR A 1 785 ? -9.443 5.509 0.742 1.00 92.94 785 TYR A N 1
ATOM 6323 C CA . TYR A 1 785 ? -9.549 4.165 0.165 1.00 92.94 785 TYR A CA 1
ATOM 6324 C C . TYR A 1 785 ? -8.717 3.960 -1.108 1.00 92.94 785 TYR A C 1
ATOM 6326 O O . TYR A 1 785 ? -7.598 3.462 -1.026 1.00 92.94 785 TYR A O 1
ATOM 6334 N N . ASN A 1 786 ? -9.228 4.323 -2.283 1.00 85.88 786 ASN A N 1
ATOM 6335 C CA . ASN A 1 786 ? -8.538 4.145 -3.562 1.00 85.88 786 ASN A CA 1
ATOM 6336 C C . ASN A 1 786 ? -8.874 5.284 -4.541 1.00 85.88 786 ASN A C 1
ATOM 6338 O O . ASN A 1 786 ? -9.621 6.191 -4.202 1.00 85.88 786 ASN A O 1
ATOM 6342 N N . TYR A 1 787 ? -8.328 5.265 -5.760 1.00 81.94 787 TYR A N 1
ATOM 6343 C CA . TYR A 1 787 ? -8.601 6.296 -6.781 1.00 81.94 787 TYR A CA 1
ATOM 6344 C C . TYR A 1 787 ? -9.588 5.848 -7.872 1.00 81.94 787 TYR A C 1
ATOM 6346 O O . TYR A 1 787 ? -9.795 6.555 -8.861 1.00 81.94 787 TYR A O 1
ATOM 6354 N N . GLN A 1 788 ? -10.187 4.664 -7.742 1.00 82.25 788 GLN A N 1
ATOM 6355 C CA . GLN A 1 788 ? -11.046 4.098 -8.774 1.00 82.25 788 GLN A CA 1
ATOM 6356 C C . GLN A 1 788 ? -12.466 4.655 -8.648 1.00 82.25 788 GLN A C 1
ATOM 6358 O O . GLN A 1 788 ? -13.321 4.092 -7.985 1.00 82.25 788 GLN A O 1
ATOM 6363 N N . GLU A 1 789 ? -12.767 5.743 -9.354 1.00 83.19 789 GLU A N 1
ATOM 6364 C CA . GLU A 1 789 ? -14.065 6.444 -9.256 1.00 83.19 789 GLU A CA 1
ATOM 6365 C C . GLU A 1 789 ? -15.300 5.608 -9.663 1.00 83.19 789 GLU A C 1
ATOM 6367 O O . GLU A 1 789 ? -16.437 6.013 -9.418 1.00 83.19 789 GLU A O 1
ATOM 6372 N N . SER A 1 790 ? -15.110 4.448 -10.303 1.00 82.56 790 SER A N 1
ATOM 6373 C CA . SER A 1 790 ? -16.207 3.515 -10.608 1.00 82.56 790 SER A CA 1
ATOM 6374 C C . SER A 1 790 ? -16.542 2.561 -9.456 1.00 82.56 790 SER A C 1
ATOM 6376 O O . SER A 1 790 ? -17.671 2.060 -9.422 1.00 82.56 790 SER A O 1
ATOM 6378 N N . ASP A 1 791 ? -15.615 2.370 -8.517 1.00 85.81 791 ASP A N 1
ATOM 6379 C CA . ASP A 1 791 ? -15.730 1.513 -7.338 1.00 85.81 791 ASP A CA 1
ATOM 6380 C C . ASP A 1 791 ? -16.841 2.017 -6.396 1.00 85.81 791 ASP A C 1
ATOM 6382 O O . ASP A 1 791 ? -17.001 3.224 -6.183 1.00 85.81 791 ASP A O 1
ATOM 6386 N N . SER A 1 792 ? -17.663 1.100 -5.880 1.00 93.94 792 SER A N 1
ATOM 6387 C CA . SER A 1 792 ? -18.776 1.421 -4.981 1.00 93.94 792 SER A CA 1
ATOM 6388 C C . SER A 1 792 ? -18.311 1.962 -3.635 1.00 93.94 792 SER A C 1
ATOM 6390 O O . SER A 1 792 ? -18.913 2.912 -3.132 1.00 93.94 792 SER A O 1
ATOM 6392 N N . ASP A 1 793 ? -17.230 1.419 -3.084 1.00 93.81 793 ASP A N 1
ATOM 6393 C CA . ASP A 1 793 ? -16.717 1.824 -1.779 1.00 93.81 793 ASP A CA 1
ATOM 6394 C C . ASP A 1 793 ? -16.069 3.200 -1.891 1.00 93.81 793 ASP A C 1
ATOM 6396 O O . ASP A 1 793 ? -16.346 4.091 -1.093 1.00 93.81 793 ASP A O 1
ATOM 6400 N N . ARG A 1 794 ? -15.321 3.454 -2.972 1.00 93.88 794 ARG A N 1
ATOM 6401 C CA . ARG A 1 794 ? -14.809 4.800 -3.274 1.00 93.88 794 ARG A CA 1
ATOM 6402 C C . ARG A 1 794 ? -15.933 5.830 -3.407 1.00 93.88 794 ARG A C 1
ATOM 6404 O O . ARG A 1 794 ? -15.807 6.949 -2.908 1.00 93.88 794 ARG A O 1
ATOM 6411 N N . LYS A 1 795 ? -17.041 5.479 -4.070 1.00 94.06 795 LYS A N 1
ATOM 6412 C CA . LYS A 1 795 ? -18.215 6.364 -4.173 1.00 94.06 795 LYS A CA 1
ATOM 6413 C C . LYS A 1 795 ? -18.823 6.661 -2.806 1.00 94.06 795 LYS A C 1
ATOM 6415 O O . LYS A 1 795 ? -19.190 7.809 -2.572 1.00 94.06 795 LYS A O 1
ATOM 6420 N N . PHE A 1 796 ? -18.914 5.658 -1.932 1.00 95.75 796 PHE A N 1
ATOM 6421 C CA . PHE A 1 796 ? -19.409 5.827 -0.569 1.00 95.75 796 PHE A CA 1
ATOM 6422 C C . PHE A 1 796 ? -18.490 6.733 0.256 1.00 95.75 796 PHE A C 1
ATOM 6424 O O . PHE A 1 796 ? -18.965 7.736 0.785 1.00 95.75 796 PHE A O 1
ATOM 6431 N N . ILE A 1 797 ? -17.189 6.426 0.290 1.00 96.25 797 ILE A N 1
ATOM 6432 C CA . ILE A 1 797 ? -16.166 7.172 1.036 1.00 96.25 797 ILE A CA 1
ATOM 6433 C C . ILE A 1 797 ? -16.148 8.649 0.643 1.00 96.25 797 ILE A C 1
ATOM 6435 O O . ILE A 1 797 ? -16.057 9.502 1.508 1.00 96.25 797 ILE A O 1
ATOM 6439 N N . ARG A 1 798 ? -16.305 8.974 -0.647 1.00 94.00 798 ARG A N 1
ATOM 6440 C CA . ARG A 1 798 ? -16.345 10.375 -1.098 1.00 94.00 798 ARG A CA 1
ATOM 6441 C C . ARG A 1 798 ? -17.673 11.090 -0.845 1.00 94.00 798 ARG A C 1
ATOM 6443 O O . ARG A 1 798 ? -17.774 12.271 -1.176 1.00 94.00 798 ARG A O 1
ATOM 6450 N N . SER A 1 799 ? -18.716 10.384 -0.420 1.00 94.94 799 SER A N 1
ATOM 6451 C CA . SER A 1 799 ? -20.056 10.952 -0.265 1.00 94.94 799 SER A CA 1
ATOM 6452 C C . SER A 1 799 ? -20.251 11.534 1.131 1.00 94.94 799 SER A C 1
ATOM 6454 O O . SER A 1 799 ? -19.691 11.029 2.096 1.00 94.94 799 SER A O 1
ATOM 6456 N N . HIS A 1 800 ? -21.163 12.500 1.266 1.00 94.88 800 HIS A N 1
ATOM 6457 C CA . HIS A 1 800 ? -21.582 13.076 2.555 1.00 94.88 800 HIS A CA 1
ATOM 6458 C C . HIS A 1 800 ? -21.992 12.049 3.634 1.00 94.88 800 HIS A C 1
ATOM 6460 O O . HIS A 1 800 ? -22.048 12.385 4.813 1.00 94.88 800 HIS A O 1
ATOM 6466 N N . HIS A 1 801 ? -22.262 10.791 3.264 1.00 95.56 801 HIS A N 1
ATOM 6467 C CA . HIS A 1 801 ? -22.537 9.717 4.215 1.00 95.56 801 HIS A CA 1
ATOM 6468 C C . HIS A 1 801 ? -21.294 9.255 4.993 1.00 95.56 801 HIS A C 1
ATOM 6470 O O . HIS A 1 801 ? -21.445 8.735 6.094 1.00 95.56 801 HIS A O 1
ATOM 6476 N N . ALA A 1 802 ? -20.081 9.441 4.483 1.00 96.75 802 ALA A N 1
ATOM 6477 C CA . ALA A 1 802 ? -18.856 9.057 5.187 1.00 96.75 802 ALA A CA 1
ATOM 6478 C C . ALA A 1 802 ? -18.315 10.163 6.117 1.00 96.75 802 ALA A C 1
ATOM 6480 O O . ALA A 1 802 ? -17.245 10.002 6.700 1.00 96.75 802 ALA A O 1
ATOM 6481 N N . HIS A 1 803 ? -19.052 11.270 6.278 1.00 97.38 803 HIS A N 1
ATOM 6482 C CA . HIS A 1 803 ? -18.581 12.483 6.949 1.00 97.38 803 HIS A CA 1
ATOM 6483 C C . HIS A 1 803 ? -19.501 12.920 8.094 1.00 97.38 803 HIS A C 1
ATOM 6485 O O . HIS A 1 803 ? -20.699 12.621 8.124 1.00 97.38 803 HIS A O 1
ATOM 6491 N N . SER A 1 804 ? -18.936 13.667 9.044 1.00 97.81 804 SER A N 1
ATOM 6492 C CA . SER A 1 804 ? -19.664 14.163 10.214 1.00 97.81 804 SER A CA 1
ATOM 6493 C C . SER A 1 804 ? -20.333 15.499 9.903 1.00 97.81 804 SER A C 1
ATOM 6495 O O . SER A 1 804 ? -19.730 16.547 10.116 1.00 97.81 804 SER A O 1
ATOM 6497 N N . MET A 1 805 ? -21.569 15.506 9.400 1.00 96.56 805 MET A N 1
ATOM 6498 C CA . MET A 1 805 ? -22.262 16.728 8.961 1.00 96.56 805 MET A CA 1
ATOM 6499 C C . MET A 1 805 ? -23.792 16.652 9.063 1.00 96.56 805 MET A C 1
ATOM 6501 O O . MET A 1 805 ? -24.349 15.595 9.351 1.00 96.56 805 MET A O 1
ATOM 6505 N N . SER A 1 806 ? -24.465 17.780 8.821 1.00 97.44 806 SER A N 1
ATOM 6506 C CA . SER A 1 806 ? -25.927 17.862 8.724 1.00 97.44 806 SER A CA 1
ATOM 6507 C C . SER A 1 806 ? -26.385 18.015 7.276 1.00 97.44 806 SER A C 1
ATOM 6509 O O . SER A 1 806 ? -25.869 18.866 6.552 1.00 97.44 806 SER A O 1
ATOM 6511 N N . ALA A 1 807 ? -27.363 17.212 6.854 1.00 96.62 807 ALA A N 1
ATOM 6512 C CA . ALA A 1 807 ? -27.850 17.190 5.475 1.00 96.62 807 ALA A CA 1
ATOM 6513 C C . ALA A 1 807 ? -29.348 16.831 5.369 1.00 96.62 807 ALA A C 1
ATOM 6515 O O . ALA A 1 807 ? -29.877 16.109 6.220 1.00 96.62 807 ALA A O 1
ATOM 6516 N N . PRO A 1 808 ? -30.051 17.297 4.318 1.00 95.56 808 PRO A N 1
ATOM 6517 C CA . PRO A 1 808 ? -31.360 16.762 3.943 1.00 95.56 808 PRO A CA 1
ATOM 6518 C C . PRO A 1 808 ? -31.212 15.346 3.358 1.00 95.56 808 PRO A C 1
ATOM 6520 O O . PRO A 1 808 ? -30.456 15.144 2.411 1.00 95.56 808 PRO A O 1
ATOM 6523 N N . VAL A 1 809 ? -31.955 14.368 3.887 1.00 94.06 809 VAL A N 1
ATOM 6524 C CA . VAL A 1 809 ? -31.762 12.932 3.579 1.00 94.06 809 VAL A CA 1
ATOM 6525 C C . VAL A 1 809 ? -32.039 12.591 2.110 1.00 94.06 809 VAL A C 1
ATOM 6527 O O . VAL A 1 809 ? -31.380 11.732 1.533 1.00 94.06 809 VAL A O 1
ATOM 6530 N N . GLU A 1 810 ? -32.991 13.274 1.476 1.00 89.56 810 GLU A N 1
ATOM 6531 C CA . GLU A 1 810 ? -33.436 12.965 0.109 1.00 89.56 810 GLU A CA 1
ATOM 6532 C C . GLU A 1 810 ? -32.596 13.629 -0.997 1.00 89.56 810 GLU A C 1
ATOM 6534 O O . GLU A 1 810 ? -32.930 13.513 -2.180 1.00 89.56 810 GLU A O 1
ATOM 6539 N N . LYS A 1 811 ? -31.540 14.381 -0.654 1.00 90.62 811 LYS A N 1
ATOM 6540 C CA . LYS A 1 811 ? -30.735 15.116 -1.641 1.00 90.62 811 LYS A CA 1
ATOM 6541 C C . LYS A 1 811 ? -29.308 14.605 -1.698 1.00 90.62 811 LYS A C 1
ATOM 6543 O O . LYS A 1 811 ? -28.620 14.501 -0.692 1.00 90.62 811 LYS A O 1
ATOM 6548 N N . SER A 1 812 ? -28.830 14.386 -2.917 1.00 89.94 812 SER A N 1
ATOM 6549 C CA . SER A 1 812 ? -27.412 14.152 -3.169 1.00 89.94 812 SER A CA 1
ATOM 6550 C C . SER A 1 812 ? -26.644 15.477 -3.293 1.00 89.94 812 SER A C 1
ATOM 6552 O O . SER A 1 812 ? -27.203 16.458 -3.799 1.00 89.94 812 SER A O 1
ATOM 6554 N N . PRO A 1 813 ? -25.362 15.508 -2.892 1.00 89.44 813 PRO A N 1
ATOM 6555 C CA . PRO A 1 813 ? -24.483 16.644 -3.120 1.00 89.44 813 PRO A CA 1
ATOM 6556 C C . PRO A 1 813 ? -24.251 16.889 -4.614 1.00 89.44 813 PRO A C 1
ATOM 6558 O O . PRO A 1 813 ? -24.113 15.962 -5.415 1.00 89.44 813 PRO A O 1
ATOM 6561 N N . ILE A 1 814 ? -24.145 18.154 -4.993 1.00 86.31 814 ILE A N 1
ATOM 6562 C CA . ILE A 1 814 ? -23.703 18.585 -6.308 1.00 86.31 814 ILE A CA 1
ATOM 6563 C C . ILE A 1 814 ? -22.174 18.601 -6.294 1.00 86.31 814 ILE A C 1
ATOM 6565 O O . ILE A 1 814 ? -21.540 19.495 -5.738 1.00 86.31 814 ILE A O 1
ATOM 6569 N N . ARG A 1 815 ? -21.585 17.607 -6.953 1.00 77.00 815 ARG A N 1
ATOM 6570 C CA . ARG A 1 815 ? -20.131 17.404 -6.965 1.00 77.00 815 ARG A CA 1
ATOM 6571 C C . ARG A 1 815 ? -19.390 18.178 -8.054 1.00 77.00 815 ARG A C 1
ATOM 6573 O O . ARG A 1 815 ? -18.227 18.511 -7.884 1.00 77.00 815 ARG A O 1
ATOM 6580 N N . LYS A 1 816 ? -20.039 18.393 -9.205 1.00 72.56 816 LYS A N 1
ATOM 6581 C CA . LYS A 1 816 ? -19.440 19.007 -10.400 1.00 72.56 816 LYS A CA 1
ATOM 6582 C C . LYS A 1 816 ? -20.310 20.155 -10.876 1.00 72.56 816 LYS A C 1
ATOM 6584 O O . LYS A 1 816 ? -21.231 19.953 -11.665 1.00 72.56 816 LYS A O 1
ATOM 6589 N N . ASN A 1 817 ? -20.032 21.361 -10.398 1.00 62.50 817 ASN A N 1
ATOM 6590 C CA . ASN A 1 817 ? -20.676 22.547 -10.939 1.00 62.50 817 ASN A CA 1
ATOM 6591 C C . ASN A 1 817 ? -19.762 23.763 -10.806 1.00 62.50 817 ASN A C 1
ATOM 6593 O O . ASN A 1 817 ? -19.498 24.231 -9.700 1.00 62.50 817 ASN A O 1
ATOM 6597 N N . LYS A 1 818 ? -19.342 24.328 -11.946 1.00 60.59 818 LYS A N 1
ATOM 6598 C CA . LYS A 1 818 ? -18.584 25.589 -11.973 1.00 60.59 818 LYS A CA 1
ATOM 6599 C C . LYS A 1 818 ? -19.334 26.729 -11.268 1.00 60.59 818 LYS A C 1
ATOM 6601 O O . LYS A 1 818 ? -18.677 27.631 -10.767 1.00 60.59 818 LYS A O 1
ATOM 6606 N N . LEU A 1 819 ? -20.670 26.667 -11.208 1.00 54.31 819 LEU A N 1
ATOM 6607 C CA . LEU A 1 819 ? -21.521 27.653 -10.534 1.00 54.31 819 LEU A CA 1
ATOM 6608 C C . LEU A 1 819 ? -21.451 27.567 -9.000 1.00 54.31 819 LEU A C 1
ATOM 6610 O O . LEU A 1 819 ? -21.683 28.574 -8.353 1.00 54.31 819 LEU A O 1
ATOM 6614 N N . LEU A 1 820 ? -21.092 26.413 -8.420 1.00 60.91 820 LEU A N 1
ATOM 6615 C CA . LEU A 1 820 ? -20.958 26.250 -6.961 1.00 60.91 820 LEU A CA 1
ATOM 6616 C C . LEU A 1 820 ? -19.571 26.623 -6.427 1.00 60.91 820 LEU A C 1
ATOM 6618 O O . LEU A 1 820 ? -19.353 26.641 -5.213 1.00 60.91 820 LEU A O 1
ATOM 6622 N N . LYS A 1 821 ? -18.604 26.889 -7.313 1.00 58.62 821 LYS A N 1
ATOM 6623 C CA . LYS A 1 821 ? -17.241 27.253 -6.921 1.00 58.62 821 LYS A CA 1
ATOM 6624 C C . LYS A 1 821 ? -17.279 28.593 -6.175 1.00 58.62 821 LYS A C 1
ATOM 6626 O O . LYS A 1 821 ? -17.534 29.630 -6.779 1.00 58.62 821 LYS A O 1
ATOM 6631 N N . GLY A 1 822 ? -17.025 28.556 -4.866 1.00 58.69 822 GLY A N 1
ATOM 6632 C CA . GLY A 1 822 ? -17.138 29.714 -3.965 1.00 58.69 822 GLY A CA 1
ATOM 6633 C C . GLY A 1 822 ? -18.458 29.829 -3.188 1.00 58.69 822 GLY A C 1
ATOM 6634 O O . GLY A 1 822 ? -18.605 30.761 -2.401 1.00 58.69 822 GLY A O 1
ATOM 6635 N N . GLU A 1 823 ? -19.402 28.895 -3.349 1.00 72.38 823 GLU A N 1
ATOM 6636 C CA . GLU A 1 823 ? -20.624 28.851 -2.526 1.00 72.38 823 GLU A CA 1
ATOM 6637 C C . GLU A 1 823 ? -20.427 28.126 -1.184 1.00 72.38 823 GLU A C 1
ATOM 6639 O O . GLU A 1 823 ? -21.145 28.400 -0.218 1.00 72.38 823 GLU A O 1
ATOM 6644 N N . SER A 1 824 ? -19.417 27.255 -1.099 1.00 79.75 824 SER A N 1
ATOM 6645 C CA . SER A 1 824 ? -18.913 26.701 0.160 1.00 79.75 824 SER A CA 1
ATOM 6646 C C . SER A 1 824 ? -17.780 27.561 0.698 1.00 79.75 824 SER A C 1
ATOM 6648 O O . SER A 1 824 ? -16.796 27.800 -0.003 1.00 79.75 824 SER A O 1
ATOM 6650 N N . SER A 1 825 ? -17.907 28.016 1.940 1.00 82.50 825 SER A N 1
ATOM 6651 C CA . SER A 1 825 ? -16.919 28.909 2.541 1.00 82.50 825 SER A CA 1
ATOM 6652 C C . SER A 1 825 ? -16.925 28.856 4.060 1.00 82.50 825 SER A C 1
ATOM 6654 O O . SER A 1 825 ? -17.981 28.754 4.698 1.00 82.50 825 SER A O 1
ATOM 6656 N N . LEU A 1 826 ? -15.751 29.096 4.625 1.00 86.56 826 LEU A N 1
ATOM 6657 C CA . LEU A 1 826 ? -15.591 29.587 5.982 1.00 86.56 826 LEU A CA 1
ATOM 6658 C C . LEU A 1 826 ? -15.886 31.088 6.022 1.00 86.56 826 LEU A C 1
ATOM 6660 O O . LEU A 1 826 ? -15.234 31.877 5.349 1.00 86.56 826 LEU A O 1
ATOM 6664 N N . LEU A 1 827 ? -16.880 31.491 6.812 1.00 78.75 827 LEU A N 1
ATOM 6665 C CA . LEU A 1 827 ? -17.293 32.895 6.928 1.00 78.75 827 LEU A CA 1
ATOM 6666 C C . LEU A 1 827 ? -16.395 33.708 7.871 1.00 78.75 827 LEU A C 1
ATOM 6668 O O . LEU A 1 827 ? -16.484 34.932 7.896 1.00 78.75 827 LEU A O 1
ATOM 6672 N N . GLY A 1 828 ? -15.558 33.027 8.654 1.00 68.69 828 GLY A N 1
ATOM 6673 C CA . GLY A 1 828 ? -14.638 33.619 9.616 1.00 68.69 828 GLY A CA 1
ATOM 6674 C C . GLY A 1 828 ? -14.545 32.798 10.899 1.00 68.69 828 GLY A C 1
ATOM 6675 O O . GLY A 1 828 ? -15.303 31.846 11.117 1.00 68.69 828 GLY A O 1
ATOM 6676 N N . GLY A 1 829 ? -13.610 33.190 11.757 1.00 69.69 829 GLY A N 1
ATOM 6677 C CA . GLY A 1 829 ? -13.464 32.639 13.092 1.00 69.69 829 GLY A CA 1
ATOM 6678 C C . GLY A 1 829 ? -12.771 33.620 14.025 1.00 69.69 829 GLY A C 1
ATOM 6679 O O . GLY A 1 829 ? -12.085 34.538 13.579 1.00 69.69 829 GLY A O 1
ATOM 6680 N N . ILE A 1 830 ? -13.009 33.454 15.320 1.00 73.44 830 ILE A N 1
ATOM 6681 C CA . ILE A 1 830 ? -12.447 34.292 16.379 1.00 73.44 830 ILE A CA 1
ATOM 6682 C C . ILE A 1 830 ? -11.812 33.350 17.388 1.00 73.44 830 ILE A C 1
ATOM 6684 O O . ILE A 1 830 ? -12.421 32.350 17.763 1.00 73.44 830 ILE A O 1
ATOM 6688 N N . ASN A 1 831 ? -10.609 33.684 17.838 1.00 71.00 831 ASN A N 1
ATOM 6689 C CA . ASN A 1 831 ? -10.059 33.122 19.057 1.00 71.00 831 ASN A CA 1
ATOM 6690 C C . ASN A 1 831 ? -9.809 34.265 20.038 1.00 71.00 831 ASN A C 1
ATOM 6692 O O . ASN A 1 831 ? -9.074 35.200 19.717 1.00 71.00 831 ASN A O 1
ATOM 6696 N N . SER A 1 832 ? -10.420 34.193 21.211 1.00 71.06 832 SER A N 1
ATOM 6697 C CA . SER A 1 832 ? -10.012 34.968 22.380 1.00 71.06 832 SER A CA 1
ATOM 6698 C C . SER A 1 832 ? -9.285 34.051 23.362 1.00 71.06 832 SER A C 1
ATOM 6700 O O . SER A 1 832 ? -9.201 32.841 23.142 1.00 71.06 832 SER A O 1
ATOM 6702 N N . ASP A 1 833 ? -8.781 34.612 24.460 1.00 64.94 833 ASP A N 1
ATOM 6703 C CA . ASP A 1 833 ? -8.159 33.830 25.536 1.00 64.94 833 ASP A CA 1
ATOM 6704 C C . ASP A 1 833 ? -9.105 32.769 26.130 1.00 64.94 833 ASP A C 1
ATOM 6706 O O . ASP A 1 833 ? -8.632 31.818 26.747 1.00 64.94 833 ASP A O 1
ATOM 6710 N N . ASP A 1 834 ? -10.423 32.908 25.913 1.00 69.19 834 ASP A N 1
ATOM 6711 C CA . ASP A 1 834 ? -11.447 32.060 26.526 1.00 69.19 834 ASP A CA 1
ATOM 6712 C C . ASP A 1 834 ? -12.217 31.138 25.568 1.00 69.19 834 ASP A C 1
ATOM 6714 O O . ASP A 1 834 ? -13.036 30.314 26.006 1.00 69.19 834 ASP A O 1
ATOM 6718 N N . PHE A 1 835 ? -12.035 31.319 24.257 1.00 83.88 835 PHE A N 1
ATOM 6719 C CA . PHE A 1 835 ? -12.992 30.814 23.279 1.00 83.88 835 PHE A CA 1
ATOM 6720 C C . PHE A 1 835 ? -12.440 30.775 21.852 1.00 83.88 835 PHE A C 1
ATOM 6722 O O . PHE A 1 835 ? -11.993 31.796 21.336 1.00 83.88 835 PHE A O 1
ATOM 6729 N N . PHE A 1 836 ? -12.576 29.630 21.184 1.00 93.44 836 PHE A N 1
ATOM 6730 C CA . PHE A 1 836 ? -12.412 29.483 19.737 1.00 93.44 836 PHE A CA 1
ATOM 6731 C C . PHE A 1 836 ? -13.774 29.341 19.063 1.00 93.44 836 PHE A C 1
ATOM 6733 O O . PHE A 1 836 ? -14.637 28.617 19.553 1.00 93.44 836 PHE A O 1
ATOM 6740 N N . TYR A 1 837 ? -13.959 29.987 17.915 1.00 94.19 837 TYR A N 1
ATOM 6741 C CA . TYR A 1 837 ? -15.196 29.957 17.144 1.00 94.19 837 TYR A CA 1
ATOM 6742 C C . TYR A 1 837 ? -14.933 29.943 15.655 1.00 94.19 837 TYR A C 1
ATOM 6744 O O . TYR A 1 837 ? -14.079 30.679 15.163 1.00 94.19 837 TYR A O 1
ATOM 6752 N N . VAL A 1 838 ? -15.742 29.176 14.931 1.00 95.56 838 VAL A N 1
ATOM 6753 C CA . VAL A 1 838 ? -15.734 29.157 13.477 1.00 95.56 838 VAL A CA 1
ATOM 6754 C C . VAL A 1 838 ? -17.133 28.940 12.909 1.00 95.56 838 VAL A C 1
ATOM 6756 O O . VAL A 1 838 ? -17.911 28.140 13.430 1.00 95.56 838 VAL A O 1
ATOM 6759 N N . LYS A 1 839 ? -17.447 29.636 11.810 1.00 95.44 839 LYS A N 1
ATOM 6760 C CA . LYS A 1 839 ? -18.704 29.482 11.066 1.00 95.44 839 LYS A CA 1
ATOM 6761 C C . LYS A 1 839 ? -18.452 29.064 9.622 1.00 95.44 839 LYS A C 1
ATOM 6763 O O . LYS A 1 839 ? -17.709 29.716 8.892 1.00 95.44 839 LYS A O 1
ATOM 6768 N N . MET A 1 840 ? -19.137 28.011 9.199 1.00 95.88 840 MET A N 1
ATOM 6769 C CA . MET A 1 840 ? -19.072 27.409 7.871 1.00 95.88 840 MET A CA 1
ATOM 6770 C C . MET A 1 840 ? -20.443 27.472 7.200 1.00 95.88 840 MET A C 1
ATOM 6772 O O . MET A 1 840 ? -21.466 27.337 7.873 1.00 95.88 840 MET A O 1
ATOM 6776 N N . LYS A 1 841 ? -20.469 27.646 5.877 1.00 94.25 841 LYS A N 1
ATOM 6777 C CA . LYS A 1 841 ? -21.682 27.495 5.064 1.00 94.25 841 LYS A CA 1
ATOM 6778 C C . LYS A 1 841 ? -21.395 26.745 3.769 1.00 94.25 841 LYS A C 1
ATOM 6780 O O . LYS A 1 841 ? -20.302 26.881 3.224 1.00 94.25 841 LYS A O 1
ATOM 6785 N N . THR A 1 842 ? -22.379 26.014 3.266 1.00 92.50 842 THR A N 1
ATOM 6786 C CA . THR A 1 842 ? -22.319 25.338 1.973 1.00 92.50 842 THR A CA 1
ATOM 6787 C C . THR A 1 842 ? -23.700 25.217 1.331 1.00 92.50 842 THR A C 1
ATOM 6789 O O . THR A 1 842 ? -24.706 25.050 2.020 1.00 92.50 842 THR A O 1
ATOM 6792 N N . ASN A 1 843 ? -23.723 25.264 -0.000 1.00 90.88 843 ASN A N 1
ATOM 6793 C CA . ASN A 1 843 ? -24.907 25.057 -0.835 1.00 90.88 843 ASN A CA 1
ATOM 6794 C C . ASN A 1 843 ? -24.768 23.794 -1.705 1.00 90.88 843 ASN A C 1
ATOM 6796 O O . ASN A 1 843 ? -25.343 23.704 -2.790 1.00 90.88 843 ASN A O 1
ATOM 6800 N N . ILE A 1 844 ? -23.969 22.810 -1.272 1.00 91.00 844 ILE A N 1
ATOM 6801 C CA . ILE A 1 844 ? -23.740 21.591 -2.065 1.00 91.00 844 ILE A CA 1
ATOM 6802 C C . ILE A 1 844 ? -25.024 20.785 -2.297 1.00 91.00 844 ILE A C 1
ATOM 6804 O O . ILE A 1 844 ? -25.066 19.992 -3.226 1.00 91.00 844 ILE A O 1
ATOM 6808 N N . PHE A 1 845 ? -26.088 20.988 -1.519 1.00 91.69 845 PHE A N 1
ATOM 6809 C CA . PHE A 1 845 ? -27.382 20.343 -1.741 1.00 91.69 845 PHE A CA 1
ATOM 6810 C C . PHE A 1 845 ? -28.323 21.278 -2.504 1.00 91.69 845 PHE A C 1
ATOM 6812 O O . PHE A 1 845 ? -28.672 22.354 -2.026 1.00 91.69 845 PHE A O 1
ATOM 6819 N N . ALA A 1 846 ? -28.777 20.852 -3.685 1.00 87.94 846 ALA A N 1
ATOM 6820 C CA . ALA A 1 846 ? -29.624 21.667 -4.556 1.00 87.94 846 ALA A CA 1
ATOM 6821 C C . ALA A 1 846 ? -30.887 22.191 -3.837 1.00 87.94 846 ALA A C 1
ATOM 6823 O O . ALA A 1 846 ? -31.755 21.401 -3.458 1.00 87.94 846 ALA A O 1
ATOM 6824 N N . GLY A 1 847 ? -31.016 23.518 -3.717 1.00 89.56 847 GLY A N 1
ATOM 6825 C CA . GLY A 1 847 ? -32.154 24.187 -3.072 1.00 89.56 847 GLY A CA 1
ATOM 6826 C C . GLY A 1 847 ? -32.089 24.246 -1.542 1.00 89.56 847 GLY A C 1
ATOM 6827 O O . GLY A 1 847 ? -33.096 24.583 -0.917 1.00 89.56 847 GLY A O 1
ATOM 6828 N N . TYR A 1 848 ? -30.942 23.913 -0.942 1.00 92.31 848 TYR A N 1
ATOM 6829 C CA . TYR A 1 848 ? -30.724 23.986 0.499 1.00 92.31 848 TYR A CA 1
ATOM 6830 C C . TYR A 1 848 ? -29.451 24.763 0.830 1.00 92.31 848 TYR A C 1
ATOM 6832 O O . TYR A 1 848 ? -28.433 24.641 0.148 1.00 92.31 848 TYR A O 1
ATOM 6840 N N . LYS A 1 849 ? -29.497 25.509 1.935 1.00 93.25 849 LYS A N 1
ATOM 6841 C CA . LYS A 1 849 ? -28.325 26.138 2.551 1.00 93.25 849 LYS A CA 1
ATOM 6842 C C . LYS A 1 849 ? -28.013 25.422 3.849 1.00 93.25 849 LYS A C 1
ATOM 6844 O O . LYS A 1 849 ? -28.865 25.354 4.730 1.00 93.25 849 LYS A O 1
ATOM 6849 N N . VAL A 1 850 ? -26.796 24.911 3.971 1.00 95.25 850 VAL A N 1
ATOM 6850 C CA . VAL A 1 850 ? -26.295 24.282 5.194 1.00 95.25 850 VAL A CA 1
ATOM 6851 C C . VAL A 1 850 ? -25.316 25.241 5.852 1.00 95.25 850 VAL A C 1
ATOM 6853 O O . VAL A 1 850 ? -24.396 25.741 5.206 1.00 95.25 850 VAL A O 1
ATOM 6856 N N . ALA A 1 851 ? -25.490 25.499 7.141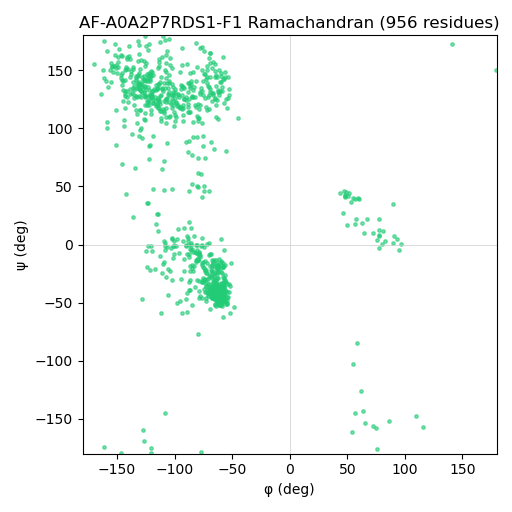 1.00 96.12 851 ALA A N 1
ATOM 6857 C CA . ALA A 1 851 ? -24.559 26.264 7.948 1.00 96.12 851 ALA A CA 1
ATOM 6858 C C . ALA A 1 851 ? -24.243 25.515 9.239 1.00 96.12 851 ALA A C 1
ATOM 6860 O O . ALA A 1 851 ? -25.138 24.995 9.899 1.00 96.12 851 ALA A O 1
ATOM 6861 N N . ARG A 1 852 ? -22.967 25.521 9.618 1.00 97.69 852 ARG A N 1
ATOM 6862 C CA . ARG A 1 852 ? -22.479 24.949 10.871 1.00 97.69 852 ARG A CA 1
ATOM 6863 C C . ARG A 1 852 ? -21.620 25.960 11.603 1.00 97.69 852 ARG A C 1
ATOM 6865 O O . ARG A 1 852 ? -20.797 26.641 10.991 1.00 97.69 852 ARG A O 1
ATOM 6872 N N . GLN A 1 853 ? -21.786 26.047 12.913 1.00 96.94 853 GLN A N 1
ATOM 6873 C CA . GLN A 1 853 ? -20.903 26.802 13.792 1.00 96.94 853 GLN A CA 1
ATOM 6874 C C . GLN A 1 853 ? -20.290 25.845 14.803 1.00 96.94 853 GLN A C 1
ATOM 6876 O O . GLN A 1 853 ? -21.007 25.056 15.413 1.00 96.94 853 GLN A O 1
ATOM 6881 N N . LEU A 1 854 ? -18.975 25.920 14.973 1.00 97.69 854 LEU A N 1
ATOM 6882 C CA . LEU A 1 854 ? -18.244 25.170 15.988 1.00 97.69 854 LEU A CA 1
ATOM 6883 C C . LEU A 1 854 ? -17.628 26.158 16.960 1.00 97.69 854 LEU A C 1
ATOM 6885 O O . LEU A 1 854 ? -17.069 27.176 16.546 1.00 97.69 854 LEU A O 1
ATOM 6889 N N . SER A 1 855 ? -17.717 25.851 18.248 1.00 95.75 855 SER A N 1
ATOM 6890 C CA . SER A 1 855 ? -17.116 26.690 19.270 1.00 95.75 855 SER A CA 1
ATOM 6891 C C . SER A 1 855 ? -16.539 25.889 20.422 1.00 95.75 855 SER A C 1
ATOM 6893 O O . SER A 1 855 ? -17.207 24.997 20.938 1.00 95.75 855 SER A O 1
ATOM 6895 N N . VAL A 1 856 ? -15.310 26.201 20.817 1.00 96.44 856 VAL A N 1
ATOM 6896 C CA . VAL A 1 856 ? -14.581 25.509 21.881 1.00 96.44 856 VAL A CA 1
ATOM 6897 C C . VAL A 1 856 ? -14.312 26.496 23.007 1.00 96.44 856 VAL A C 1
ATOM 6899 O O . VAL A 1 856 ? -13.781 27.577 22.764 1.00 96.44 856 VAL A O 1
ATOM 6902 N N . LYS A 1 857 ? -14.694 26.142 24.232 1.00 93.38 857 LYS A N 1
ATOM 6903 C CA . LYS A 1 857 ? -14.415 26.938 25.438 1.00 93.38 857 LYS A CA 1
ATOM 6904 C C . LYS A 1 857 ? -13.129 26.471 26.126 1.00 93.38 857 LYS A C 1
ATOM 6906 O O . LYS A 1 857 ? -12.618 25.395 25.832 1.00 93.38 857 LYS A O 1
ATOM 6911 N N . ASN A 1 858 ? -12.644 27.241 27.100 1.00 87.19 858 ASN A N 1
ATOM 6912 C CA . ASN A 1 858 ? -11.456 26.895 27.899 1.00 87.19 858 ASN A CA 1
ATOM 6913 C C . ASN A 1 858 ? -11.525 25.561 28.647 1.00 87.19 858 ASN A C 1
ATOM 6915 O O . ASN A 1 858 ? -10.494 24.930 28.871 1.00 87.19 858 ASN A O 1
ATOM 6919 N N . ASP A 1 859 ? -12.721 25.118 29.030 1.00 91.31 859 ASP A N 1
ATOM 6920 C CA . ASP A 1 859 ? -12.939 23.792 29.621 1.00 91.31 859 ASP A CA 1
ATOM 6921 C C . ASP A 1 859 ? -12.902 22.658 28.578 1.00 91.31 859 ASP A C 1
ATOM 6923 O O . ASP A 1 859 ? -13.158 21.502 28.908 1.00 91.31 859 ASP A O 1
ATOM 6927 N N . LEU A 1 860 ? -12.570 22.988 27.325 1.00 94.50 860 LEU A N 1
ATOM 6928 C CA . LEU A 1 860 ? -12.525 22.103 26.164 1.00 94.50 860 LEU A CA 1
ATOM 6929 C C . LEU A 1 860 ? -13.891 21.510 25.795 1.00 94.50 860 LEU A C 1
ATOM 6931 O O . LEU A 1 860 ? -13.956 20.527 25.051 1.00 94.50 860 LEU A O 1
ATOM 6935 N N . SER A 1 861 ? -14.985 22.112 26.280 1.00 95.38 861 SER A N 1
ATOM 6936 C CA . SER A 1 861 ? -16.325 21.810 25.783 1.00 95.38 861 SER A CA 1
ATOM 6937 C C . SER A 1 861 ? -16.501 22.350 24.365 1.00 95.38 861 SER A C 1
ATOM 6939 O O . SER A 1 861 ? -16.131 23.488 24.066 1.00 95.38 861 SER A O 1
ATOM 6941 N N . LEU A 1 862 ? -17.084 21.526 23.490 1.00 97.81 862 LEU A N 1
ATOM 6942 C CA . LEU A 1 862 ? -17.386 21.876 22.102 1.00 97.81 862 LEU A CA 1
ATOM 6943 C C . LEU A 1 862 ? -18.895 22.091 21.963 1.00 97.81 862 LEU A C 1
ATOM 6945 O O . LEU A 1 862 ? -19.680 21.221 22.317 1.00 97.81 862 LEU A O 1
ATOM 6949 N N . SER A 1 863 ? -19.315 23.240 21.443 1.00 97.88 863 SER A N 1
ATOM 6950 C CA . SER A 1 863 ? -20.707 23.475 21.040 1.00 97.88 863 SER A CA 1
ATOM 6951 C C . SER A 1 863 ? -20.807 23.510 19.519 1.00 97.88 863 SER A C 1
ATOM 6953 O O . SER A 1 863 ? -19.985 24.156 18.865 1.00 97.88 863 SER A O 1
ATOM 6955 N N . ILE A 1 864 ? -21.808 22.819 18.979 1.00 98.38 864 ILE A N 1
ATOM 6956 C CA . ILE A 1 864 ? -22.089 22.705 17.546 1.00 98.38 864 ILE A CA 1
ATOM 6957 C C . ILE A 1 864 ? -23.479 23.286 17.306 1.00 98.38 864 ILE A C 1
ATOM 6959 O O . ILE A 1 864 ? -24.435 22.844 17.930 1.00 98.38 864 ILE A O 1
ATOM 6963 N N . TYR A 1 865 ? -23.603 24.256 16.411 1.00 98.12 865 TYR A N 1
ATOM 6964 C CA . TYR A 1 865 ? -24.895 24.762 15.948 1.00 98.12 865 TYR A CA 1
ATOM 6965 C C . TYR A 1 865 ? -25.041 24.446 14.467 1.00 98.12 865 TYR A C 1
ATOM 6967 O O . TYR A 1 865 ? -24.226 24.912 13.669 1.00 98.12 865 TYR A O 1
ATOM 6975 N N . ASP A 1 866 ? -26.084 23.703 14.111 1.00 98.06 866 ASP A N 1
ATOM 6976 C CA . ASP A 1 866 ? -26.396 23.341 12.733 1.00 98.06 866 ASP A CA 1
ATOM 6977 C C . ASP A 1 866 ? -27.705 23.978 12.282 1.00 98.06 866 ASP A C 1
ATOM 6979 O O . ASP A 1 866 ? -28.719 23.931 12.982 1.00 98.06 866 ASP A O 1
ATOM 6983 N N . CYS A 1 867 ? -27.674 24.545 11.078 1.00 96.94 867 CYS A N 1
ATOM 6984 C CA . CYS A 1 867 ? -28.831 25.085 10.389 1.00 96.94 867 CYS A CA 1
ATOM 6985 C C . CYS A 1 867 ? -28.897 24.530 8.959 1.00 96.94 867 CYS A C 1
ATOM 6987 O O . CYS A 1 867 ? -27.920 24.627 8.216 1.00 96.94 867 CYS A O 1
ATOM 6989 N N . VAL A 1 868 ? -30.037 23.958 8.565 1.00 96.00 868 VAL A N 1
ATOM 6990 C CA . VAL A 1 868 ? -30.316 23.537 7.184 1.00 96.00 868 VAL A CA 1
ATOM 6991 C C . VAL A 1 868 ? -31.626 24.168 6.729 1.00 96.00 868 VAL A C 1
ATOM 6993 O O . VAL A 1 868 ? -32.710 23.770 7.163 1.00 96.00 868 VAL A O 1
ATOM 6996 N N . GLU A 1 869 ? -31.525 25.143 5.831 1.00 92.62 869 GLU A N 1
ATOM 6997 C CA . GLU A 1 869 ? -32.655 25.912 5.309 1.00 92.62 869 GLU A CA 1
ATOM 6998 C C . GLU A 1 869 ? -33.047 25.411 3.917 1.00 92.62 869 GLU A C 1
ATOM 7000 O O . GLU A 1 869 ? -32.194 25.272 3.041 1.00 92.62 869 GLU A O 1
ATOM 7005 N N . ASN A 1 870 ? -34.341 25.162 3.696 1.00 88.75 870 ASN A N 1
ATOM 7006 C CA . ASN A 1 870 ? -34.901 24.882 2.373 1.00 88.75 870 ASN A CA 1
ATOM 7007 C C . ASN A 1 870 ? -35.280 26.206 1.693 1.00 88.75 870 ASN A C 1
ATOM 7009 O O . ASN A 1 870 ? -36.217 26.875 2.124 1.00 88.75 870 ASN A O 1
ATOM 7013 N N . GLU A 1 871 ? -34.603 26.575 0.604 1.00 83.12 871 GLU A N 1
ATOM 7014 C CA . GLU A 1 871 ? -34.800 27.875 -0.058 1.00 83.12 871 GLU A CA 1
ATOM 7015 C C . GLU A 1 871 ? -36.219 28.075 -0.612 1.00 83.12 871 GLU A C 1
ATOM 7017 O O . GLU A 1 871 ? -36.657 29.208 -0.812 1.00 83.12 871 GLU A O 1
ATOM 7022 N N . LYS A 1 872 ? -36.945 26.983 -0.877 1.00 79.44 872 LYS A N 1
ATOM 7023 C CA . LYS A 1 872 ? -38.299 27.014 -1.444 1.00 79.44 872 LYS A CA 1
ATOM 7024 C C . LYS A 1 872 ? -39.404 26.811 -0.405 1.00 79.44 872 LYS A C 1
ATOM 7026 O O . LYS A 1 872 ? -40.568 26.818 -0.797 1.00 79.44 872 LYS A O 1
ATOM 7031 N N . ASN A 1 873 ? -39.072 26.609 0.877 1.00 69.44 873 ASN A N 1
ATOM 7032 C CA . ASN A 1 873 ? -40.031 26.284 1.946 1.00 69.44 873 ASN A CA 1
ATOM 7033 C C . ASN A 1 873 ? -41.010 25.149 1.565 1.00 69.44 873 ASN A C 1
ATOM 7035 O O . ASN A 1 873 ? -42.217 25.232 1.795 1.00 69.44 873 ASN A O 1
ATOM 7039 N N . GLN A 1 874 ? -40.503 24.085 0.933 1.00 65.62 874 GLN A N 1
ATOM 7040 C CA . GLN A 1 874 ? -41.323 22.947 0.510 1.00 65.62 874 GLN A CA 1
ATOM 7041 C C . GLN A 1 874 ? -41.586 21.994 1.683 1.00 65.62 874 GLN A C 1
ATOM 7043 O O . GLN A 1 874 ? -40.804 21.079 1.906 1.00 65.62 874 GLN A O 1
ATOM 7048 N N . GLY A 1 875 ? -42.701 22.187 2.394 1.00 77.94 875 GLY A N 1
ATOM 7049 C CA . GLY A 1 875 ? -43.276 21.191 3.311 1.00 77.94 875 GLY A CA 1
ATOM 7050 C C . GLY A 1 875 ? -42.332 20.645 4.394 1.00 77.94 875 GLY A C 1
ATOM 7051 O O . GLY A 1 875 ? -41.325 21.258 4.733 1.00 77.94 875 GLY A O 1
ATOM 7052 N N . LEU A 1 876 ? -42.694 19.496 4.970 1.00 88.25 876 LEU A N 1
ATOM 7053 C CA . LEU A 1 876 ? -41.851 18.761 5.920 1.00 88.25 876 LEU A CA 1
ATOM 7054 C C . LEU A 1 876 ? -40.847 17.887 5.151 1.00 88.25 876 LEU A C 1
ATOM 7056 O O . LEU A 1 876 ? -41.217 17.232 4.181 1.00 88.25 876 LEU A O 1
ATOM 7060 N N . THR A 1 877 ? -39.586 17.881 5.582 1.00 91.56 877 THR A N 1
ATOM 7061 C CA . THR A 1 877 ? -38.464 17.114 5.018 1.00 91.56 877 THR A CA 1
ATOM 7062 C C . THR A 1 877 ? -37.739 16.373 6.145 1.00 91.56 877 THR A C 1
ATOM 7064 O O . THR A 1 877 ? -37.709 16.841 7.286 1.00 91.56 877 THR A O 1
ATOM 7067 N N . GLN A 1 878 ? -37.128 15.226 5.835 1.00 95.44 878 GLN A N 1
ATOM 7068 C CA . GLN A 1 878 ? -36.234 14.543 6.766 1.00 95.44 878 GLN A CA 1
ATOM 7069 C C . GLN A 1 878 ? -34.806 15.102 6.673 1.00 95.44 878 GLN A C 1
ATOM 7071 O O . GLN A 1 878 ? -34.202 15.131 5.597 1.00 95.44 878 GLN A O 1
ATOM 7076 N N . TYR A 1 879 ? -34.249 15.498 7.814 1.00 97.06 879 TYR A N 1
ATOM 7077 C CA . TYR A 1 879 ? -32.857 15.920 7.960 1.00 97.06 879 TYR A CA 1
ATOM 7078 C C . TYR A 1 879 ? -32.095 14.934 8.838 1.00 97.06 879 TYR A C 1
ATOM 7080 O O . TYR A 1 879 ? -32.678 14.275 9.697 1.00 97.06 879 TYR A O 1
ATOM 7088 N N . ARG A 1 880 ? -30.782 14.851 8.636 1.00 97.69 880 ARG A N 1
ATOM 7089 C CA . ARG A 1 880 ? -29.894 14.003 9.425 1.00 97.69 880 ARG A CA 1
ATOM 7090 C C . ARG A 1 880 ? -28.642 14.761 9.815 1.00 97.69 880 ARG A C 1
ATOM 7092 O O . ARG A 1 880 ? -27.968 15.294 8.937 1.00 97.69 880 ARG A O 1
ATOM 7099 N N . THR A 1 881 ? -28.312 14.740 11.101 1.00 98.12 881 THR A N 1
ATOM 7100 C CA . THR A 1 881 ? -26.967 15.046 11.595 1.00 98.12 881 THR A CA 1
ATOM 7101 C C . THR A 1 881 ? -26.236 13.737 11.841 1.00 98.12 881 THR A C 1
ATOM 7103 O O . THR A 1 881 ? -26.709 12.907 12.613 1.00 98.12 881 THR A O 1
ATOM 7106 N N . ARG A 1 882 ? -25.092 13.551 11.185 1.00 98.12 882 ARG A N 1
ATOM 7107 C CA . ARG A 1 882 ? -24.230 12.380 11.346 1.00 98.12 882 ARG A CA 1
ATOM 7108 C C . ARG A 1 882 ? -22.969 12.739 12.125 1.00 98.12 882 ARG A C 1
ATOM 7110 O O . ARG A 1 882 ? -22.350 13.769 11.858 1.00 98.12 882 ARG A O 1
ATOM 7117 N N . PHE A 1 883 ? -22.559 11.847 13.021 1.00 98.56 883 PHE A N 1
ATOM 7118 C CA . PHE A 1 883 ? -21.219 11.812 13.604 1.00 98.56 883 PHE A CA 1
ATOM 7119 C C . PHE A 1 883 ? -20.563 10.466 13.298 1.00 98.56 883 PHE A C 1
ATOM 7121 O O . PHE A 1 883 ? -21.136 9.416 13.589 1.00 98.56 883 PHE A O 1
ATOM 7128 N N . VAL A 1 884 ? -19.371 10.499 12.708 1.00 98.44 884 VAL A N 1
ATOM 7129 C CA . VAL A 1 884 ? -18.584 9.307 12.380 1.00 98.44 884 VAL A CA 1
ATOM 7130 C C . VAL A 1 884 ? -17.601 9.034 13.511 1.00 98.44 884 VAL A C 1
ATOM 7132 O O . VAL A 1 884 ? -16.737 9.852 13.823 1.00 98.44 884 VAL A O 1
ATOM 7135 N N . VAL A 1 885 ? -17.755 7.876 14.141 1.00 98.50 885 VAL A N 1
ATOM 7136 C CA . VAL A 1 885 ? -17.067 7.469 15.363 1.00 98.50 885 VAL A CA 1
ATOM 7137 C C . VAL A 1 885 ? -16.238 6.215 15.070 1.00 98.50 885 VAL A C 1
ATOM 7139 O O . VAL A 1 885 ? -16.765 5.261 14.491 1.00 98.50 885 VAL A O 1
ATOM 7142 N N . PRO A 1 886 ? -14.957 6.162 15.468 1.00 97.12 886 PRO A N 1
ATOM 7143 C CA . PRO A 1 886 ? -14.152 4.950 15.337 1.00 97.12 886 PRO A CA 1
ATOM 7144 C C . PRO A 1 886 ? -14.815 3.715 15.978 1.00 97.12 886 PRO A C 1
ATOM 7146 O O . PRO A 1 886 ? -15.467 3.805 17.020 1.00 97.12 886 PRO A O 1
ATOM 7149 N N . VAL A 1 887 ? -14.644 2.536 15.368 1.00 95.38 887 VAL A N 1
ATOM 7150 C CA . VAL A 1 887 ? -15.281 1.280 15.831 1.00 95.38 887 VAL A CA 1
ATOM 7151 C C . VAL A 1 887 ? -14.825 0.832 17.223 1.00 95.38 887 VAL A C 1
ATOM 7153 O O . VAL A 1 887 ? -15.496 0.052 17.887 1.00 95.38 887 VAL A O 1
ATOM 7156 N N . ASP A 1 888 ? -13.694 1.344 17.702 1.00 95.69 888 ASP A N 1
ATOM 7157 C CA . ASP A 1 888 ? -13.117 0.998 18.999 1.00 95.69 888 ASP A CA 1
ATOM 7158 C C . ASP A 1 888 ? -13.726 1.774 20.186 1.00 95.69 888 ASP A C 1
ATOM 7160 O O . ASP A 1 888 ? -13.197 1.693 21.304 1.00 95.69 888 ASP A O 1
ATOM 7164 N N . LYS A 1 889 ? -14.797 2.540 19.938 1.00 97.44 889 LYS A N 1
ATOM 7165 C CA . LYS A 1 889 ? -15.568 3.304 20.924 1.00 97.44 889 LYS A CA 1
ATOM 7166 C C . LYS A 1 889 ? -16.904 2.622 21.218 1.00 97.44 889 LYS A C 1
ATOM 7168 O O . LYS A 1 889 ? -17.577 2.137 20.315 1.00 97.44 889 LYS A O 1
ATOM 7173 N N . GLU A 1 890 ? -17.317 2.623 22.478 1.00 97.62 890 GLU A N 1
ATOM 7174 C CA . GLU A 1 890 ? -18.665 2.196 22.874 1.00 97.62 890 GLU A CA 1
ATOM 7175 C C . GLU A 1 890 ? -19.621 3.393 22.780 1.00 97.62 890 GLU A C 1
ATOM 7177 O O . GLU A 1 890 ? -19.260 4.488 23.209 1.00 97.62 890 GLU A O 1
ATOM 7182 N N . ILE A 1 891 ? -20.824 3.207 22.226 1.00 98.00 891 ILE A N 1
ATOM 7183 C CA . ILE A 1 891 ? -21.824 4.274 22.075 1.00 98.00 891 ILE A CA 1
ATOM 7184 C C . ILE A 1 891 ? -23.082 3.901 22.856 1.00 98.00 891 ILE A C 1
ATOM 7186 O O . ILE A 1 891 ? -23.701 2.871 22.597 1.00 98.00 891 ILE A O 1
ATOM 7190 N N . LEU A 1 892 ? -23.471 4.762 23.793 1.00 97.19 892 LEU A N 1
ATOM 7191 C CA . LEU A 1 892 ? -24.700 4.646 24.571 1.00 97.19 892 LEU A CA 1
ATOM 7192 C C . LEU A 1 892 ? -25.639 5.792 24.193 1.00 97.19 892 LEU A C 1
ATOM 7194 O O . LEU A 1 892 ? -25.246 6.958 24.222 1.00 97.19 892 LEU A O 1
ATOM 7198 N N . VAL A 1 893 ? -26.880 5.460 23.845 1.00 96.69 893 VAL A N 1
ATOM 7199 C CA . VAL A 1 893 ? -27.924 6.437 23.518 1.00 96.69 893 VAL A CA 1
ATOM 7200 C C . VAL A 1 893 ? -28.870 6.546 24.708 1.00 96.69 893 VAL A C 1
ATOM 7202 O O . VAL A 1 893 ? -29.473 5.555 25.117 1.00 96.69 893 VAL A O 1
ATOM 7205 N N . HIS A 1 894 ? -28.982 7.750 25.255 1.00 93.56 894 HIS A N 1
ATOM 7206 C CA . HIS A 1 894 ? -29.935 8.119 26.299 1.00 93.56 894 HIS A CA 1
ATOM 7207 C C . HIS A 1 894 ? -31.028 9.017 25.702 1.00 93.56 894 HIS A C 1
ATOM 7209 O O . HIS A 1 894 ? -30.966 9.382 24.530 1.00 93.56 894 HIS A O 1
ATOM 7215 N N . GLU A 1 895 ? -32.029 9.381 26.504 1.00 85.38 895 GLU A N 1
ATOM 7216 C CA . GLU A 1 895 ? -33.184 10.168 26.045 1.00 85.38 895 GLU A CA 1
ATOM 7217 C C . GLU A 1 895 ? -32.797 11.549 25.484 1.00 85.38 895 GLU A C 1
ATOM 7219 O O . GLU A 1 895 ? -33.368 11.989 24.493 1.00 85.38 895 GLU A O 1
ATOM 7224 N N . ASP A 1 896 ? -31.808 12.216 26.085 1.00 86.44 896 ASP A N 1
ATOM 7225 C CA . ASP A 1 896 ? -31.384 13.582 25.749 1.00 86.44 896 ASP A CA 1
ATOM 7226 C C . ASP A 1 896 ? -29.895 13.702 25.370 1.00 86.44 896 ASP A C 1
ATOM 7228 O O . ASP A 1 896 ? -29.396 14.794 25.061 1.00 86.44 896 ASP A O 1
ATOM 7232 N N . CYS A 1 897 ? -29.152 12.591 25.401 1.00 93.88 897 CYS A N 1
ATOM 7233 C CA . CYS A 1 897 ? -27.721 12.603 25.137 1.00 93.88 897 CYS A CA 1
ATOM 7234 C C . CYS A 1 897 ? -27.170 11.308 24.546 1.00 93.88 897 CYS A C 1
ATOM 7236 O O . CYS A 1 897 ? -27.686 10.214 24.753 1.00 93.88 897 CYS A O 1
ATOM 7238 N N . ILE A 1 898 ? -26.056 11.451 23.834 1.00 97.75 898 ILE A N 1
ATOM 7239 C CA . ILE A 1 898 ? -25.286 10.346 23.266 1.00 97.75 898 ILE A CA 1
ATOM 7240 C C . ILE A 1 898 ? -23.930 10.325 23.957 1.00 97.75 898 ILE A C 1
ATOM 7242 O O . ILE A 1 898 ? -23.233 11.335 23.995 1.00 97.75 898 ILE A O 1
ATOM 7246 N N . GLU A 1 899 ? -23.545 9.188 24.517 1.00 97.88 899 GLU A N 1
ATOM 7247 C CA . GLU A 1 899 ? -22.288 9.017 25.234 1.00 97.88 899 GLU A CA 1
ATOM 7248 C C . GLU A 1 899 ? -21.365 8.080 24.453 1.00 97.88 899 GLU A C 1
ATOM 7250 O O . GLU A 1 899 ? -21.660 6.901 24.283 1.00 97.88 899 GLU A O 1
ATOM 7255 N N . ILE A 1 900 ? -20.242 8.616 23.975 1.00 98.31 900 ILE A N 1
ATOM 7256 C CA . ILE A 1 900 ? -19.183 7.874 23.285 1.00 98.31 900 ILE A CA 1
ATOM 7257 C C . ILE A 1 900 ? -18.076 7.605 24.305 1.00 98.31 900 ILE A C 1
ATOM 7259 O O . ILE A 1 900 ? -17.582 8.548 24.923 1.00 98.31 900 ILE A O 1
ATOM 7263 N N . LYS A 1 901 ? -17.663 6.351 24.498 1.00 97.62 901 LYS A N 1
ATOM 7264 C CA . LYS A 1 901 ? -16.755 5.941 25.583 1.00 97.62 901 LYS A CA 1
ATOM 7265 C C . LYS A 1 901 ? -15.500 5.240 25.080 1.00 97.62 901 LYS A C 1
ATOM 7267 O O . LYS A 1 901 ? -15.540 4.437 24.147 1.00 97.62 901 LYS A O 1
ATOM 7272 N N . LYS A 1 902 ? -14.390 5.491 25.780 1.00 96.56 902 LYS A N 1
ATOM 7273 C CA . LYS A 1 902 ? -13.130 4.749 25.672 1.00 96.56 902 LYS A CA 1
ATOM 7274 C C . LYS A 1 902 ? -12.473 4.637 27.046 1.00 96.56 902 LYS A C 1
ATOM 7276 O O . LYS A 1 902 ? -11.923 5.604 27.572 1.00 96.56 902 LYS A O 1
ATOM 7281 N N . GLY A 1 903 ? -12.500 3.438 27.627 1.00 92.44 903 GLY A N 1
ATOM 7282 C CA . GLY A 1 903 ? -12.015 3.235 28.993 1.00 92.44 903 GLY A CA 1
ATOM 7283 C C . GLY A 1 903 ? -12.840 4.053 29.990 1.00 92.44 903 GLY A C 1
ATOM 7284 O O . GLY A 1 903 ? -14.063 3.941 30.002 1.00 92.44 903 GLY A O 1
ATOM 7285 N N . SER A 1 904 ? -12.180 4.869 30.815 1.00 91.50 904 SER A N 1
ATOM 7286 C CA . SER A 1 904 ? -12.848 5.768 31.770 1.00 91.50 904 SER A CA 1
ATOM 7287 C C . SER A 1 904 ? -13.262 7.113 31.166 1.00 91.50 904 SER A C 1
ATOM 7289 O O . SER A 1 904 ? -14.086 7.805 31.738 1.00 91.50 904 SER A O 1
ATOM 7291 N N . LEU A 1 905 ? -12.706 7.510 30.020 1.00 95.69 905 LEU A N 1
ATOM 7292 C CA . LEU A 1 905 ? -13.036 8.791 29.401 1.00 95.69 905 LEU A CA 1
ATOM 7293 C C . LEU A 1 905 ? -14.263 8.636 28.496 1.00 95.69 905 LEU A C 1
ATOM 7295 O O . LEU A 1 905 ? -14.374 7.664 27.741 1.00 95.69 905 LEU A O 1
ATOM 7299 N N . SER A 1 906 ? -15.159 9.617 28.529 1.00 96.75 906 SER A N 1
ATOM 7300 C CA . SER A 1 906 ? -16.315 9.665 27.637 1.00 96.75 906 SER A CA 1
ATOM 7301 C C . SER A 1 906 ? -16.593 11.070 27.111 1.00 96.75 906 SER A C 1
ATOM 7303 O O . SER A 1 906 ? -16.467 12.056 27.842 1.00 96.75 906 SER A O 1
ATOM 7305 N N . LEU A 1 907 ? -17.036 11.140 25.857 1.00 98.25 907 LEU A N 1
ATOM 7306 C CA . LEU A 1 907 ? -17.584 12.325 25.210 1.00 98.25 907 LEU A CA 1
ATOM 7307 C C . LEU A 1 907 ? -19.114 12.232 25.216 1.00 98.25 907 LEU A C 1
ATOM 7309 O O . LEU A 1 907 ? -19.691 11.372 24.553 1.00 98.25 907 LEU A O 1
ATOM 7313 N N . ARG A 1 908 ? -19.772 13.127 25.950 1.00 97.94 908 ARG A N 1
ATOM 7314 C CA . ARG A 1 908 ? -21.233 13.245 26.001 1.00 97.94 908 ARG A CA 1
ATOM 7315 C C . ARG A 1 908 ? -21.708 14.345 25.066 1.00 97.94 908 ARG A C 1
ATOM 7317 O O . ARG A 1 908 ? -21.352 15.501 25.266 1.00 97.94 908 ARG A O 1
ATOM 7324 N N . ILE A 1 909 ? -22.525 13.999 24.081 1.00 98.12 909 ILE A N 1
ATOM 7325 C CA . ILE A 1 909 ? -23.165 14.915 23.137 1.00 98.12 909 ILE A CA 1
ATOM 7326 C C . ILE A 1 909 ? -24.606 15.131 23.605 1.00 98.12 909 ILE A C 1
ATOM 7328 O O . ILE A 1 909 ? -25.462 14.271 23.413 1.00 98.12 909 ILE A O 1
ATOM 7332 N N . LEU A 1 910 ? -24.868 16.270 24.246 1.00 97.94 910 LEU A N 1
ATOM 7333 C CA . LEU A 1 910 ? -26.219 16.695 24.620 1.00 97.94 910 LEU A CA 1
ATOM 7334 C C . LEU A 1 910 ? -26.931 17.263 23.390 1.00 97.94 910 LEU A C 1
ATOM 7336 O O . LEU A 1 910 ? -26.364 18.131 22.718 1.00 97.94 910 LEU A O 1
ATOM 7340 N N . ILE A 1 911 ? -28.159 16.818 23.122 1.00 97.19 911 ILE A N 1
ATOM 7341 C CA . ILE A 1 911 ? -28.955 17.264 21.973 1.00 97.19 911 ILE A CA 1
ATOM 7342 C C . ILE A 1 911 ? -29.940 18.333 22.446 1.00 97.19 911 ILE A C 1
ATOM 7344 O O . ILE A 1 911 ? -30.892 18.055 23.168 1.00 97.19 911 ILE A O 1
ATOM 7348 N N . LEU A 1 912 ? -29.713 19.578 22.035 1.00 96.31 912 LEU A N 1
ATOM 7349 C CA . LEU A 1 912 ? -30.526 20.734 22.404 1.00 96.31 912 LEU A CA 1
ATOM 7350 C C . LEU A 1 912 ? -31.372 21.141 21.191 1.00 96.31 912 LEU A C 1
ATOM 7352 O O . LEU A 1 912 ? -30.953 21.965 20.368 1.00 96.31 912 LEU A O 1
ATOM 7356 N N . SER A 1 913 ? -32.543 20.516 21.061 1.00 93.44 913 SER A N 1
ATOM 7357 C CA . SER A 1 913 ? -33.461 20.719 19.938 1.00 93.44 913 SER A CA 1
ATOM 7358 C C . SER A 1 913 ? -34.899 20.927 20.401 1.00 93.44 913 SER A C 1
ATOM 7360 O O . SER A 1 913 ? -35.382 20.193 21.259 1.00 93.44 913 SER A O 1
ATOM 7362 N N . ASP A 1 914 ? -35.591 21.872 19.765 1.00 91.94 914 ASP A N 1
ATOM 7363 C CA . ASP A 1 914 ? -37.049 22.032 19.869 1.00 91.94 914 ASP A CA 1
ATOM 7364 C C . ASP A 1 914 ? -37.800 21.136 18.859 1.00 91.94 914 ASP A C 1
ATOM 7366 O O . ASP A 1 914 ? -39.031 21.096 18.834 1.00 91.94 914 ASP A O 1
ATOM 7370 N N . ILE A 1 915 ? -37.065 20.429 17.990 1.00 93.56 915 ILE A N 1
ATOM 7371 C CA . ILE A 1 915 ? -37.597 19.522 16.970 1.00 93.56 915 ILE A CA 1
ATOM 7372 C C . ILE A 1 915 ? -37.472 18.093 17.495 1.00 93.56 915 ILE A C 1
ATOM 7374 O O . ILE A 1 915 ? -36.396 17.684 17.928 1.00 93.56 915 ILE A O 1
ATOM 7378 N N . ALA A 1 916 ? -38.553 17.316 17.411 1.00 93.62 916 ALA A N 1
ATOM 7379 C CA . ALA A 1 916 ? -38.517 15.896 17.746 1.00 93.62 916 ALA A CA 1
ATOM 7380 C C . ALA A 1 916 ? -37.510 15.145 16.860 1.00 93.62 916 ALA A C 1
ATOM 7382 O O . ALA A 1 916 ? -37.417 15.400 15.653 1.00 93.62 916 ALA A O 1
ATOM 7383 N N . TYR A 1 917 ? -36.777 14.211 17.460 1.00 96.19 917 TYR A N 1
ATOM 7384 C CA . TYR A 1 917 ? -35.724 13.472 16.780 1.00 96.19 917 TYR A CA 1
ATOM 7385 C C . TYR A 1 917 ? -35.675 12.006 17.196 1.00 96.19 917 TYR A C 1
ATOM 7387 O O . TYR A 1 917 ? -36.203 11.622 18.236 1.00 96.19 917 TYR A O 1
ATOM 7395 N N . ASP A 1 918 ? -35.016 11.209 16.361 1.00 96.12 918 ASP A N 1
ATOM 7396 C CA . ASP A 1 918 ? -34.677 9.813 16.622 1.00 96.12 918 ASP A CA 1
ATOM 7397 C C . ASP A 1 918 ? -33.179 9.592 16.394 1.00 96.12 918 ASP A C 1
ATOM 7399 O O . ASP A 1 918 ? -32.599 10.167 15.468 1.00 96.12 918 ASP A O 1
ATOM 7403 N N . VAL A 1 919 ? -32.552 8.768 17.232 1.00 97.62 919 VAL A N 1
ATOM 7404 C CA . VAL A 1 919 ? -31.117 8.472 17.156 1.00 97.62 919 VAL A CA 1
ATOM 7405 C C . VAL A 1 919 ? -30.919 7.038 16.681 1.00 97.62 919 VAL A C 1
ATOM 7407 O O . VAL A 1 919 ? -31.239 6.083 17.384 1.00 97.62 919 VAL A O 1
ATOM 7410 N N . GLY A 1 920 ? -30.329 6.892 15.499 1.00 96.25 920 GLY A N 1
ATOM 7411 C CA . GLY A 1 920 ? -29.934 5.613 14.923 1.00 96.25 920 GLY A CA 1
ATOM 7412 C C . GLY A 1 920 ? -28.427 5.391 15.004 1.00 96.25 920 GLY A C 1
ATOM 7413 O O . GLY A 1 920 ? -27.638 6.320 14.842 1.00 96.25 920 GLY A O 1
ATOM 7414 N N . LEU A 1 921 ? -28.023 4.137 15.198 1.00 96.88 921 LEU A N 1
ATOM 7415 C CA . LEU A 1 921 ? -26.635 3.700 15.060 1.00 96.88 921 LEU A CA 1
ATOM 7416 C C . LEU A 1 921 ? -26.519 2.797 13.833 1.00 96.88 921 LEU A C 1
ATOM 7418 O O . LEU A 1 921 ? -27.334 1.895 13.639 1.00 96.88 921 LEU A O 1
ATOM 7422 N N . SER A 1 922 ? -25.505 3.026 13.003 1.00 93.06 922 SER A N 1
ATOM 7423 C CA . SER A 1 922 ? -25.206 2.170 11.852 1.00 93.06 922 SER A CA 1
ATOM 7424 C C . SER A 1 922 ? -23.712 1.898 11.741 1.00 93.06 922 SER A C 1
ATOM 7426 O O . SER A 1 922 ? -22.893 2.709 12.166 1.00 93.06 922 SER A O 1
ATOM 7428 N N . SER A 1 923 ? -23.351 0.746 11.180 1.00 95.19 923 SER A N 1
ATOM 7429 C CA . SER A 1 923 ? -21.968 0.468 10.797 1.00 95.19 923 SER A CA 1
ATOM 7430 C C . SER A 1 923 ? -21.724 1.003 9.391 1.00 95.19 923 SER A C 1
ATOM 7432 O O . SER A 1 923 ? -22.558 0.825 8.500 1.00 95.19 923 SER A O 1
ATOM 7434 N N . ILE A 1 924 ? -20.601 1.689 9.212 1.00 96.19 924 ILE A N 1
ATOM 7435 C CA . ILE A 1 924 ? -20.142 2.200 7.922 1.00 96.19 924 ILE A CA 1
ATOM 7436 C C . ILE A 1 924 ? -18.673 1.835 7.728 1.00 96.19 924 ILE A C 1
ATOM 7438 O O . ILE A 1 924 ? -17.957 1.612 8.701 1.00 96.19 924 ILE A O 1
ATOM 7442 N N . SER A 1 925 ? -18.211 1.812 6.482 1.00 94.56 925 SER A N 1
ATOM 7443 C CA . SER A 1 925 ? -16.793 1.616 6.182 1.00 94.56 925 SER A CA 1
ATOM 7444 C C . SER A 1 925 ? -16.084 2.959 6.040 1.00 94.56 925 SER A C 1
ATOM 7446 O O . SER A 1 925 ? -16.596 3.869 5.389 1.00 94.56 925 SER A O 1
ATOM 7448 N N . ILE A 1 926 ? -14.894 3.065 6.622 1.00 97.00 926 ILE A N 1
ATOM 7449 C CA . ILE A 1 926 ? -13.948 4.168 6.414 1.00 97.00 926 ILE A CA 1
ATOM 7450 C C . ILE A 1 926 ? -12.601 3.599 5.966 1.00 97.00 926 ILE A C 1
ATOM 7452 O O . ILE A 1 926 ? -12.372 2.390 6.028 1.00 97.00 926 ILE A O 1
ATOM 7456 N N . SER A 1 927 ? -11.679 4.456 5.544 1.00 95.62 927 SER A N 1
ATOM 7457 C CA . SER A 1 927 ? -10.337 4.053 5.142 1.00 95.62 927 SER A CA 1
ATOM 7458 C C . SER A 1 927 ? -9.265 4.861 5.856 1.00 95.62 927 SER A C 1
ATOM 7460 O O . SER A 1 927 ? -9.284 6.090 5.874 1.00 95.62 927 SER A O 1
ATOM 7462 N N . ARG A 1 928 ? -8.281 4.157 6.419 1.00 92.62 928 ARG A N 1
ATOM 7463 C CA . ARG A 1 928 ? -7.102 4.779 7.044 1.00 92.62 928 ARG A CA 1
ATOM 7464 C C . ARG A 1 928 ? -5.839 4.650 6.206 1.00 92.62 928 ARG A C 1
ATOM 7466 O O . ARG A 1 928 ? -4.918 5.439 6.400 1.00 92.62 928 ARG A O 1
ATOM 7473 N N . SER A 1 929 ? -5.820 3.689 5.295 1.00 89.31 929 SER A N 1
ATOM 7474 C CA . SER A 1 929 ? -4.688 3.281 4.467 1.00 89.31 929 SER A CA 1
ATOM 7475 C C . SER A 1 929 ? -5.180 2.916 3.069 1.00 89.31 929 SER A C 1
ATOM 7477 O O . SER A 1 929 ? -6.316 2.474 2.876 1.00 89.31 929 SER A O 1
ATOM 7479 N N . PHE A 1 930 ? -4.317 3.101 2.074 1.00 84.88 930 PHE A N 1
ATOM 7480 C CA . PHE A 1 930 ? -4.648 2.847 0.679 1.00 84.88 930 PHE A CA 1
ATOM 7481 C C . PHE A 1 930 ? -5.077 1.388 0.443 1.00 84.88 930 PHE A C 1
ATOM 7483 O O . PHE A 1 930 ? -4.398 0.448 0.856 1.00 84.88 930 PHE A O 1
ATOM 7490 N N . ASN A 1 931 ? -6.189 1.200 -0.271 1.00 81.62 931 ASN A N 1
ATOM 7491 C CA . ASN A 1 931 ? -6.851 -0.080 -0.547 1.00 81.62 931 ASN A CA 1
ATOM 7492 C C . ASN A 1 931 ? -7.273 -0.884 0.697 1.00 81.62 931 ASN A C 1
ATOM 7494 O O . ASN A 1 931 ? -7.485 -2.098 0.604 1.00 81.62 931 ASN A O 1
ATOM 7498 N N . GLU A 1 932 ? -7.440 -0.226 1.843 1.00 85.38 932 GLU A N 1
ATOM 7499 C CA . GLU A 1 932 ? -7.918 -0.844 3.076 1.00 85.38 932 GLU A CA 1
ATOM 7500 C C . GLU A 1 932 ? -9.184 -0.143 3.574 1.00 85.38 932 GLU A C 1
ATOM 7502 O O . GLU A 1 932 ? -9.226 1.085 3.708 1.00 85.38 932 GLU A O 1
ATOM 7507 N N . LEU A 1 933 ? -10.214 -0.945 3.840 1.00 91.81 933 LEU A N 1
ATOM 7508 C CA . LEU A 1 933 ? -11.442 -0.524 4.500 1.00 91.81 933 LEU A CA 1
ATOM 7509 C C . LEU A 1 933 ? -11.476 -1.137 5.891 1.00 91.81 933 LEU A C 1
ATOM 7511 O O . LEU A 1 933 ? -11.137 -2.308 6.069 1.00 91.81 933 LEU A O 1
ATOM 7515 N N . ILE A 1 934 ? -11.916 -0.339 6.851 1.00 91.50 934 ILE A N 1
ATOM 7516 C CA . ILE A 1 934 ? -12.187 -0.771 8.214 1.00 91.50 934 ILE A CA 1
ATOM 7517 C C . ILE A 1 934 ? -13.582 -0.314 8.618 1.00 91.50 934 ILE A C 1
ATOM 7519 O O . ILE A 1 934 ? -14.128 0.640 8.055 1.00 91.50 934 ILE A O 1
ATOM 7523 N N . ASP A 1 935 ? -14.137 -0.972 9.625 1.00 95.31 935 ASP A N 1
ATOM 7524 C CA . ASP A 1 935 ? -15.423 -0.578 10.176 1.00 95.31 935 ASP A CA 1
ATOM 7525 C C . ASP A 1 935 ? -15.296 0.700 11.016 1.00 95.31 935 ASP A C 1
ATOM 7527 O O . ASP A 1 935 ? -14.297 0.949 11.700 1.00 95.31 935 ASP A O 1
ATOM 7531 N N . ALA A 1 936 ? -16.357 1.495 10.985 1.00 96.81 936 ALA A N 1
ATOM 7532 C CA . ALA A 1 936 ? -16.643 2.605 11.876 1.00 96.81 936 ALA A CA 1
ATOM 7533 C C . ALA A 1 936 ? -18.138 2.609 12.221 1.00 96.81 936 ALA A C 1
ATOM 7535 O O . ALA A 1 936 ? -18.945 1.865 11.657 1.00 96.81 936 ALA A O 1
ATOM 7536 N N . GLN A 1 937 ? -18.507 3.453 13.175 1.00 97.94 937 GLN A N 1
ATOM 7537 C CA . GLN A 1 937 ? -19.882 3.641 13.613 1.00 97.94 937 GLN A CA 1
ATOM 7538 C C . GLN A 1 937 ? -20.361 5.025 13.181 1.00 97.94 937 GLN A C 1
ATOM 7540 O O . GLN A 1 937 ? -19.662 6.017 13.361 1.00 97.94 937 GLN A O 1
ATOM 7545 N N . ALA A 1 938 ? -21.563 5.107 12.628 1.00 97.62 938 ALA A N 1
ATOM 7546 C CA . ALA A 1 938 ? -22.246 6.359 12.354 1.00 97.62 938 ALA A CA 1
ATOM 7547 C C . ALA A 1 938 ? -23.402 6.535 13.339 1.00 97.62 938 ALA A C 1
ATOM 7549 O O . ALA A 1 938 ? -24.303 5.696 13.416 1.00 97.62 938 ALA A O 1
ATOM 7550 N N . VAL A 1 939 ? -23.362 7.647 14.067 1.00 98.19 939 VAL A N 1
ATOM 7551 C CA . VAL A 1 939 ? -24.446 8.130 14.920 1.00 98.19 939 VAL A CA 1
ATOM 7552 C C . VAL A 1 939 ? -25.296 9.089 14.099 1.00 98.19 939 VAL A C 1
ATOM 7554 O O . VAL A 1 939 ? -24.833 10.176 13.755 1.00 98.19 939 VAL A O 1
ATOM 7557 N N . ASP A 1 940 ? -26.525 8.690 13.789 1.00 97.94 940 ASP A N 1
ATOM 7558 C CA . ASP A 1 940 ? -27.462 9.445 12.963 1.00 97.94 940 ASP A CA 1
ATOM 7559 C C . ASP A 1 940 ? -28.601 10.006 13.803 1.00 97.94 940 ASP A C 1
ATOM 7561 O O . ASP A 1 940 ? -29.454 9.259 14.274 1.00 97.94 940 ASP A O 1
ATOM 7565 N N . ILE A 1 941 ? -28.665 11.327 13.923 1.00 98.00 941 ILE A N 1
ATOM 7566 C CA . ILE A 1 941 ? -29.774 12.018 14.575 1.00 98.00 941 ILE A CA 1
ATOM 7567 C C . ILE A 1 941 ? -30.715 12.526 13.486 1.00 98.00 941 ILE A C 1
ATOM 7569 O O . ILE A 1 941 ? -30.348 13.384 12.680 1.00 98.00 941 ILE A O 1
ATOM 7573 N N . ASN A 1 942 ? -31.905 11.936 13.415 1.00 97.62 942 ASN A N 1
ATOM 7574 C CA . ASN A 1 942 ? -32.888 12.161 12.365 1.00 97.62 942 ASN A CA 1
ATOM 7575 C C . ASN A 1 942 ? -33.978 13.116 12.852 1.00 97.62 942 ASN A C 1
ATOM 7577 O O . ASN A 1 942 ? -34.591 12.881 13.888 1.00 97.62 942 ASN A O 1
ATOM 7581 N N . TYR A 1 943 ? -34.259 14.146 12.061 1.00 97.00 943 TYR A N 1
ATOM 7582 C CA . TYR A 1 943 ? -35.261 15.173 12.335 1.00 97.00 943 TYR A CA 1
ATOM 7583 C C . TYR A 1 943 ? -36.300 15.198 11.219 1.00 97.00 943 TYR A C 1
ATOM 7585 O O . TYR A 1 943 ? -35.959 14.992 10.053 1.00 97.00 943 TYR A O 1
ATOM 7593 N N . PHE A 1 944 ? -37.551 15.514 11.552 1.00 95.19 944 PHE A N 1
ATOM 7594 C CA . PHE A 1 944 ? -38.608 15.733 10.565 1.00 95.19 944 PHE A CA 1
ATOM 7595 C C . PHE A 1 944 ? -39.261 17.100 10.781 1.00 95.19 944 PHE A C 1
ATOM 7597 O O . PHE A 1 944 ? -39.972 17.317 11.762 1.00 95.19 944 PHE A O 1
ATOM 7604 N N . SER A 1 945 ? -38.981 18.046 9.886 1.00 94.19 945 SER A N 1
ATOM 7605 C CA . SER A 1 945 ? -39.346 19.460 10.049 1.00 94.19 945 SER A CA 1
ATOM 7606 C C . SER A 1 945 ? -39.325 20.203 8.708 1.00 94.19 945 SER A C 1
ATOM 7608 O O . SER A 1 945 ? -38.951 19.642 7.683 1.00 94.19 945 SER A O 1
ATOM 7610 N N . SER A 1 946 ? -39.727 21.478 8.675 1.00 90.25 946 SER A N 1
ATOM 7611 C CA . SER A 1 946 ? -39.613 22.329 7.472 1.00 90.25 946 SER A CA 1
ATOM 7612 C C . SER A 1 946 ? -38.206 22.903 7.243 1.00 90.25 946 SER A C 1
ATOM 7614 O O . SER A 1 946 ? -37.913 23.454 6.185 1.00 90.25 946 SER A O 1
ATOM 7616 N N . GLY A 1 947 ? -37.353 22.805 8.258 1.00 92.25 947 GLY A N 1
ATOM 7617 C CA . GLY A 1 947 ? -35.969 23.261 8.297 1.00 92.25 947 GLY A CA 1
ATOM 7618 C C . GLY A 1 947 ? -35.308 22.729 9.565 1.00 92.25 947 GLY A C 1
ATOM 7619 O O . GLY A 1 947 ? -36.000 22.436 10.544 1.00 92.25 947 GLY A O 1
ATOM 7620 N N . LEU A 1 948 ? -33.987 22.588 9.566 1.00 95.62 948 LEU A N 1
ATOM 7621 C CA . LEU A 1 948 ? -33.247 22.134 10.743 1.00 95.62 948 LEU A CA 1
ATOM 7622 C C . LEU A 1 948 ? -32.584 23.334 11.413 1.00 95.62 948 LEU A C 1
ATOM 7624 O O . LEU A 1 948 ? -31.833 24.044 10.760 1.00 95.62 948 LEU A O 1
ATOM 7628 N N . THR A 1 949 ? -32.841 23.548 12.701 1.00 96.81 949 THR A N 1
ATOM 7629 C CA . THR A 1 949 ? -32.016 24.390 13.578 1.00 96.81 949 THR A CA 1
ATOM 7630 C C . THR A 1 949 ? -31.801 23.622 14.870 1.00 96.81 949 THR A C 1
ATOM 7632 O O . THR A 1 949 ? -32.769 23.335 15.569 1.00 96.81 949 THR A O 1
ATOM 7635 N N . VAL A 1 950 ? -30.559 23.261 15.180 1.00 97.19 950 VAL A N 1
ATOM 7636 C CA . VAL A 1 950 ? -30.255 22.436 16.354 1.00 97.19 950 VAL A CA 1
ATOM 7637 C C . VAL A 1 950 ? -28.907 22.798 16.961 1.00 97.19 950 VAL A C 1
ATOM 7639 O O . VAL A 1 950 ? -27.971 23.174 16.253 1.00 97.19 950 VAL A O 1
ATOM 7642 N N . ASN A 1 951 ? -28.815 22.688 18.286 1.00 97.88 951 ASN A N 1
ATOM 7643 C CA . ASN A 1 951 ? -27.573 22.837 19.027 1.00 97.88 951 ASN A CA 1
ATOM 7644 C C . ASN A 1 951 ? -27.150 21.497 19.636 1.00 97.88 951 ASN A C 1
ATOM 7646 O O . ASN A 1 951 ? -27.976 20.743 20.143 1.00 97.88 951 ASN A O 1
ATOM 7650 N N . TYR A 1 952 ? -25.847 21.252 19.673 1.00 98.19 952 TYR A N 1
ATOM 7651 C CA . TYR A 1 952 ? -25.240 20.151 20.404 1.00 98.19 952 TYR A CA 1
ATOM 7652 C C . TYR A 1 952 ? -24.192 20.691 21.363 1.00 98.19 952 TYR A C 1
ATOM 7654 O O . TYR A 1 952 ? -23.434 21.602 21.016 1.00 98.19 952 TYR A O 1
ATOM 7662 N N . LYS A 1 953 ? -24.121 20.111 22.560 1.00 97.88 953 LYS A N 1
ATOM 7663 C CA . LYS A 1 953 ? -23.070 20.417 23.532 1.00 97.88 953 LYS A CA 1
ATOM 7664 C C . LYS A 1 953 ? -22.291 19.154 23.866 1.00 97.88 953 LYS A C 1
ATOM 7666 O O . LYS A 1 953 ? -22.815 18.250 24.506 1.00 97.88 953 LYS A O 1
ATOM 7671 N N . CYS A 1 954 ? -21.037 19.125 23.447 1.00 97.94 954 CYS A N 1
ATOM 7672 C CA . CYS A 1 954 ? -20.098 18.040 23.664 1.00 97.94 954 CYS A CA 1
ATOM 7673 C C . CYS A 1 954 ? -19.280 18.310 24.937 1.00 97.94 954 CYS A C 1
ATOM 7675 O O . CYS A 1 954 ? -18.555 19.307 25.024 1.00 97.94 954 CYS A O 1
ATOM 7677 N N . LEU A 1 955 ? -19.417 17.432 25.927 1.00 97.38 955 LEU A N 1
ATOM 7678 C CA . LEU A 1 955 ? -18.808 17.527 27.251 1.00 97.38 955 LEU A CA 1
ATOM 7679 C C . LEU A 1 955 ? -17.943 16.299 27.534 1.00 97.38 955 LEU A C 1
ATOM 7681 O O . LEU A 1 955 ? -18.310 15.183 27.176 1.00 97.38 955 LEU A O 1
ATOM 7685 N N . TRP A 1 956 ? -16.826 16.502 28.225 1.00 96.38 956 TRP A N 1
ATOM 7686 C CA . TRP A 1 956 ? -15.963 15.417 28.688 1.00 96.38 956 TRP A CA 1
ATOM 7687 C C . TRP A 1 956 ? -16.361 14.981 30.101 1.00 96.38 956 TRP A C 1
ATOM 7689 O O . TRP A 1 956 ? -16.548 15.827 30.976 1.00 96.38 956 TRP A O 1
ATOM 7699 N N . SER A 1 957 ? -16.441 13.674 30.340 1.00 89.69 957 SER A N 1
ATOM 7700 C CA . SER A 1 957 ? -16.574 13.083 31.680 1.00 89.69 957 SER A CA 1
ATOM 7701 C C . SER A 1 957 ? -15.555 11.961 31.886 1.00 89.69 957 SER A C 1
ATOM 7703 O O . SER A 1 957 ? -15.150 11.309 30.923 1.00 89.69 957 SER A O 1
ATOM 7705 N N . LEU A 1 958 ? -15.104 11.808 33.134 1.00 74.94 958 LEU A N 1
ATOM 7706 C CA . LEU A 1 958 ? -14.101 10.837 33.590 1.00 74.94 958 LEU A CA 1
ATOM 7707 C C . LEU A 1 958 ? -14.723 9.718 34.423 1.00 74.94 958 LEU A C 1
ATOM 7709 O O . LEU A 1 958 ? -15.776 9.989 35.047 1.00 74.94 958 LEU A O 1
#

Foldseek 3Di:
DLVVLLVLLVVLVVCVPPDDPVVNVVSVVVNLVLLVVLPDPVLADAQDPSNLSSLLSLLSCVVRPVVSVVPDDNVVSVVRNLRNLCSQAPQQQAGLQQELQVLLVSLLSLLSVLVSCVVVVVVVSNVSSVSNLVVNVVSLVQQAAPVGFGAFTQQYARDHDPVSVVSNHDDPPPPPPPPPPVVDQWDDDQQSQKIWGWDDDPQWTKIKIFGWWAPALHSAALQHRFMWIDILRRTFFGFQHHFPQDDPVVRNVSRYPVRGQFKDFPQFDFADSHDTPGAWTFPDWDDDDFKTKTKTWDLRRVRWIWMWIWMQGPVQRKIKIKTKTFAPAFDWGKMKGKTWGDQQWDWDDDPQKIFIDHLNHTFKIKHWDDWPWAFDDWDKDKDWHQDNPSNDIDITIMIITITTRDRDRMTITMMMMGGDSDVLSNQPPVDLQSQLVCCLPVQWGQDPVRGIGHQPPALQGDLVDDPPVDLVVLLCVLLVVNLSSLVVNCVPPVPCSSLVSLLSNLVNLCVVPVPPDCPPCRNNPLQSLLSSLVSLLVSVVVVVVVDDDDPVRVVSSVSSNVVSLVSLQDPVSQPALDPSNLSSLLSNLSSLLVPVVDPVSVVSNVVSLVSLQRNLPSQADPQLAGQLWFLLSLLVNLLSLVVQLVSCVVVVVSPNSCSRHPLVSSQSSLVVNLQQQALLLAGAQAFQGFRGHHDDRADPVGARPCNLCSVCSNVSNPGGDHDPDQWDDDFANFKTKGWLDSHHLQIWIKIFGWAHRDLARHAQAHRFMWIGHHNDTFFGFQGRAERPPVDPSRVCRRFPNRTQFKDFPPWGFQRDDPVQHVQWTWPDWDDDPFKTKTKTWGDRTPQKIWIWMWMAGPLRKIKIKIKIARNVLPAKTKMKGKTKGAPQWDWDDDPQWIWTDDDQKIKIKGKADPFDWDWDKDWDWGHNDYNDIDIIIMIIIMTIGSIDTIMIIIDMDD

Solvent-accessible surface area (backbone atoms only — not comparable to full-atom values): 49873 Å² total; per-residue (Å²): 105,41,69,54,45,46,51,50,52,51,50,51,64,78,38,66,94,75,59,53,74,67,54,54,48,52,53,48,53,51,46,52,51,44,52,55,52,66,68,33,69,95,72,48,44,79,38,39,73,69,29,44,48,37,38,52,30,51,51,51,40,53,76,73,38,73,77,46,61,83,77,51,62,68,64,59,45,50,55,50,39,50,53,20,48,61,57,35,23,48,99,68,23,44,45,44,43,52,25,64,55,54,32,35,55,54,31,24,56,43,47,60,46,41,58,56,31,60,78,71,68,39,61,70,58,46,55,51,42,51,34,24,35,56,34,39,55,52,47,56,65,66,42,42,46,80,89,70,35,35,54,33,47,35,61,4,45,38,63,76,61,67,71,47,51,55,50,22,53,87,75,82,81,69,91,52,96,81,69,79,78,70,91,53,50,59,50,74,39,53,82,58,7,40,38,36,36,46,48,77,59,101,86,49,34,42,35,40,39,40,33,9,53,37,82,48,58,55,48,51,46,45,43,58,53,17,45,34,36,30,52,51,70,42,61,50,30,29,56,34,30,44,51,85,76,51,55,72,68,52,40,56,49,65,33,32,51,90,55,26,24,25,69,48,45,75,74,51,60,70,57,59,70,86,65,77,78,65,56,30,24,33,78,46,72,51,78,60,96,55,40,36,38,39,30,26,33,30,35,47,46,74,69,33,51,35,38,37,37,42,35,36,37,60,84,73,40,28,36,37,39,37,43,36,38,53,45,97,57,68,42,61,57,42,30,41,39,34,44,22,34,25,70,70,50,47,78,48,83,54,97,76,36,38,35,34,18,51,42,83,41,70,41,32,36,38,36,76,75,47,57,86,36,58,77,74,47,78,48,77,45,82,42,72,24,50,44,77,53,52,82,42,71,53,63,23,50,30,41,36,42,31,24,43,37,47,83,38,43,59,50,52,37,34,36,36,36,41,50,47,86,41,78,70,53,68,46,64,71,85,46,54,36,49,35,15,48,26,34,74,76,67,29,24,46,67,41,96,89,75,31,44,45,75,43,56,72,70,56,57,59,62,88,81,69,54,96,75,80,39,72,66,58,44,40,46,56,62,17,46,60,65,51,59,18,20,54,46,32,33,75,83,37,90,80,46,57,32,56,54,47,46,53,41,39,52,50,46,52,42,76,76,47,72,84,64,60,73,87,35,70,67,77,42,21,63,51,35,41,24,51,24,47,46,50,53,50,54,52,50,53,51,49,57,73,75,40,87,72,50,74,68,56,48,52,48,50,53,54,57,51,48,56,51,44,51,51,56,66,37,72,91,55,45,47,75,80,46,74,49,25,45,50,29,34,55,37,46,37,51,52,21,66,77,39,61,88,40,79,66,22,60,60,50,40,56,54,27,54,56,47,47,31,50,38,51,64,61,43,38,38,99,74,20,35,31,40,41,51,20,50,49,50,37,55,52,48,51,40,50,51,51,50,52,35,52,53,23,58,77,40,45,93,81,43,54,30,75,80,51,46,53,68,66,50,53,39,35,28,40,48,47,50,29,69,36,31,36,47,85,21,19,31,47,28,43,25,52,7,46,50,40,70,71,79,90,70,67,52,93,91,61,66,57,85,41,45,40,28,34,41,9,30,54,49,38,51,76,41,71,38,63,68,90,67,46,58,49,73,30,46,85,38,10,42,36,39,41,27,81,54,76,62,38,36,53,30,43,37,40,42,36,36,17,47,43,78,46,77,76,39,39,49,50,40,66,58,16,44,35,34,33,43,68,67,39,73,61,31,37,54,14,16,34,30,58,88,54,81,86,40,68,65,38,49,46,30,41,31,52,84,28,26,22,34,69,47,56,70,92,57,67,69,65,77,84,51,84,85,50,56,67,54,26,26,31,80,48,64,52,74,58,100,56,36,40,37,38,37,28,34,32,49,46,36,87,65,33,45,33,35,39,33,44,34,36,39,77,88,69,33,38,37,39,39,42,36,38,43,45,77,76,62,72,57,74,43,52,33,35,39,33,44,27,27,50,59,87,46,50,79,46,82,56,98,57,36,38,36,41,33,54,90,68,41,32,45,33,38,36,63,53,57,95,62,69,69,50,81,46,79,44,81,44,66,27,17,51,41,81,79,36,76,43,72,24,32,35,44,36,40,37,35,70,34,61,52,48,69,40,36,36,43,35,39,82,47,110

Sequence (958 aa):
MSIRLKVLVDFYLSSLGKLSVSDVKAIKDLIFSDIKNLLSEDNYNAGHNHGLMLDLSLLYCASSFKESGDFFDVKMVFDRASKTLSQMFNSSGFTKEHSIVYQPFNAALANELFDYAADFKQSELIEFIQKINNATDKLLAMA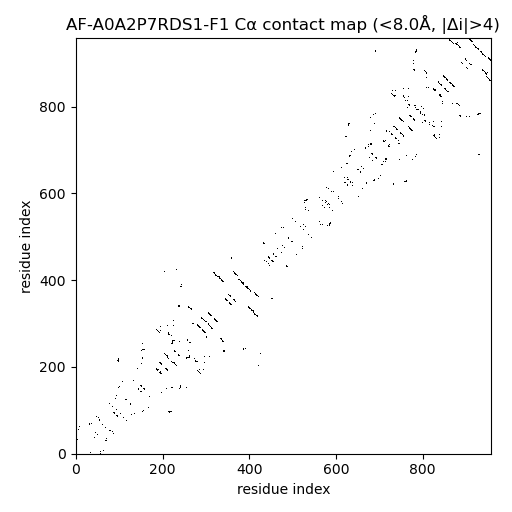KLSDGHYLTVGDSFRKIDPSLIEKSIKNKTTKNKNSLNVDHDLLLDTKAGICLYSKKDNSCQIKLAFTSCWHSNAHKQNDELSFILEYNGICIFDDVGYTEFVTDKGREWHRSESVHSNFSVQAIEWSKRQKTDKNSLVTYAENNHNHLVVKGHHTRFASTPVERLLALDKERQTIYIKDSFFTLEKLGGVIETRFVLHPSISVNFNNNDIEFLSKGVCIARLTVQESKSKILEIKKERIDYVENNRSKVSSTDVIKILSECPESQSYDA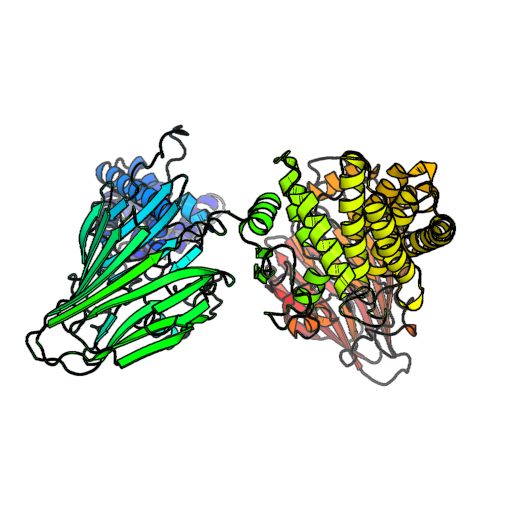TYKIELISNNALTVRYDDEQSVGYNILNNNAWFTPRFGTVPFGPGVKIDWSLDPFSNRSWVWLFHQLAFIKDLLNYDKDDSSGKGLSFCLGVLKSWWENNKDVPFTSDVVWHDHGSALRLRRILDVFNQLSGARALTSDESGFFDCLIKKHADYLADEKFYSRGNNHGLDQTITLFLACVSFKEKNWAAEYLSLCTDRLRYEVERMFDGDGGHFENSCHYQGLGITQLLMVSNLLRKHRDVLSPESVVSQELIEKATKVLCFMVTPLGNFAPIGDTEASKPPIIFPDYSKPNNYSNYQFALSCGTEGKALKDNYMVLPESGWAFYRNTWKDKNDFYLLAKCGYKSDYHRQDDDTSFVLYYKGEEWITDGGLYNYQESDSDRKFIRSHHAHSMSAPVEKSPIRKNKLLKGESSLLGGINSDDFFYVKMKTNIFAGYKVARQLSVKNDLSLSIYDCVENEKNQGLTQYRTRFVVPVDKEILVHEDCIEIKKGSLSLRILILSDIAYDVGLSSISISRSFNELIDAQAVDINYFSSGLTVNYKCLWSL

Radius of gyration: 34.58 Å; Cα contacts (8 Å, |Δi|>4): 2031; chains: 1; bounding box: 76×93×92 Å

pLDDT: mean 88.13, std 10.99, range [29.83, 98.62]